Protein AF-A0A3M7L4G0-F1 (afdb_monomer_lite)

Foldseek 3Di:
DADAPVNPDDPVLVVLLQVLLPDDADDDAVVNLCVLLVDPDQVSLLVLLQCCLNRVLSLLSVLLVLLRPPPPCLNRFPLSVVLSVLSSVLSVVSVPQDRRDGSVSSVVSLVSLVVSLVSCPCNVVSSLVSLQVSLVVCVVPDDLVPCVSNLVSVLVNLLSVVVSNCSSQQSNQSVDDDDPCDRRQKRQFAQLQVLLVVLLVVLQVQCCVVPVGWAAADEADDRRHTHIDRSVLSSLLSNLLNLVQRVLQCVQCVPPPDGTDYWYWYWDDDPWKTKIKTKHFSQWDPPVCQVVLLDLSDFPDDEVVVVVVVVPPDDDDDPDDDPHSGYSSCSQNSSQSSQPSNPWGWDKDIDGGTIIMIMTIHGRGPDLVVLLVLLLDFPQLVCQQAVNHDVVVVVVLLLLVLLLLLLLLLLLLLLLLPDDPVCNVLSLVVNVLSLVVNVVSVVVCVVVVHDSLQDDHDPLSVVVSVVSVV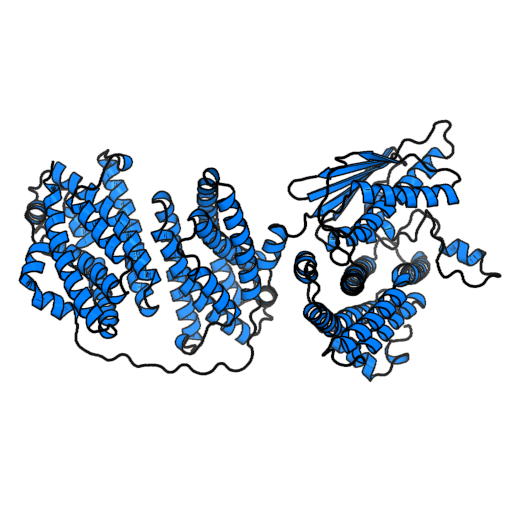PPPAPSLLSLLLNLLLLVSQLSSLQVSPPGDPPCNVVSCSSVDVVSVVSSVSSVVVSVVVVVPDDPVSVVSSSVSSSVSSVSSSSSSVDDDDDDDDTDDDDDDDDDDQLLVVLCVVPVVLLCLLQDDVLLQCLQVVNDDVLLVLQLLLLVLVLLSLLLSLLSLLSSQADPVCSSLSSVVSSVSVVVNVVSCVVCVVVVHDSVPDDHDPLSVVVSVLSVVCSPPHSLLSLLLNLLLLVSLLSNLLVRHHPDPDDDDRNVSSCPSPDPVSVVSSVSSSVSSRSSVSPDDPVSSVSSSVSSSVSSVSSSSSSVSSPVD

InterPro domains:
  IPR003594 Histidine kinase/HSP90-like ATPase domain [PF02518] (231-363)
  IPR003594 Histidine kinase/HSP90-like ATPase domain [SM00387] (229-366)
  IPR004305 Thiaminase-2/PQQC [PF03070] (367-559)
  IPR004305 Thiaminase-2/PQQC [PF03070] (584-784)
  IPR005467 Histidine kinase domain [PS50109] (231-366)
  IPR016084 Haem oxygenase-like, multi-helical [G3DSA:1.20.910.10] (376-560)
  IPR016084 Haem oxygenase-like, multi-helical [G3DSA:1.20.910.10] (576-785)
  IPR016084 Haem oxygenase-like, multi-helical [SSF48613] (376-559)
  IPR016084 Haem oxygenase-like, multi-helical [SSF48613] (594-783)
  IPR018955 Branched-chain alpha-ketoacid dehydrogenase kinase/Pyruvate dehydrogenase kinase, N-terminal [PF10436] (28-187)
  IPR036784 Alpha-ketoacid/pyruvate dehydrogenase kinase, N-terminal domain superfamily [G3DSA:1.20.140.20] (5-183)
  IPR036784 Alpha-ketoacid/pyruvate dehydrogenase kinase, N-terminal domain superfamily [SSF69012] (19-177)
  IPR036890 Histidine kinase/HSP90-like ATPase superfamily [G3DSA:3.30.565.10] (189-375)
  IPR036890 Histidine kinase/HSP90-like ATPase superfamily [SSF55874] (184-362)
  IPR039028 PDK/BCKDK protein kinase [PTHR11947] (10-373)

Organism: Auxenochl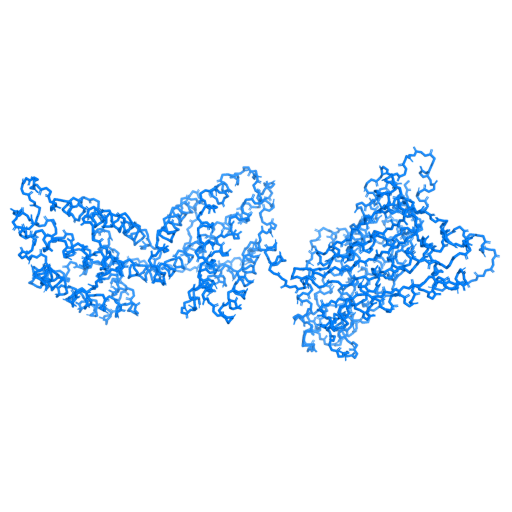orella protothecoides (NCBI:txid3075)

Secondary structure (DSSP, 8-state):
----HHHHS-HHHHHHHHHHHTSPPPP--HHHHHHHHTS--HHHHHHHHHHHHHHHHHHHHHHHHHHHT-TTTGGGSHHHHHHHHHHHHHHHHHHHSPPP-SHHHHHHHHHHHHHHHHHGGGHHHHHHHHHHHHHHHHTTTS-TT--HHHHHHHHHHHHHHHHHHHHHHHHHHTTSPPPTTEETTEEEEE-HHHHHHHHHHHHHHHHHHHHS----EEEES-TT--EEE-HHHHHHHHHHHHHHHHHHHHHHHTT-SSPPPPEEEEEEE-SSEEEEEEEE-S----TTTTTGGG-TT--SSPPHHHHHHHHTTS----SS----SS-SS-HHHHHHHHHHHTT-EEEEEEETTTEEEEEEEEEPTT-HHHHHHHHS--HHHHHHHTT---HHHHHHHHHHHHHHHHHHHHHHHHHHHHS-GGGHHHHHHHHHHHHHHHHHHHHHHHHTT--GGG----HHHHHHHHHHHHTTTS-HHHHHHHHHHHHHHHHHHHHHH-S--TTTHHHHHHHT-HHHHHHHHHHHHHHHHHHHH--HHHHHHHHHHHHHHHHHHHHHHT----S-PPPPPPPPPP----HHHHHHHHTHHHHHHHS--HHHHHHHHT---HHHHHHHHHHHHHHHHHHHHHHHHHHHHS-GGGHHHHHHHHHHHHHHHHHHHHHHHHTT--GGG----HHHHHHHHHHHHHTTS-HHHHHHHHHHHHHHHHHHHHHT--SS--TTTTHHHHHHHTSHHHHHHHHHHHHHHHHHHHT--HHHHHHHHHHHHHHHHHHHHHHHGGG--

pLDDT: mean 84.42, std 14.11, range [26.67, 98.38]

Structure (mmCIF, N/CA/C/O backbone):
data_AF-A0A3M7L4G0-F1
#
_entry.id   AF-A0A3M7L4G0-F1
#
loop_
_atom_site.group_PDB
_atom_site.id
_atom_site.type_symbol
_atom_site.label_atom_id
_atom_site.label_alt_id
_atom_site.label_comp_id
_atom_site.label_asym_id
_atom_site.label_entity_id
_atom_site.label_seq_id
_atom_site.pdbx_PDB_ins_code
_atom_site.Cartn_x
_atom_site.Cartn_y
_atom_site.Cartn_z
_atom_site.occupancy
_atom_site.B_iso_or_equiv
_atom_site.auth_seq_id
_atom_site.auth_comp_id
_atom_site.auth_asym_id
_atom_site.auth_atom_id
_atom_site.pdbx_PDB_model_num
ATOM 1 N N . THR A 1 1 ? 34.527 -22.080 -25.682 1.00 50.34 1 THR A N 1
ATOM 2 C CA . THR A 1 1 ? 34.612 -21.427 -24.358 1.00 50.34 1 THR A CA 1
ATOM 3 C C . THR A 1 1 ? 35.552 -20.244 -24.470 1.00 50.34 1 THR A C 1
ATOM 5 O O . THR A 1 1 ? 36.707 -20.450 -24.817 1.00 50.34 1 THR A O 1
ATOM 8 N N . GLY A 1 2 ? 35.038 -19.020 -24.319 1.00 61.44 2 GLY A N 1
ATOM 9 C CA . GLY A 1 2 ? 35.841 -17.788 -24.384 1.00 61.44 2 GLY A CA 1
ATOM 10 C C . GLY A 1 2 ? 36.622 -17.511 -23.093 1.00 61.44 2 GLY A C 1
ATOM 11 O O . GLY A 1 2 ? 36.489 -18.288 -22.143 1.00 61.44 2 GLY A O 1
ATOM 12 N N . PRO A 1 3 ? 37.427 -16.432 -23.057 1.00 77.81 3 PRO A N 1
ATOM 13 C CA . PRO A 1 3 ? 38.174 -16.030 -21.865 1.00 77.81 3 PRO A CA 1
ATOM 14 C C . PRO A 1 3 ? 37.217 -15.670 -20.722 1.00 77.81 3 PRO A C 1
ATOM 16 O O . PRO A 1 3 ? 36.326 -14.829 -20.885 1.00 77.81 3 PRO A O 1
ATOM 19 N N . ARG A 1 4 ? 37.403 -16.312 -19.567 1.00 84.12 4 ARG A N 1
ATOM 20 C CA . ARG A 1 4 ? 36.614 -16.073 -18.355 1.00 84.12 4 ARG A CA 1
ATOM 21 C C . ARG A 1 4 ? 37.104 -14.826 -17.632 1.00 84.12 4 ARG A C 1
ATOM 23 O O . ARG A 1 4 ? 38.245 -14.402 -17.794 1.00 84.12 4 ARG A O 1
ATOM 30 N N . LEU A 1 5 ? 36.258 -14.258 -16.780 1.00 85.88 5 LEU A N 1
ATOM 31 C CA . LEU A 1 5 ? 36.596 -13.093 -15.963 1.00 85.88 5 LEU A CA 1
ATOM 32 C C . LEU A 1 5 ? 37.872 -13.323 -15.129 1.00 85.88 5 LEU A C 1
ATOM 34 O O . LEU A 1 5 ? 38.722 -12.439 -15.046 1.00 85.88 5 LEU A O 1
ATOM 38 N N . ALA A 1 6 ? 38.044 -14.539 -14.596 1.00 83.81 6 ALA A N 1
ATOM 39 C CA . ALA A 1 6 ? 39.223 -14.960 -13.834 1.00 83.81 6 ALA A CA 1
ATOM 40 C C . ALA A 1 6 ? 40.531 -15.017 -14.648 1.00 83.81 6 ALA A C 1
ATOM 42 O O . ALA A 1 6 ? 41.604 -15.066 -14.052 1.00 83.81 6 ALA A O 1
ATOM 43 N N . ASP A 1 7 ? 40.456 -14.998 -15.983 1.00 84.31 7 ASP A N 1
ATOM 44 C CA . ASP A 1 7 ? 41.633 -15.004 -16.859 1.00 84.31 7 ASP A CA 1
ATOM 45 C C . ASP A 1 7 ? 42.185 -13.581 -17.094 1.00 84.31 7 ASP A C 1
ATOM 47 O O . ASP A 1 7 ? 43.330 -13.423 -17.514 1.00 84.31 7 ASP A O 1
ATOM 51 N N . HIS A 1 8 ? 41.381 -12.541 -16.831 1.00 83.38 8 HIS A N 1
ATOM 52 C CA . HIS A 1 8 ? 41.706 -11.133 -17.109 1.00 83.38 8 HIS A CA 1
ATOM 53 C C . HIS A 1 8 ? 41.802 -10.253 -15.856 1.00 83.38 8 HIS A C 1
ATOM 55 O O . HIS A 1 8 ? 42.458 -9.213 -15.895 1.00 83.38 8 HIS A O 1
ATOM 61 N N . TRP A 1 9 ? 41.166 -10.652 -14.752 1.00 89.88 9 TRP A N 1
ATOM 62 C CA . TRP A 1 9 ? 41.079 -9.851 -13.532 1.00 89.88 9 TRP A CA 1
ATOM 63 C C . TRP A 1 9 ? 41.629 -10.594 -12.317 1.00 89.88 9 TRP A C 1
ATOM 65 O O . TRP A 1 9 ? 41.548 -11.818 -12.221 1.00 89.88 9 TRP A O 1
ATOM 75 N N . GLU A 1 10 ? 42.179 -9.837 -11.364 1.00 91.12 10 GLU A N 1
ATOM 76 C CA . GLU A 1 10 ? 42.679 -10.388 -10.104 1.00 91.12 10 GLU A CA 1
ATOM 77 C C . GLU A 1 10 ? 41.578 -11.148 -9.358 1.00 91.12 10 GLU A C 1
ATOM 79 O O . GLU A 1 10 ? 40.443 -10.680 -9.247 1.00 91.12 10 GLU A O 1
ATOM 84 N N . LYS A 1 11 ? 41.936 -12.299 -8.777 1.00 90.00 11 LYS A N 1
ATOM 85 C CA . LYS A 1 11 ? 40.992 -13.170 -8.063 1.00 90.00 11 LYS A CA 1
ATOM 86 C C . LYS A 1 11 ? 40.193 -12.429 -6.982 1.00 90.00 11 LYS A C 1
ATOM 88 O O . LYS A 1 11 ? 39.003 -12.669 -6.841 1.00 90.00 11 LYS A O 1
ATOM 93 N N . SER A 1 12 ? 40.824 -11.500 -6.264 1.00 91.19 12 SER A N 1
ATOM 94 C CA . SER A 1 12 ? 40.173 -10.663 -5.246 1.00 91.19 12 SER A CA 1
ATOM 95 C C . SER A 1 12 ? 39.017 -9.830 -5.810 1.00 91.19 12 SER A C 1
ATOM 97 O O . SER A 1 12 ? 37.962 -9.753 -5.187 1.00 91.19 12 SER A O 1
ATOM 99 N N . VAL A 1 13 ? 39.193 -9.235 -6.994 1.00 92.69 13 VAL A N 1
ATOM 100 C CA . VAL A 1 13 ? 38.161 -8.440 -7.677 1.00 92.69 13 VAL A CA 1
ATOM 101 C C . VAL A 1 13 ? 37.034 -9.345 -8.160 1.00 92.69 13 VAL A C 1
ATOM 103 O O . VAL A 1 13 ? 35.866 -9.015 -7.984 1.00 92.69 13 VAL A O 1
ATOM 106 N N . VAL A 1 14 ? 37.377 -10.502 -8.729 1.00 92.88 14 VAL A N 1
ATOM 107 C CA . VAL A 1 14 ? 36.399 -11.491 -9.204 1.00 92.88 14 VAL A CA 1
ATOM 108 C C . VAL A 1 14 ? 35.523 -11.998 -8.055 1.00 92.88 14 VAL A C 1
ATOM 110 O O . VAL A 1 14 ? 34.297 -11.991 -8.171 1.00 92.88 14 VAL A O 1
ATOM 113 N N . ASP A 1 15 ? 36.133 -12.370 -6.929 1.00 92.38 15 ASP A N 1
ATOM 114 C CA . ASP A 1 15 ? 35.420 -12.841 -5.740 1.00 92.38 15 ASP A CA 1
ATOM 115 C C . ASP A 1 15 ? 34.523 -11.726 -5.140 1.00 92.38 15 ASP A C 1
ATOM 117 O O . ASP A 1 15 ? 33.385 -11.988 -4.736 1.00 92.38 15 ASP A O 1
ATOM 121 N N . ASP A 1 16 ? 34.974 -10.461 -5.130 1.00 94.62 16 ASP A N 1
ATOM 122 C CA . ASP A 1 16 ? 34.171 -9.313 -4.656 1.00 94.62 16 ASP A CA 1
ATOM 123 C C . ASP A 1 16 ? 32.987 -9.004 -5.589 1.00 94.62 16 ASP A C 1
ATOM 125 O O . ASP A 1 16 ? 31.884 -8.721 -5.120 1.00 94.62 16 ASP A O 1
ATOM 129 N N . VAL A 1 17 ? 33.168 -9.122 -6.909 1.00 95.38 17 VAL A N 1
ATOM 130 C CA . VAL A 1 17 ? 32.073 -8.983 -7.882 1.00 95.38 17 VAL A CA 1
ATOM 131 C C . VAL A 1 17 ? 31.005 -10.043 -7.630 1.00 95.38 17 VAL A C 1
ATOM 133 O O . VAL A 1 17 ? 29.843 -9.698 -7.430 1.00 95.38 17 VAL A O 1
ATOM 136 N N . PHE A 1 18 ? 31.363 -11.329 -7.596 1.00 93.62 18 PHE A N 1
ATOM 137 C CA . PHE A 1 18 ? 30.358 -12.383 -7.430 1.00 93.62 18 PHE A CA 1
ATOM 138 C C . PHE A 1 18 ? 29.696 -12.354 -6.050 1.00 93.62 18 PHE A C 1
ATOM 140 O O . PHE A 1 18 ? 28.486 -12.548 -5.958 1.00 93.62 18 PHE A O 1
ATOM 147 N N . SER A 1 19 ? 30.434 -12.031 -4.984 1.00 92.56 19 SER A N 1
ATOM 148 C CA . SER A 1 19 ? 29.833 -11.845 -3.656 1.00 92.56 19 SER A CA 1
ATOM 149 C C . SER A 1 19 ? 28.908 -10.623 -3.592 1.00 92.56 19 SER A C 1
ATOM 151 O O . SER A 1 19 ? 27.840 -10.688 -2.981 1.00 92.56 19 SER A O 1
ATOM 153 N N . SER A 1 20 ? 29.251 -9.527 -4.275 1.00 90.25 20 SER A N 1
ATOM 154 C CA . SER A 1 20 ? 28.392 -8.344 -4.385 1.00 90.25 20 SER A CA 1
ATOM 155 C C . SER A 1 20 ? 27.146 -8.599 -5.239 1.00 90.25 20 SER A C 1
ATOM 157 O O . SER A 1 20 ? 26.084 -8.069 -4.918 1.00 90.25 20 SER A O 1
ATOM 159 N N . ALA A 1 21 ? 27.236 -9.446 -6.268 1.00 90.31 21 ALA A N 1
ATOM 160 C CA . ALA A 1 21 ? 26.101 -9.852 -7.100 1.00 90.31 21 ALA A CA 1
ATOM 161 C C . ALA A 1 21 ? 25.070 -10.716 -6.344 1.00 90.31 21 ALA A C 1
ATOM 163 O O . ALA A 1 21 ? 23.915 -10.783 -6.747 1.00 90.31 21 ALA A O 1
ATOM 164 N N . LEU A 1 22 ? 25.438 -11.333 -5.215 1.00 86.44 22 LEU A N 1
ATOM 165 C CA . LEU A 1 22 ? 24.486 -12.045 -4.347 1.00 86.44 22 LEU A CA 1
ATOM 166 C C . LEU A 1 22 ? 23.644 -11.100 -3.474 1.00 86.44 22 LEU A C 1
ATOM 168 O O . LEU A 1 22 ? 22.675 -11.525 -2.845 1.00 86.44 22 LEU A O 1
ATOM 172 N N . ARG A 1 23 ? 24.000 -9.812 -3.402 1.00 80.31 23 ARG A N 1
ATOM 173 C CA . ARG A 1 23 ? 23.269 -8.824 -2.603 1.00 80.31 23 ARG A CA 1
ATOM 174 C C . ARG A 1 23 ? 22.036 -8.334 -3.363 1.00 80.31 23 ARG A C 1
ATOM 176 O O . ARG A 1 23 ? 22.069 -8.144 -4.579 1.00 80.31 23 ARG A O 1
ATOM 183 N N . LYS A 1 24 ? 20.943 -8.094 -2.635 1.00 77.38 24 LYS A N 1
ATOM 184 C CA . LYS A 1 24 ? 19.698 -7.556 -3.199 1.00 77.38 24 LYS A CA 1
ATOM 185 C C . LYS A 1 24 ? 19.865 -6.072 -3.555 1.00 77.38 24 LYS A C 1
ATOM 187 O O . LYS A 1 24 ? 20.448 -5.323 -2.776 1.00 77.38 24 LYS A O 1
ATOM 192 N N . GLN A 1 25 ? 19.340 -5.672 -4.713 1.00 75.75 25 GLN A N 1
ATOM 193 C CA . GLN A 1 25 ? 19.279 -4.273 -5.153 1.00 75.75 25 GLN A CA 1
ATOM 194 C C . GLN A 1 25 ? 18.136 -3.542 -4.433 1.00 75.75 25 GLN A C 1
ATOM 196 O O . GLN A 1 25 ? 17.068 -4.119 -4.212 1.00 75.75 25 GLN A O 1
ATOM 201 N N . THR A 1 26 ? 18.345 -2.275 -4.091 1.00 72.12 26 THR A N 1
ATOM 202 C CA . THR A 1 26 ? 17.336 -1.431 -3.438 1.00 72.12 26 THR A CA 1
ATOM 203 C C . THR A 1 26 ? 16.505 -0.712 -4.499 1.00 72.12 26 THR A C 1
ATOM 205 O O . THR A 1 26 ? 17.059 0.045 -5.293 1.00 72.12 26 THR A O 1
ATOM 208 N N . GLY A 1 27 ? 15.186 -0.924 -4.537 1.00 69.62 27 GLY A N 1
ATOM 209 C CA . GLY A 1 27 ? 14.285 -0.174 -5.422 1.00 69.62 27 GLY A CA 1
ATOM 210 C C . GLY A 1 27 ? 14.178 1.295 -5.001 1.00 69.62 27 GLY A C 1
ATOM 211 O O . GLY A 1 27 ? 14.128 1.585 -3.809 1.00 69.62 27 GLY A O 1
ATOM 212 N N . VAL A 1 28 ? 14.157 2.219 -5.966 1.00 64.81 28 VAL A N 1
ATOM 213 C CA . VAL A 1 28 ? 14.022 3.664 -5.713 1.00 64.81 28 VAL A CA 1
ATOM 214 C C . VAL A 1 28 ? 12.927 4.215 -6.620 1.00 64.81 28 VAL A C 1
ATOM 216 O O . VAL A 1 28 ? 13.080 4.165 -7.841 1.00 64.81 28 VAL A O 1
ATOM 219 N N . SER A 1 29 ? 11.840 4.722 -6.031 1.00 61.69 29 SER A N 1
ATOM 220 C CA . SER A 1 29 ? 10.717 5.305 -6.775 1.00 61.69 29 SER A CA 1
ATOM 221 C C . SER A 1 29 ? 11.030 6.726 -7.245 1.00 61.69 29 SER A C 1
ATOM 223 O O . SER A 1 29 ? 11.887 7.417 -6.685 1.00 61.69 29 SER A O 1
ATOM 225 N N . LEU A 1 30 ? 10.321 7.191 -8.276 1.00 63.53 30 LEU A N 1
ATOM 226 C CA . LEU A 1 30 ? 10.513 8.548 -8.788 1.00 63.53 30 LEU A CA 1
ATOM 227 C C . LEU A 1 30 ? 10.019 9.612 -7.793 1.00 63.53 30 LEU A C 1
ATOM 229 O O . LEU A 1 30 ? 10.644 10.662 -7.674 1.00 63.53 30 LEU A O 1
ATOM 233 N N . LYS A 1 31 ? 8.976 9.300 -7.007 1.00 57.88 31 LYS A N 1
ATOM 234 C CA . LYS A 1 31 ? 8.514 10.126 -5.879 1.00 57.88 31 LYS A CA 1
ATOM 235 C C . LYS A 1 31 ? 9.594 10.289 -4.812 1.00 57.88 31 LYS A C 1
ATOM 237 O O . LYS A 1 31 ? 9.880 11.410 -4.417 1.00 57.88 31 LYS A O 1
ATOM 242 N N . TYR A 1 32 ? 10.280 9.207 -4.434 1.00 64.00 32 TYR A N 1
ATOM 243 C CA . TYR A 1 32 ? 11.423 9.309 -3.524 1.00 64.00 32 TYR A CA 1
ATOM 244 C C . TYR A 1 32 ? 12.505 10.245 -4.083 1.00 64.00 32 TYR A C 1
ATOM 246 O O . TYR A 1 32 ? 13.044 11.061 -3.344 1.00 64.00 32 TYR A O 1
ATOM 254 N N . MET A 1 33 ? 12.804 10.179 -5.387 1.00 72.00 33 MET A N 1
ATOM 255 C CA . MET A 1 33 ? 13.771 11.091 -6.017 1.00 72.00 33 MET A CA 1
ATOM 256 C C . MET A 1 33 ? 13.297 12.556 -6.033 1.00 72.00 33 MET A C 1
ATOM 258 O O . MET A 1 33 ? 14.132 13.448 -5.877 1.00 72.00 33 MET A O 1
ATOM 262 N N . LEU A 1 34 ? 11.990 12.800 -6.194 1.00 66.81 34 LEU A N 1
ATOM 263 C CA . LEU A 1 34 ? 11.365 14.127 -6.112 1.00 66.81 34 LEU A CA 1
ATOM 264 C C . LEU A 1 34 ? 11.437 14.687 -4.689 1.00 66.81 34 LEU A C 1
ATOM 266 O O . LEU A 1 34 ? 12.020 15.750 -4.479 1.00 66.81 34 LEU A O 1
ATOM 270 N N . ASP A 1 35 ? 10.911 13.955 -3.708 1.00 62.66 35 ASP A N 1
ATOM 271 C CA . ASP A 1 35 ? 10.856 14.373 -2.303 1.00 62.66 35 ASP A CA 1
ATOM 272 C C . ASP A 1 35 ? 12.265 14.618 -1.753 1.00 62.66 35 ASP A C 1
ATOM 274 O O . ASP A 1 35 ? 12.534 15.622 -1.089 1.00 62.66 35 ASP A O 1
ATOM 278 N N . PHE A 1 36 ? 13.200 13.729 -2.100 1.00 68.69 36 PHE A N 1
ATOM 279 C CA . PHE A 1 36 ? 14.596 13.848 -1.710 1.00 68.69 36 PHE A CA 1
ATOM 280 C C . PHE A 1 36 ? 15.296 15.024 -2.400 1.00 68.69 36 PHE A C 1
ATOM 282 O O . PHE A 1 36 ? 16.083 15.715 -1.765 1.00 68.69 36 PHE A O 1
ATOM 289 N N . GLY A 1 37 ? 15.036 15.266 -3.688 1.00 65.81 37 GLY A N 1
ATOM 290 C CA . GLY A 1 37 ? 15.704 16.317 -4.461 1.00 65.81 37 GLY A CA 1
ATOM 291 C C . GLY A 1 37 ? 15.106 17.720 -4.299 1.00 65.81 37 GLY A C 1
ATOM 292 O O . GLY A 1 37 ? 15.737 18.690 -4.706 1.00 65.81 37 GLY A O 1
ATOM 293 N N . SER A 1 38 ? 13.921 17.853 -3.695 1.00 65.62 38 SER A N 1
ATOM 294 C CA . SER A 1 38 ? 13.168 19.116 -3.588 1.00 65.62 38 SER A CA 1
ATOM 295 C C . SER A 1 38 ? 13.881 20.226 -2.798 1.00 65.62 38 SER A C 1
ATOM 297 O O . SER A 1 38 ? 13.519 21.397 -2.911 1.00 65.62 38 SER A O 1
ATOM 299 N N . ARG A 1 39 ? 14.871 19.887 -1.958 1.00 64.44 39 ARG A N 1
ATOM 300 C CA . ARG A 1 39 ? 15.635 20.853 -1.148 1.00 64.44 39 ARG A CA 1
ATOM 301 C C . ARG A 1 39 ? 17.108 20.450 -1.048 1.00 64.44 39 ARG A C 1
ATOM 303 O O . ARG A 1 39 ? 17.507 20.059 0.045 1.00 64.44 39 ARG A O 1
ATOM 310 N N . PRO A 1 40 ? 17.922 20.578 -2.112 1.00 64.81 40 PRO A N 1
ATOM 311 C CA . PRO A 1 40 ? 19.284 20.046 -2.164 1.00 64.81 40 PRO A CA 1
ATOM 312 C C . PRO A 1 40 ? 20.228 20.805 -1.216 1.00 64.81 40 PRO A C 1
ATOM 314 O O . PRO A 1 40 ? 21.032 21.641 -1.615 1.00 64.81 40 PRO A O 1
ATOM 317 N N . ILE A 1 41 ? 20.104 20.536 0.080 1.00 77.38 41 ILE A N 1
ATOM 318 C CA . ILE A 1 41 ? 21.040 20.970 1.109 1.00 77.38 41 ILE A CA 1
ATOM 319 C C . ILE A 1 41 ? 22.239 20.026 1.086 1.00 77.38 41 ILE A C 1
ATOM 321 O O . ILE A 1 41 ? 22.093 18.836 0.813 1.00 77.38 41 ILE A O 1
ATOM 325 N N . GLU A 1 42 ? 23.414 20.532 1.451 1.00 81.00 42 GLU A N 1
ATOM 326 C CA . GLU A 1 42 ? 24.675 19.772 1.496 1.00 81.00 42 GLU A CA 1
ATOM 327 C C . GLU A 1 42 ? 24.518 18.392 2.167 1.00 81.00 42 GLU A C 1
ATOM 329 O O . GLU A 1 42 ? 24.975 17.369 1.661 1.00 81.00 42 GLU A O 1
ATOM 334 N N . ARG A 1 43 ? 23.755 18.332 3.267 1.00 80.25 43 ARG A N 1
ATOM 335 C CA . ARG A 1 43 ? 23.459 17.080 3.978 1.00 80.25 43 ARG A CA 1
ATOM 336 C C . ARG A 1 43 ? 22.732 16.041 3.114 1.00 80.25 43 ARG A C 1
ATOM 338 O O . ARG A 1 43 ? 22.995 14.852 3.267 1.00 80.25 43 ARG A O 1
ATOM 345 N N . GLN A 1 44 ? 21.805 16.454 2.254 1.00 80.56 44 GLN A N 1
ATOM 346 C CA . GLN A 1 44 ? 21.081 15.539 1.368 1.00 80.56 44 GLN A CA 1
ATOM 347 C C . GLN A 1 44 ? 21.979 15.023 0.243 1.00 80.56 44 GLN A C 1
ATOM 349 O O . GLN A 1 44 ? 21.938 13.833 -0.056 1.00 80.56 44 GLN A O 1
ATOM 354 N N . LEU A 1 45 ? 22.849 15.860 -0.324 1.00 87.50 45 LEU A N 1
ATOM 355 C CA . LEU A 1 45 ? 23.815 15.420 -1.337 1.00 87.50 45 LEU A CA 1
ATOM 356 C C . LEU A 1 45 ? 24.758 14.348 -0.767 1.00 87.50 45 LEU A C 1
ATOM 358 O O . LEU A 1 45 ? 24.882 13.270 -1.346 1.00 87.50 45 LEU A O 1
ATOM 362 N N . ILE A 1 46 ? 25.261 14.552 0.457 1.00 88.25 46 ILE A N 1
ATOM 363 C CA . ILE A 1 46 ? 26.075 13.554 1.173 1.00 88.25 46 ILE A CA 1
ATOM 364 C C . ILE A 1 46 ? 25.306 12.241 1.388 1.00 88.25 46 ILE A C 1
ATOM 366 O O . ILE A 1 46 ? 25.859 11.163 1.169 1.00 88.25 46 ILE A O 1
ATOM 370 N N . LEU A 1 47 ? 24.034 12.296 1.801 1.00 84.00 47 LEU A N 1
ATOM 371 C CA . LEU A 1 47 ? 23.211 11.092 1.989 1.00 84.00 47 LEU A CA 1
ATOM 372 C C . LEU A 1 47 ? 22.962 10.351 0.666 1.00 84.00 47 LEU A C 1
ATOM 374 O O . LEU A 1 47 ? 23.021 9.121 0.631 1.00 84.00 47 LEU A O 1
ATOM 378 N N . SER A 1 48 ? 22.732 11.089 -0.422 1.00 89.00 48 SER A N 1
ATOM 379 C CA . SER A 1 48 ? 22.588 10.531 -1.768 1.00 89.00 48 SER A CA 1
ATOM 380 C C . SER A 1 48 ? 23.870 9.832 -2.212 1.00 89.00 48 SER A C 1
ATOM 382 O O . SER A 1 48 ? 23.838 8.672 -2.621 1.00 89.00 48 SER A O 1
ATOM 384 N N . ALA A 1 49 ? 25.014 10.493 -2.044 1.00 93.12 49 ALA A N 1
ATOM 385 C CA . ALA A 1 49 ? 26.314 9.939 -2.382 1.00 93.12 49 ALA A CA 1
ATOM 386 C C . ALA A 1 49 ? 26.626 8.683 -1.554 1.00 93.12 49 ALA A C 1
ATOM 388 O O . ALA A 1 49 ? 27.064 7.674 -2.101 1.00 93.12 49 ALA A O 1
ATOM 389 N N . GLN A 1 50 ? 26.324 8.687 -0.249 1.00 91.56 50 GLN A N 1
ATOM 390 C CA . GLN A 1 50 ? 26.471 7.514 0.621 1.00 91.56 50 GLN A CA 1
ATOM 391 C C . GLN A 1 50 ? 25.579 6.345 0.192 1.00 91.56 50 GLN A C 1
ATOM 393 O O . GLN A 1 50 ? 26.011 5.191 0.242 1.00 91.56 50 GLN A O 1
ATOM 398 N N . PHE A 1 51 ? 24.344 6.616 -0.230 1.00 90.88 51 PHE A N 1
ATOM 399 C CA . PHE A 1 51 ? 23.473 5.591 -0.795 1.00 90.88 51 PHE A CA 1
ATOM 400 C C . PHE A 1 51 ? 24.087 5.001 -2.073 1.00 90.88 51 PHE A C 1
ATOM 402 O O . PHE A 1 51 ? 24.266 3.786 -2.164 1.00 90.88 51 PHE A O 1
ATOM 409 N N . LEU A 1 52 ? 24.491 5.848 -3.024 1.00 94.88 52 LEU A N 1
ATOM 410 C CA . LEU A 1 52 ? 25.070 5.421 -4.301 1.00 94.88 52 LEU A CA 1
ATOM 411 C C . LEU A 1 52 ? 26.401 4.679 -4.144 1.00 94.88 52 LEU A C 1
ATOM 413 O O . LEU A 1 52 ? 26.627 3.690 -4.840 1.00 94.88 52 LEU A O 1
ATOM 417 N N . HIS A 1 53 ? 27.247 5.096 -3.200 1.00 96.19 53 HIS A N 1
ATOM 418 C CA . HIS A 1 53 ? 28.502 4.422 -2.843 1.00 96.19 53 HIS A CA 1
ATOM 419 C C . HIS A 1 53 ? 28.276 2.966 -2.412 1.00 96.19 53 HIS A C 1
ATOM 421 O O . HIS A 1 53 ? 29.083 2.094 -2.725 1.00 96.19 53 HIS A O 1
ATOM 427 N N . ASN A 1 54 ? 27.140 2.678 -1.768 1.00 90.94 54 ASN A N 1
ATOM 428 C CA . ASN A 1 54 ? 26.776 1.327 -1.340 1.00 90.94 54 ASN A CA 1
ATOM 429 C C . ASN A 1 54 ? 25.974 0.540 -2.389 1.00 90.94 54 ASN A C 1
ATOM 431 O O . ASN A 1 54 ? 26.145 -0.676 -2.499 1.00 90.94 54 ASN A O 1
ATOM 435 N N . GLU A 1 55 ? 25.096 1.212 -3.134 1.00 92.75 55 GLU A N 1
ATOM 436 C CA . GLU A 1 55 ? 24.131 0.586 -4.044 1.00 92.75 55 GLU A CA 1
ATOM 437 C C . GLU A 1 55 ? 24.716 0.317 -5.441 1.00 92.75 55 GLU A C 1
ATOM 439 O O . GLU A 1 55 ? 24.498 -0.755 -6.012 1.00 92.75 55 GLU A O 1
ATOM 444 N N . LEU A 1 56 ? 25.489 1.251 -6.011 1.00 97.06 56 LEU A N 1
ATOM 445 C CA . LEU A 1 56 ? 26.018 1.110 -7.373 1.00 97.06 56 LEU A CA 1
ATOM 446 C C . LEU A 1 56 ? 26.948 -0.101 -7.543 1.00 97.06 56 LEU A C 1
ATOM 448 O O . LEU A 1 56 ? 26.777 -0.803 -8.541 1.00 97.06 56 LEU A O 1
ATOM 452 N N . PRO A 1 57 ? 27.867 -0.432 -6.608 1.00 97.62 57 PRO A N 1
ATOM 453 C CA . PRO A 1 57 ? 28.680 -1.639 -6.738 1.00 97.62 57 PRO A CA 1
ATOM 454 C C . PRO A 1 57 ? 27.842 -2.915 -6.840 1.00 97.62 57 PRO A C 1
ATOM 456 O O . PRO A 1 57 ? 28.147 -3.778 -7.657 1.00 97.62 57 PRO A O 1
ATOM 459 N N . VAL A 1 58 ? 26.747 -3.015 -6.077 1.00 94.88 58 VAL A N 1
ATOM 460 C CA . VAL A 1 58 ? 25.825 -4.159 -6.156 1.00 94.88 58 VAL A CA 1
ATOM 461 C C . VAL A 1 58 ? 25.221 -4.234 -7.557 1.00 94.88 58 VAL A C 1
ATOM 463 O O . VAL A 1 58 ? 25.332 -5.259 -8.227 1.00 94.88 58 VAL A O 1
ATOM 466 N N . ARG A 1 59 ? 24.649 -3.132 -8.055 1.00 95.94 59 ARG A N 1
ATOM 467 C CA . ARG A 1 59 ? 24.020 -3.104 -9.385 1.00 95.94 59 ARG A CA 1
ATOM 468 C C . ARG A 1 59 ? 25.008 -3.407 -10.513 1.00 95.94 59 ARG A C 1
ATOM 470 O O . ARG A 1 59 ? 24.663 -4.154 -11.424 1.00 95.94 59 ARG A O 1
ATOM 477 N N . LEU A 1 60 ? 26.231 -2.875 -10.456 1.00 97.56 60 LEU A N 1
ATOM 478 C CA . LEU A 1 60 ? 27.268 -3.170 -11.449 1.00 97.56 60 LEU A CA 1
ATOM 479 C C . LEU A 1 60 ? 27.715 -4.635 -11.388 1.00 97.56 60 LEU A C 1
ATOM 481 O O . LEU A 1 60 ? 27.857 -5.257 -12.437 1.00 97.56 60 LEU A O 1
ATOM 485 N N . ALA A 1 61 ? 27.871 -5.205 -10.192 1.00 96.88 61 ALA A N 1
ATOM 486 C CA . ALA A 1 61 ? 28.237 -6.607 -10.018 1.00 96.88 61 ALA A CA 1
ATOM 487 C C . ALA A 1 61 ? 27.209 -7.564 -10.640 1.00 96.88 61 ALA A C 1
ATOM 489 O O . ALA A 1 61 ? 27.586 -8.493 -11.354 1.00 96.88 61 ALA A O 1
ATOM 490 N N . HIS A 1 62 ? 25.912 -7.286 -10.460 1.00 93.44 62 HIS A N 1
ATOM 491 C CA . HIS A 1 62 ? 24.832 -8.008 -11.146 1.00 93.44 62 HIS A CA 1
ATOM 492 C C . HIS A 1 62 ? 24.996 -7.980 -12.673 1.00 93.44 62 HIS A C 1
ATOM 494 O O . HIS A 1 62 ? 24.800 -8.998 -13.330 1.00 93.44 62 HIS A O 1
ATOM 500 N N . ARG A 1 63 ? 25.382 -6.836 -13.260 1.00 95.56 63 ARG A N 1
ATOM 501 C CA . ARG A 1 63 ? 25.622 -6.717 -14.713 1.00 95.56 63 ARG A CA 1
ATOM 502 C C . ARG A 1 63 ? 26.843 -7.502 -15.174 1.00 95.56 63 ARG A C 1
ATOM 504 O O . ARG A 1 63 ? 26.784 -8.128 -16.226 1.00 95.56 63 ARG A O 1
ATOM 511 N N . VAL A 1 64 ? 27.927 -7.499 -14.398 1.00 96.25 64 VAL A N 1
ATOM 512 C CA . VAL A 1 64 ? 29.108 -8.317 -14.713 1.00 96.25 64 VAL A CA 1
ATOM 513 C C . VAL A 1 64 ? 28.742 -9.800 -14.703 1.00 96.25 64 VAL A C 1
ATOM 515 O O . VAL A 1 64 ? 29.055 -10.503 -15.661 1.00 96.25 64 VAL A O 1
ATOM 518 N N . ALA A 1 65 ? 28.036 -10.263 -13.668 1.00 93.50 65 ALA A N 1
ATOM 519 C CA . ALA A 1 65 ? 27.612 -11.656 -13.553 1.00 93.50 65 ALA A CA 1
ATOM 520 C C . ALA A 1 65 ? 26.668 -12.078 -14.694 1.00 93.50 65 ALA A C 1
ATOM 522 O O . ALA A 1 65 ? 26.803 -13.175 -15.231 1.00 93.50 65 ALA A O 1
ATOM 523 N N . GLU A 1 66 ? 25.742 -11.210 -15.102 1.00 92.38 66 GLU A N 1
ATOM 524 C CA . GLU A 1 66 ? 24.812 -11.468 -16.209 1.00 92.38 66 GLU A CA 1
ATOM 525 C C . GLU A 1 66 ? 25.531 -11.544 -17.571 1.00 92.38 66 GLU A C 1
ATOM 527 O O . GLU A 1 66 ? 25.264 -12.442 -18.373 1.00 92.38 66 GLU A O 1
ATOM 532 N N . LEU A 1 67 ? 26.502 -10.656 -17.823 1.00 94.19 67 LEU A N 1
ATOM 533 C CA . LEU A 1 67 ? 27.315 -10.675 -19.047 1.00 94.19 67 LEU A CA 1
ATOM 534 C C . LEU A 1 67 ? 28.248 -11.896 -19.110 1.00 94.19 67 LEU A C 1
ATOM 536 O O . LEU A 1 67 ? 28.413 -12.494 -20.172 1.00 94.19 67 LEU A O 1
ATOM 540 N N . GLU A 1 68 ? 28.829 -12.297 -17.978 1.00 91.62 68 GLU A N 1
ATOM 541 C CA . GLU A 1 68 ? 29.703 -13.475 -17.892 1.00 91.62 68 GLU A CA 1
ATOM 542 C C . GLU A 1 68 ? 28.933 -14.779 -18.159 1.00 91.62 68 GLU A C 1
ATOM 544 O O . GLU A 1 68 ? 29.433 -15.680 -18.834 1.00 91.62 68 GLU A O 1
ATOM 549 N N . ASN A 1 69 ? 27.687 -14.856 -17.684 1.00 89.56 69 ASN A N 1
ATOM 550 C CA . ASN A 1 69 ? 26.824 -16.031 -17.825 1.00 89.56 69 ASN A CA 1
ATOM 551 C C . ASN A 1 69 ? 25.868 -15.949 -19.030 1.00 89.56 69 ASN A C 1
ATOM 553 O O . ASN A 1 69 ? 24.912 -16.719 -19.112 1.00 89.56 69 ASN A O 1
ATOM 557 N N . SER A 1 70 ? 26.105 -15.029 -19.974 1.00 89.31 70 SER A N 1
ATOM 558 C CA . SER A 1 70 ? 25.232 -14.857 -21.141 1.00 89.31 70 SER A CA 1
ATOM 559 C C . SER A 1 70 ? 25.200 -16.112 -22.038 1.00 89.31 70 SER A C 1
ATOM 561 O O . SER A 1 70 ? 26.254 -16.694 -22.321 1.00 89.31 70 SER A O 1
ATOM 563 N N . PRO A 1 71 ? 24.014 -16.526 -22.527 1.00 88.44 71 PRO A N 1
ATOM 564 C CA . PRO A 1 71 ? 23.806 -17.835 -23.147 1.00 88.44 71 PRO A CA 1
ATOM 565 C C . PRO A 1 71 ? 24.358 -17.929 -24.581 1.00 88.44 71 PRO A C 1
ATOM 567 O O . PRO A 1 71 ? 24.792 -16.939 -25.170 1.00 88.44 71 PRO A O 1
ATOM 570 N N . TYR A 1 72 ? 24.350 -19.140 -25.152 1.00 86.56 72 TYR A N 1
ATOM 571 C CA . TYR A 1 72 ? 24.715 -19.431 -26.555 1.00 86.56 72 TYR A CA 1
ATOM 572 C C . TYR A 1 72 ? 26.122 -18.962 -26.976 1.00 86.56 72 TYR A C 1
ATOM 574 O O . TYR A 1 72 ? 26.402 -18.749 -28.152 1.00 86.56 72 TYR A O 1
ATOM 582 N N . GLY A 1 73 ? 27.030 -18.785 -26.013 1.00 86.81 73 GLY A N 1
ATOM 583 C CA . GLY A 1 73 ? 28.371 -18.261 -26.272 1.00 86.81 73 GLY A CA 1
ATOM 584 C C . GLY A 1 73 ? 28.419 -16.748 -26.502 1.00 86.81 73 GLY A C 1
ATOM 585 O O . GLY A 1 73 ? 29.461 -16.243 -26.923 1.00 86.81 73 GLY A O 1
ATOM 586 N N . LEU A 1 74 ? 27.339 -16.013 -26.200 1.00 90.06 74 LEU A N 1
ATOM 587 C CA . LEU A 1 74 ? 27.317 -14.548 -26.229 1.00 90.06 74 LEU A CA 1
ATOM 588 C C . LEU A 1 74 ? 28.381 -13.956 -25.294 1.00 90.06 74 LEU A C 1
ATOM 590 O O . LEU A 1 74 ? 29.070 -13.013 -25.674 1.00 90.06 74 LEU A O 1
ATOM 594 N N . SER A 1 75 ? 28.581 -14.555 -24.115 1.00 92.19 75 SER A N 1
ATOM 595 C CA . SER A 1 75 ? 29.588 -14.118 -23.136 1.00 92.19 75 SER A CA 1
ATOM 596 C C . SER A 1 75 ? 31.022 -14.131 -23.675 1.00 92.19 75 SER A C 1
ATOM 598 O O . SER A 1 75 ? 31.872 -13.387 -23.199 1.00 92.19 75 SER A O 1
ATOM 600 N N . ALA A 1 76 ? 31.299 -14.931 -24.710 1.00 90.75 76 ALA A N 1
ATOM 601 C CA . ALA A 1 76 ? 32.614 -15.029 -25.335 1.00 90.75 76 ALA A CA 1
ATOM 602 C C . ALA A 1 76 ? 32.848 -14.002 -26.459 1.00 90.75 76 ALA A C 1
ATOM 604 O O . ALA A 1 76 ? 33.946 -13.966 -27.020 1.00 90.75 76 ALA A O 1
ATOM 605 N N . LYS A 1 77 ? 31.844 -13.198 -26.840 1.00 92.19 77 LYS A N 1
ATOM 606 C CA . LYS A 1 77 ? 31.979 -12.250 -27.957 1.00 92.19 77 LYS A CA 1
ATOM 607 C C . LYS A 1 77 ? 32.871 -11.067 -27.566 1.00 92.19 77 LYS A C 1
ATOM 609 O O . LYS A 1 77 ? 32.649 -10.489 -26.502 1.00 92.19 77 LYS A O 1
ATOM 614 N N . PRO A 1 78 ? 33.822 -10.633 -28.420 1.00 91.31 78 PRO A N 1
ATOM 615 C CA . PRO A 1 78 ? 34.752 -9.544 -28.096 1.00 91.31 78 PRO A CA 1
ATOM 616 C C . PRO A 1 78 ? 34.061 -8.264 -27.612 1.00 91.31 78 PRO A C 1
ATOM 618 O O . PRO A 1 78 ? 34.507 -7.622 -26.663 1.00 91.31 78 PRO A O 1
ATOM 621 N N . HIS A 1 79 ? 32.931 -7.915 -28.228 1.00 92.50 79 HIS A N 1
ATOM 622 C CA . HIS A 1 79 ? 32.148 -6.740 -27.860 1.00 92.50 79 HIS A CA 1
ATOM 623 C C . HIS A 1 79 ? 31.439 -6.884 -26.503 1.00 92.50 79 HIS A C 1
ATOM 625 O O . HIS A 1 79 ? 31.355 -5.913 -25.753 1.00 92.50 79 HIS A O 1
ATOM 631 N N . VAL A 1 80 ? 30.976 -8.090 -26.159 1.00 93.62 80 VAL A N 1
ATOM 632 C CA . VAL A 1 80 ? 30.346 -8.393 -24.861 1.00 93.62 80 VAL A CA 1
ATOM 633 C C . VAL A 1 80 ? 31.395 -8.363 -23.751 1.00 93.62 80 VAL A C 1
ATOM 635 O O . VAL A 1 80 ? 31.181 -7.714 -22.730 1.00 93.62 80 VAL A O 1
ATOM 638 N N . LEU A 1 81 ? 32.567 -8.959 -23.993 1.00 93.69 81 LEU A N 1
ATOM 639 C CA . LEU A 1 81 ? 33.721 -8.904 -23.090 1.00 93.69 81 LEU A CA 1
ATOM 640 C C . LEU A 1 81 ? 34.160 -7.457 -22.825 1.00 93.69 81 LEU A C 1
ATOM 642 O O . LEU A 1 81 ? 34.368 -7.077 -21.678 1.00 93.69 81 LEU A O 1
ATOM 646 N N . LYS A 1 82 ? 34.208 -6.615 -23.865 1.00 94.38 82 LYS A N 1
ATOM 647 C CA . LYS A 1 82 ? 34.528 -5.187 -23.726 1.00 94.38 82 LYS A CA 1
ATOM 648 C C . LYS A 1 82 ? 33.537 -4.450 -22.822 1.00 94.38 82 LYS A C 1
ATOM 650 O O . LYS A 1 82 ? 33.953 -3.649 -21.989 1.00 94.38 82 LYS A O 1
ATOM 655 N N . VAL A 1 83 ? 32.235 -4.711 -22.975 1.00 96.19 83 VAL A N 1
ATOM 656 C CA . VAL A 1 83 ? 31.210 -4.129 -22.095 1.00 96.19 83 VAL A CA 1
ATOM 657 C C . VAL A 1 83 ? 31.381 -4.649 -20.670 1.00 96.19 83 VAL A C 1
ATOM 659 O O . VAL A 1 83 ? 31.399 -3.843 -19.747 1.00 96.19 83 VAL A O 1
ATOM 662 N N . ARG A 1 84 ? 31.562 -5.961 -20.482 1.00 96.38 84 ARG A N 1
ATOM 663 C CA . ARG A 1 84 ? 31.813 -6.569 -19.166 1.00 96.38 84 ARG A CA 1
ATOM 664 C C . ARG A 1 84 ? 32.987 -5.889 -18.462 1.00 96.38 84 ARG A C 1
ATOM 666 O O . ARG A 1 84 ? 32.849 -5.483 -17.313 1.00 96.38 84 ARG A O 1
ATOM 673 N N . ASP A 1 85 ? 34.097 -5.695 -19.165 1.00 95.44 85 ASP A N 1
ATOM 674 C CA . ASP A 1 85 ? 35.308 -5.095 -18.605 1.00 95.44 85 ASP A CA 1
ATOM 675 C C . ASP A 1 85 ? 35.096 -3.616 -18.208 1.00 95.44 85 ASP A C 1
ATOM 677 O O . ASP A 1 85 ? 35.614 -3.182 -17.181 1.00 95.44 85 ASP A O 1
ATOM 681 N N . TRP A 1 86 ? 34.254 -2.850 -18.919 1.00 97.50 86 TRP A N 1
ATOM 682 C CA . TRP A 1 86 ? 33.851 -1.501 -18.476 1.00 97.50 86 TRP A CA 1
ATOM 683 C C . TRP A 1 86 ? 33.079 -1.499 -17.151 1.00 97.50 86 TRP A C 1
ATOM 685 O O . TRP A 1 86 ? 33.283 -0.608 -16.318 1.00 97.50 86 TRP A O 1
ATOM 695 N N . TYR A 1 87 ? 32.200 -2.485 -16.946 1.00 97.94 87 TYR A N 1
ATOM 696 C CA . TYR A 1 87 ? 31.462 -2.638 -15.692 1.00 97.94 87 TYR A CA 1
ATOM 697 C C . TYR A 1 87 ? 32.384 -3.064 -14.544 1.00 97.94 87 TYR A C 1
ATOM 699 O O . TYR A 1 87 ? 32.225 -2.553 -13.436 1.00 97.94 87 TYR A O 1
ATOM 707 N N . VAL A 1 88 ? 33.364 -3.935 -14.807 1.00 97.44 88 VAL A N 1
ATOM 708 C CA . VAL A 1 88 ? 34.366 -4.354 -13.813 1.00 97.44 88 VAL A CA 1
ATOM 709 C C . VAL A 1 88 ? 35.259 -3.185 -13.400 1.00 97.44 88 VAL A C 1
ATOM 711 O O . VAL A 1 88 ? 35.463 -2.979 -12.206 1.00 97.44 88 VAL A O 1
ATOM 714 N N . GLU A 1 89 ? 35.724 -2.372 -14.353 1.00 97.25 89 GLU A N 1
ATOM 715 C CA . GLU A 1 89 ? 36.526 -1.178 -14.052 1.00 97.25 89 GLU A CA 1
ATOM 716 C C . GLU A 1 89 ? 35.738 -0.196 -13.174 1.00 97.25 89 GLU A C 1
ATOM 718 O O . GLU A 1 89 ? 36.202 0.214 -12.113 1.00 97.25 89 GLU A O 1
ATOM 723 N N . SER A 1 90 ? 34.491 0.103 -13.554 1.00 98.19 90 SER A N 1
ATOM 724 C CA . SER A 1 90 ? 33.617 0.990 -12.774 1.00 98.19 90 SER A CA 1
ATOM 725 C C . SER A 1 90 ? 33.313 0.430 -11.378 1.00 98.19 90 SER A C 1
ATOM 727 O O . SER A 1 90 ? 33.257 1.180 -10.406 1.00 98.19 90 SER A O 1
ATOM 729 N N . PHE A 1 91 ? 33.129 -0.889 -11.256 1.00 97.94 91 PHE A N 1
ATOM 730 C CA . PHE A 1 91 ? 32.950 -1.560 -9.969 1.00 97.94 91 PHE A CA 1
ATOM 731 C C . PHE A 1 91 ? 34.189 -1.392 -9.086 1.00 97.94 91 PHE A C 1
ATOM 733 O O . PHE A 1 91 ? 34.072 -0.976 -7.934 1.00 97.94 91 PHE A O 1
ATOM 740 N N . LYS A 1 92 ? 35.378 -1.657 -9.634 1.00 97.25 92 LYS A N 1
ATOM 741 C CA . LYS A 1 92 ? 36.653 -1.536 -8.923 1.00 97.25 92 LYS A CA 1
ATOM 742 C C . LYS A 1 92 ? 36.892 -0.110 -8.426 1.00 97.25 92 LYS A C 1
ATOM 744 O O . LYS A 1 92 ? 37.256 0.065 -7.266 1.00 97.25 92 LYS A O 1
ATOM 749 N N . GLU A 1 93 ? 36.649 0.897 -9.264 1.00 97.62 93 GLU A N 1
ATOM 750 C CA . GLU A 1 93 ? 36.788 2.308 -8.881 1.00 97.62 93 GLU A CA 1
ATOM 751 C C . GLU A 1 93 ? 35.849 2.684 -7.725 1.00 97.62 93 GLU A C 1
ATOM 753 O O . GLU A 1 93 ? 36.292 3.284 -6.746 1.00 97.62 93 GLU A O 1
ATOM 758 N N . LEU A 1 94 ? 34.575 2.273 -7.779 1.00 97.44 94 LEU A N 1
ATOM 759 C CA . LEU A 1 94 ? 33.616 2.540 -6.699 1.00 97.44 94 LEU A CA 1
ATOM 760 C C . LEU A 1 94 ? 34.002 1.846 -5.387 1.00 97.44 94 LEU A C 1
ATOM 762 O O . LEU A 1 94 ? 33.842 2.425 -4.315 1.00 97.44 94 LEU A O 1
ATOM 766 N N . ARG A 1 95 ? 34.516 0.612 -5.457 1.00 95.69 95 ARG A N 1
ATOM 767 C CA . ARG A 1 95 ? 34.958 -0.153 -4.279 1.00 95.69 95 ARG A CA 1
ATOM 768 C C . ARG A 1 95 ? 36.238 0.402 -3.661 1.00 95.69 95 ARG A C 1
ATOM 770 O O . ARG A 1 95 ? 36.403 0.315 -2.447 1.00 95.69 95 ARG A O 1
ATOM 777 N N . ALA A 1 96 ? 37.120 0.975 -4.478 1.00 96.00 96 ALA A N 1
ATOM 778 C CA . ALA A 1 96 ? 38.337 1.639 -4.024 1.00 96.00 96 ALA A CA 1
ATOM 779 C C . ALA A 1 96 ? 38.069 3.027 -3.415 1.00 96.00 96 ALA A C 1
ATOM 781 O O . ALA A 1 96 ? 38.896 3.528 -2.651 1.00 96.00 96 ALA A O 1
ATOM 782 N N . PHE A 1 97 ? 36.927 3.647 -3.729 1.00 97.50 97 PHE A N 1
ATOM 783 C CA . PHE A 1 97 ? 36.570 4.959 -3.203 1.00 97.50 97 PHE A CA 1
ATOM 784 C C . PHE A 1 97 ? 36.305 4.901 -1.690 1.00 97.50 97 PHE A C 1
ATOM 786 O O . PHE A 1 97 ? 35.549 4.058 -1.196 1.00 97.50 97 PHE A O 1
ATOM 793 N N . SER A 1 98 ? 36.925 5.814 -0.940 1.00 95.06 98 SER A N 1
ATOM 794 C CA . SER A 1 98 ? 36.809 5.862 0.521 1.00 95.06 98 SER A CA 1
ATOM 795 C C . SER A 1 98 ? 35.404 6.259 0.981 1.00 95.06 98 SER A C 1
ATOM 797 O O . SER A 1 98 ? 34.652 6.913 0.271 1.00 95.06 98 SER A O 1
ATOM 799 N N . ARG A 1 99 ? 35.028 5.876 2.206 1.00 92.62 99 ARG A N 1
ATOM 800 C CA . ARG A 1 99 ? 33.712 6.223 2.765 1.00 92.62 99 ARG A CA 1
ATOM 801 C C . ARG A 1 99 ? 33.509 7.744 2.799 1.00 92.62 99 ARG A C 1
ATOM 803 O O . ARG A 1 99 ? 34.304 8.428 3.434 1.00 92.62 99 ARG A O 1
ATOM 810 N N . ILE A 1 100 ? 32.387 8.199 2.245 1.00 95.31 100 ILE A N 1
ATOM 811 C CA . ILE A 1 100 ? 31.973 9.607 2.140 1.00 95.31 100 ILE A CA 1
ATOM 812 C C . ILE A 1 100 ? 31.504 10.137 3.500 1.00 95.31 100 ILE A C 1
ATOM 814 O O . ILE A 1 100 ? 30.569 9.584 4.094 1.00 95.31 100 ILE A O 1
ATOM 818 N N . ARG A 1 101 ? 32.147 11.189 4.018 1.00 90.88 101 ARG A N 1
ATOM 819 C CA . ARG A 1 101 ? 31.873 11.761 5.354 1.00 90.88 101 ARG A CA 1
ATOM 820 C C . ARG A 1 101 ? 31.496 13.236 5.326 1.00 90.88 101 ARG A C 1
ATOM 822 O O . ARG A 1 101 ? 30.847 13.694 6.261 1.00 90.88 101 ARG A O 1
ATOM 829 N N . ASN A 1 102 ? 31.944 13.969 4.318 1.00 92.19 102 ASN A N 1
ATOM 830 C CA . ASN A 1 102 ? 31.813 15.419 4.225 1.00 92.19 102 ASN A CA 1
ATOM 831 C C . ASN A 1 102 ? 31.599 15.847 2.761 1.00 92.19 102 ASN A C 1
ATOM 833 O O . ASN A 1 102 ? 31.648 15.007 1.865 1.00 92.19 102 ASN A O 1
ATOM 837 N N . ALA A 1 103 ? 31.374 17.143 2.534 1.00 91.38 103 ALA A N 1
ATOM 838 C CA . ALA A 1 103 ? 31.116 17.700 1.207 1.00 91.38 103 ALA A CA 1
ATOM 839 C C . ALA A 1 103 ? 32.289 17.555 0.218 1.00 91.38 103 ALA A C 1
ATOM 841 O O . ALA A 1 103 ? 32.057 17.380 -0.968 1.00 91.38 103 ALA A O 1
ATOM 842 N N . SER A 1 104 ? 33.541 17.572 0.687 1.00 95.44 104 SER A N 1
ATOM 843 C CA . SER A 1 104 ? 34.707 17.364 -0.185 1.00 95.44 104 SER A CA 1
ATOM 844 C C . SER A 1 104 ? 34.748 15.931 -0.720 1.00 95.44 104 SER A C 1
ATOM 846 O O . SER A 1 104 ? 34.958 15.727 -1.912 1.00 95.44 104 SER A O 1
ATOM 848 N N . ASP A 1 105 ? 34.507 14.937 0.146 1.00 95.88 105 ASP A N 1
ATOM 849 C CA . ASP A 1 105 ? 34.439 13.528 -0.271 1.00 95.88 105 ASP A CA 1
ATOM 850 C C . ASP A 1 105 ? 33.279 13.301 -1.259 1.00 95.88 105 ASP A C 1
ATOM 852 O O . ASP A 1 105 ? 33.362 12.479 -2.169 1.00 95.88 105 ASP A O 1
ATOM 856 N N . GLU A 1 106 ? 32.171 14.007 -1.034 1.00 95.81 106 GLU A N 1
ATOM 857 C CA . GLU A 1 106 ? 30.958 13.965 -1.846 1.00 95.81 106 GLU A CA 1
ATOM 858 C C . GLU A 1 106 ? 31.214 14.533 -3.252 1.00 95.81 106 GLU A C 1
ATOM 860 O O . GLU A 1 106 ? 30.908 13.866 -4.239 1.00 95.81 106 GLU A O 1
ATOM 865 N N . GLU A 1 107 ? 31.892 15.678 -3.361 1.00 95.56 107 GLU A N 1
ATOM 866 C CA . GLU A 1 107 ? 32.244 16.295 -4.643 1.00 95.56 107 GLU A CA 1
ATOM 867 C C . GLU A 1 107 ? 33.209 15.417 -5.463 1.00 95.56 107 GLU A C 1
ATOM 869 O O . GLU A 1 107 ? 33.025 15.215 -6.671 1.00 95.56 107 GLU A O 1
ATOM 874 N N . GLU A 1 108 ? 34.225 14.840 -4.811 1.00 97.31 108 GLU A N 1
ATOM 875 C CA . GLU A 1 108 ? 35.140 13.878 -5.435 1.00 97.31 108 GLU A CA 1
ATOM 876 C C . GLU A 1 108 ? 34.397 12.633 -5.939 1.00 97.31 108 GLU A C 1
ATOM 878 O O . GLU A 1 108 ? 34.641 12.163 -7.058 1.00 97.31 108 GLU A O 1
ATOM 883 N N . PHE A 1 109 ? 33.446 12.125 -5.152 1.00 98.00 109 PHE A N 1
ATOM 884 C CA . PHE A 1 109 ? 32.618 10.993 -5.550 1.00 98.00 109 PHE A CA 1
ATOM 885 C C . PHE A 1 109 ? 31.720 11.339 -6.743 1.00 98.00 109 PHE A C 1
ATOM 887 O O . PHE A 1 109 ? 31.633 10.564 -7.698 1.00 98.00 109 PHE A O 1
ATOM 894 N N . THR A 1 110 ? 31.119 12.528 -6.757 1.00 96.94 110 THR A N 1
ATOM 895 C CA . THR A 1 110 ? 30.320 13.028 -7.883 1.00 96.94 110 THR A CA 1
ATOM 896 C C . THR A 1 110 ? 31.139 13.086 -9.175 1.00 96.94 110 THR A C 1
ATOM 898 O O . THR A 1 110 ? 30.649 12.703 -10.243 1.00 96.94 110 THR A O 1
ATOM 901 N N . ASN A 1 111 ? 32.414 13.480 -9.107 1.00 97.38 111 ASN A N 1
ATOM 902 C CA . ASN A 1 111 ? 33.317 13.446 -10.262 1.00 97.38 111 ASN A CA 1
ATOM 903 C C . ASN A 1 111 ? 33.580 12.017 -10.763 1.00 97.38 111 ASN A C 1
ATOM 905 O O . ASN A 1 111 ? 33.503 11.770 -11.971 1.00 97.38 111 ASN A O 1
ATOM 909 N N . LEU A 1 112 ? 33.797 11.055 -9.860 1.00 98.00 112 LEU A N 1
ATOM 910 C CA . LEU A 1 112 ? 33.889 9.639 -10.229 1.00 98.00 112 LEU A CA 1
ATOM 911 C C . LEU A 1 112 ? 32.606 9.158 -10.932 1.00 98.00 112 LEU A C 1
ATOM 913 O O . LEU A 1 112 ? 32.671 8.506 -11.978 1.00 98.00 112 LEU A O 1
ATOM 917 N N . LEU A 1 113 ? 31.432 9.526 -10.415 1.00 97.69 113 LEU A N 1
ATOM 918 C CA . LEU A 1 113 ? 30.151 9.173 -11.024 1.00 97.69 113 LEU A CA 1
ATOM 919 C C . LEU A 1 113 ? 29.983 9.753 -12.437 1.00 97.69 113 LEU A C 1
ATOM 921 O O . LEU A 1 113 ? 29.499 9.045 -13.325 1.00 97.69 113 LEU A O 1
ATOM 925 N N . ARG A 1 114 ? 30.439 10.990 -12.690 1.00 96.81 114 ARG A N 1
ATOM 926 C CA . ARG A 1 114 ? 30.468 11.583 -14.044 1.00 96.81 114 ARG A CA 1
ATOM 927 C C . ARG A 1 114 ? 31.327 10.755 -15.002 1.00 96.81 114 ARG A C 1
ATOM 929 O O . ARG A 1 114 ? 30.900 10.476 -16.126 1.00 96.81 114 ARG A O 1
ATOM 936 N N . HIS A 1 115 ? 32.504 10.312 -14.560 1.00 97.06 115 HIS A N 1
ATOM 937 C CA . HIS A 1 115 ? 33.380 9.458 -15.366 1.00 97.06 115 HIS A CA 1
ATOM 938 C C . HIS A 1 115 ? 32.732 8.105 -15.693 1.00 97.06 115 HIS A C 1
ATOM 940 O O . HIS A 1 115 ? 32.736 7.690 -16.856 1.00 97.06 115 HIS A O 1
ATOM 946 N N . ILE A 1 116 ? 32.097 7.455 -14.712 1.00 97.25 116 ILE A N 1
ATOM 947 C CA . ILE A 1 116 ? 31.370 6.190 -14.912 1.00 97.25 116 ILE A CA 1
ATOM 948 C C . ILE A 1 116 ? 30.194 6.380 -15.883 1.00 97.25 116 ILE A C 1
ATOM 950 O O . ILE A 1 116 ? 30.009 5.581 -16.809 1.00 97.25 116 ILE A O 1
ATOM 954 N N . TYR A 1 117 ? 29.418 7.458 -15.726 1.00 94.12 117 TYR A N 1
ATOM 955 C CA . TYR A 1 117 ? 28.298 7.780 -16.615 1.00 94.12 117 TYR A CA 1
ATOM 956 C C . TYR A 1 117 ? 28.748 7.902 -18.077 1.00 94.12 117 TYR A C 1
ATOM 958 O O . TYR A 1 117 ? 28.092 7.364 -18.979 1.00 94.12 117 TYR A O 1
ATOM 966 N N . PHE A 1 118 ? 29.886 8.567 -18.309 1.00 93.88 118 PHE A N 1
ATOM 967 C CA . PHE A 1 118 ? 30.464 8.749 -19.637 1.00 93.88 118 PHE A CA 1
ATOM 968 C C . PHE A 1 118 ? 31.041 7.450 -20.212 1.00 93.88 118 PHE A C 1
ATOM 970 O O . PHE A 1 118 ? 30.767 7.128 -21.370 1.00 93.88 118 PHE A O 1
ATOM 977 N N . ARG A 1 119 ? 31.770 6.657 -19.411 1.00 95.38 119 ARG A N 1
ATOM 978 C CA . ARG A 1 119 ? 32.308 5.345 -19.822 1.00 95.38 119 ARG A CA 1
ATOM 979 C C . ARG A 1 119 ? 31.209 4.444 -20.384 1.00 95.38 119 ARG A C 1
ATOM 981 O O . ARG A 1 119 ? 31.390 3.792 -21.409 1.00 95.38 119 ARG A O 1
ATOM 988 N N . HIS A 1 120 ? 30.036 4.453 -19.753 1.00 94.81 120 HIS A N 1
ATOM 989 C CA . HIS A 1 120 ? 28.916 3.590 -20.128 1.00 94.81 120 HIS A CA 1
ATOM 990 C C . HIS A 1 120 ? 28.005 4.156 -21.233 1.00 94.81 120 HIS A C 1
ATOM 992 O O . HIS A 1 120 ? 26.991 3.527 -21.572 1.00 94.81 120 HIS A O 1
ATOM 998 N N . ARG A 1 121 ? 28.340 5.308 -21.838 1.00 88.69 121 ARG A N 1
ATOM 999 C CA . ARG A 1 121 ? 27.523 5.947 -22.890 1.00 88.69 121 ARG A CA 1
ATOM 1000 C C . ARG A 1 121 ? 27.289 5.026 -24.095 1.00 88.69 121 ARG A C 1
ATOM 1002 O O . ARG A 1 121 ? 26.165 4.906 -24.569 1.00 88.69 121 ARG A O 1
ATOM 1009 N N . ASN A 1 122 ? 28.325 4.287 -24.498 1.00 87.62 122 ASN A N 1
ATOM 1010 C CA . ASN A 1 122 ? 28.349 3.470 -25.716 1.00 87.62 122 ASN A CA 1
ATOM 1011 C C . ASN A 1 122 ? 28.027 1.984 -25.478 1.00 87.62 122 ASN A C 1
ATOM 1013 O O . ASN A 1 122 ? 28.245 1.158 -26.358 1.00 87.62 122 ASN A O 1
ATOM 1017 N N . VAL A 1 123 ? 27.489 1.618 -24.310 1.00 91.56 123 VAL A N 1
ATOM 1018 C CA . VAL A 1 123 ? 27.167 0.214 -23.990 1.00 91.56 123 VAL A CA 1
ATOM 1019 C C . VAL A 1 123 ? 26.147 -0.387 -24.962 1.00 91.56 123 VAL A C 1
ATOM 1021 O O . VAL A 1 123 ? 26.356 -1.499 -25.429 1.00 91.56 123 VAL A O 1
ATOM 1024 N N . VAL A 1 124 ? 25.071 0.334 -25.300 1.00 90.06 124 VAL A N 1
ATOM 1025 C CA . VAL A 1 124 ? 24.015 -0.170 -26.203 1.00 90.06 124 VAL A CA 1
ATOM 1026 C C . VAL A 1 124 ? 24.565 -0.537 -27.590 1.00 90.06 124 VAL A C 1
ATOM 1028 O O . VAL A 1 124 ? 24.424 -1.700 -27.966 1.00 90.06 124 VAL A O 1
ATOM 1031 N N . PRO A 1 125 ? 25.224 0.374 -28.341 1.00 85.19 125 PRO A N 1
ATOM 1032 C CA . PRO A 1 125 ? 25.739 0.036 -29.667 1.00 85.19 125 PRO A CA 1
ATOM 1033 C C . PRO A 1 125 ? 26.835 -1.036 -29.621 1.00 85.19 125 PRO A C 1
ATOM 1035 O O . PRO A 1 125 ? 26.880 -1.890 -30.500 1.00 85.19 125 PRO A O 1
ATOM 1038 N N . VAL A 1 126 ? 27.690 -1.049 -28.589 1.00 87.38 126 VAL A N 1
ATOM 1039 C CA . VAL A 1 126 ? 28.724 -2.088 -28.462 1.00 87.38 126 VAL A CA 1
ATOM 1040 C C . VAL A 1 126 ? 28.112 -3.455 -28.181 1.00 87.38 126 VAL A C 1
ATOM 1042 O O . VAL A 1 126 ? 28.482 -4.426 -28.834 1.00 87.38 126 VAL A O 1
ATOM 1045 N N . LEU A 1 127 ? 27.135 -3.550 -27.281 1.00 90.19 127 LEU A N 1
ATOM 1046 C CA . LEU A 1 127 ? 26.483 -4.826 -26.997 1.00 90.19 127 LEU A CA 1
ATOM 1047 C C . LEU A 1 127 ? 25.687 -5.339 -28.208 1.00 90.19 127 LEU A C 1
ATOM 1049 O O . LEU A 1 127 ? 25.741 -6.530 -28.512 1.00 90.19 127 LEU A O 1
ATOM 1053 N N . ALA A 1 128 ? 25.039 -4.440 -28.958 1.00 87.12 128 ALA A N 1
ATOM 1054 C CA . ALA A 1 128 ? 24.356 -4.780 -30.205 1.00 87.12 128 ALA A CA 1
ATOM 1055 C C . ALA A 1 128 ? 25.309 -5.380 -31.258 1.00 87.12 128 ALA A C 1
ATOM 1057 O O . ALA A 1 128 ? 24.922 -6.312 -31.962 1.00 87.12 128 ALA A O 1
ATOM 1058 N N . MET A 1 129 ? 26.569 -4.925 -31.333 1.00 84.44 129 MET A N 1
ATOM 1059 C CA . MET A 1 129 ? 27.587 -5.551 -32.194 1.00 84.44 129 MET A CA 1
ATOM 1060 C C . MET A 1 129 ? 27.876 -7.004 -31.794 1.00 84.44 129 MET A C 1
ATOM 1062 O O . MET A 1 129 ? 27.953 -7.871 -32.662 1.00 84.44 129 MET A O 1
ATOM 1066 N N . GLY A 1 130 ? 27.972 -7.293 -30.492 1.00 88.12 130 GLY A N 1
ATOM 1067 C CA . GLY A 1 130 ? 28.180 -8.658 -29.994 1.00 88.12 130 GLY A CA 1
ATOM 1068 C C . GLY A 1 130 ? 26.996 -9.588 -30.275 1.00 88.12 130 GLY A C 1
ATOM 1069 O O . GLY A 1 130 ? 27.178 -10.738 -30.673 1.00 88.12 130 GLY A O 1
ATOM 1070 N N . VAL A 1 131 ? 25.772 -9.075 -30.146 1.00 87.88 131 VAL A N 1
ATOM 1071 C CA . VAL A 1 131 ? 24.553 -9.825 -30.487 1.00 87.88 131 VAL A CA 1
ATOM 1072 C C . VAL A 1 131 ? 24.439 -10.044 -32.001 1.00 87.88 131 VAL A C 1
ATOM 1074 O O . VAL A 1 131 ? 24.073 -11.134 -32.437 1.00 87.88 131 VAL A O 1
ATOM 1077 N N . ALA A 1 132 ? 24.825 -9.065 -32.824 1.00 83.56 132 ALA A N 1
ATOM 1078 C CA . ALA A 1 132 ? 24.875 -9.210 -34.280 1.00 83.56 132 ALA A CA 1
ATOM 1079 C C . ALA A 1 132 ? 25.940 -10.224 -34.746 1.00 83.56 132 ALA A C 1
ATOM 1081 O O . ALA A 1 132 ? 25.742 -10.931 -35.736 1.00 83.56 132 ALA A O 1
ATOM 1082 N N . GLU A 1 133 ? 27.071 -10.323 -34.044 1.00 84.62 133 GLU A N 1
ATOM 1083 C CA . GLU A 1 133 ? 28.064 -11.386 -34.245 1.00 84.62 133 GLU A CA 1
ATOM 1084 C C . GLU A 1 133 ? 27.478 -12.764 -33.963 1.00 84.62 133 GLU A C 1
ATOM 1086 O O . GLU A 1 133 ? 27.532 -13.630 -34.833 1.00 84.62 133 GLU A O 1
ATOM 1091 N N . LEU A 1 134 ? 26.850 -12.937 -32.798 1.00 85.75 134 LEU A N 1
ATOM 1092 C CA . LEU A 1 134 ? 26.191 -14.189 -32.441 1.00 85.75 134 LEU A CA 1
ATOM 1093 C C . LEU A 1 134 ? 25.115 -14.576 -33.463 1.00 85.75 134 LEU A C 1
ATOM 1095 O O . LEU A 1 134 ? 25.071 -15.715 -33.917 1.00 85.75 134 LEU A O 1
ATOM 1099 N N . LYS A 1 135 ? 24.285 -13.615 -33.881 1.00 81.12 135 LYS A N 1
ATOM 1100 C CA . LYS A 1 135 ? 23.244 -13.824 -34.891 1.00 81.12 135 LYS A CA 1
ATOM 1101 C C . LYS A 1 135 ? 23.804 -14.423 -36.183 1.00 81.12 135 LYS A C 1
ATOM 1103 O O . LYS A 1 135 ? 23.194 -15.335 -36.726 1.00 81.12 135 LYS A O 1
ATOM 1108 N N . ARG A 1 136 ? 24.940 -13.926 -36.681 1.00 80.00 136 ARG A N 1
ATOM 1109 C CA . ARG A 1 136 ? 25.558 -14.427 -37.924 1.00 80.00 136 ARG A CA 1
ATOM 1110 C C . ARG A 1 136 ? 26.075 -15.853 -37.798 1.00 80.00 136 ARG A C 1
ATOM 1112 O O . ARG A 1 136 ? 26.015 -16.603 -38.762 1.00 80.00 136 ARG A O 1
ATOM 1119 N N . GLU A 1 137 ? 26.568 -16.226 -36.625 1.00 81.62 137 GLU A N 1
ATOM 1120 C CA . GLU A 1 137 ? 27.010 -17.598 -36.373 1.00 81.62 137 GLU A CA 1
ATOM 1121 C C . GLU A 1 137 ? 25.818 -18.557 -36.275 1.00 81.62 137 GLU A C 1
ATOM 1123 O O . GLU A 1 137 ? 25.839 -19.630 -36.868 1.00 81.62 137 GLU A O 1
ATOM 1128 N N . LEU A 1 138 ? 24.739 -18.132 -35.611 1.00 76.44 138 LEU A N 1
ATOM 1129 C CA . LEU A 1 138 ? 23.530 -18.941 -35.426 1.00 76.44 138 LEU A CA 1
ATOM 1130 C C . LEU A 1 138 ? 22.629 -19.012 -36.671 1.00 76.44 138 LEU A C 1
ATOM 1132 O O . LEU A 1 138 ? 21.800 -19.917 -36.769 1.00 76.44 138 LEU A O 1
ATOM 1136 N N . GLN A 1 139 ? 22.796 -18.100 -37.639 1.00 66.69 139 GLN A N 1
ATOM 1137 C CA . GLN A 1 139 ? 22.033 -18.048 -38.899 1.00 66.69 139 GLN A CA 1
ATOM 1138 C C . GLN A 1 139 ? 22.094 -19.343 -39.724 1.00 66.69 139 GLN A C 1
ATOM 1140 O O . GLN A 1 139 ? 21.223 -19.558 -40.566 1.00 66.69 139 GLN A O 1
ATOM 1145 N N . HIS A 1 140 ? 23.094 -20.197 -39.491 1.00 57.03 140 HIS A N 1
ATOM 1146 C CA . HIS A 1 140 ? 23.258 -21.474 -40.183 1.00 57.03 140 HIS A CA 1
ATOM 1147 C C . HIS A 1 140 ? 22.709 -22.689 -39.410 1.00 57.03 140 HIS A C 1
ATOM 1149 O O . HIS A 1 140 ? 22.634 -23.767 -39.997 1.00 57.03 140 HIS A O 1
ATOM 1155 N N . GLU A 1 141 ? 22.293 -22.539 -38.144 1.00 54.88 141 GLU A N 1
ATOM 1156 C CA . GLU A 1 141 ? 21.987 -23.674 -37.253 1.00 54.88 141 GLU A CA 1
ATOM 1157 C C . GLU A 1 141 ? 20.569 -23.659 -36.639 1.00 54.88 141 GLU A C 1
ATOM 1159 O O . GLU A 1 141 ? 20.020 -24.735 -36.404 1.00 54.88 141 GLU A O 1
ATOM 1164 N N . VAL A 1 142 ? 19.940 -22.495 -36.392 1.00 54.78 142 VAL A N 1
ATOM 1165 C CA . VAL A 1 142 ? 18.648 -22.403 -35.663 1.00 54.78 142 VAL A CA 1
ATOM 1166 C C . VAL A 1 142 ? 17.753 -21.268 -36.196 1.00 54.78 142 VAL A C 1
ATOM 1168 O O . VAL A 1 142 ? 18.235 -20.238 -36.671 1.00 54.78 142 VAL A O 1
ATOM 1171 N N . GLY A 1 143 ? 16.427 -21.423 -36.093 1.00 57.94 143 GLY A N 1
ATOM 1172 C CA . GLY A 1 143 ? 15.461 -20.344 -36.322 1.00 57.94 143 GLY A CA 1
ATOM 1173 C C . GLY A 1 143 ? 15.662 -19.180 -35.340 1.00 57.94 143 GLY A C 1
ATOM 1174 O O . GLY A 1 143 ? 15.420 -19.304 -34.148 1.00 57.94 143 GLY A O 1
ATOM 1175 N N . LEU A 1 144 ? 16.082 -18.015 -35.842 1.00 54.78 144 LEU A N 1
ATOM 1176 C CA . LEU A 1 144 ? 16.472 -16.835 -35.043 1.00 54.78 144 LEU A CA 1
ATOM 1177 C C . LEU A 1 144 ? 15.393 -16.246 -34.107 1.00 54.78 144 LEU A C 1
ATOM 1179 O O . LEU A 1 144 ? 15.724 -15.383 -33.298 1.00 54.78 144 LEU A O 1
ATOM 1183 N N . ASN A 1 145 ? 14.125 -16.654 -34.231 1.00 54.66 145 ASN A N 1
ATOM 1184 C CA . ASN A 1 145 ? 13.029 -16.162 -33.383 1.00 54.66 145 ASN A CA 1
ATOM 1185 C C . ASN A 1 145 ? 12.796 -17.035 -32.133 1.00 54.66 145 ASN A C 1
ATOM 1187 O O . ASN A 1 145 ? 11.945 -16.688 -31.321 1.00 54.66 145 ASN A O 1
ATOM 1191 N N . ASP A 1 146 ? 13.553 -18.125 -31.965 1.00 60.69 146 ASP A N 1
ATOM 1192 C CA . ASP A 1 146 ? 13.316 -19.154 -30.943 1.00 60.69 146 ASP A CA 1
ATOM 1193 C C . ASP A 1 146 ? 14.338 -19.104 -29.785 1.00 60.69 146 ASP A C 1
ATOM 1195 O O . ASP A 1 146 ? 14.605 -20.118 -29.145 1.00 60.69 146 ASP A O 1
ATOM 1199 N N . LEU A 1 147 ? 14.931 -17.931 -29.504 1.00 76.12 147 LEU A N 1
ATOM 1200 C CA . LEU A 1 147 ? 15.929 -17.737 -28.433 1.00 76.12 147 LEU A CA 1
ATOM 1201 C C . LEU A 1 147 ? 15.411 -16.802 -27.317 1.00 76.12 147 LEU A C 1
ATOM 1203 O O . LEU A 1 147 ? 15.956 -15.707 -27.129 1.00 76.12 147 LEU A O 1
ATOM 1207 N N . PRO A 1 148 ? 14.363 -17.201 -26.566 1.00 78.81 148 PRO A N 1
ATOM 1208 C CA . PRO A 1 148 ? 13.739 -16.358 -25.543 1.00 78.81 148 PRO A CA 1
ATOM 1209 C C . PRO A 1 148 ? 14.721 -15.935 -24.443 1.00 78.81 148 PRO A C 1
ATOM 1211 O O . PRO A 1 148 ? 14.647 -14.802 -23.970 1.00 78.81 148 PRO A O 1
ATOM 1214 N N . ASP A 1 149 ? 15.696 -16.785 -24.106 1.00 83.38 149 ASP A N 1
ATOM 1215 C CA . ASP A 1 149 ? 16.664 -16.510 -23.036 1.00 83.38 149 ASP A CA 1
ATOM 1216 C C . ASP A 1 149 ? 17.537 -15.282 -23.333 1.00 83.38 149 ASP A C 1
ATOM 1218 O O . ASP A 1 149 ? 17.875 -14.524 -22.426 1.00 83.38 149 ASP A O 1
ATOM 1222 N N . ILE A 1 150 ? 17.888 -15.048 -24.608 1.00 86.06 150 ILE A N 1
ATOM 1223 C CA . ILE A 1 150 ? 18.662 -13.861 -25.006 1.00 86.06 150 ILE A CA 1
ATOM 1224 C C . ILE A 1 150 ? 17.819 -12.603 -24.803 1.00 86.06 150 ILE A C 1
ATOM 1226 O O . ILE A 1 150 ? 18.326 -11.592 -24.323 1.00 86.06 150 ILE A O 1
ATOM 1230 N N . HIS A 1 151 ? 16.536 -12.646 -25.166 1.00 85.44 151 HIS A N 1
ATOM 1231 C CA . HIS A 1 151 ? 15.647 -11.495 -25.030 1.00 85.44 151 HIS A CA 1
ATOM 1232 C C . HIS A 1 151 ? 15.372 -11.167 -23.568 1.00 85.44 151 HIS A C 1
ATOM 1234 O O . HIS A 1 151 ? 15.538 -10.017 -23.177 1.00 85.44 151 HIS A O 1
ATOM 1240 N N . GLN A 1 152 ? 15.067 -12.175 -22.751 1.00 85.94 152 GLN A N 1
ATOM 1241 C CA . GLN A 1 152 ? 14.861 -12.000 -21.315 1.00 85.94 152 GLN A CA 1
ATOM 1242 C C . GLN A 1 152 ? 16.111 -11.438 -20.622 1.00 85.94 152 GLN A C 1
ATOM 1244 O O . GLN A 1 152 ? 16.007 -10.528 -19.796 1.00 85.94 152 GLN A O 1
ATOM 1249 N N . MET A 1 153 ? 17.297 -11.941 -20.980 1.00 91.25 153 MET A N 1
ATOM 1250 C CA . MET A 1 153 ? 18.565 -11.439 -20.449 1.00 91.25 153 MET A CA 1
ATOM 1251 C C . MET A 1 153 ? 18.833 -9.992 -20.876 1.00 91.25 153 MET A C 1
ATOM 1253 O O . MET A 1 153 ? 19.192 -9.170 -20.038 1.00 91.25 153 MET A O 1
ATOM 1257 N N . LEU A 1 154 ? 18.632 -9.645 -22.151 1.00 91.50 154 LEU A N 1
ATOM 1258 C CA . LEU A 1 154 ? 18.848 -8.278 -22.633 1.00 91.50 154 LEU A CA 1
ATOM 1259 C C . LEU A 1 154 ? 17.833 -7.290 -22.043 1.00 91.50 154 LEU A C 1
ATOM 1261 O O . LEU A 1 154 ? 18.230 -6.185 -21.671 1.00 91.50 154 LEU A O 1
ATOM 1265 N N . ASP A 1 155 ? 16.568 -7.689 -21.888 1.00 89.25 155 ASP A N 1
ATOM 1266 C CA . ASP A 1 155 ? 15.544 -6.887 -21.213 1.00 89.25 155 ASP A CA 1
ATOM 1267 C C . ASP A 1 155 ? 15.960 -6.582 -19.770 1.00 89.25 155 ASP A C 1
ATOM 1269 O O . ASP A 1 155 ? 16.019 -5.417 -19.366 1.00 89.25 155 ASP A O 1
ATOM 1273 N N . SER A 1 156 ? 16.329 -7.622 -19.010 1.00 87.38 156 SER A N 1
ATOM 1274 C CA . SER A 1 156 ? 16.862 -7.483 -17.650 1.00 87.38 156 SER A CA 1
ATOM 1275 C C . SER A 1 156 ? 18.084 -6.563 -17.628 1.00 87.38 156 SER A C 1
ATOM 1277 O O . SER A 1 156 ? 18.133 -5.618 -16.828 1.00 87.38 156 SER A O 1
ATOM 1279 N N . PHE A 1 157 ? 19.050 -6.792 -18.526 1.00 93.94 157 PHE A N 1
ATOM 1280 C CA . PHE A 1 157 ? 20.290 -6.030 -18.635 1.00 93.94 157 PHE A CA 1
ATOM 1281 C C . PHE A 1 157 ? 20.017 -4.535 -18.835 1.00 93.94 157 PHE A C 1
ATOM 1283 O O . PHE A 1 157 ? 20.499 -3.696 -18.057 1.00 93.94 157 PHE A O 1
ATOM 1290 N N . TYR A 1 158 ? 19.224 -4.196 -19.855 1.00 94.12 158 TYR A N 1
ATOM 1291 C CA . TYR A 1 158 ? 18.923 -2.816 -20.217 1.00 94.12 158 TYR A CA 1
ATOM 1292 C C . TYR A 1 158 ? 18.034 -2.123 -19.192 1.00 94.12 158 TYR A C 1
ATOM 1294 O O . TYR A 1 158 ? 18.292 -0.954 -18.901 1.00 94.12 158 TYR A O 1
ATOM 1302 N N . LEU A 1 159 ? 17.071 -2.820 -18.583 1.00 88.62 159 LEU A N 1
ATOM 1303 C CA . LEU A 1 159 ? 16.217 -2.235 -17.552 1.00 88.62 159 LEU A CA 1
ATOM 1304 C C . LEU A 1 159 ? 17.031 -1.793 -16.326 1.00 88.62 159 LEU A C 1
ATOM 1306 O O . LEU A 1 159 ? 16.908 -0.646 -15.893 1.00 88.62 159 LEU A O 1
ATOM 1310 N N . SER A 1 160 ? 17.944 -2.627 -15.805 1.00 90.44 160 SER A N 1
ATOM 1311 C CA . SER A 1 160 ? 18.793 -2.158 -14.693 1.00 90.44 160 SER A CA 1
ATOM 1312 C C . SER A 1 160 ? 19.869 -1.163 -15.137 1.00 90.44 160 SER A C 1
ATOM 1314 O O . SER A 1 160 ? 20.212 -0.268 -14.364 1.00 90.44 160 SER A O 1
ATOM 1316 N N . ARG A 1 161 ? 20.324 -1.186 -16.401 1.00 94.12 161 ARG A N 1
ATOM 1317 C CA . ARG A 1 161 ? 21.157 -0.096 -16.944 1.00 94.12 161 ARG A CA 1
ATOM 1318 C C . ARG A 1 161 ? 20.416 1.244 -16.935 1.00 94.12 161 ARG A C 1
ATOM 1320 O O . ARG A 1 161 ? 21.035 2.249 -16.581 1.00 94.12 161 ARG A O 1
ATOM 1327 N N . ILE A 1 162 ? 19.137 1.277 -17.318 1.00 92.19 162 ILE A N 1
ATOM 1328 C CA . ILE A 1 162 ? 18.292 2.478 -17.219 1.00 92.19 162 ILE A CA 1
ATOM 1329 C C . ILE A 1 162 ? 18.267 2.949 -15.763 1.00 92.19 162 ILE A C 1
ATOM 1331 O O . ILE A 1 162 ? 18.576 4.110 -15.502 1.00 92.19 162 ILE A O 1
ATOM 1335 N N . GLY A 1 163 ? 18.050 2.038 -14.809 1.00 91.38 163 GLY A N 1
ATOM 1336 C CA . GLY A 1 163 ? 18.061 2.374 -13.385 1.00 91.38 163 GLY A CA 1
ATOM 1337 C C . GLY A 1 163 ? 19.401 2.896 -12.854 1.00 91.38 163 GLY A C 1
ATOM 1338 O O . GLY A 1 163 ? 19.425 3.862 -12.095 1.00 91.38 163 GLY A O 1
ATOM 1339 N N . ILE A 1 164 ? 20.533 2.318 -13.270 1.00 94.56 164 ILE A N 1
ATOM 1340 C CA . ILE A 1 164 ? 21.877 2.814 -12.918 1.00 94.56 164 ILE A CA 1
ATOM 1341 C C . ILE A 1 164 ? 22.088 4.229 -13.474 1.00 94.56 164 ILE A C 1
ATOM 1343 O O . ILE A 1 164 ? 22.570 5.109 -12.761 1.00 94.56 164 ILE A O 1
ATOM 1347 N N . ARG A 1 165 ? 21.714 4.467 -14.739 1.00 94.94 165 ARG A N 1
ATOM 1348 C CA . ARG A 1 165 ? 21.833 5.789 -15.373 1.00 94.94 165 ARG A CA 1
ATOM 1349 C C . ARG A 1 165 ? 20.922 6.821 -14.724 1.00 94.94 165 ARG A C 1
ATOM 1351 O O . ARG A 1 165 ? 21.355 7.959 -14.591 1.00 94.94 165 ARG A O 1
ATOM 1358 N N . MET A 1 166 ? 19.720 6.423 -14.315 1.00 93.06 166 MET A N 1
ATOM 1359 C CA . MET A 1 166 ? 18.786 7.291 -13.602 1.00 93.06 166 MET A CA 1
ATOM 1360 C C . MET A 1 166 ? 19.375 7.732 -12.262 1.00 93.06 166 MET A C 1
ATOM 1362 O O . MET A 1 166 ? 19.427 8.922 -11.985 1.00 93.06 166 MET A O 1
ATOM 1366 N N . LEU A 1 167 ? 19.892 6.793 -11.464 1.00 93.75 167 LEU A N 1
ATOM 1367 C CA . LEU A 1 167 ? 20.497 7.098 -10.166 1.00 93.75 167 LEU A CA 1
ATOM 1368 C C . LEU A 1 167 ? 21.714 8.022 -10.273 1.00 93.75 167 LEU A C 1
ATOM 1370 O O . LEU A 1 167 ? 21.781 9.039 -9.585 1.00 93.75 167 LEU A O 1
ATOM 1374 N N . ILE A 1 168 ? 22.663 7.676 -11.148 1.00 95.69 168 ILE A N 1
ATOM 1375 C CA . ILE A 1 168 ? 23.863 8.493 -11.355 1.00 95.69 168 ILE A CA 1
ATOM 1376 C C . ILE A 1 168 ? 23.475 9.863 -11.909 1.00 95.69 168 ILE A C 1
ATOM 1378 O O . ILE A 1 168 ? 23.937 10.886 -11.414 1.00 95.69 168 ILE A O 1
ATOM 1382 N N . GLY A 1 169 ? 22.618 9.884 -12.929 1.00 93.88 169 GLY A N 1
ATOM 1383 C CA . GLY A 1 169 ? 22.210 11.113 -13.589 1.00 93.88 169 GLY A CA 1
ATOM 1384 C C . GLY A 1 169 ? 21.436 12.047 -12.661 1.00 93.88 169 GLY A C 1
ATOM 1385 O O . GLY A 1 169 ? 21.703 13.241 -12.682 1.00 93.88 169 GLY A O 1
ATOM 1386 N N . GLN A 1 170 ? 20.559 11.520 -11.800 1.00 91.44 170 GLN A N 1
ATOM 1387 C CA . GLN A 1 170 ? 19.836 12.321 -10.810 1.00 91.44 170 GLN A CA 1
ATOM 1388 C C . GLN A 1 170 ? 20.803 13.010 -9.849 1.00 91.44 170 GLN A C 1
ATOM 1390 O O . GLN A 1 170 ? 20.720 14.217 -9.650 1.00 91.44 170 GLN A O 1
ATOM 1395 N N . HIS A 1 171 ? 21.750 12.259 -9.290 1.00 92.50 171 HIS A N 1
ATOM 1396 C CA . HIS A 1 171 ? 22.727 12.801 -8.352 1.00 92.50 171 HIS A CA 1
ATOM 1397 C C . HIS A 1 171 ? 23.656 13.836 -9.002 1.00 92.50 171 HIS A C 1
ATOM 1399 O O . HIS A 1 171 ? 23.888 14.904 -8.441 1.00 92.50 171 HIS A O 1
ATOM 1405 N N . VAL A 1 172 ? 24.135 13.566 -10.219 1.00 93.81 172 VAL A N 1
ATOM 1406 C CA . VAL A 1 172 ? 24.964 14.518 -10.971 1.00 93.81 172 VAL A CA 1
ATOM 1407 C C . VAL A 1 172 ? 24.179 15.787 -11.321 1.00 93.81 172 VAL A C 1
ATOM 1409 O O . VAL A 1 172 ? 24.709 16.880 -11.147 1.00 93.81 172 VAL A O 1
ATOM 1412 N N . ALA A 1 173 ? 22.920 15.667 -11.752 1.00 91.62 173 ALA A N 1
ATOM 1413 C CA . ALA A 1 173 ? 22.084 16.810 -12.123 1.00 91.62 173 ALA A CA 1
ATOM 1414 C C . ALA A 1 173 ? 21.731 17.712 -10.927 1.00 91.62 173 ALA A C 1
ATOM 1416 O O . ALA A 1 173 ? 21.547 18.914 -11.098 1.00 91.62 173 ALA A O 1
ATOM 1417 N N . LEU A 1 174 ? 21.687 17.174 -9.703 1.00 90.00 174 LEU A N 1
ATOM 1418 C CA . LEU A 1 174 ? 21.520 17.988 -8.490 1.00 90.00 174 LEU A CA 1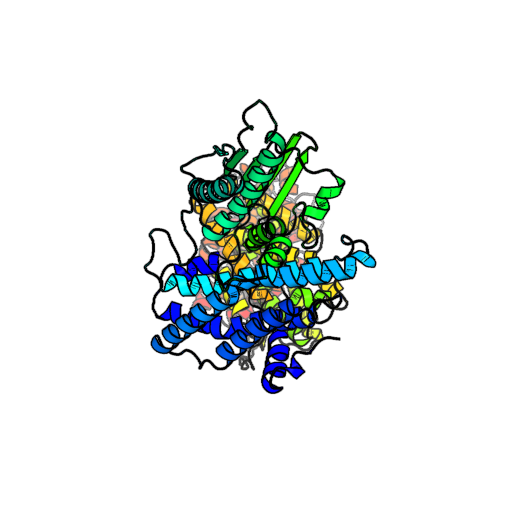
ATOM 1419 C C . LEU A 1 174 ? 22.718 18.922 -8.221 1.00 90.00 174 LEU A C 1
ATOM 1421 O O . LEU A 1 174 ? 22.559 19.914 -7.514 1.00 90.00 174 LEU A O 1
ATOM 1425 N N . HIS A 1 175 ? 23.882 18.647 -8.818 1.00 88.56 175 HIS A N 1
ATOM 1426 C CA . HIS A 1 175 ? 25.084 19.488 -8.740 1.00 88.56 175 HIS A CA 1
ATOM 1427 C C . HIS A 1 175 ? 25.219 20.483 -9.897 1.00 88.56 175 HIS A C 1
ATOM 1429 O O . HIS A 1 175 ? 26.149 21.290 -9.917 1.00 88.56 175 HIS A O 1
ATOM 1435 N N . GLU A 1 176 ? 24.338 20.408 -10.891 1.00 86.75 176 GLU A N 1
ATOM 1436 C CA . GLU A 1 176 ? 24.292 21.374 -11.982 1.00 86.75 176 GLU A CA 1
ATOM 1437 C C . GLU A 1 176 ? 23.451 22.596 -11.573 1.00 86.75 176 GLU A C 1
ATOM 1439 O O . GLU A 1 176 ? 22.630 22.507 -10.651 1.00 86.75 176 GLU A O 1
ATOM 1444 N N . PRO A 1 177 ? 23.635 23.757 -12.231 1.00 83.25 177 PRO A N 1
ATOM 1445 C CA . PRO A 1 177 ? 22.775 24.912 -12.008 1.00 83.25 177 PRO A CA 1
ATOM 1446 C C . PRO A 1 177 ? 21.303 24.520 -12.171 1.00 83.25 177 PRO A C 1
ATOM 1448 O O . PRO A 1 177 ? 20.891 24.077 -13.245 1.00 83.25 177 PRO A O 1
ATOM 1451 N N . GLN A 1 178 ? 20.523 24.667 -11.096 1.00 73.69 178 GLN A N 1
ATOM 1452 C CA . GLN A 1 178 ? 19.125 24.246 -11.083 1.00 73.69 178 GLN A CA 1
ATOM 1453 C C . GLN A 1 178 ? 18.334 25.036 -12.127 1.00 73.69 178 GLN A C 1
ATOM 1455 O O . GLN A 1 178 ? 18.298 26.269 -12.103 1.00 73.69 178 GLN A O 1
ATOM 1460 N N . LYS A 1 179 ? 17.714 24.308 -13.057 1.00 84.06 179 LYS A N 1
ATOM 1461 C CA . LYS A 1 179 ? 16.773 24.873 -14.024 1.00 84.06 179 LYS A CA 1
ATOM 1462 C C . LYS A 1 179 ? 15.425 25.075 -13.345 1.00 84.06 179 LYS A C 1
ATOM 1464 O O . LYS A 1 179 ? 15.065 24.352 -12.418 1.00 84.06 179 LYS A O 1
ATOM 1469 N N . GLU A 1 180 ? 14.666 26.050 -13.825 1.00 81.19 180 GLU A N 1
ATOM 1470 C CA . GLU A 1 180 ? 13.305 26.270 -13.345 1.00 81.19 180 GLU A CA 1
ATOM 1471 C C . GLU A 1 180 ? 12.458 25.000 -13.542 1.00 81.19 180 GLU A C 1
ATOM 1473 O O . GLU A 1 180 ? 12.579 24.312 -14.558 1.00 81.19 180 GLU A O 1
ATOM 1478 N N . ASN A 1 181 ? 11.638 24.666 -12.541 1.00 83.19 181 ASN A N 1
ATOM 1479 C CA . ASN A 1 181 ? 10.805 23.456 -12.491 1.00 83.19 181 ASN A CA 1
ATOM 1480 C C . ASN A 1 181 ? 11.564 22.116 -12.566 1.00 83.19 181 ASN A C 1
ATOM 1482 O O . ASN A 1 181 ? 10.935 21.080 -12.736 1.00 83.19 181 ASN A O 1
ATOM 1486 N N . HIS A 1 182 ? 12.890 22.093 -12.405 1.00 87.19 182 HIS A N 1
ATOM 1487 C CA . HIS A 1 182 ? 13.656 20.847 -12.417 1.00 87.19 182 HIS A CA 1
ATOM 1488 C C . HIS A 1 182 ? 14.122 20.442 -11.018 1.00 87.19 182 HIS A C 1
ATOM 1490 O O . HIS A 1 182 ? 14.609 21.261 -10.243 1.00 87.19 182 HIS A O 1
ATOM 1496 N N . ILE A 1 183 ? 14.013 19.146 -10.727 1.00 86.44 183 ILE A N 1
ATOM 1497 C CA . ILE A 1 183 ? 14.621 18.474 -9.580 1.00 86.44 183 ILE A CA 1
ATOM 1498 C C . ILE A 1 183 ? 15.542 17.385 -10.132 1.00 86.44 183 ILE A C 1
ATOM 1500 O O . ILE A 1 183 ? 15.119 16.265 -10.442 1.00 86.44 183 ILE A O 1
ATOM 1504 N N . GLY A 1 184 ? 16.822 17.726 -10.292 1.00 89.56 184 GLY A N 1
ATOM 1505 C CA . GLY A 1 184 ? 17.780 16.870 -10.990 1.00 89.56 184 GLY A CA 1
ATOM 1506 C C . GLY A 1 184 ? 17.357 16.641 -12.447 1.00 89.56 184 GLY A C 1
ATOM 1507 O O . GLY A 1 184 ? 17.282 17.585 -13.229 1.00 89.56 184 GLY A O 1
ATOM 1508 N N . LEU A 1 185 ? 17.080 15.389 -12.819 1.00 90.62 185 LEU A N 1
ATOM 1509 C CA . LEU A 1 185 ? 16.620 15.008 -14.162 1.00 90.62 185 LEU A CA 1
ATOM 1510 C C . LEU A 1 185 ? 15.103 15.135 -14.367 1.00 90.62 185 LEU A C 1
ATOM 1512 O O . LEU A 1 185 ? 14.627 14.919 -15.484 1.00 90.62 185 LEU A O 1
ATOM 1516 N N . ILE A 1 186 ? 14.346 15.403 -13.304 1.00 90.31 186 ILE A N 1
ATOM 1517 C CA . ILE A 1 186 ? 12.883 15.375 -13.315 1.00 90.31 186 ILE A CA 1
ATOM 1518 C C . ILE A 1 186 ? 12.372 16.796 -13.509 1.00 90.31 186 ILE A C 1
ATOM 1520 O O . ILE A 1 186 ? 12.693 17.671 -12.711 1.00 90.31 186 ILE A O 1
ATOM 1524 N N . ASP A 1 187 ? 11.566 17.015 -14.541 1.00 90.19 187 ASP A N 1
ATOM 1525 C CA . ASP A 1 187 ? 10.834 18.263 -14.737 1.00 90.19 187 ASP A CA 1
ATOM 1526 C C . ASP A 1 187 ? 9.453 18.109 -14.094 1.00 90.19 187 ASP A C 1
ATOM 1528 O O . ASP A 1 187 ? 8.678 17.229 -14.476 1.00 90.19 187 ASP A O 1
ATOM 1532 N N . THR A 1 188 ? 9.155 18.933 -13.091 1.00 86.94 188 THR A N 1
ATOM 1533 C CA . THR A 1 188 ? 7.888 18.911 -12.348 1.00 86.94 188 THR A CA 1
ATOM 1534 C C . THR A 1 188 ? 6.719 19.436 -13.177 1.00 86.94 188 THR A C 1
ATOM 1536 O O . THR A 1 188 ? 5.564 19.195 -12.827 1.00 86.94 188 THR A O 1
ATOM 1539 N N . ARG A 1 189 ? 6.999 20.119 -14.291 1.00 86.00 189 ARG A N 1
ATOM 1540 C CA . ARG A 1 189 ? 6.016 20.615 -15.257 1.00 86.00 189 ARG A CA 1
ATOM 1541 C C . ARG A 1 189 ? 6.422 20.239 -16.684 1.00 86.00 189 ARG A C 1
ATOM 1543 O O . ARG A 1 189 ? 6.339 21.068 -17.590 1.00 86.00 189 ARG A O 1
ATOM 1550 N N . CYS A 1 190 ? 6.809 18.979 -16.891 1.00 91.31 190 CYS A N 1
ATOM 1551 C CA . CYS A 1 190 ? 7.184 18.471 -18.207 1.00 91.31 190 CYS A CA 1
ATOM 1552 C C . CYS A 1 190 ? 6.006 18.596 -19.180 1.00 91.31 190 CYS A C 1
ATOM 1554 O O . CYS A 1 190 ? 4.959 17.987 -18.962 1.00 91.31 190 CYS A O 1
ATOM 1556 N N . SER A 1 191 ? 6.176 19.367 -20.259 1.00 93.62 191 SER A N 1
ATOM 1557 C CA . SER A 1 191 ? 5.195 19.447 -21.346 1.00 93.62 191 SER A CA 1
ATOM 1558 C C . SER A 1 191 ? 5.479 18.357 -22.387 1.00 93.62 191 SER A C 1
ATOM 1560 O O . SER A 1 191 ? 6.464 18.468 -23.128 1.00 93.62 191 SER A O 1
ATOM 1562 N N . PRO A 1 192 ? 4.627 17.320 -22.511 1.00 94.06 192 PRO A N 1
ATOM 1563 C CA . PRO A 1 192 ? 4.825 16.299 -23.530 1.00 94.06 192 PRO A CA 1
ATOM 1564 C C . PRO A 1 192 ? 4.738 16.874 -24.947 1.00 94.06 192 PRO A C 1
ATOM 1566 O O . PRO A 1 192 ? 5.438 16.384 -25.826 1.00 94.06 192 PRO A O 1
ATOM 1569 N N . GLY A 1 193 ? 3.957 17.938 -25.172 1.00 93.88 193 GLY A N 1
ATOM 1570 C CA . GLY A 1 193 ? 3.889 18.621 -26.467 1.00 93.88 193 GLY A CA 1
ATOM 1571 C C . GLY A 1 193 ? 5.239 19.196 -26.910 1.00 93.88 193 GLY A C 1
ATOM 1572 O O . GLY A 1 193 ? 5.664 18.953 -28.040 1.00 93.88 193 GLY A O 1
ATOM 1573 N N . VAL A 1 194 ? 5.946 19.888 -26.007 1.00 95.31 194 VAL A N 1
ATOM 1574 C CA . VAL A 1 194 ? 7.289 20.441 -26.277 1.00 95.31 194 VAL A CA 1
ATOM 1575 C C . VAL A 1 194 ? 8.303 19.321 -26.503 1.00 95.31 194 VAL A C 1
ATOM 1577 O O . VAL A 1 194 ? 9.007 19.323 -27.508 1.00 95.31 194 VAL A O 1
ATOM 1580 N N . VAL A 1 195 ? 8.324 18.314 -25.624 1.00 96.81 195 VAL A N 1
ATOM 1581 C CA . VAL A 1 195 ? 9.270 17.192 -25.743 1.00 96.81 195 VAL A CA 1
ATOM 1582 C C . VAL A 1 195 ? 9.046 16.396 -27.036 1.00 96.81 195 VAL A C 1
ATOM 1584 O O . VAL A 1 195 ? 10.009 15.974 -27.678 1.00 96.81 195 VAL A O 1
ATOM 1587 N N . CYS A 1 196 ? 7.788 16.212 -27.452 1.00 97.25 196 CYS A N 1
ATOM 1588 C CA . CYS A 1 196 ? 7.467 15.594 -28.737 1.00 97.25 196 CYS A CA 1
ATOM 1589 C C . CYS A 1 196 ? 7.969 16.441 -29.908 1.00 97.25 196 CYS A C 1
ATOM 1591 O O . CYS A 1 196 ? 8.531 15.881 -30.846 1.00 97.25 196 CYS A O 1
ATOM 1593 N N . ALA A 1 197 ? 7.795 17.764 -29.865 1.00 96.88 197 ALA A N 1
ATOM 1594 C CA . ALA A 1 197 ? 8.261 18.660 -30.922 1.00 96.88 197 ALA A CA 1
ATOM 1595 C C . ALA A 1 197 ? 9.784 18.588 -31.111 1.00 96.88 197 ALA A C 1
ATOM 1597 O O . ALA A 1 197 ? 10.246 18.462 -32.247 1.00 96.88 197 ALA A O 1
ATOM 1598 N N . ASP A 1 198 ? 10.543 18.573 -30.014 1.00 96.56 198 ASP A N 1
ATOM 1599 C CA . ASP A 1 198 ? 12.002 18.427 -30.047 1.00 96.56 198 ASP A CA 1
ATOM 1600 C C . ASP A 1 198 ? 12.414 17.072 -30.647 1.00 96.56 198 ASP A C 1
ATOM 1602 O O . ASP A 1 198 ? 13.216 17.007 -31.581 1.00 96.56 198 ASP A O 1
ATOM 1606 N N . ALA A 1 199 ? 11.797 15.979 -30.186 1.00 96.94 199 ALA A N 1
ATOM 1607 C CA . ALA A 1 199 ? 12.055 14.636 -30.707 1.00 96.94 199 ALA A CA 1
ATOM 1608 C C . ALA A 1 199 ? 11.720 14.503 -32.206 1.00 96.94 199 ALA A C 1
ATOM 1610 O O . ALA A 1 199 ? 12.439 13.838 -32.958 1.00 96.94 199 ALA A O 1
ATOM 1611 N N . ILE A 1 200 ? 10.643 15.153 -32.655 1.00 97.12 200 ILE A N 1
ATOM 1612 C CA . ILE A 1 200 ? 10.240 15.212 -34.063 1.00 97.12 200 ILE A CA 1
ATOM 1613 C C . ILE A 1 200 ? 11.273 15.978 -34.887 1.00 97.12 200 ILE A C 1
ATOM 1615 O O . ILE A 1 200 ? 11.654 15.506 -35.960 1.00 97.12 200 ILE A O 1
ATOM 1619 N N . ALA A 1 201 ? 11.731 17.139 -34.415 1.00 96.50 201 ALA A N 1
ATOM 1620 C CA . ALA A 1 201 ? 12.723 17.947 -35.117 1.00 96.50 201 ALA A CA 1
ATOM 1621 C C . ALA A 1 201 ? 14.032 17.168 -35.321 1.00 96.50 201 ALA A C 1
ATOM 1623 O O . ALA A 1 201 ? 14.539 17.102 -36.446 1.00 96.50 201 ALA A O 1
ATOM 1624 N N . ASP A 1 202 ? 14.514 16.497 -34.273 1.00 94.69 202 ASP A N 1
ATOM 1625 C CA . ASP A 1 202 ? 15.718 15.664 -34.323 1.00 94.69 202 ASP A CA 1
ATOM 1626 C C . ASP A 1 202 ? 15.563 14.488 -35.301 1.00 94.69 202 ASP A C 1
ATOM 1628 O O . ASP A 1 202 ? 16.427 14.247 -36.151 1.00 94.69 202 ASP A O 1
ATOM 1632 N N . ALA A 1 203 ? 14.440 13.764 -35.233 1.00 94.50 203 ALA A N 1
ATOM 1633 C CA . ALA A 1 203 ? 14.179 12.626 -36.113 1.00 94.50 203 ALA A CA 1
ATOM 1634 C C . ALA A 1 203 ? 14.040 13.053 -37.586 1.00 94.50 203 ALA A C 1
ATOM 1636 O O . ALA A 1 203 ? 14.589 12.402 -38.483 1.00 94.50 203 ALA A O 1
ATOM 1637 N N . ARG A 1 204 ? 13.363 14.179 -37.853 1.00 94.69 204 ARG A N 1
ATOM 1638 C CA . ARG A 1 204 ? 13.242 14.749 -39.204 1.00 94.69 204 ARG A CA 1
ATOM 1639 C C . ARG A 1 204 ? 14.591 15.206 -39.744 1.00 94.69 204 ARG A C 1
ATOM 1641 O O . ARG A 1 204 ? 14.861 14.961 -40.916 1.00 94.69 204 ARG A O 1
ATOM 1648 N N . MET A 1 205 ? 15.451 15.803 -38.917 1.00 93.19 205 MET A N 1
ATOM 1649 C CA . MET A 1 205 ? 16.796 16.215 -39.331 1.00 93.19 205 MET A CA 1
ATOM 1650 C C . MET A 1 205 ? 17.631 15.019 -39.812 1.00 93.19 205 MET A C 1
ATOM 1652 O O . MET A 1 205 ? 18.299 15.105 -40.844 1.00 93.19 205 MET A O 1
ATOM 1656 N N . ILE A 1 206 ? 17.556 13.883 -39.110 1.00 89.06 206 ILE A N 1
ATOM 1657 C CA . ILE A 1 206 ? 18.234 12.642 -39.519 1.00 89.06 206 ILE A CA 1
ATOM 1658 C C . ILE A 1 206 ? 17.658 12.119 -40.839 1.00 89.06 206 ILE A C 1
ATOM 1660 O O . ILE A 1 206 ? 18.423 11.795 -41.748 1.00 89.06 206 ILE A O 1
ATOM 1664 N N . CYS A 1 207 ? 16.328 12.099 -40.979 1.00 88.88 207 CYS A N 1
ATOM 1665 C CA . CYS A 1 207 ? 15.662 11.688 -42.218 1.00 88.88 207 CYS A CA 1
ATOM 1666 C C . CYS A 1 207 ? 16.079 12.565 -43.403 1.00 88.88 207 CYS A C 1
ATOM 1668 O O . CYS A 1 207 ? 16.519 12.038 -44.419 1.00 88.88 207 CYS A O 1
ATOM 1670 N N . MET A 1 208 ? 16.051 13.892 -43.256 1.00 90.44 208 MET A N 1
ATOM 1671 C CA . MET A 1 208 ? 16.481 14.827 -44.303 1.00 90.44 208 MET A CA 1
ATOM 1672 C C . MET A 1 208 ? 17.941 14.610 -44.703 1.00 90.44 208 MET A C 1
ATOM 1674 O O . MET A 1 208 ? 18.263 14.640 -45.889 1.00 90.44 208 MET A O 1
ATOM 1678 N N . ARG A 1 209 ? 18.828 14.366 -43.732 1.00 88.38 209 ARG A N 1
ATOM 1679 C CA . ARG A 1 209 ? 20.249 14.122 -44.003 1.00 88.38 209 ARG A CA 1
ATOM 1680 C C . ARG A 1 209 ? 20.480 12.853 -44.826 1.00 88.38 209 ARG A C 1
ATOM 1682 O O . ARG A 1 209 ? 21.382 12.840 -45.657 1.00 88.38 209 ARG A O 1
ATOM 1689 N N . GLU A 1 210 ? 19.713 11.794 -44.585 1.00 83.94 210 GLU A N 1
ATOM 1690 C CA . GLU A 1 210 ? 19.900 10.500 -45.258 1.00 83.94 210 GLU A CA 1
ATOM 1691 C C . GLU A 1 210 ? 19.120 10.354 -46.556 1.00 83.94 210 GLU A C 1
ATOM 1693 O O . GLU A 1 210 ? 19.596 9.722 -47.495 1.00 83.94 210 GLU A O 1
ATOM 1698 N N . LYS A 1 211 ? 17.919 10.921 -46.595 1.00 82.56 211 LYS A N 1
ATOM 1699 C CA . LYS A 1 211 ? 16.923 10.684 -47.637 1.00 82.56 211 LYS A CA 1
ATOM 1700 C C . LYS A 1 211 ? 16.617 11.937 -48.471 1.00 82.56 211 LYS A C 1
ATOM 1702 O O . LYS A 1 211 ? 15.808 11.893 -49.391 1.00 82.56 211 LYS A O 1
ATOM 1707 N N . GLY A 1 212 ? 17.237 13.076 -48.154 1.00 85.81 212 GLY A N 1
ATOM 1708 C CA . GLY A 1 212 ? 17.074 14.354 -48.862 1.00 85.81 212 GLY A CA 1
ATOM 1709 C C . GLY A 1 212 ? 15.777 15.109 -48.544 1.00 85.81 212 GLY A C 1
ATOM 1710 O O . GLY A 1 212 ? 15.727 16.327 -48.701 1.00 85.81 212 GLY A O 1
ATOM 1711 N N . SER A 1 213 ? 14.747 14.423 -48.050 1.00 88.94 213 SER A N 1
ATOM 1712 C CA . SER A 1 213 ? 13.493 15.003 -47.566 1.00 88.94 213 SER A CA 1
ATOM 1713 C C . SER A 1 213 ? 12.976 14.233 -46.343 1.00 88.94 213 SER A C 1
ATOM 1715 O O . SER A 1 213 ? 13.509 13.183 -45.974 1.00 88.94 213 SER A O 1
ATOM 1717 N N . ALA A 1 214 ? 11.965 14.778 -45.667 1.00 91.25 214 ALA A N 1
ATOM 1718 C CA . ALA A 1 214 ? 11.303 14.113 -44.549 1.00 91.25 214 ALA A CA 1
ATOM 1719 C C . ALA A 1 214 ? 9.798 14.412 -44.568 1.00 91.25 214 ALA A C 1
ATOM 1721 O O . ALA A 1 214 ? 9.444 15.592 -44.697 1.00 91.25 214 ALA A O 1
ATOM 1722 N N . PRO A 1 215 ? 8.933 13.394 -44.383 1.00 93.38 215 PRO A N 1
ATOM 1723 C CA . PRO A 1 215 ? 7.494 13.592 -44.230 1.00 93.38 215 PRO A CA 1
ATOM 1724 C C . PRO A 1 215 ? 7.147 14.651 -43.173 1.00 93.38 215 PRO A C 1
ATOM 1726 O O . PRO A 1 215 ? 7.912 14.895 -42.228 1.00 93.38 215 PRO A O 1
ATOM 1729 N N . GLU A 1 216 ? 5.990 15.293 -43.335 1.00 94.94 216 GLU A N 1
ATOM 1730 C CA . GLU A 1 216 ? 5.427 16.145 -42.288 1.00 94.94 216 GLU A CA 1
ATOM 1731 C C . GLU A 1 216 ? 5.044 15.320 -41.057 1.00 94.94 216 GLU A C 1
ATOM 1733 O O . GLU A 1 216 ? 4.649 14.157 -41.155 1.00 94.94 216 GLU A O 1
ATOM 1738 N N . VAL A 1 217 ? 5.156 15.946 -39.885 1.00 97.31 217 VAL A N 1
ATOM 1739 C CA . VAL A 1 217 ? 4.720 15.364 -38.618 1.00 97.31 217 VAL A CA 1
ATOM 1740 C C . VAL A 1 217 ? 3.914 16.416 -37.868 1.00 97.31 217 VAL A C 1
ATOM 1742 O O . VAL A 1 217 ? 4.426 17.502 -37.593 1.00 97.31 217 VAL A O 1
ATOM 1745 N N . SER A 1 218 ? 2.663 16.102 -37.547 1.00 94.81 218 SER A N 1
ATOM 1746 C CA . SER A 1 218 ? 1.733 17.008 -36.868 1.00 94.81 218 SER A CA 1
ATOM 1747 C C . SER A 1 218 ? 1.448 16.522 -35.449 1.00 94.81 218 SER A C 1
ATOM 1749 O O . SER A 1 218 ? 1.201 15.333 -35.240 1.00 94.81 218 SER A O 1
ATOM 1751 N N . ILE A 1 219 ? 1.456 17.443 -34.481 1.00 95.44 219 ILE A N 1
ATOM 1752 C CA . ILE A 1 219 ? 1.146 17.166 -33.071 1.00 95.44 219 ILE A CA 1
ATOM 1753 C C . ILE A 1 219 ? -0.280 17.634 -32.764 1.00 95.44 219 ILE A C 1
ATOM 1755 O O . ILE A 1 219 ? -0.661 18.744 -33.131 1.00 95.44 219 ILE A O 1
ATOM 1759 N N . TYR A 1 220 ? -1.049 16.801 -32.067 1.00 94.38 220 TYR A N 1
ATOM 1760 C CA . TYR A 1 220 ? -2.410 17.073 -31.606 1.00 94.38 220 TYR A CA 1
ATOM 1761 C C . TYR A 1 220 ? -2.497 16.840 -30.096 1.00 94.38 220 TYR A C 1
ATOM 1763 O O . TYR A 1 220 ? -1.901 15.892 -29.591 1.00 94.38 220 TYR A O 1
ATOM 1771 N N . GLY A 1 221 ? -3.255 17.669 -29.384 1.00 90.06 221 GLY A N 1
ATOM 1772 C CA . GLY A 1 221 ? -3.416 17.598 -27.928 1.00 90.06 221 GLY A CA 1
ATOM 1773 C C . GLY A 1 221 ? -3.513 18.992 -27.313 1.00 90.06 221 GLY A C 1
ATOM 1774 O O . GLY A 1 221 ? -3.471 19.989 -28.038 1.00 90.06 221 GLY A O 1
ATOM 1775 N N . ASP A 1 222 ? -3.642 19.063 -25.990 1.00 82.12 222 ASP A N 1
ATOM 1776 C CA . ASP A 1 222 ? -3.592 20.334 -25.265 1.00 82.12 222 ASP A CA 1
ATOM 1777 C C . ASP A 1 222 ? -2.132 20.829 -25.146 1.00 82.12 222 ASP A C 1
ATOM 1779 O O . ASP A 1 222 ? -1.313 20.160 -24.510 1.00 82.12 222 ASP A O 1
ATOM 1783 N N . PRO A 1 223 ? -1.768 21.989 -25.731 1.00 81.62 223 PRO A N 1
ATOM 1784 C CA . PRO A 1 223 ? -0.424 22.550 -25.597 1.00 81.62 223 PRO A CA 1
ATOM 1785 C C . PRO A 1 223 ? -0.099 23.026 -24.170 1.00 81.62 223 PRO A C 1
ATOM 1787 O O . PRO A 1 223 ? 1.075 23.205 -23.851 1.00 81.62 223 PRO A O 1
ATOM 1790 N N . GLY A 1 224 ? -1.112 23.256 -23.327 1.00 80.19 224 GLY A N 1
ATOM 1791 C CA . GLY A 1 224 ? -0.953 23.664 -21.930 1.00 80.19 224 GLY A CA 1
ATOM 1792 C C . GLY A 1 224 ? -0.725 22.506 -20.958 1.00 80.19 224 GLY A C 1
ATOM 1793 O O . GLY A 1 224 ? -0.319 22.749 -19.819 1.00 80.19 224 GLY A O 1
ATOM 1794 N N . PHE A 1 225 ? -0.949 21.264 -21.397 1.00 85.69 225 PHE A N 1
ATOM 1795 C CA . PHE A 1 225 ? -0.813 20.085 -20.553 1.00 85.69 225 PHE A CA 1
ATOM 1796 C C . PHE A 1 225 ? 0.643 19.870 -20.118 1.00 85.69 225 PHE A C 1
ATOM 1798 O O . PHE A 1 225 ? 1.580 19.909 -20.925 1.00 85.69 225 PHE A O 1
ATOM 1805 N N . ALA A 1 226 ? 0.827 19.632 -18.819 1.00 86.50 226 ALA A N 1
ATOM 1806 C CA . ALA A 1 226 ? 2.115 19.352 -18.209 1.00 86.50 226 ALA A CA 1
ATOM 1807 C C . ALA A 1 226 ? 1.955 18.406 -17.016 1.00 86.50 226 ALA A C 1
ATOM 1809 O O . ALA A 1 226 ? 0.981 18.496 -16.270 1.00 86.50 226 ALA A O 1
ATOM 1810 N N . PHE A 1 227 ? 2.939 17.537 -16.805 1.00 85.75 227 PHE A N 1
ATOM 1811 C CA . PHE A 1 227 ? 2.966 16.604 -15.680 1.00 85.75 227 PHE A CA 1
ATOM 1812 C C . PHE A 1 227 ? 4.412 16.328 -15.239 1.00 85.75 227 PHE A C 1
ATOM 1814 O O . PHE A 1 227 ? 5.333 16.512 -16.035 1.00 85.75 227 PHE A O 1
ATOM 1821 N N . PRO A 1 228 ? 4.659 15.894 -13.992 1.00 86.25 228 PRO A N 1
ATOM 1822 C CA . PRO A 1 228 ? 6.002 15.522 -13.565 1.00 86.25 228 PRO A CA 1
ATOM 1823 C C . PRO A 1 228 ? 6.528 14.315 -14.359 1.00 86.25 228 PRO A C 1
ATOM 1825 O O . PRO A 1 228 ? 5.895 13.259 -14.359 1.00 86.25 228 PRO A O 1
ATOM 1828 N N . TYR A 1 229 ? 7.682 14.440 -15.022 1.00 90.50 229 TYR A N 1
ATOM 1829 C CA . TYR A 1 229 ? 8.327 13.322 -15.731 1.00 90.50 229 TYR A CA 1
ATOM 1830 C C . TYR A 1 229 ? 9.818 13.575 -15.998 1.00 90.50 229 TYR A C 1
ATOM 1832 O O . TYR A 1 229 ? 10.339 14.647 -15.707 1.00 90.50 229 TYR A O 1
ATOM 1840 N N . VAL A 1 230 ? 10.526 12.586 -16.559 1.00 93.06 230 VAL A N 1
ATOM 1841 C CA . VAL A 1 230 ? 11.925 12.727 -17.008 1.00 93.06 230 VAL A CA 1
ATOM 1842 C C . VAL A 1 230 ? 11.941 13.073 -18.508 1.00 93.06 230 VAL A C 1
ATOM 1844 O O . VAL A 1 230 ? 11.742 12.168 -19.329 1.00 93.06 230 VAL A O 1
ATOM 1847 N N . PRO A 1 231 ? 12.208 14.336 -18.913 1.00 94.62 231 PRO A N 1
ATOM 1848 C CA . PRO A 1 231 ? 12.056 14.766 -20.308 1.00 94.62 231 PRO A CA 1
ATOM 1849 C C . PRO A 1 231 ? 12.942 13.984 -21.279 1.00 94.62 231 PRO A C 1
ATOM 1851 O O . PRO A 1 231 ? 12.507 13.618 -22.365 1.00 94.62 231 PRO A O 1
ATOM 1854 N N . SER A 1 232 ? 14.170 13.654 -20.870 1.00 94.25 232 SER A N 1
ATOM 1855 C CA . SER A 1 232 ? 15.112 12.898 -21.707 1.00 94.25 232 SER A CA 1
ATOM 1856 C C . SER A 1 232 ? 14.656 11.462 -21.995 1.00 94.25 232 SER A C 1
ATOM 1858 O O . SER A 1 232 ? 14.942 10.931 -23.067 1.00 94.25 232 SER A O 1
ATOM 1860 N N . HIS A 1 233 ? 13.924 10.828 -21.071 1.00 94.94 233 HIS A N 1
ATOM 1861 C CA . HIS A 1 233 ? 13.352 9.497 -21.294 1.00 94.94 233 HIS A CA 1
ATOM 1862 C C . HIS A 1 233 ? 12.185 9.573 -22.277 1.00 94.94 233 HIS A C 1
ATOM 1864 O O . HIS A 1 233 ? 12.099 8.757 -23.194 1.00 94.94 233 HIS A O 1
ATOM 1870 N N . LEU A 1 234 ? 11.311 10.568 -22.102 1.00 96.50 234 LEU A N 1
ATOM 1871 C CA . LEU A 1 234 ? 10.193 10.801 -23.007 1.00 96.50 234 LEU A CA 1
ATOM 1872 C C . LEU A 1 234 ? 10.675 11.126 -24.426 1.00 96.50 234 LEU A C 1
ATOM 1874 O O . LEU A 1 234 ? 10.225 10.488 -25.377 1.00 96.50 234 LEU A O 1
ATOM 1878 N N . HIS A 1 235 ? 11.640 12.043 -24.554 1.00 97.44 235 HIS A N 1
ATOM 1879 C CA . HIS A 1 235 ? 12.279 12.387 -25.827 1.00 97.44 235 HIS A CA 1
ATOM 1880 C C . HIS A 1 235 ? 12.803 11.136 -26.525 1.00 97.44 235 HIS A C 1
ATOM 1882 O O . HIS A 1 235 ? 12.435 10.892 -27.666 1.00 97.44 235 HIS A O 1
ATOM 1888 N N . HIS A 1 236 ? 13.564 10.289 -25.823 1.00 94.69 236 HIS A N 1
ATOM 1889 C CA . HIS A 1 236 ? 14.114 9.064 -26.403 1.00 94.69 236 HIS A CA 1
ATOM 1890 C C . HIS A 1 236 ? 13.033 8.127 -26.965 1.00 94.69 236 HIS A C 1
ATOM 1892 O O . HIS A 1 236 ? 13.185 7.603 -28.068 1.00 94.69 236 HIS A O 1
ATOM 1898 N N . MET A 1 237 ? 11.938 7.914 -26.225 1.00 97.31 237 MET A N 1
ATOM 1899 C CA . MET A 1 237 ? 10.840 7.052 -26.674 1.00 97.31 237 MET A CA 1
ATOM 1900 C C . MET A 1 237 ? 10.145 7.625 -27.911 1.00 97.31 237 MET A C 1
ATOM 1902 O O . MET A 1 237 ? 9.987 6.918 -28.904 1.00 97.31 237 MET A O 1
ATOM 1906 N N . VAL A 1 238 ? 9.776 8.908 -27.882 1.00 97.81 238 VAL A N 1
ATOM 1907 C CA . VAL A 1 238 ? 9.090 9.562 -29.007 1.00 97.81 238 VAL A CA 1
ATOM 1908 C C . VAL A 1 238 ? 10.005 9.655 -30.228 1.00 97.81 238 VAL A C 1
ATOM 1910 O O . VAL A 1 238 ? 9.570 9.360 -31.338 1.00 97.81 238 VAL A O 1
ATOM 1913 N N . PHE A 1 239 ? 11.282 9.983 -30.032 1.00 96.38 239 PHE A N 1
ATOM 1914 C CA . PHE A 1 239 ? 12.292 10.049 -31.086 1.00 96.38 239 PHE A CA 1
ATOM 1915 C C . PHE A 1 239 ? 12.403 8.720 -31.839 1.00 96.38 239 PHE A C 1
ATOM 1917 O O . PHE A 1 239 ? 12.344 8.704 -33.067 1.00 96.38 239 PHE A O 1
ATOM 1924 N N . GLU A 1 240 ? 12.508 7.591 -31.130 1.00 95.06 240 GLU A N 1
ATOM 1925 C CA . GLU A 1 240 ? 12.598 6.274 -31.770 1.00 95.06 240 GLU A CA 1
ATOM 1926 C C . GLU A 1 240 ? 11.308 5.905 -32.523 1.00 95.06 240 GLU A C 1
ATOM 1928 O O . GLU A 1 240 ? 11.383 5.385 -33.640 1.00 95.06 240 GLU A O 1
ATOM 1933 N N . LEU A 1 241 ? 10.130 6.207 -31.963 1.00 96.56 241 LEU A N 1
ATOM 1934 C CA . LEU A 1 241 ? 8.838 5.958 -32.618 1.00 96.56 241 LEU A CA 1
ATOM 1935 C C . LEU A 1 241 ? 8.663 6.791 -33.894 1.00 96.56 241 LEU A C 1
ATOM 1937 O O . LEU A 1 241 ? 8.310 6.254 -34.948 1.00 96.56 241 LEU A O 1
ATOM 1941 N N . VAL A 1 242 ? 8.958 8.090 -33.823 1.00 96.88 242 VAL A N 1
ATOM 1942 C CA . VAL A 1 242 ? 8.856 9.009 -34.963 1.00 96.88 242 VAL A CA 1
ATOM 1943 C C . VAL A 1 242 ? 9.892 8.663 -36.026 1.00 96.88 242 VAL A C 1
ATOM 1945 O O . VAL A 1 242 ? 9.555 8.630 -37.205 1.00 96.88 242 VAL A O 1
ATOM 1948 N N . LYS A 1 243 ? 11.128 8.323 -35.646 1.00 93.75 243 LYS A N 1
ATOM 1949 C CA . LYS A 1 243 ? 12.165 7.879 -36.589 1.00 93.75 243 LYS A CA 1
ATOM 1950 C C . LYS A 1 243 ? 11.731 6.635 -37.374 1.00 93.75 243 LYS A C 1
ATOM 1952 O O . LYS A 1 243 ? 11.901 6.595 -38.592 1.00 93.75 243 LYS A O 1
ATOM 1957 N N . ASN A 1 244 ? 11.136 5.645 -36.702 1.00 93.19 244 ASN A N 1
ATOM 1958 C CA . ASN A 1 244 ? 10.606 4.447 -37.364 1.00 93.19 244 ASN A CA 1
ATOM 1959 C C . ASN A 1 244 ? 9.446 4.784 -38.314 1.00 93.19 244 ASN A C 1
ATOM 1961 O O . ASN A 1 244 ? 9.416 4.281 -39.437 1.00 93.19 244 ASN A O 1
ATOM 1965 N N . SER A 1 245 ? 8.547 5.674 -37.889 1.00 95.69 245 SER A N 1
ATOM 1966 C CA . SER A 1 245 ? 7.413 6.150 -38.692 1.00 95.69 245 SER A CA 1
ATOM 1967 C C . SER A 1 245 ? 7.881 6.901 -39.945 1.00 95.69 245 SER A C 1
ATOM 1969 O O . SER A 1 245 ? 7.439 6.605 -41.053 1.00 95.69 245 SER A O 1
ATOM 1971 N N . LEU A 1 246 ? 8.839 7.826 -39.794 1.00 95.00 246 LEU A N 1
ATOM 1972 C CA . LEU A 1 246 ? 9.446 8.591 -40.890 1.00 95.00 246 LEU A CA 1
ATOM 1973 C C . LEU A 1 246 ? 10.069 7.669 -41.929 1.00 95.00 246 LEU A C 1
ATOM 1975 O O . LEU A 1 246 ? 9.840 7.849 -43.121 1.00 95.00 246 LEU A O 1
ATOM 1979 N N . ARG A 1 247 ? 10.820 6.659 -41.477 1.00 90.81 247 ARG A N 1
ATOM 1980 C CA . ARG A 1 247 ? 11.410 5.667 -42.370 1.00 90.81 247 ARG A CA 1
ATOM 1981 C C . ARG A 1 247 ? 10.342 4.887 -43.136 1.00 90.81 247 ARG A C 1
ATOM 1983 O O . ARG A 1 247 ? 10.457 4.769 -44.348 1.00 90.81 247 ARG A O 1
ATOM 1990 N N . ALA A 1 248 ? 9.329 4.361 -42.448 1.00 92.38 248 ALA A N 1
ATOM 1991 C CA . ALA A 1 248 ? 8.286 3.552 -43.077 1.00 92.38 248 ALA A CA 1
ATOM 1992 C C . ALA A 1 248 ? 7.487 4.353 -44.119 1.00 92.38 248 ALA A C 1
ATOM 1994 O O . ALA A 1 248 ? 7.241 3.872 -45.223 1.00 92.38 248 ALA A O 1
ATOM 1995 N N . VAL A 1 249 ? 7.127 5.599 -43.795 1.00 94.31 249 VAL A N 1
ATOM 1996 C CA . VAL A 1 249 ? 6.440 6.498 -44.732 1.00 94.31 249 VAL A CA 1
ATOM 1997 C C . VAL A 1 249 ? 7.347 6.855 -45.904 1.00 94.31 249 VAL A C 1
ATOM 1999 O O . VAL A 1 249 ? 6.911 6.765 -47.046 1.00 94.31 249 VAL A O 1
ATOM 2002 N N . TYR A 1 250 ? 8.610 7.204 -45.659 1.00 90.62 250 TYR A N 1
ATOM 2003 C CA . TYR A 1 250 ? 9.529 7.515 -46.749 1.00 90.62 250 TYR A CA 1
ATOM 2004 C C . TYR A 1 250 ? 9.705 6.321 -47.695 1.00 90.62 250 TYR A C 1
ATOM 2006 O O . TYR A 1 250 ? 9.449 6.454 -48.885 1.00 90.62 250 TYR A O 1
ATOM 2014 N N . ASP A 1 251 ? 10.066 5.145 -47.170 1.00 88.62 251 ASP A N 1
ATOM 2015 C CA . ASP A 1 251 ? 10.352 3.951 -47.978 1.00 88.62 251 ASP A CA 1
ATOM 2016 C C . ASP A 1 251 ? 9.122 3.504 -48.806 1.00 88.62 251 ASP A C 1
ATOM 2018 O O . ASP A 1 251 ? 9.274 2.915 -49.873 1.00 88.62 251 ASP A O 1
ATOM 2022 N N . ARG A 1 252 ? 7.892 3.794 -48.351 1.00 89.50 252 ARG A N 1
ATOM 2023 C CA . ARG A 1 252 ? 6.659 3.502 -49.103 1.00 89.50 252 ARG A CA 1
ATOM 2024 C C . ARG A 1 252 ? 6.361 4.517 -50.209 1.00 89.50 252 ARG A C 1
ATOM 2026 O O . ARG A 1 252 ? 5.806 4.139 -51.240 1.00 89.50 252 ARG A O 1
ATOM 2033 N N . TRP A 1 253 ? 6.633 5.794 -49.958 1.00 88.81 253 TRP A N 1
ATOM 2034 C CA . TRP A 1 253 ? 6.195 6.904 -50.809 1.00 88.81 253 TRP A CA 1
ATOM 2035 C C . TRP A 1 253 ? 7.329 7.513 -51.649 1.00 88.81 253 TRP A C 1
ATOM 2037 O O . TRP A 1 253 ? 7.064 8.429 -52.418 1.00 88.81 253 TRP A O 1
ATOM 2047 N N . GLU A 1 254 ? 8.560 6.998 -51.555 1.00 83.62 254 GLU A N 1
ATOM 2048 C CA . GLU A 1 254 ? 9.739 7.481 -52.298 1.00 83.62 254 GLU A CA 1
ATOM 2049 C C . GLU A 1 254 ? 9.498 7.559 -53.818 1.00 83.62 254 GLU A C 1
ATOM 2051 O O . GLU A 1 254 ? 9.836 8.563 -54.443 1.00 83.62 254 GLU A O 1
ATOM 2056 N N . ASP A 1 255 ? 8.836 6.550 -54.393 1.00 82.44 255 ASP A N 1
ATOM 2057 C CA . ASP A 1 255 ? 8.523 6.474 -55.830 1.00 82.44 255 ASP A CA 1
ATOM 2058 C C . ASP A 1 255 ? 7.115 7.002 -56.187 1.00 82.44 255 ASP A C 1
ATOM 2060 O O . ASP A 1 255 ? 6.665 6.898 -57.335 1.00 82.44 255 ASP A O 1
ATOM 2064 N N . ALA A 1 256 ? 6.367 7.534 -55.215 1.00 81.62 256 ALA A N 1
ATOM 2065 C CA . ALA A 1 256 ? 4.995 7.979 -55.431 1.00 81.62 256 ALA A CA 1
ATOM 2066 C C . ALA A 1 256 ? 4.943 9.376 -56.073 1.00 81.62 256 ALA A C 1
ATOM 2068 O O . ALA A 1 256 ? 5.690 10.284 -55.728 1.00 81.62 256 ALA A O 1
ATOM 2069 N N . ALA A 1 257 ? 3.985 9.588 -56.982 1.00 77.62 257 ALA A N 1
ATOM 2070 C CA . ALA A 1 257 ? 3.743 10.903 -57.590 1.00 77.62 257 ALA A CA 1
ATOM 2071 C C . ALA A 1 257 ? 3.050 11.906 -56.641 1.00 77.62 257 ALA A C 1
ATOM 2073 O O . ALA A 1 257 ? 2.871 13.069 -56.998 1.00 77.62 257 ALA A O 1
ATOM 2074 N N . GLN A 1 258 ? 2.597 11.442 -55.476 1.00 81.62 258 GLN A N 1
ATOM 2075 C CA . GLN A 1 258 ? 1.867 12.212 -54.470 1.00 81.62 258 GLN A CA 1
ATOM 2076 C C . GLN A 1 258 ? 2.775 12.471 -53.268 1.00 81.62 258 GLN A C 1
ATOM 2078 O O . GLN A 1 258 ? 3.618 11.636 -52.945 1.00 81.62 258 GLN A O 1
ATOM 2083 N N . GLU A 1 259 ? 2.581 13.605 -52.592 1.00 84.38 259 GLU A N 1
ATOM 2084 C CA . GLU A 1 259 ? 3.286 13.878 -51.339 1.00 84.38 259 GLU A CA 1
ATOM 2085 C C . GLU A 1 259 ? 2.913 12.845 -50.262 1.00 84.38 259 GLU A C 1
ATOM 2087 O O . GLU A 1 259 ? 1.752 12.424 -50.190 1.00 84.38 259 GLU A O 1
ATOM 2092 N N . PRO A 1 260 ? 3.879 12.428 -49.422 1.00 89.88 260 PRO A N 1
ATOM 2093 C CA . PRO A 1 260 ? 3.623 11.453 -48.376 1.00 89.88 260 PRO A CA 1
ATOM 2094 C C . PRO A 1 260 ? 2.627 12.000 -47.339 1.00 89.88 260 PRO A C 1
ATOM 2096 O O . PRO A 1 260 ? 2.706 13.177 -46.974 1.00 89.88 260 PRO A O 1
ATOM 2099 N N . PRO A 1 261 ? 1.726 11.156 -46.806 1.00 91.38 261 PRO A N 1
ATOM 2100 C CA . PRO A 1 261 ? 0.799 11.555 -45.755 1.00 91.38 261 PRO A CA 1
ATOM 2101 C C . PRO A 1 261 ? 1.549 11.951 -44.470 1.00 91.38 261 PRO A C 1
ATOM 2103 O O . PRO A 1 261 ? 2.594 11.364 -44.159 1.00 91.38 261 PRO A O 1
ATOM 2106 N N . PRO A 1 262 ? 1.029 12.924 -43.697 1.00 94.75 262 PRO A N 1
ATOM 2107 C CA . PRO A 1 262 ? 1.671 13.364 -42.469 1.00 94.75 262 PRO A CA 1
ATOM 2108 C C . PRO A 1 262 ? 1.572 12.293 -41.378 1.00 94.75 262 PRO A C 1
ATOM 2110 O O . PRO A 1 262 ? 0.532 11.658 -41.187 1.00 94.75 262 PRO A O 1
ATOM 2113 N N . ILE A 1 263 ? 2.644 12.145 -40.605 1.00 97.94 263 ILE A N 1
ATOM 2114 C CA . ILE A 1 263 ? 2.647 11.331 -39.387 1.00 97.94 263 ILE A CA 1
ATOM 2115 C C . ILE A 1 263 ? 1.941 12.126 -38.291 1.00 97.94 263 ILE A C 1
ATOM 2117 O O . ILE A 1 263 ? 2.207 13.313 -38.097 1.00 97.94 263 ILE A O 1
ATOM 2121 N N . ARG A 1 264 ? 1.040 11.484 -37.550 1.00 98.06 264 ARG A N 1
ATOM 2122 C CA . ARG A 1 264 ? 0.252 12.148 -36.503 1.00 98.06 264 ARG A CA 1
ATOM 2123 C C . ARG A 1 264 ? 0.729 11.707 -35.130 1.00 98.06 264 ARG A C 1
ATOM 2125 O O . ARG A 1 264 ? 0.719 10.514 -34.839 1.00 98.06 264 ARG A O 1
ATOM 2132 N N . VAL A 1 265 ? 1.093 12.663 -34.283 1.00 98.06 265 VAL A N 1
ATOM 2133 C CA . VAL A 1 265 ? 1.407 12.445 -32.867 1.00 98.06 265 VAL A CA 1
ATOM 2134 C C . VAL A 1 265 ? 0.276 13.038 -32.036 1.00 98.06 265 VAL A C 1
ATOM 2136 O O . VAL A 1 265 ? 0.044 14.239 -32.088 1.00 98.06 265 VAL A O 1
ATOM 2139 N N . VAL A 1 266 ? -0.459 12.213 -31.299 1.00 97.44 266 VAL A N 1
ATOM 2140 C CA . VAL A 1 266 ? -1.584 12.641 -30.456 1.00 97.44 266 VAL A CA 1
ATOM 2141 C C . VAL A 1 266 ? -1.199 12.466 -28.996 1.00 97.44 266 VAL A C 1
ATOM 2143 O O . VAL A 1 266 ? -0.875 11.356 -28.589 1.00 97.44 266 VAL A O 1
ATOM 2146 N N . VAL A 1 267 ? -1.248 13.540 -28.218 1.00 95.38 267 VAL A N 1
ATOM 2147 C CA . VAL A 1 267 ? -1.045 13.540 -26.768 1.00 95.38 267 VAL A CA 1
ATOM 2148 C C . VAL A 1 267 ? -2.412 13.647 -26.101 1.00 95.38 267 VAL A C 1
ATOM 2150 O O . VAL A 1 267 ? -3.134 14.620 -26.324 1.00 95.38 267 VAL A O 1
ATOM 2153 N N . ALA A 1 268 ? -2.767 12.644 -25.305 1.00 91.19 268 ALA A N 1
ATOM 2154 C CA . ALA A 1 268 ? -4.018 12.585 -24.565 1.00 91.19 268 ALA A CA 1
ATOM 2155 C C . ALA A 1 268 ? -3.744 12.495 -23.061 1.00 91.19 268 ALA A C 1
ATOM 2157 O O . ALA A 1 268 ? -2.964 11.656 -22.603 1.00 91.19 268 ALA A O 1
ATOM 2158 N N . GLU A 1 269 ? -4.405 13.368 -22.308 1.00 85.00 269 GLU A N 1
ATOM 2159 C CA . GLU A 1 269 ? -4.433 13.343 -20.851 1.00 85.00 269 GLU A CA 1
ATOM 2160 C C . GLU A 1 269 ? -5.613 12.477 -20.385 1.00 85.00 269 GLU A C 1
ATOM 2162 O O . GLU A 1 269 ? -6.762 12.780 -20.704 1.00 85.00 269 GLU A O 1
ATOM 2167 N N . GLY A 1 270 ? -5.331 11.399 -19.649 1.00 72.75 270 GLY A N 1
ATOM 2168 C CA . GLY A 1 270 ? -6.321 10.592 -18.935 1.00 72.75 270 GLY A CA 1
ATOM 2169 C C . GLY A 1 270 ? -6.240 10.807 -17.421 1.00 72.75 270 GLY A C 1
ATOM 2170 O O . GLY A 1 270 ? -5.277 11.390 -16.914 1.00 72.75 270 GLY A O 1
ATOM 2171 N N . GLU A 1 271 ? -7.249 10.348 -16.678 1.00 64.81 271 GLU A N 1
ATOM 2172 C CA . GLU A 1 271 ? -7.261 10.428 -15.206 1.00 64.81 271 GLU A CA 1
ATOM 2173 C C . GLU A 1 271 ? -6.185 9.528 -14.576 1.00 64.81 271 GLU A C 1
ATOM 2175 O O . GLU A 1 271 ? -5.497 9.945 -13.645 1.00 64.81 271 GLU A O 1
ATOM 2180 N N . GLU A 1 272 ? -5.979 8.331 -15.133 1.00 62.22 272 GLU A N 1
ATOM 2181 C CA . GLU A 1 272 ? -5.032 7.331 -14.621 1.00 62.22 272 GLU A CA 1
ATOM 2182 C C . GLU A 1 272 ? -3.657 7.401 -15.306 1.00 62.22 272 GLU A C 1
ATOM 2184 O O . GLU A 1 272 ? -2.616 7.300 -14.644 1.00 62.22 272 GLU A O 1
ATOM 2189 N N . ASP A 1 273 ? -3.639 7.611 -16.624 1.00 78.75 273 ASP A N 1
ATOM 2190 C CA . ASP A 1 273 ? -2.439 7.578 -17.456 1.00 78.75 273 ASP A CA 1
ATOM 2191 C C . ASP A 1 273 ? -2.377 8.720 -18.489 1.00 78.75 273 ASP A C 1
ATOM 2193 O O . ASP A 1 273 ? -3.347 9.418 -18.787 1.00 78.75 273 ASP A O 1
ATOM 2197 N N . ILE A 1 274 ? -1.174 8.945 -19.016 1.00 89.75 274 ILE A N 1
ATOM 2198 C CA . ILE A 1 274 ? -0.906 9.811 -20.163 1.00 89.75 274 ILE A CA 1
ATOM 2199 C C . ILE A 1 274 ? -0.656 8.900 -21.360 1.00 89.75 274 ILE A C 1
ATOM 2201 O O . ILE A 1 274 ? 0.226 8.038 -21.307 1.00 89.75 274 ILE A O 1
ATOM 2205 N N . CYS A 1 275 ? -1.372 9.124 -22.461 1.00 95.12 275 CYS A N 1
ATOM 2206 C CA . CYS A 1 275 ? -1.195 8.356 -23.688 1.00 95.12 275 CYS A CA 1
ATOM 2207 C C . CYS A 1 275 ? -0.631 9.234 -24.811 1.00 95.12 275 CYS A C 1
ATOM 2209 O O . CYS A 1 275 ? -1.164 10.302 -25.116 1.00 95.12 275 CYS A O 1
ATOM 2211 N N . ILE A 1 276 ? 0.435 8.766 -25.462 1.00 97.88 276 ILE A N 1
ATOM 2212 C CA . ILE A 1 276 ? 0.986 9.375 -26.675 1.00 97.88 276 ILE A CA 1
ATOM 2213 C C . ILE A 1 276 ? 0.854 8.376 -27.819 1.00 97.88 276 ILE A C 1
ATOM 2215 O O . ILE A 1 276 ? 1.481 7.315 -27.811 1.00 97.88 276 ILE A O 1
ATOM 2219 N N . LYS A 1 277 ? 0.049 8.726 -28.823 1.00 98.31 277 LYS A N 1
ATOM 2220 C CA . LYS A 1 277 ? -0.187 7.911 -30.014 1.00 98.31 277 LYS A CA 1
ATOM 2221 C C . LYS A 1 277 ? 0.609 8.441 -31.200 1.00 98.31 277 LYS A C 1
ATOM 2223 O O . LYS A 1 277 ? 0.368 9.566 -31.624 1.00 98.31 277 LYS A O 1
ATOM 2228 N N . VAL A 1 278 ? 1.491 7.633 -31.785 1.00 98.38 278 VAL A N 1
ATOM 2229 C CA . VAL A 1 278 ? 2.184 7.945 -33.050 1.00 98.38 278 VAL A CA 1
ATOM 2230 C C . VAL A 1 278 ? 1.564 7.105 -34.163 1.00 98.38 278 VAL A C 1
ATOM 2232 O O . VAL A 1 278 ? 1.519 5.888 -34.045 1.00 98.38 278 VAL A O 1
ATOM 2235 N N . SER A 1 279 ? 1.049 7.747 -35.210 1.00 98.25 279 SER A N 1
ATOM 2236 C CA . SER A 1 279 ? 0.279 7.121 -36.291 1.00 98.25 279 SER A CA 1
ATOM 2237 C C . SER A 1 279 ? 0.898 7.438 -37.644 1.00 98.25 279 SER A C 1
ATOM 2239 O O . SER A 1 279 ? 1.048 8.614 -37.990 1.00 98.25 279 SER A O 1
ATOM 2241 N N . ASP A 1 280 ? 1.224 6.401 -38.408 1.00 97.62 280 ASP A N 1
ATOM 2242 C CA . ASP A 1 280 ? 1.794 6.496 -39.750 1.00 97.62 280 ASP A CA 1
ATOM 2243 C C . ASP A 1 280 ? 0.958 5.751 -40.800 1.00 97.62 280 ASP A C 1
ATOM 2245 O O . ASP A 1 280 ? 0.172 4.862 -40.476 1.00 97.62 280 ASP A O 1
ATOM 2249 N N . GLU A 1 281 ? 1.166 6.090 -42.076 1.00 95.88 281 GLU A N 1
ATOM 2250 C CA . GLU A 1 281 ? 0.641 5.340 -43.229 1.00 95.88 281 GLU A CA 1
ATOM 2251 C C . GLU A 1 281 ? 1.778 4.693 -44.044 1.00 95.88 281 GLU A C 1
ATOM 2253 O O . GLU A 1 281 ? 1.774 4.642 -45.280 1.00 95.88 281 GLU A O 1
ATOM 2258 N N . GLY A 1 282 ? 2.792 4.185 -43.339 1.00 93.56 282 GLY A N 1
ATOM 2259 C CA . GLY A 1 282 ? 4.030 3.635 -43.893 1.00 93.56 282 GLY A CA 1
ATOM 2260 C C . GLY A 1 282 ? 3.935 2.199 -44.416 1.00 93.56 282 GLY A C 1
ATOM 2261 O O . GLY A 1 282 ? 4.957 1.565 -44.645 1.00 93.56 282 GLY A O 1
ATOM 2262 N N . GLY A 1 283 ? 2.727 1.654 -44.602 1.00 91.44 283 GLY A N 1
ATOM 2263 C CA . GLY A 1 283 ? 2.525 0.310 -45.172 1.00 91.44 283 GLY A CA 1
ATOM 2264 C C . GLY A 1 283 ? 2.298 -0.791 -44.144 1.00 91.44 283 GLY A C 1
ATOM 2265 O O . GLY A 1 283 ? 1.901 -1.892 -44.517 1.00 91.44 283 GLY A O 1
ATOM 2266 N N . GLY A 1 284 ? 2.455 -0.488 -42.857 1.00 92.56 284 GLY A N 1
ATOM 2267 C CA . GLY A 1 284 ? 2.160 -1.415 -41.772 1.00 92.56 284 GLY A CA 1
ATOM 2268 C C . GLY A 1 284 ? 3.119 -2.607 -41.666 1.00 92.56 284 GLY A C 1
ATOM 2269 O O . GLY A 1 284 ? 4.070 -2.770 -42.427 1.00 92.56 284 GLY A O 1
ATOM 2270 N N . ILE A 1 285 ? 2.861 -3.455 -40.676 1.00 92.69 285 ILE A N 1
ATOM 2271 C CA . ILE A 1 285 ? 3.660 -4.614 -40.287 1.00 92.69 285 ILE A CA 1
ATOM 2272 C C . ILE A 1 285 ? 2.771 -5.848 -40.427 1.00 92.69 285 ILE A C 1
ATOM 2274 O O . ILE A 1 285 ? 1.721 -5.947 -39.787 1.00 92.69 285 ILE A O 1
ATOM 2278 N N . ALA A 1 286 ? 3.209 -6.814 -41.236 1.00 90.00 286 ALA A N 1
ATOM 2279 C CA . ALA A 1 286 ? 2.524 -8.094 -41.389 1.00 90.00 286 ALA A CA 1
ATOM 2280 C C . ALA A 1 286 ? 2.325 -8.791 -40.032 1.00 90.00 286 ALA A C 1
ATOM 2282 O O . ALA A 1 286 ? 3.197 -8.734 -39.157 1.00 90.00 286 ALA A O 1
ATOM 2283 N N . ARG A 1 287 ? 1.222 -9.535 -39.859 1.00 86.88 287 ARG A N 1
ATOM 2284 C CA . ARG A 1 287 ? 0.915 -10.222 -38.583 1.00 86.88 287 ARG A CA 1
ATOM 2285 C C . ARG A 1 287 ? 2.044 -11.142 -38.101 1.00 86.88 287 ARG A C 1
ATOM 2287 O O . ARG A 1 287 ? 2.297 -11.224 -36.906 1.00 86.88 287 ARG A O 1
ATOM 2294 N N . SER A 1 288 ? 2.768 -11.784 -39.017 1.00 85.88 288 SER A N 1
ATOM 2295 C CA . SER A 1 288 ? 3.930 -12.628 -38.698 1.00 85.88 288 SER A CA 1
ATOM 2296 C C . SER A 1 288 ? 5.166 -11.854 -38.216 1.00 85.88 288 SER A C 1
ATOM 2298 O O . SER A 1 288 ? 6.096 -12.458 -37.683 1.00 85.88 288 SER A O 1
ATOM 2300 N N . GLY A 1 289 ? 5.223 -10.541 -38.456 1.00 83.50 289 GLY A N 1
ATOM 2301 C CA . GLY A 1 289 ? 6.294 -9.644 -38.016 1.00 83.50 289 GLY A CA 1
ATOM 2302 C C . GLY A 1 289 ? 6.051 -9.030 -36.637 1.00 83.50 289 GLY A C 1
ATOM 2303 O O . GLY A 1 289 ? 7.016 -8.719 -35.948 1.00 83.50 289 GLY A O 1
ATOM 2304 N N . GLN A 1 290 ? 4.792 -8.928 -36.199 1.00 85.00 290 GLN A N 1
ATOM 2305 C CA . GLN A 1 290 ? 4.398 -8.303 -34.929 1.00 85.00 290 GLN A CA 1
ATOM 2306 C C . GLN A 1 290 ? 5.141 -8.818 -33.682 1.00 85.00 290 GLN A C 1
ATOM 2308 O O . GLN A 1 290 ? 5.653 -7.995 -32.931 1.00 85.00 290 GLN A O 1
ATOM 2313 N N . PRO A 1 291 ? 5.291 -10.134 -33.432 1.00 85.06 291 PRO A N 1
ATOM 2314 C CA . PRO A 1 291 ? 6.062 -10.586 -32.270 1.00 85.06 291 PRO A CA 1
ATOM 2315 C C . PRO A 1 291 ? 7.565 -10.296 -32.413 1.00 85.06 291 PRO A C 1
ATOM 2317 O O . PRO A 1 291 ? 8.267 -10.164 -31.415 1.00 85.06 291 PRO A O 1
ATOM 2320 N N . LYS A 1 292 ? 8.067 -10.159 -33.646 1.00 84.06 292 LYS A N 1
ATOM 2321 C CA . LYS A 1 292 ? 9.500 -10.028 -33.938 1.00 84.06 292 LYS A CA 1
ATOM 2322 C C . LYS A 1 292 ? 10.030 -8.621 -33.682 1.00 84.06 292 LYS A C 1
ATOM 2324 O O . LYS A 1 292 ? 11.200 -8.488 -33.347 1.00 84.06 292 LYS A O 1
ATOM 2329 N N . ILE A 1 293 ? 9.201 -7.580 -33.785 1.00 87.62 293 ILE A N 1
ATOM 2330 C CA . ILE A 1 293 ? 9.637 -6.182 -33.577 1.00 87.62 293 ILE A CA 1
ATOM 2331 C C . ILE A 1 293 ? 10.145 -5.909 -32.154 1.00 87.62 293 ILE A C 1
ATOM 2333 O O . ILE A 1 293 ? 10.883 -4.953 -31.934 1.00 87.62 293 ILE A O 1
ATOM 2337 N N . TRP A 1 294 ? 9.762 -6.764 -31.203 1.00 89.31 294 TRP A N 1
ATOM 2338 C CA . TRP A 1 294 ? 10.197 -6.710 -29.808 1.00 89.31 294 TRP A CA 1
ATOM 2339 C C . TRP A 1 294 ? 11.491 -7.486 -29.548 1.00 89.31 294 TRP A C 1
ATOM 2341 O O . TRP A 1 294 ? 12.017 -7.450 -28.442 1.00 89.31 294 TRP A O 1
ATOM 2351 N N . THR A 1 295 ? 12.016 -8.192 -30.551 1.00 85.88 295 THR A N 1
ATOM 2352 C CA . THR A 1 295 ? 13.200 -9.039 -30.405 1.00 85.88 295 THR A CA 1
ATOM 2353 C C . THR A 1 295 ? 14.465 -8.295 -30.826 1.00 85.88 295 THR A C 1
ATOM 2355 O O . THR A 1 295 ? 14.534 -7.694 -31.894 1.00 85.88 295 THR A O 1
ATOM 2358 N N . TYR A 1 296 ? 15.524 -8.413 -30.026 1.00 85.62 296 TYR A N 1
ATOM 2359 C CA . TYR A 1 296 ? 16.838 -7.814 -30.308 1.00 85.62 296 TYR A CA 1
ATOM 2360 C C . TYR A 1 296 ? 17.586 -8.438 -31.500 1.00 85.62 296 TYR A C 1
ATOM 2362 O O . TYR A 1 296 ? 18.591 -7.904 -31.964 1.00 85.62 296 TYR A O 1
ATOM 2370 N N . LEU A 1 297 ? 17.118 -9.590 -31.989 1.00 78.50 297 LEU A N 1
ATOM 2371 C CA . LEU A 1 297 ? 17.713 -10.317 -33.112 1.00 78.50 297 LEU A CA 1
ATOM 2372 C C . LEU A 1 297 ? 17.033 -9.984 -34.447 1.00 78.50 297 LEU A C 1
ATOM 2374 O O . LEU A 1 297 ? 17.538 -10.374 -35.504 1.00 78.50 297 LEU A O 1
ATOM 2378 N N . TYR A 1 298 ? 15.921 -9.247 -34.437 1.00 74.62 298 TYR A N 1
ATOM 2379 C CA . TYR A 1 298 ? 15.162 -8.894 -35.630 1.00 74.62 298 TYR A CA 1
ATOM 2380 C C . TYR A 1 298 ? 15.360 -7.424 -36.012 1.00 74.62 298 TYR A C 1
ATOM 2382 O O . TYR A 1 298 ? 15.300 -6.520 -35.189 1.00 74.62 298 TYR A O 1
ATOM 2390 N N . THR A 1 299 ? 15.591 -7.178 -37.300 1.00 69.00 299 THR A N 1
ATOM 2391 C CA . THR A 1 299 ? 15.579 -5.835 -37.888 1.00 69.00 299 THR A CA 1
ATOM 2392 C C . THR A 1 299 ? 15.183 -5.950 -39.354 1.00 69.00 299 THR A C 1
ATOM 2394 O O . THR A 1 299 ? 15.581 -6.896 -40.036 1.00 69.00 299 THR A O 1
ATOM 2397 N N . THR A 1 300 ? 14.382 -5.001 -39.832 1.00 56.47 300 THR A N 1
ATOM 2398 C CA . THR A 1 300 ? 13.976 -4.867 -41.241 1.00 56.47 300 THR A CA 1
ATOM 2399 C C . THR A 1 300 ? 14.959 -4.015 -42.048 1.00 56.47 300 THR A C 1
ATOM 2401 O O . THR A 1 300 ? 14.752 -3.776 -43.233 1.00 56.47 300 THR A O 1
ATOM 2404 N N . ALA A 1 301 ? 16.021 -3.507 -41.419 1.00 59.22 301 ALA A N 1
ATOM 2405 C CA . ALA A 1 301 ? 17.064 -2.718 -42.064 1.00 59.22 301 ALA A CA 1
ATOM 2406 C C . ALA A 1 301 ? 18.346 -3.518 -42.286 1.00 59.22 301 ALA A C 1
ATOM 2408 O O . ALA A 1 301 ? 18.688 -4.380 -41.473 1.00 59.22 301 ALA A O 1
ATOM 2409 N N . ARG A 1 302 ? 19.109 -3.154 -43.326 1.00 52.84 302 ARG A N 1
ATOM 2410 C CA . ARG A 1 302 ? 20.538 -3.489 -43.375 1.00 52.84 302 ARG A CA 1
ATOM 2411 C C . ARG A 1 302 ? 21.221 -2.842 -42.175 1.00 52.84 302 ARG A C 1
ATOM 2413 O O . ARG A 1 302 ? 20.944 -1.689 -41.851 1.00 52.84 302 ARG A O 1
ATOM 2420 N N . SER A 1 303 ? 22.048 -3.606 -41.469 1.00 52.94 303 SER A N 1
ATOM 2421 C CA . SER A 1 303 ? 22.718 -3.089 -40.280 1.00 52.94 303 SER A CA 1
ATOM 2422 C C . SER A 1 303 ? 23.733 -2.022 -40.702 1.00 52.94 303 SER A C 1
ATOM 2424 O O . SER A 1 303 ? 24.552 -2.318 -41.571 1.00 52.94 303 SER A O 1
ATOM 2426 N N . PRO A 1 304 ? 23.790 -0.844 -40.049 1.00 51.47 304 PRO A N 1
ATOM 2427 C CA . PRO A 1 304 ? 24.868 0.133 -40.260 1.00 51.47 304 PRO A CA 1
ATOM 2428 C C . PRO A 1 304 ? 26.283 -0.450 -40.090 1.00 51.47 304 PRO A C 1
ATOM 2430 O O . PRO A 1 304 ? 27.271 0.135 -40.526 1.00 51.47 304 PRO A O 1
ATOM 2433 N N . LEU A 1 305 ? 26.392 -1.616 -39.444 1.00 49.88 305 LEU A N 1
ATOM 2434 C CA . LEU A 1 305 ? 27.629 -2.373 -39.253 1.00 49.88 305 LEU A CA 1
ATOM 2435 C C . LEU A 1 305 ? 28.175 -2.995 -40.546 1.00 49.88 305 LEU A C 1
ATOM 2437 O O . LEU A 1 305 ? 29.375 -3.262 -40.617 1.00 49.88 305 LEU A O 1
ATOM 2441 N N . GLU A 1 306 ? 27.330 -3.229 -41.553 1.00 48.94 306 GLU A N 1
ATOM 2442 C CA . GLU A 1 306 ? 27.769 -3.693 -42.875 1.00 48.94 306 GLU A CA 1
ATOM 2443 C C . GLU A 1 306 ? 28.517 -2.566 -43.613 1.00 48.94 306 GLU A C 1
ATOM 2445 O O . GLU A 1 306 ? 29.606 -2.800 -44.134 1.00 48.94 306 GLU A O 1
ATOM 2450 N N . ASP A 1 307 ? 28.042 -1.320 -43.506 1.00 45.38 307 ASP A N 1
ATOM 2451 C CA . ASP A 1 307 ? 28.679 -0.145 -44.123 1.00 45.38 307 ASP A CA 1
ATOM 2452 C C . ASP A 1 307 ? 29.997 0.271 -43.439 1.00 45.38 307 ASP A C 1
ATOM 2454 O O . ASP A 1 307 ? 30.922 0.755 -44.095 1.00 45.38 307 ASP A O 1
ATOM 2458 N N . ILE A 1 308 ? 30.129 0.072 -42.120 1.00 48.94 308 ILE A N 1
ATOM 2459 C CA . ILE A 1 308 ? 31.387 0.337 -41.391 1.00 48.94 308 ILE A CA 1
ATOM 2460 C C . ILE A 1 308 ? 32.489 -0.648 -41.824 1.00 48.94 308 ILE A C 1
ATOM 2462 O O . ILE A 1 308 ? 33.668 -0.284 -41.861 1.00 48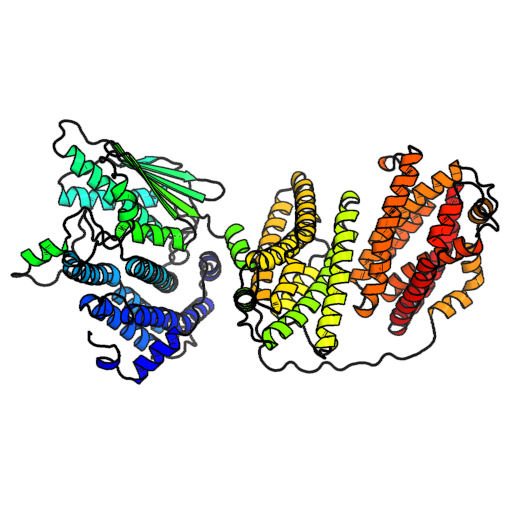.94 308 ILE A O 1
ATOM 2466 N N . ARG A 1 309 ? 32.127 -1.880 -42.206 1.00 45.16 309 ARG A N 1
ATOM 2467 C CA . ARG A 1 309 ? 33.068 -2.869 -42.756 1.00 45.16 309 ARG A CA 1
ATOM 2468 C C . ARG A 1 309 ? 33.553 -2.509 -44.160 1.00 45.16 309 ARG A C 1
ATOM 2470 O O . ARG A 1 309 ? 34.745 -2.641 -44.412 1.00 45.16 309 ARG A O 1
ATOM 2477 N N . ASP A 1 310 ? 32.689 -1.982 -45.024 1.00 42.53 310 ASP A N 1
ATOM 2478 C CA . ASP A 1 310 ? 33.099 -1.551 -46.371 1.00 42.53 310 ASP A CA 1
ATOM 2479 C C . ASP A 1 310 ? 33.927 -0.251 -46.363 1.00 42.53 310 ASP A C 1
ATOM 2481 O O . ASP A 1 310 ? 34.738 -0.019 -47.259 1.00 42.53 310 ASP A O 1
ATOM 2485 N N . ARG A 1 311 ? 33.791 0.588 -45.325 1.00 45.59 311 ARG A N 1
ATOM 2486 C CA . ARG A 1 311 ? 34.563 1.840 -45.177 1.00 45.59 311 ARG A CA 1
ATOM 2487 C C . ARG A 1 311 ? 35.868 1.701 -44.387 1.00 45.59 311 ARG A C 1
ATOM 2489 O O . ARG A 1 311 ? 36.702 2.605 -44.427 1.00 45.59 311 ARG A O 1
ATOM 2496 N N . SER A 1 312 ? 36.105 0.580 -43.707 1.00 41.50 312 SER A N 1
ATOM 2497 C CA . SER A 1 312 ? 37.305 0.356 -42.881 1.00 41.50 312 SER A CA 1
ATOM 2498 C C . SER A 1 312 ? 38.518 -0.156 -43.675 1.00 41.50 312 SER A C 1
ATOM 2500 O O . SER A 1 312 ? 39.262 -1.020 -43.220 1.00 41.50 312 SER A O 1
ATOM 2502 N N . ALA A 1 313 ? 38.769 0.449 -44.842 1.00 37.81 313 ALA A N 1
ATOM 2503 C CA . ALA A 1 313 ? 40.072 0.414 -45.513 1.00 37.81 313 ALA A CA 1
ATOM 2504 C C . ALA A 1 313 ? 40.899 1.703 -45.301 1.00 37.81 313 ALA A C 1
ATOM 2506 O O . ALA A 1 313 ? 42.048 1.762 -45.732 1.00 37.81 313 ALA A O 1
ATOM 2507 N N . GLY A 1 314 ? 40.378 2.721 -44.600 1.00 33.97 314 GLY A N 1
ATOM 2508 C CA . GLY A 1 314 ? 41.208 3.854 -44.184 1.00 33.97 314 GLY A CA 1
ATOM 2509 C C . GLY A 1 314 ? 40.455 5.097 -43.723 1.00 33.97 314 GLY A C 1
ATOM 2510 O O . GLY A 1 314 ? 40.271 6.015 -44.511 1.00 33.97 314 GLY A O 1
ATOM 2511 N N . SER A 1 315 ? 40.103 5.172 -42.440 1.00 31.58 315 SER A N 1
ATOM 2512 C CA . SER A 1 315 ? 40.118 6.425 -41.667 1.00 31.58 315 SER A CA 1
ATOM 2513 C C . SER A 1 315 ? 39.818 6.164 -40.188 1.00 31.58 315 SER A C 1
ATOM 2515 O O . SER A 1 315 ? 39.000 5.324 -39.819 1.00 31.58 315 SER A O 1
ATOM 2517 N N . THR A 1 316 ? 40.558 6.868 -39.340 1.00 34.12 316 THR A N 1
ATOM 2518 C CA . THR A 1 316 ? 40.507 6.859 -37.877 1.00 34.12 316 THR A CA 1
ATOM 2519 C C . THR A 1 316 ? 39.338 7.676 -37.324 1.00 34.12 316 THR A C 1
ATOM 2521 O O . THR A 1 316 ? 39.088 8.786 -37.782 1.00 34.12 316 THR A O 1
ATOM 2524 N N . GLU A 1 317 ? 38.704 7.117 -36.290 1.00 37.19 317 GLU A N 1
ATOM 2525 C CA . GLU A 1 317 ? 38.047 7.774 -35.147 1.00 37.19 317 GLU A CA 1
ATOM 2526 C C . GLU A 1 317 ? 37.144 8.997 -35.408 1.00 37.19 317 GLU A C 1
ATOM 2528 O O . GLU A 1 317 ? 37.548 10.147 -35.254 1.00 37.19 317 GLU A O 1
ATOM 2533 N N . SER A 1 318 ? 35.847 8.741 -35.605 1.00 31.33 318 SER A N 1
ATOM 2534 C CA . SER A 1 318 ? 34.790 9.608 -35.068 1.00 31.33 318 SER A CA 1
ATOM 2535 C C . SER A 1 318 ? 34.128 8.900 -33.880 1.00 31.33 318 SER A C 1
ATOM 2537 O O . SER A 1 318 ? 33.586 7.805 -34.017 1.00 31.33 318 SER A O 1
ATOM 2539 N N . ALA A 1 319 ? 34.201 9.504 -32.689 1.00 35.81 319 ALA A N 1
ATOM 2540 C CA . ALA A 1 319 ? 33.759 8.927 -31.409 1.00 35.81 319 ALA A CA 1
ATOM 2541 C C . ALA A 1 319 ? 32.224 8.864 -31.215 1.00 35.81 319 ALA A C 1
ATOM 2543 O O . ALA A 1 319 ? 31.748 8.444 -30.151 1.00 35.81 319 ALA A O 1
ATOM 2544 N N . GLU A 1 320 ? 31.464 9.256 -32.233 1.00 39.12 320 GLU A N 1
ATOM 2545 C CA . GLU A 1 320 ? 30.025 9.057 -32.369 1.00 39.12 320 GLU A CA 1
ATOM 2546 C C . GLU A 1 320 ? 29.816 8.042 -33.494 1.00 39.12 320 GLU A C 1
ATOM 2548 O O . GLU A 1 320 ? 30.217 8.272 -34.636 1.00 39.12 320 GLU A O 1
ATOM 2553 N N . GLY A 1 321 ? 29.241 6.880 -33.169 1.00 40.97 321 GLY A N 1
ATOM 2554 C CA . GLY A 1 321 ? 28.785 5.958 -34.209 1.00 40.97 321 GLY A CA 1
ATOM 2555 C C . GLY A 1 321 ? 27.763 6.667 -35.107 1.00 40.97 321 GLY A C 1
ATOM 2556 O O . GLY A 1 321 ? 27.063 7.559 -34.622 1.00 40.97 321 GLY A O 1
ATOM 2557 N N . PRO A 1 322 ? 27.659 6.314 -36.398 1.00 42.78 322 PRO A N 1
ATOM 2558 C CA . PRO A 1 322 ? 26.760 7.011 -37.305 1.00 42.78 322 PRO A CA 1
ATOM 2559 C C . PRO A 1 322 ? 25.320 6.902 -36.782 1.00 42.78 322 PRO A C 1
ATOM 2561 O O . PRO A 1 322 ? 24.811 5.806 -36.548 1.00 42.78 322 PRO A O 1
ATOM 2564 N N . SER A 1 323 ? 24.681 8.049 -36.542 1.00 48.44 323 SER A N 1
ATOM 2565 C CA . SER A 1 323 ? 23.249 8.124 -36.248 1.00 48.44 323 SER A CA 1
ATOM 2566 C C . SER A 1 323 ? 22.511 7.857 -37.557 1.00 48.44 323 SER A C 1
ATOM 2568 O O . SER A 1 323 ? 22.388 8.765 -38.373 1.00 48.44 323 SER A O 1
ATOM 2570 N N . VAL A 1 324 ? 22.147 6.595 -37.799 1.00 54.22 324 VAL A N 1
ATOM 2571 C CA . VAL A 1 324 ? 21.470 6.167 -39.032 1.00 54.22 324 VAL A CA 1
ATOM 2572 C C . VAL A 1 324 ? 19.958 6.053 -38.789 1.00 54.22 324 VAL A C 1
ATOM 2574 O O . VAL A 1 324 ? 19.551 5.572 -37.726 1.00 54.22 324 VAL A O 1
ATOM 2577 N N . LEU A 1 325 ? 19.116 6.447 -39.751 1.00 50.38 325 LEU A N 1
ATOM 2578 C CA . LEU A 1 325 ? 17.646 6.341 -39.690 1.00 50.38 325 LEU A CA 1
ATOM 2579 C C . LEU A 1 325 ? 17.207 4.890 -39.415 1.00 50.38 325 LEU A C 1
ATOM 2581 O O . LEU A 1 325 ? 16.271 4.625 -38.660 1.00 50.38 325 LEU A O 1
ATOM 2585 N N . ALA A 1 326 ? 17.956 3.939 -39.971 1.00 56.88 326 ALA A N 1
ATOM 2586 C CA . ALA A 1 326 ? 17.905 2.516 -39.675 1.00 56.88 326 ALA A CA 1
ATOM 2587 C C . ALA A 1 326 ? 18.922 2.132 -38.580 1.00 56.88 326 ALA A C 1
ATOM 2589 O O . ALA A 1 326 ? 20.100 1.919 -38.853 1.00 56.88 326 ALA A O 1
ATOM 2590 N N . GLY A 1 327 ? 18.472 2.027 -37.326 1.00 61.28 327 GLY A N 1
ATOM 2591 C CA . GLY A 1 327 ? 19.321 1.616 -36.199 1.00 61.28 327 GLY A CA 1
ATOM 2592 C C . GLY A 1 327 ? 19.604 0.105 -36.125 1.00 61.28 327 GLY A C 1
ATOM 2593 O O . GLY A 1 327 ? 19.277 -0.676 -37.015 1.00 61.28 327 GLY A O 1
ATOM 2594 N N . TYR A 1 328 ? 20.156 -0.341 -34.994 1.00 66.12 328 TYR A N 1
ATOM 2595 C CA . TYR A 1 328 ? 20.542 -1.741 -34.744 1.00 66.12 328 TYR A CA 1
ATOM 2596 C C . TYR A 1 328 ? 19.371 -2.720 -34.504 1.00 66.12 328 TYR A C 1
ATOM 2598 O O . TYR A 1 328 ? 19.617 -3.879 -34.191 1.00 66.12 328 TYR A O 1
ATOM 2606 N N . GLY A 1 329 ? 18.110 -2.279 -34.605 1.00 75.88 329 GLY A N 1
ATOM 2607 C CA . GLY A 1 329 ? 16.928 -3.069 -34.208 1.00 75.88 329 GLY A CA 1
ATOM 2608 C C . GLY A 1 329 ? 16.596 -3.011 -32.709 1.00 75.88 329 GLY A C 1
ATOM 2609 O O . GLY A 1 329 ? 15.766 -3.766 -32.228 1.00 75.88 329 GLY A O 1
ATOM 2610 N N . TYR A 1 330 ? 17.239 -2.110 -31.961 1.00 86.50 330 TYR A N 1
ATOM 2611 C CA . TYR A 1 330 ? 17.103 -2.006 -30.499 1.00 86.50 330 TYR A CA 1
ATOM 2612 C C . TYR A 1 330 ? 16.146 -0.895 -30.048 1.00 86.50 330 TYR A C 1
ATOM 2614 O O . TYR A 1 330 ? 15.807 -0.846 -28.870 1.00 86.50 330 TYR A O 1
ATOM 2622 N N . GLY A 1 331 ? 15.709 -0.023 -30.964 1.00 87.00 331 GLY A N 1
ATOM 2623 C CA . GLY A 1 331 ? 14.875 1.143 -30.653 1.00 87.00 331 GLY A CA 1
ATOM 2624 C C . GLY A 1 331 ? 13.580 0.765 -29.940 1.00 87.00 331 GLY A C 1
ATOM 2625 O O . GLY A 1 331 ? 13.405 1.107 -28.779 1.00 87.00 331 GLY A O 1
ATOM 2626 N N . LEU A 1 332 ? 12.715 -0.021 -30.594 1.00 91.88 332 LEU A N 1
ATOM 2627 C CA . LEU A 1 332 ? 11.405 -0.393 -30.038 1.00 91.88 332 LEU A CA 1
ATOM 2628 C C . LEU A 1 332 ? 11.490 -1.170 -28.710 1.00 91.88 332 LEU A C 1
ATOM 2630 O O . LEU A 1 332 ? 10.807 -0.764 -27.765 1.00 91.88 332 LEU A O 1
ATOM 2634 N N . PRO A 1 333 ? 12.322 -2.228 -28.569 1.00 92.06 333 PRO A N 1
ATOM 2635 C CA . PRO A 1 333 ? 12.451 -2.925 -27.290 1.00 92.06 333 PRO A CA 1
ATOM 2636 C C . PRO A 1 333 ? 12.936 -2.001 -26.165 1.00 92.06 333 PRO A C 1
ATOM 2638 O O . PRO A 1 333 ? 12.367 -2.003 -25.078 1.00 92.06 333 PRO A O 1
ATOM 2641 N N . ILE A 1 334 ? 13.940 -1.152 -26.422 1.00 93.00 334 ILE A N 1
ATOM 2642 C CA . ILE A 1 334 ? 14.468 -0.231 -25.405 1.00 93.00 334 ILE A CA 1
ATOM 2643 C C . ILE A 1 334 ? 13.443 0.848 -25.043 1.00 93.00 334 ILE A C 1
ATOM 2645 O O . ILE A 1 334 ? 13.259 1.115 -23.856 1.00 93.00 334 ILE A O 1
ATOM 2649 N N . SER A 1 335 ? 12.740 1.440 -26.014 1.00 95.38 335 SER A N 1
ATOM 2650 C CA . SER A 1 335 ? 11.674 2.413 -25.738 1.00 95.38 335 SER A CA 1
ATOM 2651 C C . SER A 1 335 ? 10.581 1.811 -24.852 1.00 95.38 335 SER A C 1
ATOM 2653 O O . SER A 1 335 ? 10.123 2.463 -23.916 1.00 95.38 335 SER A O 1
ATOM 2655 N N . ARG A 1 336 ? 10.223 0.538 -25.065 1.00 95.12 336 ARG A N 1
ATOM 2656 C CA . ARG A 1 336 ? 9.279 -0.175 -24.195 1.00 95.12 336 ARG A CA 1
ATOM 2657 C C . ARG A 1 336 ? 9.808 -0.355 -22.772 1.00 95.12 336 ARG A C 1
ATOM 2659 O O . ARG A 1 336 ? 9.049 -0.190 -21.821 1.00 95.12 336 ARG A O 1
ATOM 2666 N N . LEU A 1 337 ? 11.097 -0.658 -22.603 1.00 93.69 337 LEU A N 1
ATOM 2667 C CA . LEU A 1 337 ? 11.715 -0.737 -21.273 1.00 93.69 337 LEU A CA 1
ATOM 2668 C C . LEU A 1 337 ? 11.729 0.619 -20.561 1.00 93.69 337 LEU A C 1
ATOM 2670 O O . LEU A 1 337 ? 11.480 0.662 -19.360 1.00 93.69 337 LEU A O 1
ATOM 2674 N N . TYR A 1 338 ? 11.970 1.721 -21.280 1.00 93.69 338 TYR A N 1
ATOM 2675 C CA . TYR A 1 338 ? 11.864 3.070 -20.714 1.00 93.69 338 TYR A CA 1
ATOM 2676 C C . TYR A 1 338 ? 10.448 3.380 -20.215 1.00 93.69 338 TYR A C 1
ATOM 2678 O O . TYR A 1 338 ? 10.315 3.924 -19.121 1.00 93.69 338 TYR A O 1
ATOM 2686 N N . ALA A 1 339 ? 9.408 2.994 -20.962 1.00 92.50 339 ALA A N 1
ATOM 2687 C CA . ALA A 1 339 ? 8.017 3.158 -20.534 1.00 92.50 339 ALA A CA 1
ATOM 2688 C C . ALA A 1 339 ? 7.716 2.328 -19.273 1.00 92.50 339 ALA A C 1
ATOM 2690 O O . ALA A 1 339 ? 7.213 2.842 -18.273 1.00 92.50 339 ALA A O 1
ATOM 2691 N N . ARG A 1 340 ? 8.112 1.049 -19.284 1.00 89.19 340 ARG A N 1
ATOM 2692 C CA . ARG A 1 340 ? 7.898 0.110 -18.171 1.00 89.19 340 ARG A CA 1
ATOM 2693 C C . ARG A 1 340 ? 8.676 0.455 -16.910 1.00 89.19 340 ARG A C 1
ATOM 2695 O O . ARG A 1 340 ? 8.238 0.093 -15.822 1.00 89.19 340 ARG A O 1
ATOM 2702 N N . TYR A 1 341 ? 9.806 1.151 -17.034 1.00 86.06 341 TYR A N 1
ATOM 2703 C CA . TYR A 1 341 ? 10.636 1.523 -15.888 1.00 86.06 341 TYR A CA 1
ATOM 2704 C C . TYR A 1 341 ? 9.866 2.358 -14.849 1.00 86.06 341 TYR A C 1
ATOM 2706 O O . TYR A 1 341 ? 10.093 2.183 -13.656 1.00 86.06 341 TYR A O 1
ATOM 2714 N N . PHE A 1 342 ? 8.913 3.191 -15.286 1.00 80.50 342 PHE A N 1
ATOM 2715 C CA . PHE A 1 342 ? 7.992 3.929 -14.407 1.00 80.50 342 PHE A CA 1
ATOM 2716 C C . PHE A 1 342 ? 6.542 3.421 -14.495 1.00 80.50 342 PHE A C 1
ATOM 2718 O O . PHE A 1 342 ? 5.589 4.165 -14.283 1.00 80.50 342 PHE A O 1
ATOM 2725 N N . GLY A 1 343 ? 6.370 2.132 -14.798 1.00 77.56 343 GLY A N 1
ATOM 2726 C CA . GLY A 1 343 ? 5.082 1.441 -14.723 1.00 77.56 343 GLY A CA 1
ATOM 2727 C C . GLY A 1 343 ? 4.129 1.644 -15.904 1.00 77.56 343 GLY A C 1
ATOM 2728 O O . GLY A 1 343 ? 3.003 1.164 -15.817 1.00 77.56 343 GLY A O 1
ATOM 2729 N N . GLY A 1 344 ? 4.561 2.310 -16.979 1.00 88.38 344 GLY A N 1
ATOM 2730 C CA . GLY A 1 344 ? 3.822 2.402 -18.242 1.00 88.38 344 GLY A CA 1
ATOM 2731 C C . GLY A 1 344 ? 4.030 1.189 -19.164 1.00 88.38 344 GLY A C 1
ATOM 2732 O O . GLY A 1 344 ? 4.591 0.167 -18.761 1.00 88.38 344 GLY A O 1
ATOM 2733 N N . ASP A 1 345 ? 3.630 1.299 -20.434 1.00 93.31 345 ASP A N 1
ATOM 2734 C CA . ASP A 1 345 ? 3.949 0.313 -21.484 1.00 93.31 345 ASP A CA 1
ATOM 2735 C C . ASP A 1 345 ? 3.947 0.957 -22.882 1.00 93.31 345 ASP A C 1
ATOM 2737 O O . ASP A 1 345 ? 3.461 2.068 -23.083 1.00 93.31 345 ASP A O 1
ATOM 2741 N N . LEU A 1 346 ? 4.491 0.239 -23.865 1.00 96.25 346 LEU A N 1
ATOM 2742 C CA . LEU A 1 346 ? 4.425 0.600 -25.279 1.00 96.25 346 LEU A CA 1
ATOM 2743 C C . LEU A 1 346 ? 3.744 -0.526 -26.063 1.00 96.25 346 LEU A C 1
ATOM 2745 O O . LEU A 1 346 ? 4.213 -1.668 -26.055 1.00 96.25 346 LEU A O 1
ATOM 2749 N N . GLN A 1 347 ? 2.663 -0.191 -26.764 1.00 94.62 347 GLN A N 1
ATOM 2750 C CA . GLN A 1 347 ? 1.893 -1.110 -27.600 1.00 94.62 347 GLN A CA 1
ATOM 2751 C C . GLN A 1 347 ? 1.950 -0.697 -29.072 1.00 94.62 347 GLN A C 1
ATOM 2753 O O . GLN A 1 347 ? 2.076 0.479 -29.399 1.00 94.62 347 GLN A O 1
ATOM 2758 N N . MET A 1 348 ? 1.852 -1.680 -29.967 1.00 93.81 348 MET A N 1
ATOM 2759 C CA . MET A 1 348 ? 1.899 -1.478 -31.415 1.00 93.81 348 MET A CA 1
ATOM 2760 C C . MET A 1 348 ? 0.704 -2.170 -32.063 1.00 93.81 348 MET A C 1
ATOM 2762 O O . MET A 1 348 ? 0.523 -3.378 -31.910 1.00 93.81 348 MET A O 1
ATOM 2766 N N . ILE A 1 349 ? -0.086 -1.415 -32.820 1.00 94.75 349 ILE A N 1
ATOM 2767 C CA . ILE A 1 349 ? -1.217 -1.909 -33.603 1.00 94.75 349 ILE A CA 1
ATOM 2768 C C . ILE A 1 349 ? -0.939 -1.554 -35.056 1.00 94.75 349 ILE A C 1
ATOM 2770 O O . ILE A 1 349 ? -0.772 -0.392 -35.398 1.00 94.75 349 ILE A O 1
ATOM 2774 N N . SER A 1 350 ? -0.859 -2.555 -35.928 1.00 94.25 350 SER A N 1
ATOM 2775 C CA . SER A 1 350 ? -0.506 -2.328 -37.329 1.00 94.25 350 SER A CA 1
ATOM 2776 C C . SER A 1 350 ? -1.484 -3.001 -38.275 1.00 94.25 350 SER A C 1
ATOM 2778 O O . SER A 1 350 ? -1.951 -4.114 -38.018 1.00 94.25 350 SER A O 1
ATOM 2780 N N . MET A 1 351 ? -1.767 -2.315 -39.378 1.00 94.56 351 MET A N 1
ATOM 2781 C CA . MET A 1 351 ? -2.604 -2.781 -40.472 1.00 94.56 351 MET A CA 1
ATOM 2782 C C . MET A 1 351 ? -1.735 -2.895 -41.721 1.00 94.56 351 MET A C 1
ATOM 2784 O O . MET A 1 351 ? -1.349 -1.891 -42.321 1.00 94.56 351 MET A O 1
ATOM 2788 N N . GLU A 1 352 ? -1.410 -4.132 -42.095 1.00 92.94 352 GLU A N 1
ATOM 2789 C CA . GLU A 1 352 ? -0.603 -4.435 -43.278 1.00 92.94 352 GLU A CA 1
ATOM 2790 C C . GLU A 1 352 ? -1.210 -3.803 -44.541 1.00 92.94 352 GLU A C 1
ATOM 2792 O O . GLU A 1 352 ? -2.418 -3.869 -44.770 1.00 92.94 352 GLU A O 1
ATOM 2797 N N . ASN A 1 353 ? -0.354 -3.189 -45.356 1.00 90.69 353 ASN A N 1
ATOM 2798 C CA . ASN A 1 353 ? -0.662 -2.351 -46.520 1.00 90.69 353 ASN A CA 1
ATOM 2799 C C . ASN A 1 353 ? -1.325 -0.996 -46.220 1.00 90.69 353 ASN A C 1
ATOM 2801 O O . ASN A 1 353 ? -1.626 -0.251 -47.156 1.00 90.69 353 ASN A O 1
ATOM 2805 N N . TYR A 1 354 ? -1.509 -0.627 -44.952 1.00 93.44 354 TYR A N 1
ATOM 2806 C CA . TYR A 1 354 ? -2.032 0.683 -44.567 1.00 93.44 354 TYR A CA 1
ATOM 2807 C C . TYR A 1 354 ? -1.038 1.470 -43.712 1.00 93.44 354 TYR A C 1
ATOM 2809 O O . TYR A 1 354 ? -0.479 2.446 -44.199 1.00 93.44 354 TYR A O 1
ATOM 2817 N N . GLY A 1 355 ? -0.758 1.050 -42.482 1.00 95.50 355 GLY A N 1
ATOM 2818 C CA . GLY A 1 355 ? -0.038 1.898 -41.534 1.00 95.50 355 GLY A CA 1
ATOM 2819 C C . GLY A 1 355 ? 0.066 1.299 -40.141 1.00 95.50 355 GLY A C 1
ATOM 2820 O O . GLY A 1 355 ? -0.417 0.188 -39.897 1.00 95.50 355 GLY A O 1
ATOM 2821 N N . THR A 1 356 ? 0.704 2.032 -39.234 1.00 97.19 356 THR A N 1
ATOM 2822 C CA . THR A 1 356 ? 0.948 1.588 -37.859 1.00 97.19 356 THR A CA 1
ATOM 2823 C C . THR A 1 356 ? 0.620 2.676 -36.848 1.00 97.19 356 THR A C 1
ATOM 2825 O O . THR A 1 356 ? 0.973 3.835 -37.033 1.00 97.19 356 THR A O 1
ATOM 2828 N N . ASP A 1 357 ? -0.011 2.263 -35.751 1.00 97.81 357 ASP A N 1
ATOM 2829 C CA . ASP A 1 357 ? -0.250 3.068 -34.564 1.00 97.81 357 ASP A CA 1
ATOM 2830 C C . ASP A 1 357 ? 0.583 2.515 -33.394 1.00 97.81 357 ASP A C 1
ATOM 2832 O O . ASP A 1 357 ? 0.461 1.348 -33.011 1.00 97.81 357 ASP A O 1
ATOM 2836 N N . ALA A 1 358 ? 1.425 3.366 -32.815 1.00 98.00 358 ALA A N 1
ATOM 2837 C CA . ALA A 1 358 ? 2.154 3.116 -31.578 1.00 98.00 358 ALA A CA 1
ATOM 2838 C C . ALA A 1 358 ? 1.470 3.852 -30.422 1.00 98.00 358 ALA A C 1
ATOM 2840 O O . ALA A 1 358 ? 1.277 5.062 -30.513 1.00 98.00 358 ALA A O 1
ATOM 2841 N N . TYR A 1 359 ? 1.145 3.146 -29.341 1.00 97.69 359 TYR A N 1
ATOM 2842 C CA . TYR A 1 359 ? 0.523 3.696 -28.136 1.00 97.69 359 TYR A CA 1
ATOM 2843 C C . TYR A 1 359 ? 1.509 3.627 -26.975 1.00 97.69 359 TYR A C 1
ATOM 2845 O O . TYR A 1 359 ? 1.820 2.544 -26.473 1.00 97.69 359 TYR A O 1
ATOM 2853 N N . LEU A 1 360 ? 2.025 4.784 -26.571 1.00 97.56 360 LEU A N 1
ATOM 2854 C CA . LEU A 1 360 ? 2.902 4.938 -25.419 1.00 97.56 360 LEU A CA 1
ATOM 2855 C C . LEU A 1 360 ? 2.071 5.368 -24.208 1.00 97.56 360 LEU A C 1
ATOM 2857 O O . LEU A 1 360 ? 1.581 6.494 -24.178 1.00 97.56 360 LEU A O 1
ATOM 2861 N N . HIS A 1 361 ? 1.944 4.485 -23.222 1.00 94.38 361 HIS A N 1
ATOM 2862 C CA . HIS A 1 361 ? 1.260 4.744 -21.957 1.00 94.38 361 HIS A CA 1
ATOM 2863 C C . HIS A 1 361 ? 2.280 5.083 -20.875 1.00 94.38 361 HIS A C 1
ATOM 2865 O O . HIS A 1 361 ? 3.245 4.339 -20.678 1.00 94.38 361 HIS A O 1
ATOM 2871 N N . LEU A 1 362 ? 2.064 6.190 -20.170 1.00 90.44 362 LEU A N 1
ATOM 2872 C CA . LEU A 1 362 ? 2.902 6.669 -19.074 1.00 90.44 362 LEU A CA 1
ATOM 2873 C C . LEU A 1 362 ? 2.029 6.872 -17.838 1.00 90.44 362 LEU A C 1
ATOM 2875 O O . LEU A 1 362 ? 0.977 7.498 -17.925 1.00 90.44 362 LEU A O 1
ATOM 2879 N N . ASN A 1 363 ? 2.475 6.400 -16.677 1.00 80.19 363 ASN A N 1
ATOM 2880 C CA . ASN A 1 363 ? 1.738 6.638 -15.438 1.00 80.19 363 ASN A CA 1
ATOM 2881 C C . ASN A 1 363 ? 1.908 8.078 -14.953 1.00 80.19 363 ASN A C 1
ATOM 2883 O O . ASN A 1 363 ? 2.997 8.657 -15.042 1.00 80.19 363 ASN A O 1
ATOM 2887 N N . ARG A 1 364 ? 0.851 8.614 -14.336 1.00 69.38 364 ARG A N 1
ATOM 2888 C CA . ARG A 1 364 ? 0.970 9.781 -13.458 1.00 69.38 364 ARG A CA 1
ATOM 2889 C C . ARG A 1 364 ? 1.807 9.387 -12.238 1.00 69.38 364 ARG A C 1
ATOM 2891 O O . ARG A 1 364 ? 1.503 8.415 -11.550 1.00 69.38 364 ARG A O 1
ATOM 2898 N N . LEU A 1 365 ? 2.895 10.108 -11.990 1.00 61.97 365 LEU A N 1
ATOM 2899 C CA . LEU A 1 365 ? 3.838 9.765 -10.924 1.00 61.97 365 LEU A CA 1
ATOM 2900 C C . LEU A 1 365 ? 3.206 9.906 -9.530 1.00 61.97 365 LEU A C 1
ATOM 2902 O O . LEU A 1 365 ? 2.591 10.928 -9.241 1.00 61.97 365 LEU A O 1
ATOM 2906 N N . GLY A 1 366 ? 3.431 8.918 -8.651 1.00 51.75 366 GLY A N 1
ATOM 2907 C CA . GLY A 1 366 ? 3.045 8.980 -7.235 1.00 51.75 366 GLY A CA 1
ATOM 2908 C C . GLY A 1 366 ? 1.579 8.656 -6.923 1.00 51.75 366 GLY A C 1
ATOM 2909 O O . GLY A 1 366 ? 1.075 9.152 -5.917 1.00 51.75 366 GLY A O 1
ATOM 2910 N N . ASN A 1 367 ? 0.901 7.859 -7.754 1.00 49.91 367 ASN A N 1
ATOM 2911 C CA . ASN A 1 367 ? -0.510 7.514 -7.562 1.00 49.91 367 ASN A CA 1
ATOM 2912 C C . ASN A 1 367 ? -0.740 6.316 -6.611 1.00 49.91 367 ASN A C 1
ATOM 2914 O O . ASN A 1 367 ? 0.169 5.549 -6.280 1.00 49.91 367 ASN A O 1
ATOM 2918 N N . HIS A 1 368 ? -1.998 6.159 -6.192 1.00 49.22 368 HIS A N 1
ATOM 2919 C CA . HIS A 1 368 ? -2.478 5.111 -5.285 1.00 49.22 368 HIS A CA 1
ATOM 2920 C C . HIS A 1 368 ? -2.109 3.687 -5.735 1.00 49.22 368 HIS A C 1
ATOM 2922 O O . HIS A 1 368 ? -1.853 2.832 -4.894 1.00 49.22 368 HIS A O 1
ATOM 2928 N N . ALA A 1 369 ? -2.018 3.430 -7.044 1.00 47.88 369 ALA A N 1
ATOM 2929 C CA . ALA A 1 369 ? -1.755 2.097 -7.586 1.00 47.88 369 ALA A CA 1
ATOM 2930 C C . ALA A 1 369 ? -0.307 1.616 -7.365 1.00 47.88 369 ALA A C 1
ATOM 2932 O O . ALA A 1 369 ? -0.081 0.424 -7.146 1.00 47.88 369 ALA A O 1
ATOM 2933 N N . GLU A 1 370 ? 0.683 2.518 -7.408 1.00 54.31 370 GLU A N 1
ATOM 2934 C CA . GLU A 1 370 ? 2.072 2.177 -7.064 1.00 54.31 370 GLU A CA 1
ATOM 2935 C C . GLU A 1 370 ? 2.205 1.918 -5.558 1.00 54.31 370 GLU A C 1
ATOM 2937 O O . GLU A 1 370 ? 2.773 0.900 -5.162 1.00 54.31 370 GLU A O 1
ATOM 2942 N N . ALA A 1 371 ? 1.618 2.791 -4.730 1.00 57.28 371 ALA A N 1
ATOM 2943 C CA . ALA A 1 371 ? 1.620 2.642 -3.275 1.00 57.28 371 ALA A CA 1
ATOM 2944 C C . ALA A 1 371 ? 0.947 1.333 -2.829 1.00 57.28 371 ALA A C 1
ATOM 2946 O O . ALA A 1 371 ? 1.505 0.612 -2.005 1.00 57.28 371 ALA A O 1
ATOM 2947 N N . TRP A 1 372 ? -0.193 0.992 -3.435 1.00 68.69 372 TRP A N 1
ATOM 2948 C CA . TRP A 1 372 ? -0.924 -0.244 -3.158 1.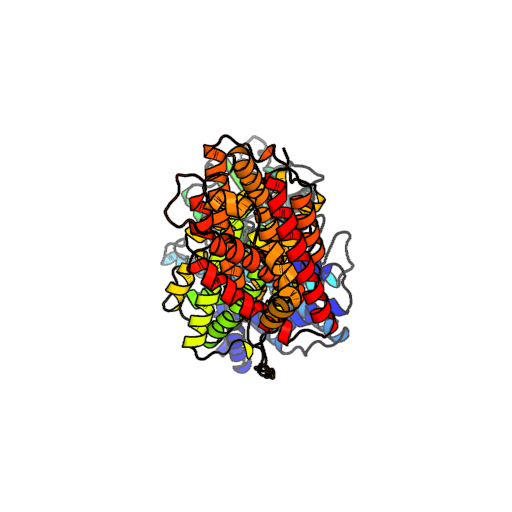00 68.69 372 TRP A CA 1
ATOM 2949 C C . TRP A 1 372 ? -0.139 -1.497 -3.549 1.00 68.69 372 TRP A C 1
ATOM 2951 O O . TRP A 1 372 ? -0.063 -2.466 -2.801 1.00 68.69 372 TRP A O 1
ATOM 2961 N N . ARG A 1 373 ? 0.502 -1.501 -4.725 1.00 64.94 373 ARG A N 1
ATOM 2962 C CA . ARG A 1 373 ? 1.307 -2.655 -5.158 1.00 64.94 373 ARG A CA 1
ATOM 2963 C C . ARG A 1 373 ? 2.445 -2.951 -4.182 1.00 64.94 373 ARG A C 1
ATOM 2965 O O . ARG A 1 373 ? 2.774 -4.118 -3.971 1.00 64.94 373 ARG A O 1
ATOM 2972 N N . ASP A 1 374 ? 3.056 -1.899 -3.654 1.00 63.44 374 ASP A N 1
ATOM 2973 C CA . ASP A 1 374 ? 4.178 -1.979 -2.728 1.00 63.44 374 ASP A CA 1
ATOM 2974 C C . ASP A 1 374 ? 3.757 -2.356 -1.298 1.00 63.44 374 ASP A C 1
ATOM 2976 O O . ASP A 1 374 ? 4.583 -2.917 -0.577 1.00 63.44 374 ASP A O 1
ATOM 2980 N N . SER A 1 375 ? 2.516 -2.068 -0.884 1.00 72.31 375 SER A N 1
ATOM 2981 C CA . SER A 1 375 ? 2.003 -2.431 0.444 1.00 72.31 375 SER A CA 1
ATOM 2982 C C . SER A 1 375 ? 1.663 -3.917 0.554 1.00 72.31 375 SER A C 1
ATOM 2984 O O . SER A 1 375 ? 1.963 -4.527 1.574 1.00 72.31 375 SER A O 1
ATOM 2986 N N . VAL A 1 376 ? 1.125 -4.522 -0.513 1.00 76.25 376 VAL A N 1
ATOM 2987 C CA . VAL A 1 376 ? 0.631 -5.917 -0.497 1.00 76.25 376 VAL A CA 1
ATOM 2988 C C . VAL A 1 376 ? 1.655 -6.972 -0.943 1.00 76.25 376 VAL A C 1
ATOM 2990 O O . VAL A 1 376 ? 1.345 -8.158 -1.073 1.00 76.25 376 VAL A O 1
ATOM 2993 N N . ARG A 1 377 ? 2.892 -6.561 -1.255 1.00 73.12 377 ARG A N 1
ATOM 2994 C CA . ARG A 1 377 ? 3.960 -7.459 -1.728 1.00 73.12 377 ARG A CA 1
ATOM 2995 C C . ARG A 1 377 ? 5.214 -7.303 -0.892 1.00 73.12 377 ARG A C 1
ATOM 2997 O O . ARG A 1 377 ? 5.902 -6.286 -0.964 1.00 73.12 377 ARG A O 1
ATOM 3004 N N . ALA A 1 378 ? 5.584 -8.368 -0.187 1.00 74.75 378 ALA A N 1
ATOM 3005 C CA . ALA A 1 378 ? 6.759 -8.361 0.665 1.00 74.75 378 ALA A CA 1
ATOM 3006 C C . ALA A 1 378 ? 7.608 -9.631 0.530 1.00 74.75 378 ALA A C 1
ATOM 3008 O O . ALA A 1 378 ? 7.067 -10.735 0.492 1.00 74.75 378 ALA A O 1
ATOM 3009 N N . PRO A 1 379 ? 8.950 -9.514 0.602 1.00 75.94 379 PRO A N 1
ATOM 3010 C CA . PRO A 1 379 ? 9.838 -10.674 0.578 1.00 75.94 379 PRO A CA 1
ATOM 3011 C C . PRO A 1 379 ? 9.603 -11.666 1.718 1.00 75.94 379 PRO A C 1
ATOM 3013 O O . PRO A 1 379 ? 10.078 -12.790 1.637 1.00 75.94 379 PRO A O 1
ATOM 3016 N N . PHE A 1 380 ? 8.997 -11.241 2.831 1.00 83.75 380 PHE A N 1
ATOM 3017 C CA . PHE A 1 380 ? 8.586 -12.149 3.904 1.00 83.75 380 PHE A CA 1
ATOM 3018 C C . PHE A 1 380 ? 7.513 -13.127 3.407 1.00 83.75 380 PHE A C 1
ATOM 3020 O O . PHE A 1 380 ? 7.704 -14.331 3.530 1.00 83.75 380 PHE A O 1
ATOM 3027 N N . LEU A 1 381 ? 6.471 -12.614 2.748 1.00 83.31 381 LEU A N 1
ATOM 3028 C CA . LEU A 1 381 ? 5.373 -13.407 2.194 1.00 83.31 381 LEU A CA 1
ATOM 3029 C C . LEU A 1 381 ? 5.849 -14.343 1.076 1.00 83.31 381 LEU A C 1
ATOM 3031 O O . LEU A 1 381 ? 5.441 -15.501 1.046 1.00 83.31 381 LEU A O 1
ATOM 3035 N N . ASP A 1 382 ? 6.775 -13.885 0.224 1.00 81.25 382 ASP A N 1
ATOM 3036 C CA . ASP A 1 382 ? 7.413 -14.739 -0.790 1.00 81.25 382 ASP A CA 1
ATOM 3037 C C . ASP A 1 382 ? 8.125 -15.945 -0.142 1.00 81.25 382 ASP A C 1
ATOM 3039 O O . ASP A 1 382 ? 7.993 -17.070 -0.618 1.00 81.25 382 ASP A O 1
ATOM 3043 N N . ARG A 1 383 ? 8.835 -15.717 0.979 1.00 84.75 383 ARG A N 1
ATOM 3044 C CA . ARG A 1 383 ? 9.529 -16.775 1.736 1.00 84.75 383 ARG A CA 1
ATOM 3045 C C . ARG A 1 383 ? 8.575 -17.703 2.491 1.00 84.75 383 ARG A C 1
ATOM 3047 O O . ARG A 1 383 ? 8.894 -18.865 2.715 1.00 84.75 383 ARG A O 1
ATOM 3054 N N . CYS A 1 384 ? 7.424 -17.203 2.933 1.00 84.25 384 CYS A N 1
ATOM 3055 C CA . CYS A 1 384 ? 6.374 -18.055 3.493 1.00 84.25 384 CYS A CA 1
ATOM 3056 C C . CYS A 1 384 ? 5.771 -18.949 2.406 1.00 84.25 384 CYS A C 1
ATOM 3058 O O . CYS A 1 384 ? 5.536 -20.132 2.637 1.00 84.25 384 CYS A O 1
ATOM 3060 N N . LYS A 1 385 ? 5.570 -18.398 1.203 1.00 83.88 385 LYS A N 1
ATOM 3061 C CA . LYS A 1 385 ? 4.988 -19.109 0.066 1.00 83.88 385 LYS A CA 1
ATOM 3062 C C . LYS A 1 385 ? 5.830 -20.293 -0.396 1.00 83.88 385 LYS A C 1
ATOM 3064 O O . LYS A 1 385 ? 5.259 -21.345 -0.662 1.00 83.88 385 LYS A O 1
ATOM 3069 N N . ASP A 1 386 ? 7.148 -20.128 -0.485 1.00 85.94 386 ASP A N 1
ATOM 3070 C CA . ASP A 1 386 ? 8.084 -21.174 -0.924 1.00 85.94 386 ASP A CA 1
ATOM 3071 C C . ASP A 1 386 ? 8.710 -21.987 0.227 1.00 85.94 386 ASP A C 1
ATOM 3073 O O . ASP A 1 386 ? 9.652 -22.747 0.001 1.00 85.94 386 ASP A O 1
ATOM 3077 N N . GLY A 1 387 ? 8.232 -21.790 1.463 1.00 83.62 387 GLY A N 1
ATOM 3078 C CA . GLY A 1 387 ? 8.713 -22.500 2.650 1.00 83.62 387 GLY A CA 1
ATOM 3079 C C . GLY A 1 387 ? 10.126 -22.114 3.113 1.00 83.62 387 GLY A C 1
ATOM 3080 O O . GLY A 1 387 ? 10.644 -22.723 4.050 1.00 83.62 387 GLY A O 1
ATOM 3081 N N . SER A 1 388 ? 10.772 -21.112 2.503 1.00 86.44 388 SER A N 1
ATOM 3082 C CA . SER A 1 388 ? 12.155 -20.714 2.810 1.00 86.44 388 SER A CA 1
ATOM 3083 C C . SER A 1 388 ? 12.307 -19.739 3.986 1.00 86.44 388 SER A C 1
ATOM 3085 O O . SER A 1 388 ? 13.427 -19.318 4.301 1.00 86.44 388 SER A O 1
ATOM 3087 N N . VAL A 1 389 ? 11.211 -19.334 4.634 1.00 85.31 389 VAL A N 1
ATOM 3088 C CA . VAL A 1 389 ? 11.250 -18.395 5.765 1.00 85.31 389 VAL A CA 1
ATOM 3089 C C . VAL A 1 389 ? 11.980 -18.997 6.973 1.00 85.31 389 VAL A C 1
ATOM 3091 O O . VAL A 1 389 ? 11.780 -20.152 7.341 1.00 85.31 389 VAL A O 1
ATOM 3094 N N . ASP A 1 390 ? 12.842 -18.202 7.619 1.00 85.06 390 ASP A N 1
ATOM 3095 C CA . ASP A 1 390 ? 13.481 -18.613 8.872 1.00 85.06 390 ASP A CA 1
ATOM 3096 C C . ASP A 1 390 ? 12.398 -18.729 9.964 1.00 85.06 390 ASP A C 1
ATOM 3098 O O . ASP A 1 390 ? 11.643 -17.772 10.166 1.00 85.06 390 ASP A O 1
ATOM 3102 N N . PRO A 1 391 ? 12.312 -19.845 10.710 1.00 84.12 391 PRO A N 1
ATOM 3103 C CA . PRO A 1 391 ? 11.347 -19.990 11.799 1.00 84.12 391 PRO A CA 1
ATOM 3104 C C . PRO A 1 391 ? 11.369 -18.839 12.816 1.00 84.12 391 PRO A C 1
ATOM 3106 O O . PRO A 1 391 ? 10.327 -18.491 13.365 1.00 84.12 391 PRO A O 1
ATOM 3109 N N . ARG A 1 392 ? 12.530 -18.208 13.047 1.00 83.62 392 ARG A N 1
ATOM 3110 C CA . ARG A 1 392 ? 12.665 -17.042 13.937 1.00 83.62 392 ARG A CA 1
ATOM 3111 C C . ARG A 1 392 ? 12.096 -15.764 13.335 1.00 83.62 392 ARG A C 1
ATOM 3113 O O . ARG A 1 392 ? 11.588 -14.927 14.079 1.00 83.62 392 ARG A O 1
ATOM 3120 N N . ASP A 1 393 ? 12.190 -15.597 12.017 1.00 84.50 393 ASP A N 1
ATOM 3121 C CA . ASP A 1 393 ? 11.544 -14.481 11.317 1.00 84.50 393 ASP A CA 1
ATOM 3122 C C . ASP A 1 393 ? 10.020 -14.628 11.424 1.00 84.50 393 ASP A C 1
ATOM 3124 O O . ASP A 1 393 ? 9.330 -13.649 11.696 1.00 84.50 393 ASP A O 1
ATOM 3128 N N . PHE A 1 394 ? 9.503 -15.852 11.275 1.00 87.94 394 PHE A N 1
ATOM 3129 C CA . PHE A 1 394 ? 8.073 -16.131 11.421 1.00 87.94 394 PHE A CA 1
ATOM 3130 C C . PHE A 1 394 ? 7.580 -15.941 12.862 1.00 87.94 394 PHE A C 1
ATOM 3132 O O . PHE A 1 394 ? 6.545 -15.321 13.073 1.00 87.94 394 PHE A O 1
ATOM 3139 N N . GLU A 1 395 ? 8.330 -16.407 13.865 1.00 88.25 395 GLU A N 1
ATOM 3140 C CA . GLU A 1 395 ? 8.022 -16.142 15.279 1.00 88.25 395 GLU A CA 1
ATOM 3141 C C . GLU A 1 395 ? 8.061 -14.641 15.596 1.00 88.25 395 GLU A C 1
ATOM 3143 O O . GLU A 1 395 ? 7.202 -14.135 16.315 1.00 88.25 395 GLU A O 1
ATOM 3148 N N . THR A 1 396 ? 9.015 -13.906 15.012 1.00 88.50 396 THR A N 1
ATOM 3149 C CA . THR A 1 396 ? 9.059 -12.443 15.130 1.00 88.50 396 THR A CA 1
ATOM 3150 C C . THR A 1 396 ? 7.795 -11.826 14.547 1.00 88.50 396 THR A C 1
ATOM 3152 O O . THR A 1 396 ? 7.176 -11.017 15.228 1.00 88.50 396 THR A O 1
ATOM 3155 N N . TRP A 1 397 ? 7.387 -12.221 13.337 1.00 90.56 397 TRP A N 1
ATOM 3156 C CA . TRP A 1 397 ? 6.128 -11.763 12.749 1.00 90.56 397 TRP A CA 1
ATOM 3157 C C . TRP A 1 397 ? 4.943 -12.073 13.670 1.00 90.56 397 TRP A C 1
ATOM 3159 O O . TRP A 1 397 ? 4.237 -11.143 14.025 1.00 90.56 397 TRP A O 1
ATOM 3169 N N . LEU A 1 398 ? 4.807 -13.306 14.170 1.00 90.62 398 LEU A N 1
ATOM 3170 C CA . LEU A 1 398 ? 3.711 -13.717 15.060 1.00 90.62 398 LEU A CA 1
ATOM 3171 C C . LEU A 1 398 ? 3.586 -12.807 16.300 1.00 90.62 398 LEU A C 1
ATOM 3173 O O . LEU A 1 398 ? 2.490 -12.415 16.685 1.00 90.62 398 LEU A O 1
ATOM 3177 N N . ILE A 1 399 ? 4.717 -12.434 16.908 1.00 91.12 399 ILE A N 1
ATOM 3178 C CA . ILE A 1 399 ? 4.761 -11.525 18.065 1.00 91.12 399 ILE A CA 1
ATOM 3179 C C . ILE A 1 399 ? 4.368 -10.094 17.671 1.00 91.12 399 ILE A C 1
ATOM 3181 O O . ILE A 1 399 ? 3.643 -9.423 18.404 1.00 91.12 399 ILE A O 1
ATOM 3185 N N . GLN A 1 400 ? 4.888 -9.593 16.549 1.00 93.12 400 GLN A N 1
ATOM 3186 C CA . GLN A 1 400 ? 4.615 -8.225 16.098 1.00 93.12 400 GLN A CA 1
ATOM 3187 C C . GLN A 1 400 ? 3.179 -8.053 15.610 1.00 93.12 400 GLN A C 1
ATOM 3189 O O . GLN A 1 400 ? 2.571 -7.018 15.870 1.00 93.12 400 GLN A O 1
ATOM 3194 N N . ASP A 1 401 ? 2.633 -9.074 14.964 1.00 92.81 401 ASP A N 1
ATOM 3195 C CA . ASP A 1 401 ? 1.262 -9.095 14.476 1.00 92.81 401 ASP A CA 1
ATOM 3196 C C . ASP A 1 401 ? 0.266 -9.203 15.625 1.00 92.81 401 ASP A C 1
ATOM 3198 O O . ASP A 1 401 ? -0.721 -8.484 15.636 1.00 92.81 401 ASP A O 1
ATOM 3202 N N . PHE A 1 402 ? 0.591 -9.948 16.686 1.00 94.12 402 PHE A N 1
ATOM 3203 C CA . PHE A 1 402 ? -0.183 -9.893 17.925 1.00 94.12 402 PHE A CA 1
ATOM 3204 C C . PHE A 1 402 ? -0.221 -8.479 18.535 1.00 94.12 402 PHE A C 1
ATOM 3206 O O . PHE A 1 402 ? -1.283 -8.005 18.942 1.00 94.12 402 PHE A O 1
ATOM 3213 N N . PHE A 1 403 ? 0.921 -7.775 18.598 1.00 93.88 403 PHE A N 1
ATOM 3214 C CA . PHE A 1 403 ? 0.933 -6.384 19.073 1.00 93.88 403 PHE A CA 1
ATOM 3215 C C . PHE A 1 403 ? 0.090 -5.474 18.180 1.00 93.88 403 PHE A C 1
ATOM 3217 O O . PHE A 1 403 ? -0.621 -4.618 18.703 1.00 93.88 403 PHE A O 1
ATOM 3224 N N . PHE A 1 404 ? 0.161 -5.659 16.863 1.00 94.81 404 PHE A N 1
ATOM 3225 C CA . PHE A 1 404 ? -0.634 -4.896 15.913 1.00 94.81 404 PHE A CA 1
ATOM 3226 C C . PHE A 1 404 ? -2.132 -5.194 16.054 1.00 94.81 404 PHE A C 1
ATOM 3228 O O . PHE A 1 404 ? -2.892 -4.263 16.293 1.00 94.81 404 PHE A O 1
ATOM 3235 N N . ALA A 1 405 ? -2.551 -6.462 16.015 1.00 94.38 405 ALA A N 1
ATOM 3236 C CA . ALA A 1 405 ? -3.941 -6.900 16.161 1.00 94.38 405 ALA A CA 1
ATOM 3237 C C . ALA A 1 405 ? -4.571 -6.389 17.464 1.00 94.38 405 ALA A C 1
ATOM 3239 O O . ALA A 1 405 ? -5.710 -5.918 17.480 1.00 94.38 405 ALA A O 1
ATOM 3240 N N . ARG A 1 406 ? -3.801 -6.376 18.560 1.00 93.81 406 ARG A N 1
ATOM 3241 C CA . ARG A 1 406 ? -4.245 -5.808 19.838 1.00 93.81 406 ARG A CA 1
ATOM 3242 C C . ARG A 1 406 ? -4.592 -4.323 19.726 1.00 93.81 406 ARG A C 1
ATOM 3244 O O . ARG A 1 406 ? -5.595 -3.879 20.276 1.00 93.81 406 ARG A O 1
ATOM 3251 N N . GLU A 1 407 ? -3.762 -3.531 19.059 1.00 94.62 407 GLU A N 1
ATOM 3252 C CA . GLU A 1 407 ? -4.018 -2.094 18.903 1.00 94.62 407 GLU A CA 1
ATOM 3253 C C . GLU A 1 407 ? -5.042 -1.823 17.790 1.00 94.62 407 GLU A C 1
ATOM 3255 O O . GLU A 1 407 ? -5.866 -0.921 17.927 1.00 94.62 407 GLU A O 1
ATOM 3260 N N . CYS A 1 408 ? -5.088 -2.662 16.753 1.00 95.31 408 CYS A N 1
ATOM 3261 C CA . CYS A 1 408 ? -6.141 -2.657 15.740 1.00 95.31 408 CYS A CA 1
ATOM 3262 C C . CYS A 1 408 ? -7.517 -2.892 16.380 1.00 95.31 408 CYS A C 1
ATOM 3264 O O . CYS A 1 408 ? -8.460 -2.173 16.076 1.00 95.31 408 CYS A O 1
ATOM 3266 N N . THR A 1 409 ? -7.620 -3.779 17.377 1.00 95.75 409 THR A N 1
ATOM 3267 C CA . THR A 1 409 ? -8.859 -3.992 18.152 1.00 95.75 409 THR A CA 1
ATOM 3268 C C . THR A 1 409 ? -9.356 -2.693 18.793 1.00 95.75 409 THR A C 1
ATOM 3270 O O . THR A 1 409 ? -10.544 -2.373 18.732 1.00 95.75 409 THR A O 1
ATOM 3273 N N . ARG A 1 410 ? -8.451 -1.883 19.363 1.00 95.75 410 ARG A N 1
ATOM 3274 C CA . ARG A 1 410 ? -8.813 -0.554 19.888 1.00 95.75 410 ARG A CA 1
ATOM 3275 C C . ARG A 1 410 ? -9.261 0.384 18.780 1.00 95.75 410 ARG A C 1
ATOM 3277 O O . ARG A 1 410 ? -10.176 1.172 18.991 1.00 95.75 410 ARG A O 1
ATOM 3284 N N . PHE A 1 411 ? -8.610 0.320 17.624 1.00 96.69 411 PHE A N 1
ATOM 3285 C CA . PHE A 1 411 ? -8.948 1.156 16.483 1.00 96.69 411 PHE A CA 1
ATOM 3286 C C . PHE A 1 411 ? -10.316 0.794 15.883 1.00 96.69 411 PHE A C 1
ATOM 3288 O O . PHE A 1 411 ? -11.094 1.689 15.554 1.00 96.69 411 PHE A O 1
ATOM 3295 N N . ILE A 1 412 ? -10.677 -0.490 15.822 1.00 95.88 412 ILE A N 1
ATOM 3296 C CA . ILE A 1 412 ? -12.027 -0.934 15.446 1.00 95.88 412 ILE A CA 1
ATOM 3297 C C . ILE A 1 412 ? -13.041 -0.469 16.500 1.00 95.88 412 ILE A C 1
ATOM 3299 O O . ILE A 1 412 ? -14.071 0.098 16.143 1.00 95.88 412 ILE A O 1
ATOM 3303 N N . ALA A 1 413 ? -12.736 -0.597 17.796 1.00 95.38 413 ALA A N 1
ATOM 3304 C CA . ALA A 1 413 ? -13.610 -0.094 18.859 1.00 95.38 413 ALA A CA 1
ATOM 3305 C C . ALA A 1 413 ? -13.808 1.437 18.777 1.00 95.38 413 ALA A C 1
ATOM 3307 O O . ALA A 1 413 ? -14.916 1.941 18.948 1.00 95.38 413 ALA A O 1
ATOM 3308 N N . LEU A 1 414 ? -12.766 2.192 18.422 1.00 95.25 414 LEU A N 1
ATOM 3309 C CA . LEU A 1 414 ? -12.876 3.623 18.126 1.00 95.25 414 LEU A CA 1
ATOM 3310 C C . LEU A 1 414 ? -13.772 3.892 16.901 1.00 95.25 414 LEU A C 1
ATOM 3312 O O . LEU A 1 414 ? -14.525 4.868 16.885 1.00 95.25 414 LEU A O 1
ATOM 3316 N N . ASN A 1 415 ? -13.731 3.024 15.886 1.00 95.75 415 ASN A N 1
ATOM 3317 C CA . ASN A 1 415 ? -14.663 3.079 14.762 1.00 95.75 415 ASN A CA 1
ATOM 3318 C C . ASN A 1 415 ? -16.105 2.833 15.195 1.00 95.75 415 ASN A C 1
ATOM 3320 O O . ASN A 1 415 ? -16.956 3.626 14.804 1.00 95.75 415 ASN A O 1
ATOM 3324 N N . VAL A 1 416 ? -16.378 1.844 16.051 1.00 94.12 416 VAL A N 1
ATOM 3325 C CA . VAL A 1 416 ? -17.719 1.614 16.623 1.00 94.12 416 VAL A CA 1
ATOM 3326 C C . VAL A 1 416 ? -18.204 2.847 17.388 1.00 94.12 416 VAL A C 1
ATOM 3328 O O . VAL A 1 416 ? -19.309 3.331 17.147 1.00 94.12 416 VAL A O 1
ATOM 3331 N N . ALA A 1 417 ? -17.357 3.414 18.252 1.00 93.06 417 ALA A N 1
ATOM 3332 C CA . ALA A 1 417 ? -17.705 4.580 19.061 1.00 93.06 417 ALA A CA 1
ATOM 3333 C C . ALA A 1 417 ? -18.156 5.783 18.213 1.00 93.06 417 ALA A C 1
ATOM 3335 O O . ALA A 1 417 ? -19.121 6.458 18.573 1.00 93.06 417 ALA A O 1
ATOM 3336 N N . ASN A 1 418 ? -17.513 6.004 17.061 1.00 92.69 418 ASN A N 1
ATOM 3337 C CA . ASN A 1 418 ? -17.771 7.145 16.176 1.00 92.69 418 ASN A CA 1
ATOM 3338 C C . ASN A 1 418 ? -18.736 6.834 15.012 1.00 92.69 418 ASN A C 1
ATOM 3340 O O . ASN A 1 418 ? -19.080 7.734 14.247 1.00 92.69 418 ASN A O 1
ATOM 3344 N N . ALA A 1 419 ? -19.177 5.581 14.853 1.00 91.62 419 ALA A N 1
ATOM 3345 C CA . ALA A 1 419 ? -19.929 5.141 13.679 1.00 91.62 419 ALA A CA 1
ATOM 3346 C C . ALA A 1 419 ? -21.386 5.616 13.653 1.00 91.62 419 ALA A C 1
ATOM 3348 O O . ALA A 1 419 ? -22.058 5.583 14.680 1.00 91.62 419 ALA A O 1
ATOM 3349 N N . PRO A 1 420 ? -21.966 5.929 12.485 1.00 86.56 420 PRO A N 1
ATOM 3350 C CA . PRO A 1 420 ? -23.416 5.915 12.325 1.00 86.56 420 PRO A CA 1
ATOM 3351 C C . PRO A 1 420 ? -23.982 4.522 12.641 1.00 86.56 420 PRO A C 1
ATOM 3353 O O . PRO A 1 420 ? -23.361 3.511 12.318 1.00 86.56 420 PRO A O 1
ATOM 3356 N N . PHE A 1 421 ? -25.192 4.447 13.204 1.00 78.88 421 PHE A N 1
ATOM 3357 C CA . PHE A 1 421 ? -25.795 3.174 13.638 1.00 78.88 421 PHE A CA 1
ATOM 3358 C C . PHE A 1 421 ? -25.882 2.110 12.536 1.00 78.88 421 PHE A C 1
ATOM 3360 O O . PHE A 1 421 ? -25.728 0.925 12.803 1.00 78.88 421 PHE A O 1
ATOM 3367 N N . LYS A 1 422 ? -26.064 2.523 11.277 1.00 81.81 422 LYS A N 1
ATOM 3368 C CA . LYS A 1 422 ? -26.128 1.607 10.125 1.00 81.81 422 LYS A CA 1
ATOM 3369 C C . LYS A 1 422 ? -24.836 0.806 9.904 1.00 81.81 422 LYS A C 1
ATOM 3371 O O . LYS A 1 422 ? -24.888 -0.227 9.247 1.00 81.81 422 LYS A O 1
ATOM 3376 N N . LEU A 1 423 ? -23.703 1.269 10.438 1.00 88.44 423 LEU A N 1
ATOM 3377 C CA . LEU A 1 423 ? -22.399 0.610 10.315 1.00 88.44 423 LEU A CA 1
ATOM 3378 C C . LEU A 1 423 ? -22.093 -0.330 11.494 1.00 88.44 423 LEU A C 1
ATOM 3380 O O . LEU A 1 423 ? -21.118 -1.075 11.424 1.00 88.44 423 LEU A O 1
ATOM 3384 N N . PHE A 1 424 ? -22.901 -0.317 12.563 1.00 86.94 424 PHE A N 1
ATOM 3385 C CA . PHE A 1 424 ? -22.640 -1.111 13.770 1.00 86.94 424 PHE A CA 1
ATOM 3386 C C . PHE A 1 424 ? -22.486 -2.608 13.484 1.00 86.94 424 PHE A C 1
ATOM 3388 O O . PHE A 1 424 ? -21.461 -3.142 13.895 1.00 86.94 424 PHE A O 1
ATOM 3395 N N . PRO A 1 425 ? -23.395 -3.278 12.743 1.00 87.00 425 PRO A N 1
ATOM 3396 C CA . PRO A 1 425 ? -23.267 -4.718 12.503 1.00 87.00 425 PRO A CA 1
ATOM 3397 C C . PRO A 1 425 ? -21.943 -5.086 11.821 1.00 87.00 425 PRO A C 1
ATOM 3399 O O . PRO A 1 425 ? -21.251 -6.012 12.227 1.00 87.00 425 PRO A O 1
ATOM 3402 N N . THR A 1 426 ? -21.520 -4.298 10.825 1.00 91.50 426 THR A N 1
ATOM 3403 C CA . THR A 1 426 ? -20.242 -4.527 10.135 1.00 91.50 426 THR A CA 1
ATOM 3404 C C . THR A 1 426 ? -19.057 -4.400 11.095 1.00 91.50 426 THR A C 1
ATOM 3406 O O . THR A 1 426 ? -18.180 -5.256 11.096 1.00 91.50 426 THR A O 1
ATOM 3409 N N . LEU A 1 427 ? -19.029 -3.363 11.935 1.00 93.19 427 LEU A N 1
ATOM 3410 C CA . LEU A 1 427 ? -17.903 -3.103 12.838 1.00 93.19 427 LEU A CA 1
ATOM 3411 C C . LEU A 1 427 ? -17.869 -4.047 14.054 1.00 93.19 427 LEU A C 1
ATOM 3413 O O . LEU A 1 427 ? -16.784 -4.432 14.486 1.00 93.19 427 LEU A O 1
ATOM 3417 N N . LEU A 1 428 ? -19.029 -4.447 14.587 1.00 90.00 428 LEU A N 1
ATOM 3418 C CA . LEU A 1 428 ? -19.132 -5.451 15.654 1.00 90.00 428 LEU A CA 1
ATOM 3419 C C . LEU A 1 428 ? -18.722 -6.843 15.150 1.00 90.00 428 LEU A C 1
ATOM 3421 O O . LEU A 1 428 ? -17.984 -7.549 15.840 1.00 90.00 428 LEU A O 1
ATOM 3425 N N . GLY A 1 429 ? -19.068 -7.187 13.904 1.00 88.81 429 GLY A N 1
ATOM 3426 C CA . GLY A 1 429 ? -18.530 -8.368 13.227 1.00 88.81 429 GLY A CA 1
ATOM 3427 C C . GLY A 1 429 ? -16.999 -8.342 13.123 1.00 88.81 429 GLY A C 1
ATOM 3428 O O . GLY A 1 429 ? -16.345 -9.349 13.396 1.00 88.81 429 GLY A O 1
ATOM 3429 N N . GLY A 1 430 ? -16.411 -7.177 12.825 1.00 91.44 430 GLY A N 1
ATOM 3430 C CA . GLY A 1 430 ? -14.956 -6.972 12.850 1.00 91.44 430 GLY A CA 1
ATOM 3431 C C . GLY A 1 430 ? -14.334 -7.191 14.237 1.00 91.44 430 GLY A C 1
ATOM 3432 O O . GLY A 1 430 ? -13.327 -7.888 14.355 1.00 91.44 430 GLY A O 1
ATOM 3433 N N . LEU A 1 431 ? -14.959 -6.670 15.304 1.00 92.19 431 LEU A N 1
ATOM 3434 C CA . LEU A 1 431 ? -14.521 -6.918 16.688 1.00 92.19 431 LEU A CA 1
ATOM 3435 C C . LEU A 1 431 ? -14.605 -8.398 17.081 1.00 92.19 431 LEU A C 1
ATOM 3437 O O . LEU A 1 431 ? -13.735 -8.891 17.797 1.00 92.19 431 LEU A O 1
ATOM 3441 N N . THR A 1 432 ? -15.622 -9.109 16.598 1.00 89.81 432 THR A N 1
ATOM 3442 C CA . THR A 1 432 ? -15.762 -10.554 16.819 1.00 89.81 432 THR A CA 1
ATOM 3443 C C . THR A 1 432 ? -14.627 -11.320 16.142 1.00 89.81 432 THR A C 1
ATOM 3445 O O . THR A 1 432 ? -13.956 -12.135 16.775 1.00 89.81 432 THR A O 1
ATOM 3448 N N . ALA A 1 433 ? -14.355 -11.013 14.871 1.00 90.00 433 ALA A N 1
ATOM 3449 C CA . ALA A 1 433 ? -13.306 -11.675 14.104 1.00 90.00 433 ALA A CA 1
ATOM 3450 C C . ALA A 1 433 ? -11.906 -11.451 14.702 1.00 90.00 433 ALA A C 1
ATOM 3452 O O . ALA A 1 433 ? -11.108 -12.391 14.765 1.00 90.00 433 ALA A O 1
ATOM 3453 N N . ILE A 1 434 ? -11.616 -10.230 15.170 1.00 90.88 434 ILE A N 1
ATOM 3454 C CA . ILE A 1 434 ? -10.309 -9.912 15.751 1.00 90.88 434 ILE A CA 1
ATOM 3455 C C . ILE A 1 434 ? -10.135 -10.475 17.173 1.00 90.88 434 ILE A C 1
ATOM 3457 O O . ILE A 1 434 ? -9.013 -10.811 17.553 1.00 90.88 434 ILE A O 1
ATOM 3461 N N . ASP A 1 435 ? -11.210 -10.657 17.956 1.00 90.38 435 ASP A N 1
ATOM 3462 C CA . ASP A 1 435 ? -11.130 -11.382 19.238 1.00 90.38 435 ASP A CA 1
ATOM 3463 C C . ASP A 1 435 ? -10.746 -12.851 19.008 1.00 90.38 435 ASP A C 1
ATOM 3465 O O . ASP A 1 435 ? -9.798 -13.360 19.615 1.00 90.38 435 ASP A O 1
ATOM 3469 N N . ASP A 1 436 ? -11.404 -13.511 18.050 1.00 90.38 436 ASP A N 1
ATOM 3470 C CA . ASP A 1 436 ? -11.073 -14.879 17.638 1.00 90.38 436 ASP A CA 1
ATOM 3471 C C . ASP A 1 436 ? -9.625 -14.995 17.130 1.00 90.38 436 ASP A C 1
ATOM 3473 O O . ASP A 1 436 ? -8.968 -16.033 17.287 1.00 90.38 436 ASP A O 1
ATOM 3477 N N . GLU A 1 437 ? -9.121 -13.952 16.468 1.00 91.19 437 GLU A N 1
ATOM 3478 C CA . GLU A 1 437 ? -7.740 -13.852 15.998 1.00 91.19 437 GLU A CA 1
ATOM 3479 C C . GLU A 1 437 ? -6.740 -13.700 17.152 1.00 91.19 437 GLU A C 1
ATOM 3481 O O . GLU A 1 437 ? -5.752 -14.437 17.198 1.00 91.19 437 GLU A O 1
ATOM 3486 N N . LEU A 1 438 ? -7.005 -12.820 18.121 1.00 91.62 438 LEU A N 1
ATOM 3487 C CA . LEU A 1 438 ? -6.162 -12.638 19.306 1.00 91.62 438 LEU A CA 1
ATOM 3488 C C . LEU A 1 438 ? -6.055 -13.921 20.137 1.00 91.62 438 LEU A C 1
ATOM 3490 O O . LEU A 1 438 ? -4.950 -14.314 20.528 1.00 91.62 438 LEU A O 1
ATOM 3494 N N . GLN A 1 439 ? -7.175 -14.618 20.349 1.00 90.62 439 GLN A N 1
ATOM 3495 C CA . GLN A 1 439 ? -7.189 -15.917 21.029 1.00 90.62 439 GLN A CA 1
ATOM 3496 C C . GLN A 1 439 ? -6.357 -16.961 20.268 1.00 90.62 439 GLN A C 1
ATOM 3498 O O . GLN A 1 439 ? -5.616 -17.749 20.867 1.00 90.62 439 GLN A O 1
ATOM 3503 N N . TRP A 1 440 ? -6.433 -16.954 18.935 1.00 91.62 440 TRP A N 1
ATOM 3504 C CA . TRP A 1 440 ? -5.637 -17.845 18.098 1.00 91.62 440 TRP A CA 1
ATOM 3505 C C . TRP A 1 440 ? -4.134 -17.531 18.178 1.00 91.62 440 TRP A C 1
ATOM 3507 O O . TRP A 1 440 ? -3.339 -18.459 18.362 1.00 91.62 440 TRP A O 1
ATOM 3517 N N . PHE A 1 441 ? -3.735 -16.254 18.118 1.00 91.75 441 PHE A N 1
ATOM 3518 C CA . PHE A 1 441 ? -2.335 -15.849 18.288 1.00 91.75 441 PHE A CA 1
ATOM 3519 C C . PHE A 1 441 ? -1.798 -16.311 19.636 1.00 91.75 441 PHE A C 1
ATOM 3521 O O . PHE A 1 441 ? -0.707 -16.880 19.706 1.00 91.75 441 PHE A O 1
ATOM 3528 N N . GLN A 1 442 ? -2.578 -16.114 20.699 1.00 89.25 442 GLN A N 1
ATOM 3529 C CA . GLN A 1 442 ? -2.210 -16.541 22.039 1.00 89.25 442 GLN A CA 1
ATOM 3530 C C . GLN A 1 442 ? -1.976 -18.058 22.097 1.00 89.25 442 GLN A C 1
ATOM 3532 O O . GLN A 1 442 ? -0.922 -18.495 22.558 1.00 89.25 442 GLN A O 1
ATOM 3537 N N . GLY A 1 443 ? -2.873 -18.862 21.518 1.00 91.19 443 GLY A N 1
ATOM 3538 C CA . GLY A 1 443 ? -2.684 -20.311 21.417 1.00 91.19 443 GLY A CA 1
ATOM 3539 C C . GLY A 1 443 ? -1.443 -20.723 20.607 1.00 91.19 443 GLY A C 1
ATOM 3540 O O . GLY A 1 443 ? -0.769 -21.698 20.949 1.00 91.19 443 GLY A O 1
ATOM 3541 N N . GLU A 1 444 ? -1.094 -19.995 19.543 1.00 90.25 444 GLU A N 1
ATOM 3542 C CA . GLU A 1 444 ? 0.115 -20.263 18.750 1.00 90.25 444 GLU A CA 1
ATOM 3543 C C . GLU A 1 444 ? 1.417 -19.870 19.458 1.00 90.25 444 GLU A C 1
ATOM 3545 O O . GLU A 1 444 ? 2.424 -20.581 19.319 1.00 90.25 444 GLU A O 1
ATOM 3550 N N . LEU A 1 445 ? 1.400 -18.775 20.219 1.00 90.31 445 LEU A N 1
ATOM 3551 C CA . LEU A 1 445 ? 2.514 -18.314 21.048 1.00 90.31 445 LEU A CA 1
ATOM 3552 C C . LEU A 1 445 ? 2.748 -19.269 22.229 1.00 90.31 445 LEU A C 1
ATOM 3554 O O . LEU A 1 445 ? 3.890 -19.664 22.483 1.00 90.31 445 LEU A O 1
ATOM 3558 N N . GLU A 1 446 ? 1.680 -19.743 22.877 1.00 90.00 446 GLU A N 1
ATOM 3559 C CA . GLU A 1 446 ? 1.739 -20.734 23.960 1.00 90.00 446 GLU A CA 1
ATOM 3560 C C . GLU A 1 446 ? 2.356 -22.059 23.493 1.00 90.00 446 GLU A C 1
ATOM 3562 O O . GLU A 1 446 ? 3.272 -22.578 24.135 1.00 90.00 446 GLU A O 1
ATOM 3567 N N . LYS A 1 447 ? 1.952 -22.573 22.320 1.00 90.12 447 LYS A N 1
ATOM 3568 C CA . LYS A 1 447 ? 2.559 -23.775 21.706 1.00 90.12 447 LYS A CA 1
ATOM 3569 C C . LYS A 1 447 ? 4.071 -23.637 21.488 1.00 90.12 447 LYS A C 1
ATOM 3571 O O . LYS A 1 447 ? 4.779 -24.644 21.449 1.00 90.12 447 LYS A O 1
ATOM 3576 N N . ARG A 1 448 ? 4.565 -22.405 21.335 1.00 88.56 448 ARG A N 1
ATOM 3577 C CA . ARG A 1 448 ? 5.982 -22.073 21.112 1.00 88.56 448 ARG A CA 1
ATOM 3578 C C . ARG A 1 448 ? 6.717 -21.673 22.391 1.00 88.56 448 ARG A C 1
ATOM 3580 O O . ARG A 1 448 ? 7.922 -21.450 22.339 1.00 88.56 448 ARG A O 1
ATOM 3587 N N . ASN A 1 449 ? 6.039 -21.666 23.542 1.00 88.81 449 ASN A N 1
ATOM 3588 C CA . ASN A 1 449 ? 6.555 -21.167 24.821 1.00 88.81 449 ASN A CA 1
ATOM 3589 C C . ASN A 1 449 ? 7.030 -19.702 24.748 1.00 88.81 449 ASN A C 1
ATOM 3591 O O . ASN A 1 449 ? 8.017 -19.336 25.391 1.00 88.81 449 ASN A O 1
ATOM 3595 N N . VAL A 1 450 ? 6.346 -18.873 23.956 1.00 85.56 450 VAL A N 1
ATOM 3596 C CA . VAL A 1 450 ? 6.609 -17.433 23.864 1.00 85.56 450 VAL A CA 1
ATOM 3597 C C . VAL A 1 450 ? 5.702 -16.697 24.847 1.00 85.56 450 VAL A C 1
ATOM 3599 O O . VAL A 1 450 ? 4.483 -16.816 24.779 1.00 85.56 450 VAL A O 1
ATOM 3602 N N . ILE A 1 451 ? 6.302 -15.916 25.747 1.00 84.44 451 ILE A N 1
ATOM 3603 C CA . ILE A 1 451 ? 5.585 -15.033 26.676 1.00 84.44 451 ILE A CA 1
ATOM 3604 C C . ILE A 1 451 ? 5.609 -13.633 26.074 1.00 84.44 451 ILE A C 1
ATOM 3606 O O . ILE A 1 451 ? 6.629 -12.947 26.143 1.00 84.44 451 ILE A O 1
ATOM 3610 N N . VAL A 1 452 ? 4.512 -13.219 25.445 1.00 81.44 452 VAL A N 1
ATOM 3611 C CA . VAL A 1 452 ? 4.469 -11.994 24.632 1.00 81.44 452 VAL A CA 1
ATOM 3612 C C . VAL A 1 452 ? 4.776 -10.726 25.434 1.00 81.44 452 VAL A C 1
ATOM 3614 O O . VAL A 1 452 ? 5.387 -9.797 24.910 1.00 81.44 452 VAL A O 1
ATOM 3617 N N . GLU A 1 453 ? 4.461 -10.713 26.730 1.00 79.50 453 GLU A N 1
ATOM 3618 C CA . GLU A 1 453 ? 4.760 -9.619 27.658 1.00 79.50 453 GLU A CA 1
ATOM 3619 C C . GLU A 1 453 ? 6.265 -9.404 27.888 1.00 79.50 453 GLU A C 1
ATOM 3621 O O . GLU A 1 453 ? 6.668 -8.339 28.357 1.00 79.50 453 GLU A O 1
ATOM 3626 N N . GLU A 1 454 ? 7.119 -10.383 27.561 1.00 81.50 454 GLU A N 1
ATOM 3627 C CA . GLU A 1 454 ? 8.579 -10.220 27.605 1.00 81.50 454 GLU A CA 1
ATOM 3628 C C . GLU A 1 454 ? 9.144 -9.519 26.352 1.00 81.50 454 GLU A C 1
ATOM 3630 O O . GLU A 1 454 ? 10.333 -9.181 26.314 1.00 81.50 454 GLU A O 1
ATOM 3635 N N . HIS A 1 455 ? 8.311 -9.276 25.335 1.00 85.12 455 HIS A N 1
ATOM 3636 C CA . HIS A 1 455 ? 8.690 -8.652 24.070 1.00 85.12 455 HIS A CA 1
ATOM 3637 C C . HIS A 1 455 ? 8.194 -7.204 23.970 1.00 85.12 455 HIS A C 1
ATOM 3639 O O . HIS A 1 455 ? 7.309 -6.763 24.695 1.00 85.12 455 HIS A O 1
ATOM 3645 N N . ASN A 1 456 ? 8.778 -6.451 23.035 1.00 85.19 456 ASN A N 1
ATOM 3646 C CA . ASN A 1 456 ? 8.333 -5.103 22.688 1.00 85.19 456 ASN A CA 1
ATOM 3647 C C . ASN A 1 456 ? 8.029 -5.022 21.185 1.00 85.19 456 ASN A C 1
ATOM 3649 O O . ASN A 1 456 ? 8.672 -5.740 20.403 1.00 85.19 456 ASN A O 1
ATOM 3653 N N . PRO A 1 457 ? 7.125 -4.118 20.768 1.00 87.88 457 PRO A N 1
ATOM 3654 C CA . PRO A 1 457 ? 6.968 -3.773 19.366 1.00 87.88 457 PRO A CA 1
ATOM 3655 C C . PRO A 1 457 ? 8.299 -3.291 18.768 1.00 87.88 457 PRO A C 1
ATOM 3657 O O . PRO A 1 457 ? 9.003 -2.455 19.343 1.00 87.88 457 PRO A O 1
ATOM 3660 N N . LEU A 1 458 ? 8.663 -3.825 17.606 1.00 86.75 458 LEU A N 1
ATOM 3661 C CA . LEU A 1 458 ? 9.755 -3.329 16.778 1.00 86.75 458 LEU A CA 1
ATOM 3662 C C . LEU A 1 458 ? 9.420 -1.913 16.291 1.00 86.75 458 LEU A C 1
ATOM 3664 O O . LEU A 1 458 ? 8.244 -1.584 16.181 1.00 86.75 458 LEU A O 1
ATOM 3668 N N . PRO A 1 459 ? 10.417 -1.079 15.932 1.00 86.62 459 PRO A N 1
ATOM 3669 C CA . PRO A 1 459 ? 10.170 0.309 15.538 1.00 86.62 459 PRO A CA 1
ATOM 3670 C C . PRO A 1 459 ? 9.111 0.489 14.443 1.00 86.62 459 PRO A C 1
ATOM 3672 O O . PRO A 1 459 ? 8.331 1.427 14.519 1.00 86.62 459 PRO A O 1
ATOM 3675 N N . THR A 1 460 ? 9.054 -0.419 13.464 1.00 84.81 460 THR A N 1
ATOM 3676 C CA . THR A 1 460 ? 8.056 -0.390 12.382 1.00 84.81 460 THR A CA 1
ATOM 3677 C C . THR A 1 460 ? 6.644 -0.680 12.897 1.00 84.81 460 THR A C 1
ATOM 3679 O O . THR A 1 460 ? 5.727 0.086 12.627 1.00 84.81 460 THR A O 1
ATOM 3682 N N . CYS A 1 461 ? 6.475 -1.728 13.711 1.00 89.88 461 CYS A N 1
ATOM 3683 C CA . CYS A 1 461 ? 5.204 -2.044 14.372 1.00 89.88 461 CYS A CA 1
ATOM 3684 C C . CYS A 1 461 ? 4.780 -0.925 15.340 1.00 89.88 461 CYS A C 1
ATOM 3686 O O . CYS A 1 461 ? 3.640 -0.477 15.307 1.00 89.88 461 CYS A O 1
ATOM 3688 N N . ALA A 1 462 ? 5.712 -0.400 16.142 1.00 90.56 462 ALA A N 1
ATOM 3689 C CA . ALA A 1 462 ? 5.464 0.701 17.068 1.00 90.56 462 ALA A CA 1
ATOM 3690 C C . ALA A 1 462 ? 4.991 1.973 16.349 1.00 90.56 462 ALA A C 1
ATOM 3692 O O . ALA A 1 462 ? 4.060 2.622 16.814 1.00 90.56 462 ALA A O 1
ATOM 3693 N N . GLN A 1 463 ? 5.606 2.314 15.213 1.00 90.56 463 GLN A N 1
ATOM 3694 C CA . GLN A 1 463 ? 5.207 3.459 14.394 1.00 90.56 463 GLN A CA 1
ATOM 3695 C C . GLN A 1 463 ? 3.801 3.276 13.813 1.00 90.56 463 GLN A C 1
ATOM 3697 O O . GLN A 1 463 ? 3.024 4.229 13.789 1.00 90.56 463 GLN A O 1
ATOM 3702 N N . TYR A 1 464 ? 3.462 2.060 13.383 1.00 94.69 464 TYR A N 1
ATOM 3703 C CA . TYR A 1 464 ? 2.130 1.754 12.870 1.00 94.69 464 TYR A CA 1
ATOM 3704 C C . TYR A 1 464 ? 1.070 1.870 13.978 1.00 94.69 464 TYR A C 1
ATOM 3706 O O . TYR A 1 464 ? 0.081 2.584 13.829 1.00 94.69 464 TYR A O 1
ATOM 3714 N N . ILE A 1 465 ? 1.337 1.277 15.142 1.00 93.44 465 ILE A N 1
ATOM 3715 C CA . ILE A 1 465 ? 0.506 1.413 16.345 1.00 93.44 465 ILE A CA 1
ATOM 3716 C C . ILE A 1 465 ? 0.332 2.889 16.735 1.00 93.44 465 ILE A C 1
ATOM 3718 O O . ILE A 1 465 ? -0.772 3.334 17.043 1.00 93.44 465 ILE A O 1
ATOM 3722 N N . GLU A 1 466 ? 1.411 3.674 16.716 1.00 93.75 466 GLU A N 1
ATOM 3723 C CA . GLU A 1 466 ? 1.364 5.101 17.035 1.00 93.75 466 GLU A CA 1
ATOM 3724 C C . GLU A 1 466 ? 0.486 5.880 16.044 1.00 93.75 466 GLU A C 1
ATOM 3726 O O . GLU A 1 466 ? -0.227 6.795 16.455 1.00 93.75 466 GLU A O 1
ATOM 3731 N N . TYR A 1 467 ? 0.500 5.511 14.761 1.00 94.94 467 TYR A N 1
ATOM 3732 C CA . TYR A 1 467 ? -0.367 6.108 13.747 1.00 94.94 467 TYR A CA 1
ATOM 3733 C C . TYR A 1 467 ? -1.853 5.816 14.011 1.00 94.94 467 TYR A C 1
ATOM 3735 O O . TYR A 1 467 ? -2.662 6.748 14.016 1.00 94.94 467 TYR A O 1
ATOM 3743 N N . LEU A 1 468 ? -2.208 4.564 14.328 1.00 93.62 468 LEU A N 1
ATOM 3744 C CA . LEU A 1 468 ? -3.581 4.203 14.708 1.00 93.62 468 LEU A CA 1
ATOM 3745 C C . LEU A 1 468 ? -4.030 4.966 15.964 1.00 93.62 468 LEU A C 1
ATOM 3747 O O . LEU A 1 468 ? -5.101 5.568 15.982 1.00 93.62 468 LEU A O 1
ATOM 3751 N N . ASN A 1 469 ? -3.170 5.042 16.983 1.00 88.88 469 ASN A N 1
ATOM 3752 C CA . ASN A 1 469 ? -3.469 5.744 18.234 1.00 88.88 469 ASN A CA 1
ATOM 3753 C C . ASN A 1 469 ? -3.629 7.264 18.062 1.00 88.88 469 ASN A C 1
ATOM 3755 O O . ASN A 1 469 ? -4.381 7.890 18.805 1.00 88.88 469 ASN A O 1
ATOM 3759 N N . LYS A 1 470 ? -2.945 7.875 17.087 1.00 89.00 470 LYS A N 1
ATOM 3760 C CA . LYS A 1 470 ? -3.094 9.306 16.759 1.00 89.00 470 LYS A CA 1
ATOM 3761 C C . LYS A 1 470 ? -4.316 9.615 15.901 1.00 89.00 470 LYS A C 1
ATOM 3763 O O . LYS A 1 470 ? -4.636 10.787 15.722 1.00 89.00 470 LYS A O 1
ATOM 3768 N N . SER A 1 471 ? -4.999 8.595 15.393 1.00 86.50 471 SER A N 1
ATOM 3769 C CA . SER A 1 471 ? -6.157 8.746 14.509 1.00 86.50 471 SER A CA 1
ATOM 3770 C C . SER A 1 471 ? -7.466 9.016 15.269 1.00 86.50 471 SER A C 1
ATOM 3772 O O . SER A 1 471 ? -8.551 8.885 14.716 1.00 86.50 471 SER A O 1
ATOM 3774 N N . THR A 1 472 ? -7.389 9.426 16.538 1.00 82.56 472 THR A N 1
ATOM 3775 C CA . THR A 1 472 ? -8.531 9.899 17.331 1.00 82.56 472 THR A CA 1
ATOM 3776 C C . THR A 1 472 ? -8.905 11.336 16.967 1.00 82.56 472 THR A C 1
ATOM 3778 O O . THR A 1 472 ? -8.037 12.208 16.929 1.00 82.56 472 THR A O 1
ATOM 3781 N N . GLY A 1 473 ? -10.197 11.612 16.775 1.00 84.94 473 GLY A N 1
ATOM 3782 C CA . GLY A 1 473 ? -10.703 12.974 16.545 1.00 84.94 473 GLY A CA 1
ATOM 3783 C C . GLY A 1 473 ? -10.504 13.510 15.122 1.00 84.94 473 GLY A C 1
ATOM 3784 O O . GLY A 1 473 ? -10.704 14.700 14.884 1.00 84.94 473 GLY A O 1
ATOM 3785 N N . ILE A 1 474 ? -10.117 12.650 14.177 1.00 92.56 474 ILE A N 1
ATOM 3786 C CA . ILE A 1 474 ? -10.112 12.959 12.739 1.00 92.56 474 ILE A CA 1
ATOM 3787 C C . ILE A 1 474 ? -11.526 12.791 12.148 1.00 92.56 474 ILE A C 1
ATOM 3789 O O . ILE A 1 474 ? -12.371 12.147 12.776 1.00 92.56 474 ILE A O 1
ATOM 3793 N N . PRO A 1 475 ? -11.818 13.335 10.949 1.00 94.69 475 PRO A N 1
ATOM 3794 C CA . PRO A 1 475 ? -13.107 13.112 10.297 1.00 94.69 475 PRO A CA 1
ATOM 3795 C C . PRO A 1 475 ? -13.405 11.617 10.137 1.00 94.69 475 PRO A C 1
ATOM 3797 O O . PRO A 1 475 ? -12.534 10.848 9.727 1.00 94.69 475 PRO A O 1
ATOM 3800 N N . TYR A 1 476 ? -14.641 11.207 10.430 1.00 94.50 476 TYR A N 1
ATOM 3801 C CA . TYR A 1 476 ? -15.006 9.789 10.486 1.00 94.50 476 TYR A CA 1
ATOM 3802 C C . TYR A 1 476 ? -14.751 9.048 9.164 1.00 94.50 476 TYR A C 1
ATOM 3804 O O . TYR A 1 476 ? -14.229 7.938 9.178 1.00 94.50 476 TYR A O 1
ATOM 3812 N N . ALA A 1 477 ? -15.009 9.684 8.016 1.00 92.94 477 ALA A N 1
ATOM 3813 C CA . ALA A 1 477 ? -14.710 9.103 6.707 1.00 92.94 477 ALA A CA 1
ATOM 3814 C C . ALA A 1 477 ? -13.208 8.789 6.519 1.00 92.94 477 ALA A C 1
ATOM 3816 O O . ALA A 1 477 ? -12.855 7.769 5.930 1.00 92.94 477 ALA A O 1
ATOM 3817 N N . VAL A 1 478 ? -12.308 9.614 7.074 1.00 94.44 478 VAL A N 1
ATOM 3818 C CA . VAL A 1 478 ? -10.854 9.358 7.068 1.00 94.44 478 VAL A CA 1
ATOM 3819 C C . VAL A 1 478 ? -10.514 8.201 8.007 1.00 94.44 478 VAL A C 1
ATOM 3821 O O . VAL A 1 478 ? -9.739 7.323 7.642 1.00 94.44 478 VAL A O 1
ATOM 3824 N N . GLN A 1 479 ? -11.130 8.157 9.190 1.00 95.81 479 GLN A N 1
ATOM 3825 C CA . GLN A 1 479 ? -10.948 7.068 10.155 1.00 95.81 479 GLN A CA 1
ATOM 3826 C C . GLN A 1 479 ? -11.373 5.708 9.577 1.00 95.81 479 GLN A C 1
ATOM 3828 O O . GLN A 1 479 ? -10.625 4.735 9.680 1.00 95.81 479 GLN A O 1
ATOM 3833 N N . LEU A 1 480 ? -12.531 5.658 8.910 1.00 95.50 480 LEU A N 1
ATOM 3834 C CA . LEU A 1 480 ? -13.020 4.459 8.233 1.00 95.50 480 LEU A CA 1
ATOM 3835 C C . LEU A 1 480 ? -12.145 4.094 7.026 1.00 95.50 480 LEU A C 1
ATOM 3837 O O . LEU A 1 480 ? -11.915 2.913 6.787 1.00 95.50 480 LEU A O 1
ATOM 3841 N N . THR A 1 481 ? -11.596 5.089 6.313 1.00 95.56 481 THR A N 1
ATOM 3842 C CA . THR A 1 481 ? -10.602 4.849 5.251 1.00 95.56 481 THR A CA 1
ATOM 3843 C C . THR A 1 481 ? -9.388 4.115 5.810 1.00 95.56 481 THR A C 1
ATOM 3845 O O . THR A 1 481 ? -8.984 3.111 5.239 1.00 95.56 481 THR A O 1
ATOM 3848 N N . ILE A 1 482 ? -8.827 4.561 6.940 1.00 96.94 482 ILE A N 1
ATOM 3849 C CA . ILE A 1 482 ? -7.680 3.887 7.569 1.00 96.94 482 ILE A CA 1
ATOM 3850 C C . ILE A 1 482 ? -8.024 2.426 7.869 1.00 96.94 482 ILE A C 1
ATOM 3852 O O . ILE A 1 482 ? -7.260 1.548 7.480 1.00 96.94 482 ILE A O 1
ATOM 3856 N N . LEU A 1 483 ? -9.179 2.163 8.494 1.00 96.75 483 LEU A N 1
ATOM 3857 C CA . LEU A 1 483 ? -9.605 0.797 8.818 1.00 96.75 483 LEU A CA 1
ATOM 3858 C C . LEU A 1 483 ? -9.733 -0.062 7.554 1.00 96.75 483 LEU A C 1
ATOM 3860 O O . LEU A 1 483 ? -9.150 -1.137 7.482 1.00 96.75 483 LEU A O 1
ATOM 3864 N N . TRP A 1 484 ? -10.435 0.431 6.533 1.00 96.31 484 TRP A N 1
ATOM 3865 C CA . TRP A 1 484 ? -10.612 -0.295 5.275 1.00 96.31 484 TRP A CA 1
ATOM 3866 C C . TRP A 1 484 ? -9.275 -0.618 4.593 1.00 96.31 484 TRP A C 1
ATOM 3868 O O . TRP A 1 484 ? -9.078 -1.747 4.149 1.00 96.31 484 TRP A O 1
ATOM 3878 N N . VAL A 1 485 ? -8.338 0.337 4.532 1.00 92.00 485 VAL A N 1
ATOM 3879 C CA . VAL A 1 485 ? -7.029 0.122 3.890 1.00 92.00 485 VAL A CA 1
ATOM 3880 C C . VAL A 1 485 ? -6.189 -0.889 4.670 1.00 92.00 485 VAL A C 1
ATOM 3882 O O . VAL A 1 485 ? -5.578 -1.743 4.033 1.00 92.00 485 VAL A O 1
ATOM 3885 N N . VAL A 1 486 ? -6.181 -0.822 6.009 1.00 94.69 486 VAL A N 1
ATOM 3886 C CA . VAL A 1 486 ? -5.496 -1.794 6.885 1.00 94.69 486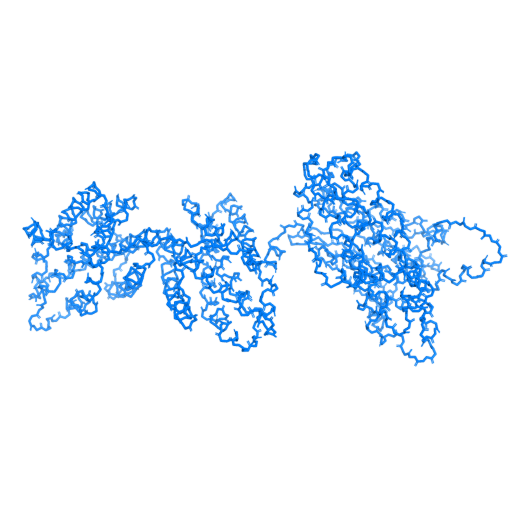 VAL A CA 1
ATOM 3887 C C . VAL A 1 486 ? -6.001 -3.211 6.588 1.00 94.69 486 VAL A C 1
ATOM 3889 O O . VAL A 1 486 ? -5.226 -4.085 6.205 1.00 94.69 486 VAL A O 1
ATOM 3892 N N . GLU A 1 487 ? -7.317 -3.416 6.677 1.00 93.88 487 GLU A N 1
ATOM 3893 C CA . GLU A 1 487 ? -7.954 -4.730 6.512 1.00 93.88 487 GLU A CA 1
ATOM 3894 C C . GLU A 1 487 ? -7.755 -5.279 5.092 1.00 93.88 487 GLU A C 1
ATOM 3896 O O . GLU A 1 487 ? -7.352 -6.429 4.891 1.00 93.88 487 GLU A O 1
ATOM 3901 N N . LYS A 1 488 ? -7.966 -4.431 4.076 1.00 89.38 488 LYS A N 1
ATOM 3902 C CA . LYS A 1 488 ? -7.825 -4.808 2.665 1.00 89.38 488 LYS A CA 1
ATOM 3903 C C . LYS A 1 488 ? -6.379 -5.135 2.304 1.00 89.38 488 LYS A C 1
ATOM 3905 O O . LYS A 1 488 ? -6.142 -6.117 1.602 1.00 89.38 488 LYS A O 1
ATOM 3910 N N . ALA A 1 489 ? -5.410 -4.343 2.769 1.00 86.81 489 ALA A N 1
ATOM 3911 C CA . ALA A 1 489 ? -4.001 -4.579 2.467 1.00 86.81 489 ALA A CA 1
ATOM 3912 C C . ALA A 1 489 ? -3.519 -5.887 3.101 1.00 86.81 489 ALA A C 1
ATOM 3914 O O . ALA A 1 489 ? -2.791 -6.652 2.461 1.00 86.81 489 ALA A O 1
ATOM 3915 N N . TYR A 1 490 ? -3.969 -6.173 4.322 1.00 90.31 490 TYR A N 1
ATOM 3916 C CA . TYR A 1 490 ? -3.642 -7.400 5.029 1.00 90.31 490 TYR A CA 1
ATOM 3917 C C . TYR A 1 490 ? -4.243 -8.638 4.337 1.00 90.31 490 TYR A C 1
ATOM 3919 O O . TYR A 1 490 ? -3.516 -9.587 4.025 1.00 90.31 490 TYR A O 1
ATOM 3927 N N . HIS A 1 491 ? -5.531 -8.602 3.977 1.00 89.31 491 HIS A N 1
ATOM 3928 C CA . HIS A 1 491 ? -6.178 -9.662 3.192 1.00 89.31 491 HIS A CA 1
ATOM 3929 C C . HIS A 1 491 ? -5.488 -9.903 1.840 1.00 89.31 491 HIS A C 1
ATOM 3931 O O . HIS A 1 491 ? -5.139 -11.038 1.499 1.00 89.31 491 HIS A O 1
ATOM 3937 N N . ASP A 1 492 ? -5.258 -8.843 1.059 1.00 83.19 492 ASP A N 1
ATOM 3938 C CA . ASP A 1 492 ? -4.676 -8.958 -0.281 1.00 83.19 492 ASP A CA 1
ATOM 3939 C C . ASP A 1 492 ? -3.241 -9.497 -0.226 1.00 83.19 492 ASP A C 1
ATOM 3941 O O . ASP A 1 492 ? -2.851 -10.304 -1.078 1.00 83.19 492 ASP A O 1
ATOM 3945 N N . SER A 1 493 ? -2.481 -9.130 0.810 1.00 84.44 493 SER A N 1
ATOM 3946 C CA . SER A 1 493 ? -1.146 -9.670 1.083 1.00 84.44 493 SER A CA 1
ATOM 3947 C C . SER A 1 493 ? -1.166 -11.194 1.221 1.00 84.44 493 SER A C 1
ATOM 3949 O O . SER A 1 493 ? -0.389 -11.890 0.559 1.00 84.44 493 SER A O 1
ATOM 3951 N N . TRP A 1 494 ? -2.079 -11.749 2.020 1.00 85.62 494 TRP A N 1
ATOM 3952 C CA . TRP A 1 494 ? -2.202 -13.200 2.192 1.00 85.62 494 TRP A CA 1
ATOM 3953 C C . TRP A 1 494 ? -2.797 -13.895 0.961 1.00 85.62 494 TRP A C 1
ATOM 3955 O O . TRP A 1 494 ? -2.317 -14.961 0.550 1.00 85.62 494 TRP A O 1
ATOM 3965 N N . ARG A 1 495 ? -3.796 -13.285 0.313 1.00 82.94 495 ARG A N 1
ATOM 3966 C CA . ARG A 1 495 ? -4.489 -13.862 -0.848 1.00 82.94 495 ARG A CA 1
ATOM 3967 C C . ARG A 1 495 ? -3.599 -13.954 -2.083 1.00 82.94 495 ARG A C 1
ATOM 3969 O O . ARG A 1 495 ? -3.578 -14.997 -2.735 1.00 82.94 495 ARG A O 1
ATOM 3976 N N . LEU A 1 496 ? -2.808 -12.921 -2.383 1.00 76.62 496 LEU A N 1
ATOM 3977 C CA . LEU A 1 496 ? -1.868 -12.924 -3.517 1.00 76.62 496 LEU A CA 1
ATOM 3978 C C . LEU A 1 496 ? -0.759 -13.977 -3.373 1.00 76.62 496 LEU A C 1
ATOM 3980 O O . LEU A 1 496 ? -0.213 -14.463 -4.371 1.00 76.62 496 LEU A O 1
ATOM 3984 N N . ASN A 1 497 ? -0.418 -14.329 -2.134 1.00 74.38 497 ASN A N 1
ATOM 3985 C CA . ASN A 1 497 ? 0.647 -15.277 -1.833 1.00 74.38 497 ASN A CA 1
ATOM 3986 C C . ASN A 1 497 ? 0.142 -16.704 -1.568 1.00 74.38 497 ASN A C 1
ATOM 3988 O O . ASN A 1 497 ? 0.956 -17.611 -1.421 1.00 74.38 497 ASN A O 1
ATOM 3992 N N . SER A 1 498 ? -1.172 -16.927 -1.612 1.00 75.25 498 SER A N 1
ATOM 3993 C CA . SER A 1 498 ? -1.787 -18.252 -1.501 1.00 75.25 498 SER A CA 1
ATOM 3994 C C . SER A 1 498 ? -1.813 -19.014 -2.845 1.00 75.25 498 SER A C 1
ATOM 3996 O O . SER A 1 498 ? -1.894 -18.386 -3.905 1.00 75.25 498 SER A O 1
ATOM 3998 N N . PRO A 1 499 ? -1.778 -20.366 -2.844 1.00 77.81 499 PRO A N 1
ATOM 3999 C CA . PRO A 1 499 ? -1.500 -21.235 -1.696 1.00 77.81 499 PRO A CA 1
ATOM 4000 C C . PRO A 1 499 ? -0.012 -21.190 -1.298 1.00 77.81 499 PRO A C 1
ATOM 4002 O O . PRO A 1 499 ? 0.853 -21.010 -2.157 1.00 77.81 499 PRO A O 1
ATOM 4005 N N . MET A 1 500 ? 0.271 -21.368 -0.005 1.00 82.12 500 MET A N 1
ATOM 4006 C CA . MET A 1 500 ? 1.629 -21.422 0.560 1.00 82.12 500 MET A CA 1
ATOM 4007 C C . MET A 1 500 ? 2.024 -22.857 0.931 1.00 82.12 500 MET A C 1
ATOM 4009 O O . MET A 1 500 ? 1.149 -23.692 1.171 1.00 82.12 500 MET A O 1
ATOM 4013 N N . GLU A 1 501 ? 3.328 -23.139 1.009 1.00 82.12 501 GLU A N 1
ATOM 4014 C CA . GLU A 1 501 ? 3.826 -24.404 1.561 1.00 82.12 501 GLU A CA 1
ATOM 4015 C C . GLU A 1 501 ? 3.520 -24.551 3.066 1.00 82.12 501 GLU A C 1
ATOM 4017 O O . GLU A 1 501 ? 3.432 -23.578 3.818 1.00 82.12 501 GLU A O 1
ATOM 4022 N N . GLU A 1 502 ? 3.350 -25.794 3.520 1.00 80.50 502 GLU A N 1
ATOM 4023 C CA . GLU A 1 502 ? 3.161 -26.114 4.939 1.00 80.50 502 GLU A CA 1
ATOM 4024 C C . GLU A 1 502 ? 4.440 -25.818 5.751 1.00 80.50 502 GLU A C 1
ATOM 4026 O O . GLU A 1 502 ? 5.542 -26.106 5.279 1.00 80.50 502 GLU A O 1
ATOM 4031 N N . PRO A 1 503 ? 4.333 -25.289 6.988 1.00 75.44 503 PRO A N 1
ATOM 4032 C CA . PRO A 1 503 ? 3.111 -25.141 7.780 1.00 75.44 503 PRO A CA 1
ATOM 4033 C C . PRO A 1 503 ? 2.312 -23.857 7.499 1.00 75.44 503 PRO A C 1
ATOM 4035 O O . PRO A 1 503 ? 1.282 -23.661 8.124 1.00 75.44 503 PRO A O 1
ATOM 4038 N N . TYR A 1 504 ? 2.765 -22.964 6.610 1.00 82.25 504 TYR A N 1
ATOM 4039 C CA . TYR A 1 504 ? 2.219 -21.605 6.431 1.00 82.25 504 TYR A CA 1
ATOM 4040 C C . TYR A 1 504 ? 0.897 -21.558 5.649 1.00 82.25 504 TYR A C 1
ATOM 4042 O O . TYR A 1 504 ? 0.155 -20.580 5.738 1.00 82.25 504 TYR A O 1
ATOM 4050 N N . GLY A 1 505 ? 0.564 -22.626 4.921 1.00 75.62 505 GLY A N 1
ATOM 4051 C CA . GLY A 1 505 ? -0.690 -22.758 4.176 1.00 75.62 505 GLY A CA 1
ATOM 4052 C C . GLY A 1 505 ? -1.941 -22.576 5.040 1.00 75.62 505 GLY A C 1
ATOM 4053 O O . GLY A 1 505 ? -2.838 -21.820 4.664 1.00 75.62 505 GLY A O 1
ATOM 4054 N N . THR A 1 506 ? -1.989 -23.196 6.224 1.00 76.38 506 THR A N 1
ATOM 4055 C CA . THR A 1 506 ? -3.131 -23.064 7.150 1.00 76.38 506 THR A CA 1
ATOM 4056 C C . THR A 1 506 ? -3.270 -21.659 7.732 1.00 76.38 506 THR A C 1
ATOM 4058 O O . THR A 1 506 ? -4.374 -21.238 8.062 1.00 76.38 506 THR A O 1
ATOM 4061 N N . TYR A 1 507 ? -2.156 -20.933 7.844 1.00 78.12 507 TYR A N 1
ATOM 4062 C CA . TYR A 1 507 ? -2.122 -19.544 8.296 1.00 78.12 507 TYR A CA 1
ATOM 4063 C C . TYR A 1 507 ? -2.750 -18.652 7.219 1.00 78.12 507 TYR A C 1
ATOM 4065 O O . TYR A 1 507 ? -3.761 -18.005 7.466 1.00 78.12 507 TYR A O 1
ATOM 4073 N N . ALA A 1 508 ? -2.249 -18.728 5.983 1.00 79.25 508 ALA A N 1
ATOM 4074 C CA . ALA A 1 508 ? -2.745 -17.922 4.869 1.00 79.25 508 ALA A CA 1
ATOM 4075 C C . ALA A 1 508 ? -4.251 -18.097 4.596 1.00 79.25 508 ALA A C 1
ATOM 4077 O O . ALA A 1 508 ? -4.924 -17.133 4.248 1.00 79.25 508 ALA A O 1
ATOM 4078 N N . GLN A 1 509 ? -4.804 -19.300 4.798 1.00 80.88 509 GLN A N 1
ATOM 4079 C CA . GLN A 1 509 ? -6.238 -19.562 4.613 1.00 80.88 509 GLN A CA 1
ATOM 4080 C C . GLN A 1 509 ? -7.142 -18.734 5.533 1.00 80.88 509 GLN A C 1
ATOM 4082 O O . GLN A 1 509 ? -8.251 -18.393 5.124 1.00 80.88 509 GLN A O 1
ATOM 4087 N N . ARG A 1 510 ? -6.691 -18.397 6.748 1.00 83.25 510 ARG A N 1
ATOM 4088 C CA . ARG A 1 510 ? -7.492 -17.619 7.703 1.00 83.25 510 ARG A CA 1
ATOM 4089 C C . ARG A 1 510 ? -7.724 -16.196 7.189 1.00 83.25 510 ARG A C 1
ATOM 4091 O O . ARG A 1 510 ? -8.864 -15.738 7.134 1.00 83.25 510 ARG A O 1
ATOM 4098 N N . TRP A 1 511 ? -6.655 -15.556 6.725 1.00 84.94 511 TRP A N 1
ATOM 4099 C CA . TRP A 1 511 ? -6.657 -14.154 6.295 1.00 84.94 511 TRP A CA 1
ATOM 4100 C C . TRP A 1 511 ? -6.838 -13.950 4.785 1.00 84.94 511 TRP A C 1
ATOM 4102 O O . TRP A 1 511 ? -6.934 -12.820 4.325 1.00 84.94 511 TRP A O 1
ATOM 4112 N N . ALA A 1 512 ? -6.938 -15.027 4.004 1.00 84.31 512 ALA A N 1
ATOM 4113 C CA . ALA A 1 512 ? -7.348 -14.998 2.595 1.00 84.31 512 ALA A CA 1
ATOM 4114 C C . ALA A 1 512 ? -8.772 -15.553 2.376 1.00 84.31 512 ALA A C 1
ATOM 4116 O O . ALA A 1 512 ? -9.121 -15.928 1.254 1.00 84.31 512 ALA A O 1
ATOM 4117 N N . SER A 1 513 ? -9.566 -15.675 3.446 1.00 87.00 513 SER A N 1
ATOM 4118 C CA . SER A 1 513 ? -10.901 -16.274 3.405 1.00 87.00 513 SER A CA 1
ATOM 4119 C C . SER A 1 513 ? -11.929 -15.378 2.704 1.00 87.00 513 SER A C 1
ATOM 4121 O O . SER A 1 513 ? -11.848 -14.151 2.747 1.00 87.00 513 SER A O 1
ATOM 4123 N N . ASP A 1 514 ? -12.939 -15.992 2.080 1.00 85.25 514 ASP A N 1
ATOM 4124 C CA . ASP A 1 514 ? -14.007 -15.237 1.413 1.00 85.25 514 ASP A CA 1
ATOM 4125 C C . ASP A 1 514 ? -14.879 -14.456 2.414 1.00 85.25 514 ASP A C 1
ATOM 4127 O O . ASP A 1 514 ? -15.314 -13.356 2.096 1.00 85.25 514 ASP A O 1
ATOM 4131 N N . ALA A 1 515 ? -15.048 -14.952 3.646 1.00 86.44 515 ALA A N 1
ATOM 4132 C CA . ALA A 1 515 ? -15.743 -14.219 4.709 1.00 86.44 515 ALA A CA 1
ATOM 4133 C C . ALA A 1 515 ? -15.033 -12.898 5.059 1.00 86.44 515 ALA A C 1
ATOM 4135 O O . ALA A 1 515 ? -15.681 -11.869 5.244 1.00 86.44 515 ALA A O 1
ATOM 4136 N N . PHE A 1 516 ? -13.694 -12.898 5.091 1.00 86.94 516 PHE A N 1
ATOM 4137 C CA . PHE A 1 516 ? -12.934 -11.670 5.318 1.00 86.94 516 PHE A CA 1
ATOM 4138 C C . PHE A 1 516 ? -13.040 -10.710 4.121 1.00 86.94 516 PHE A C 1
ATOM 4140 O O . PHE A 1 516 ? -13.204 -9.504 4.301 1.00 86.94 516 PHE A O 1
ATOM 4147 N N . ALA A 1 517 ? -13.048 -11.241 2.894 1.00 83.50 517 ALA A N 1
ATOM 4148 C CA . ALA A 1 517 ? -13.290 -10.442 1.694 1.00 83.50 517 ALA A CA 1
ATOM 4149 C C . ALA A 1 517 ? -14.684 -9.782 1.693 1.00 83.50 517 ALA A C 1
ATOM 4151 O O . ALA A 1 517 ? -14.807 -8.620 1.307 1.00 83.50 517 ALA A O 1
ATOM 4152 N N . GLU A 1 518 ? -15.725 -10.488 2.146 1.00 88.00 518 GLU A N 1
ATOM 4153 C CA . GLU A 1 518 ? -17.083 -9.941 2.291 1.00 88.00 518 GLU A CA 1
ATOM 4154 C C . GLU A 1 518 ? -17.138 -8.798 3.313 1.00 88.00 518 GLU A C 1
ATOM 4156 O O . GLU A 1 518 ? -17.749 -7.763 3.040 1.00 88.00 518 GLU A O 1
ATOM 4161 N N . TYR A 1 519 ? -16.447 -8.934 4.449 1.00 90.81 519 TYR A N 1
ATOM 4162 C CA . TYR A 1 519 ? -16.311 -7.857 5.435 1.00 90.81 519 TYR A CA 1
ATOM 4163 C C . TYR A 1 519 ? -15.628 -6.612 4.845 1.00 90.81 519 TYR A C 1
ATOM 4165 O O . TYR A 1 519 ? -16.131 -5.497 4.998 1.00 90.81 519 TYR A O 1
ATOM 4173 N N . ILE A 1 520 ? -14.534 -6.789 4.099 1.00 90.31 520 ILE A N 1
ATOM 4174 C CA . ILE A 1 520 ? -13.827 -5.681 3.437 1.00 90.31 520 ILE A CA 1
ATOM 4175 C C . ILE A 1 520 ? -14.726 -4.978 2.413 1.00 90.31 520 ILE A C 1
ATOM 4177 O O . ILE A 1 520 ? -14.738 -3.749 2.351 1.00 90.31 520 ILE A O 1
ATOM 4181 N N . LEU A 1 521 ? -15.500 -5.736 1.630 1.00 83.06 521 LEU A N 1
ATOM 4182 C CA . LEU A 1 521 ? -16.462 -5.175 0.676 1.00 83.06 521 LEU A CA 1
ATOM 4183 C C . LEU A 1 521 ? -17.584 -4.399 1.376 1.00 83.06 521 LEU A C 1
ATOM 4185 O O . LEU A 1 521 ? -18.027 -3.372 0.863 1.00 83.06 521 LEU A O 1
ATOM 4189 N N . ALA A 1 522 ? -18.029 -4.852 2.551 1.00 89.38 522 ALA A N 1
ATOM 4190 C CA . ALA A 1 522 ? -19.001 -4.117 3.352 1.00 89.38 522 ALA A CA 1
ATOM 4191 C C . ALA A 1 522 ? -18.428 -2.777 3.844 1.00 89.38 522 ALA A C 1
ATOM 4193 O O . ALA A 1 522 ? -19.089 -1.748 3.701 1.00 89.38 522 ALA A O 1
ATOM 4194 N N . LEU A 1 523 ? -17.190 -2.761 4.358 1.00 90.38 523 LEU A N 1
ATOM 4195 C CA . LEU A 1 523 ? -16.497 -1.519 4.730 1.00 90.38 523 LEU A CA 1
ATOM 4196 C C . LEU A 1 523 ? -16.357 -0.559 3.539 1.00 90.38 523 LEU A C 1
ATOM 4198 O O . LEU A 1 523 ? -16.602 0.636 3.691 1.00 90.38 523 LEU A O 1
ATOM 4202 N N . GLU A 1 524 ? -16.005 -1.082 2.361 1.00 86.62 524 GLU A N 1
ATOM 4203 C CA . GLU A 1 524 ? -15.867 -0.311 1.118 1.00 86.62 524 GLU A CA 1
ATOM 4204 C C . GLU A 1 524 ? -17.188 0.364 0.725 1.00 86.62 524 GLU A C 1
ATOM 4206 O O . GLU A 1 524 ? -17.226 1.576 0.537 1.00 86.62 524 GLU A O 1
ATOM 4211 N N . GLY A 1 525 ? -18.299 -0.382 0.711 1.00 83.00 525 GLY A N 1
ATOM 4212 C CA . GLY A 1 525 ? -19.613 0.177 0.374 1.00 83.00 525 GLY A CA 1
ATOM 4213 C C . GLY A 1 525 ? -20.098 1.252 1.357 1.00 83.00 525 GLY A C 1
ATOM 4214 O O . GLY A 1 525 ? -20.713 2.247 0.954 1.00 83.00 525 GLY A O 1
ATOM 4215 N N . HIS A 1 526 ? -19.794 1.096 2.650 1.00 88.69 526 HIS A N 1
ATOM 4216 C CA . HIS A 1 526 ? -20.073 2.131 3.653 1.00 88.69 526 HIS A CA 1
ATOM 4217 C C . HIS A 1 526 ? -19.219 3.380 3.432 1.00 88.69 526 HIS A C 1
ATOM 4219 O O . HIS A 1 526 ? -19.724 4.500 3.541 1.00 88.69 526 HIS A O 1
ATOM 4225 N N . LEU A 1 527 ? -17.939 3.197 3.104 1.00 88.50 527 LEU A N 1
ATOM 4226 C CA . LEU A 1 527 ? -17.016 4.289 2.826 1.00 88.50 527 LEU A CA 1
ATOM 4227 C C . LEU A 1 527 ? -17.429 5.076 1.578 1.00 88.50 527 LEU A C 1
ATOM 4229 O O . LEU A 1 527 ? -17.457 6.305 1.633 1.00 88.50 527 LEU A O 1
ATOM 4233 N N . ASP A 1 528 ? -17.814 4.391 0.501 1.00 81.56 528 ASP A N 1
ATOM 4234 C CA . ASP A 1 528 ? -18.319 5.013 -0.727 1.00 81.56 528 ASP A CA 1
ATOM 4235 C C . ASP A 1 528 ? -19.523 5.912 -0.428 1.00 81.56 528 ASP A C 1
ATOM 4237 O O . ASP A 1 528 ? -19.538 7.089 -0.795 1.00 81.56 528 ASP A O 1
ATOM 4241 N N . THR A 1 529 ? -20.486 5.388 0.339 1.00 87.06 529 THR A N 1
ATOM 4242 C CA . THR A 1 529 ? -21.691 6.127 0.746 1.00 87.06 529 THR A CA 1
ATOM 4243 C C . THR A 1 529 ? -21.347 7.378 1.561 1.00 87.06 529 THR A C 1
ATOM 4245 O O . THR A 1 529 ? -21.929 8.441 1.349 1.00 87.06 529 THR A O 1
ATOM 4248 N N . LEU A 1 530 ? -20.394 7.285 2.495 1.00 86.94 530 LEU A N 1
ATOM 4249 C CA . LEU A 1 530 ? -19.944 8.444 3.271 1.00 86.94 530 LEU A CA 1
ATOM 4250 C C . LEU A 1 530 ? -19.282 9.486 2.361 1.00 86.94 530 LEU A C 1
ATOM 4252 O O . LEU A 1 530 ? -19.640 10.667 2.406 1.00 86.94 530 LEU A O 1
ATOM 4256 N N . MET A 1 531 ? -18.370 9.044 1.490 1.00 83.00 531 MET A N 1
ATOM 4257 C CA . MET A 1 531 ? -17.583 9.912 0.615 1.00 83.00 531 MET A CA 1
ATOM 4258 C C . MET A 1 531 ? -18.437 10.728 -0.358 1.00 83.00 531 MET A C 1
ATOM 4260 O O . MET A 1 531 ? -18.045 11.848 -0.692 1.00 83.00 531 MET A O 1
ATOM 4264 N N . GLU A 1 532 ? -19.613 10.242 -0.771 1.00 82.06 532 GLU A N 1
ATOM 4265 C CA . GLU A 1 532 ? -20.561 10.997 -1.608 1.00 82.06 532 GLU A CA 1
ATOM 4266 C C . GLU A 1 532 ? -20.922 12.365 -1.015 1.00 82.06 532 GLU A C 1
ATOM 4268 O O . GLU A 1 532 ? -21.064 13.342 -1.755 1.00 82.06 532 GLU A O 1
ATOM 4273 N N . THR A 1 533 ? -21.015 12.451 0.313 1.00 85.12 533 THR A N 1
ATOM 4274 C CA . THR A 1 533 ? -21.438 13.663 1.032 1.00 85.12 533 THR A CA 1
ATOM 4275 C C . THR A 1 533 ? -20.280 14.531 1.531 1.00 85.12 533 THR A C 1
ATOM 4277 O O . THR A 1 533 ? -20.486 15.696 1.876 1.00 85.12 533 THR A O 1
ATOM 4280 N N . GLU A 1 534 ? -19.058 13.996 1.530 1.00 86.44 534 GLU A N 1
ATOM 4281 C CA . GLU A 1 534 ? -17.882 14.644 2.107 1.00 86.44 534 GLU A CA 1
ATOM 4282 C C . GLU A 1 534 ? -17.229 15.675 1.174 1.00 86.44 534 GLU A C 1
ATOM 4284 O O . GLU A 1 534 ? -17.119 15.494 -0.045 1.00 86.44 534 GLU A O 1
ATOM 4289 N N . GLY A 1 535 ? -16.738 16.765 1.774 1.00 74.12 535 GLY A N 1
ATOM 4290 C CA . GLY A 1 535 ? -16.058 17.854 1.070 1.00 74.12 535 GLY A CA 1
ATOM 4291 C C . GLY A 1 535 ? -14.651 17.490 0.577 1.00 74.12 535 GLY A C 1
ATOM 4292 O O . GLY A 1 535 ? -14.031 16.528 1.029 1.00 74.12 535 GLY A O 1
ATOM 4293 N N . SER A 1 536 ? -14.095 18.310 -0.322 1.00 66.56 536 SER A N 1
ATOM 4294 C CA . SER A 1 536 ? -12.791 18.047 -0.957 1.00 66.56 536 SER A CA 1
ATOM 4295 C C . SER A 1 536 ? -11.637 17.871 0.038 1.00 66.56 536 SER A C 1
ATOM 4297 O O . SER A 1 536 ? -10.782 17.024 -0.185 1.00 66.56 536 SER A O 1
ATOM 4299 N N . ALA A 1 537 ? -11.634 18.616 1.148 1.00 76.06 537 ALA A N 1
ATOM 4300 C CA . ALA A 1 537 ? -10.594 18.519 2.175 1.00 76.06 537 ALA A CA 1
ATOM 4301 C C . ALA A 1 537 ? -10.594 17.162 2.904 1.00 76.06 537 ALA A C 1
ATOM 4303 O O . ALA A 1 537 ? -9.536 16.630 3.221 1.00 76.06 537 ALA A O 1
ATOM 4304 N N . VAL A 1 538 ? -11.774 16.581 3.149 1.00 79.56 538 VAL A N 1
ATOM 4305 C CA . VAL A 1 538 ? -11.900 15.259 3.787 1.00 79.56 538 VAL A CA 1
ATOM 4306 C C . VAL A 1 538 ? -11.465 14.163 2.817 1.00 79.56 538 VAL A C 1
ATOM 4308 O O . VAL A 1 538 ? -10.754 13.245 3.215 1.00 79.56 538 VAL A O 1
ATOM 4311 N N . ARG A 1 539 ? -11.811 14.294 1.530 1.00 72.50 539 ARG A N 1
ATOM 4312 C CA . ARG A 1 539 ? -11.358 13.372 0.476 1.00 72.50 539 ARG A CA 1
ATOM 4313 C C . ARG A 1 539 ? -9.838 13.410 0.283 1.00 72.50 539 ARG A C 1
ATOM 4315 O O . ARG A 1 539 ? -9.222 12.365 0.099 1.00 72.50 539 ARG A O 1
ATOM 4322 N N . GLU A 1 540 ? -9.230 14.593 0.361 1.00 68.50 540 GLU A N 1
ATOM 4323 C CA . GLU A 1 540 ? -7.771 14.754 0.324 1.00 68.50 540 GLU A CA 1
ATOM 4324 C C . GLU A 1 540 ? -7.112 14.112 1.553 1.00 68.50 540 GLU A C 1
ATOM 4326 O O . GLU A 1 540 ? -6.206 13.298 1.400 1.00 68.50 540 GLU A O 1
ATOM 4331 N N . ALA A 1 541 ? -7.632 14.359 2.759 1.00 74.06 541 ALA A N 1
ATOM 4332 C CA . ALA A 1 541 ? -7.134 13.721 3.980 1.00 74.06 541 ALA A CA 1
ATOM 4333 C C . ALA A 1 541 ? -7.284 12.186 3.959 1.00 74.06 541 ALA A C 1
ATOM 4335 O O . ALA A 1 541 ? -6.399 11.469 4.422 1.00 74.06 541 ALA A O 1
ATOM 4336 N N . ALA A 1 542 ? -8.375 11.662 3.394 1.00 74.50 542 ALA A N 1
ATOM 4337 C CA . ALA A 1 542 ? -8.569 10.226 3.195 1.00 74.50 542 ALA A CA 1
ATOM 4338 C C . ALA A 1 542 ? -7.562 9.645 2.190 1.00 74.50 542 ALA A C 1
ATOM 4340 O O . ALA A 1 542 ? -7.012 8.567 2.412 1.00 74.50 542 ALA A O 1
ATOM 4341 N N . SER A 1 543 ? -7.266 10.384 1.118 1.00 69.25 543 SER A N 1
ATOM 4342 C CA . SER A 1 543 ? -6.226 10.029 0.149 1.00 69.25 543 SER A CA 1
ATOM 4343 C C . SER A 1 543 ? -4.833 9.994 0.796 1.00 69.25 543 SER A C 1
ATOM 4345 O O . SER A 1 543 ? -4.084 9.035 0.598 1.00 69.25 543 SER A O 1
ATOM 4347 N N . GLU A 1 544 ? -4.497 10.977 1.635 1.00 74.12 544 GLU A N 1
ATOM 4348 C CA . GLU A 1 544 ? -3.247 10.986 2.405 1.00 74.12 544 GLU A CA 1
ATOM 4349 C C . GLU A 1 544 ? -3.169 9.812 3.388 1.00 74.12 544 GLU A C 1
ATOM 4351 O O . GLU A 1 544 ? -2.140 9.136 3.461 1.00 74.12 544 GLU A O 1
ATOM 4356 N N . ALA A 1 545 ? -4.265 9.528 4.096 1.00 79.75 545 ALA A N 1
ATOM 4357 C CA . ALA A 1 545 ? -4.352 8.408 5.025 1.00 79.75 545 ALA A CA 1
ATOM 4358 C C . ALA A 1 545 ? -4.155 7.058 4.319 1.00 79.75 545 ALA A C 1
ATOM 4360 O O . ALA A 1 545 ? -3.378 6.230 4.788 1.00 79.75 545 ALA A O 1
ATOM 4361 N N . PHE A 1 546 ? -4.768 6.866 3.145 1.00 83.88 546 PHE A N 1
ATOM 4362 C CA . PHE A 1 546 ? -4.552 5.685 2.307 1.00 83.88 546 PHE A CA 1
ATOM 4363 C C . PHE A 1 546 ? -3.066 5.472 1.996 1.00 83.88 546 PHE A C 1
ATOM 4365 O O . PHE A 1 546 ? -2.539 4.364 2.126 1.00 83.88 546 PHE A O 1
ATOM 4372 N N . LEU A 1 547 ? -2.378 6.537 1.578 1.00 67.75 547 LEU A N 1
ATOM 4373 C CA . LEU A 1 547 ? -0.969 6.463 1.201 1.00 67.75 547 LEU A CA 1
ATOM 4374 C C . LEU A 1 547 ? -0.067 6.190 2.410 1.00 67.75 547 LEU A C 1
ATOM 4376 O O . LEU A 1 547 ? 0.900 5.435 2.281 1.00 67.75 547 LEU A O 1
ATOM 4380 N N . GLU A 1 548 ? -0.376 6.769 3.571 1.00 83.88 548 GLU A N 1
ATOM 4381 C CA . GLU A 1 548 ? 0.392 6.527 4.794 1.00 83.88 548 GLU A CA 1
ATOM 4382 C C . GLU A 1 548 ? 0.204 5.091 5.297 1.00 83.88 548 GLU A C 1
ATOM 4384 O O . GLU A 1 548 ? 1.197 4.436 5.609 1.00 83.88 548 GLU A O 1
ATOM 4389 N N . VAL A 1 549 ? -1.019 4.548 5.274 1.00 87.44 549 VAL A N 1
ATOM 4390 C CA . VAL A 1 549 ? -1.264 3.132 5.603 1.00 87.44 549 VAL A CA 1
ATOM 4391 C C . VAL A 1 549 ? -0.504 2.210 4.645 1.00 87.44 549 VAL A C 1
ATOM 4393 O O . VAL A 1 549 ? 0.205 1.318 5.101 1.00 87.44 549 VAL A O 1
ATOM 4396 N N . CYS A 1 550 ? -0.531 2.464 3.329 1.00 77.38 550 CYS A N 1
ATOM 4397 C CA . CYS A 1 550 ? 0.238 1.666 2.362 1.00 77.38 550 CYS A CA 1
ATOM 4398 C C . CYS A 1 550 ? 1.747 1.646 2.673 1.00 77.38 550 CYS A C 1
ATOM 4400 O O . CYS A 1 550 ? 2.422 0.624 2.519 1.00 77.38 550 CYS A O 1
ATOM 4402 N N . LYS A 1 551 ? 2.294 2.783 3.112 1.00 80.38 551 LYS A N 1
ATOM 4403 C CA . LYS A 1 551 ? 3.694 2.885 3.532 1.00 80.38 551 LYS A CA 1
ATOM 4404 C C . LYS A 1 551 ? 3.956 2.091 4.815 1.00 80.38 551 LYS A C 1
ATOM 4406 O O . LYS A 1 551 ? 4.958 1.378 4.870 1.00 80.38 551 LYS A O 1
ATOM 4411 N N . LEU A 1 552 ? 3.085 2.205 5.815 1.00 85.19 552 LEU A N 1
ATOM 4412 C CA . LEU A 1 552 ? 3.219 1.504 7.094 1.00 85.19 552 LEU A CA 1
ATOM 4413 C C . LEU A 1 552 ? 3.116 -0.017 6.920 1.00 85.19 552 LEU A C 1
ATOM 4415 O O . LEU A 1 552 ? 3.957 -0.732 7.456 1.00 85.19 552 LEU A O 1
ATOM 4419 N N . GLU A 1 553 ? 2.193 -0.499 6.085 1.00 87.56 553 GLU A N 1
ATOM 4420 C CA . GLU A 1 553 ? 2.082 -1.909 5.681 1.00 87.56 553 GLU A CA 1
ATOM 4421 C C . GLU A 1 553 ? 3.391 -2.429 5.079 1.00 87.56 553 GLU A C 1
ATOM 4423 O O . GLU A 1 553 ? 3.982 -3.404 5.551 1.00 87.56 553 GLU A O 1
ATOM 4428 N N . LYS A 1 554 ? 3.927 -1.719 4.080 1.00 78.62 554 LYS A N 1
ATOM 4429 C CA . LYS A 1 554 ? 5.203 -2.074 3.444 1.00 78.62 554 LYS A CA 1
ATOM 4430 C C . LYS A 1 554 ? 6.346 -2.185 4.461 1.00 78.62 554 LYS A C 1
ATOM 4432 O O . LYS A 1 554 ? 7.193 -3.078 4.361 1.00 78.62 554 LYS A O 1
ATOM 4437 N N . GLU A 1 555 ? 6.412 -1.255 5.411 1.00 80.56 555 GLU A N 1
ATOM 4438 C CA . GLU A 1 555 ? 7.429 -1.240 6.467 1.00 80.56 555 GLU A CA 1
ATOM 4439 C C . GLU A 1 555 ? 7.216 -2.362 7.493 1.00 80.56 555 GLU A C 1
ATOM 4441 O O . GLU A 1 555 ? 8.194 -2.981 7.928 1.00 80.56 555 GLU A O 1
ATOM 4446 N N . PHE A 1 556 ? 5.962 -2.664 7.835 1.00 85.94 556 PHE A N 1
ATOM 4447 C CA . PHE A 1 556 ? 5.573 -3.738 8.742 1.00 85.94 556 PHE A CA 1
ATOM 4448 C C . PHE A 1 556 ? 6.035 -5.099 8.213 1.00 85.94 556 PHE A C 1
ATOM 4450 O O . PHE A 1 556 ? 6.810 -5.785 8.883 1.00 85.94 556 PHE A O 1
ATOM 4457 N N . TRP A 1 557 ? 5.717 -5.435 6.958 1.00 82.25 557 TRP A N 1
ATOM 4458 C CA . TRP A 1 557 ? 6.178 -6.677 6.324 1.00 82.25 557 TRP A CA 1
ATOM 4459 C C . TRP A 1 557 ? 7.703 -6.751 6.122 1.00 82.25 557 TRP A C 1
ATOM 4461 O O . TRP A 1 557 ? 8.279 -7.829 5.934 1.00 82.25 557 TRP A O 1
ATOM 4471 N N . GLY A 1 558 ? 8.382 -5.601 6.133 1.00 68.88 558 GLY A N 1
ATOM 4472 C CA . GLY A 1 558 ? 9.832 -5.474 5.996 1.00 68.88 558 GLY A CA 1
ATOM 4473 C C . GLY A 1 558 ? 10.624 -5.671 7.293 1.00 68.88 558 GLY A C 1
ATOM 4474 O O . GLY A 1 558 ? 11.857 -5.557 7.264 1.00 68.88 558 GLY A O 1
ATOM 4475 N N . MET A 1 559 ? 9.958 -5.945 8.419 1.00 75.19 559 MET A N 1
ATOM 4476 C CA . MET A 1 559 ? 10.596 -6.025 9.731 1.00 75.19 559 MET A CA 1
ATOM 4477 C C . MET A 1 559 ? 11.718 -7.074 9.787 1.00 75.19 559 MET A C 1
ATOM 4479 O O . MET A 1 559 ? 11.580 -8.213 9.344 1.00 75.19 559 MET A O 1
ATOM 4483 N N . ARG A 1 560 ? 12.873 -6.678 10.340 1.00 61.66 560 ARG A N 1
ATOM 4484 C CA . ARG A 1 560 ? 13.995 -7.580 10.639 1.00 61.66 560 ARG A CA 1
ATOM 4485 C C . ARG A 1 560 ? 14.510 -7.331 12.053 1.00 61.66 560 ARG A C 1
ATOM 4487 O O . ARG A 1 560 ? 14.722 -6.166 12.407 1.00 61.66 560 ARG A O 1
ATOM 4494 N N . PRO A 1 561 ? 14.812 -8.379 12.835 1.00 50.94 561 PRO A N 1
ATOM 4495 C CA . PRO A 1 561 ? 15.386 -8.196 14.158 1.00 50.94 561 PRO A CA 1
ATOM 4496 C C . PRO A 1 561 ? 16.766 -7.526 14.058 1.00 50.94 561 PRO A C 1
ATOM 4498 O O . PRO A 1 561 ? 17.692 -8.059 13.443 1.00 50.94 561 PRO A O 1
ATOM 4501 N N . ARG A 1 562 ? 16.949 -6.367 14.699 1.00 40.78 562 ARG A N 1
ATOM 4502 C CA . ARG A 1 562 ? 18.280 -5.831 15.023 1.00 40.78 562 ARG A CA 1
ATOM 4503 C C . ARG A 1 562 ? 18.562 -6.133 16.493 1.00 40.78 562 ARG A C 1
ATOM 4505 O O . ARG A 1 562 ? 17.954 -5.512 17.346 1.00 40.78 562 ARG A O 1
ATOM 4512 N N . THR A 1 563 ? 19.468 -7.084 16.750 1.00 36.31 563 THR A N 1
ATOM 4513 C CA . THR A 1 563 ? 20.195 -7.351 18.020 1.00 36.31 563 THR A CA 1
ATOM 4514 C C . THR A 1 563 ? 19.445 -7.175 19.354 1.00 36.31 563 THR A C 1
ATOM 4516 O O . THR A 1 563 ? 19.154 -6.059 19.753 1.00 36.31 563 THR A O 1
ATOM 4519 N N . ARG A 1 564 ? 19.296 -8.296 20.091 1.00 36.06 564 ARG A N 1
ATOM 4520 C CA . ARG A 1 564 ? 18.972 -8.449 21.535 1.00 36.06 564 ARG A CA 1
ATOM 4521 C C . ARG A 1 564 ? 18.221 -7.278 22.192 1.00 36.06 564 ARG A C 1
ATOM 4523 O O . ARG A 1 564 ? 18.827 -6.317 22.656 1.00 36.06 564 ARG A O 1
ATOM 4530 N N . VAL A 1 565 ? 16.910 -7.458 22.336 1.00 35.06 565 VAL A N 1
ATOM 4531 C CA . VAL A 1 565 ? 16.024 -6.586 23.116 1.00 35.06 565 VAL A CA 1
ATOM 4532 C C . VAL A 1 565 ? 16.185 -6.884 24.614 1.00 35.06 565 VAL A C 1
ATOM 4534 O O . VAL A 1 565 ? 16.339 -8.037 25.021 1.00 35.06 565 VAL A O 1
ATOM 4537 N N . HIS A 1 566 ? 16.211 -5.830 25.429 1.00 31.23 566 HIS A N 1
ATOM 4538 C CA . HIS A 1 566 ? 16.299 -5.902 26.886 1.00 31.23 566 HIS A CA 1
ATOM 4539 C C . HIS A 1 566 ? 14.956 -6.307 27.513 1.00 31.23 566 HIS A C 1
ATOM 4541 O O . HIS A 1 566 ? 13.909 -5.805 27.113 1.00 31.23 566 HIS A O 1
ATOM 4547 N N . ARG A 1 567 ? 15.025 -7.184 28.525 1.00 30.94 567 ARG A N 1
ATOM 4548 C CA . ARG A 1 567 ? 13.906 -7.627 29.373 1.00 30.94 567 ARG A CA 1
ATOM 4549 C C . ARG A 1 567 ? 13.202 -6.444 30.042 1.00 30.94 567 ARG A C 1
ATOM 4551 O O . ARG A 1 567 ? 13.858 -5.673 30.744 1.00 30.94 567 ARG A O 1
ATOM 4558 N N . ALA A 1 568 ? 11.883 -6.371 29.896 1.00 32.72 568 ALA A N 1
ATOM 4559 C CA . ALA A 1 568 ? 11.029 -5.590 30.783 1.00 32.72 568 ALA A CA 1
ATOM 4560 C C . ALA A 1 568 ? 10.810 -6.348 32.107 1.00 32.72 568 ALA A C 1
ATOM 4562 O O . ALA A 1 568 ? 10.788 -7.578 32.146 1.00 32.72 568 ALA A O 1
ATOM 4563 N N . VAL A 1 569 ? 10.710 -5.599 33.204 1.00 26.67 569 VAL A N 1
ATOM 4564 C CA . VAL A 1 569 ? 10.524 -6.108 34.570 1.00 26.67 569 VAL A CA 1
ATOM 4565 C C . VAL A 1 569 ? 9.028 -6.188 34.866 1.00 26.67 569 VAL A C 1
ATOM 4567 O O . VAL A 1 569 ? 8.327 -5.189 34.734 1.00 26.67 569 VAL A O 1
ATOM 4570 N N . GLN A 1 570 ? 8.552 -7.361 35.291 1.00 29.50 570 GLN A N 1
ATOM 4571 C CA . GLN A 1 570 ? 7.189 -7.548 35.791 1.00 29.50 570 GLN A CA 1
ATOM 4572 C C . GLN A 1 570 ? 7.008 -6.922 37.181 1.00 29.50 570 GLN A C 1
ATOM 4574 O O . GLN A 1 570 ? 7.860 -7.065 38.061 1.00 29.50 570 GLN A O 1
ATOM 4579 N N . ILE A 1 571 ? 5.847 -6.298 37.380 1.00 28.80 571 ILE A N 1
ATOM 4580 C CA . ILE A 1 571 ? 5.266 -5.992 38.690 1.00 28.80 571 ILE A CA 1
ATOM 4581 C C . ILE A 1 571 ? 4.206 -7.078 38.946 1.00 28.80 571 ILE A C 1
ATOM 4583 O O . ILE A 1 571 ? 3.335 -7.258 38.093 1.00 28.80 571 ILE A O 1
ATOM 4587 N N . PRO A 1 572 ? 4.281 -7.840 40.049 1.00 28.22 572 PRO A N 1
ATOM 4588 C CA . PRO A 1 572 ? 3.312 -8.894 40.340 1.00 28.22 572 PRO A CA 1
ATOM 4589 C C . PRO A 1 572 ? 1.955 -8.303 40.770 1.00 28.22 572 PRO A C 1
ATOM 4591 O O . PRO A 1 572 ? 1.938 -7.249 41.408 1.00 28.22 572 PRO A O 1
ATOM 4594 N N . PRO A 1 573 ? 0.824 -8.967 40.458 1.00 31.06 573 PRO A N 1
ATOM 4595 C CA . PRO A 1 573 ? -0.488 -8.539 40.925 1.00 31.06 573 PRO A CA 1
ATOM 4596 C C . PRO A 1 573 ? -0.624 -8.802 42.429 1.00 31.06 573 PRO A C 1
ATOM 4598 O O . PRO A 1 573 ? -0.392 -9.914 42.909 1.00 31.06 573 PRO A O 1
ATOM 4601 N N . ASP A 1 574 ? -0.986 -7.755 43.164 1.00 32.62 574 ASP A N 1
ATOM 4602 C CA . ASP A 1 574 ? -1.285 -7.816 44.590 1.00 32.62 574 ASP A CA 1
ATOM 4603 C C . ASP A 1 574 ? -2.686 -8.424 44.766 1.00 32.62 574 ASP A C 1
ATOM 4605 O O . ASP A 1 574 ? -3.682 -7.884 44.283 1.00 32.62 574 ASP A O 1
ATOM 4609 N N . GLN A 1 575 ? -2.769 -9.588 45.409 1.00 39.38 575 GLN A N 1
ATOM 4610 C CA . GLN A 1 575 ? -4.045 -10.201 45.774 1.00 39.38 575 GLN A CA 1
ATOM 4611 C C . GLN A 1 575 ? -4.605 -9.472 47.001 1.00 39.38 575 GLN A C 1
ATOM 4613 O O . GLN A 1 575 ? -4.198 -9.749 48.129 1.00 39.38 575 GLN A O 1
ATOM 4618 N N . GLY A 1 576 ? -5.561 -8.564 46.796 1.00 40.66 576 GLY A N 1
ATOM 4619 C CA . GLY A 1 576 ? -6.224 -7.850 47.888 1.00 40.66 576 GLY A CA 1
ATOM 4620 C C . GLY A 1 576 ? -7.672 -7.468 47.576 1.00 40.66 576 GLY A C 1
ATOM 4621 O O . GLY A 1 576 ? -7.912 -6.815 46.574 1.00 40.66 576 GLY A O 1
ATOM 4622 N N . MET A 1 577 ? -8.588 -7.898 48.462 1.00 52.00 577 MET A N 1
ATOM 4623 C CA . MET A 1 577 ? -9.977 -7.452 48.738 1.00 52.00 577 MET A CA 1
ATOM 4624 C C . MET A 1 577 ? -10.817 -6.813 47.600 1.00 52.00 577 MET A C 1
ATOM 4626 O O . MET A 1 577 ? -10.453 -5.789 47.036 1.00 52.00 577 MET A O 1
ATOM 4630 N N . SER A 1 578 ? -12.017 -7.365 47.351 1.00 64.69 578 SER A N 1
ATOM 4631 C CA . SER A 1 578 ? -12.978 -6.875 46.339 1.00 64.69 578 SER A CA 1
ATOM 4632 C C . SER A 1 578 ? -13.575 -5.510 46.711 1.00 64.69 578 SER A C 1
ATOM 4634 O O . SER A 1 578 ? -14.474 -5.415 47.547 1.00 64.69 578 SER A O 1
ATOM 4636 N N . VAL A 1 579 ? -13.091 -4.464 46.040 1.00 74.81 579 VAL A N 1
ATOM 4637 C CA . VAL A 1 579 ? -13.525 -3.067 46.201 1.00 74.81 579 VAL A CA 1
ATOM 4638 C C . VAL A 1 579 ? -14.969 -2.888 45.722 1.00 74.81 579 VAL A C 1
ATOM 4640 O O . VAL A 1 579 ? -15.732 -2.129 46.314 1.00 74.81 579 VAL A O 1
ATOM 4643 N N . CYS A 1 580 ? -15.376 -3.612 44.680 1.00 77.31 580 CYS A N 1
ATOM 4644 C CA . CYS A 1 580 ? -16.739 -3.603 44.154 1.00 77.31 580 CYS A CA 1
ATOM 4645 C C . CYS A 1 580 ? -17.761 -4.133 45.172 1.00 77.31 580 CYS A C 1
ATOM 4647 O O . CYS A 1 580 ? -18.862 -3.587 45.293 1.00 77.31 580 CYS A O 1
ATOM 4649 N N . ASN A 1 581 ? -17.403 -5.166 45.943 1.00 79.50 581 ASN A N 1
ATOM 4650 C CA . ASN A 1 581 ? -18.262 -5.668 47.018 1.00 79.50 581 ASN A CA 1
ATOM 4651 C C . ASN A 1 581 ? -18.386 -4.661 48.170 1.00 79.50 581 ASN A C 1
ATOM 4653 O O . ASN A 1 581 ? -19.478 -4.513 48.718 1.00 79.50 581 ASN A O 1
ATOM 4657 N N . ASP A 1 582 ? -17.314 -3.933 48.493 1.00 77.81 582 ASP A N 1
ATOM 4658 C CA . ASP A 1 582 ? -17.360 -2.862 49.493 1.00 77.81 582 ASP A CA 1
ATOM 4659 C C . ASP A 1 582 ? -18.280 -1.718 49.033 1.00 77.81 582 ASP A C 1
ATOM 4661 O O . ASP A 1 582 ? -19.156 -1.298 49.787 1.00 77.81 582 ASP A O 1
ATOM 4665 N N . LEU A 1 583 ? -18.179 -1.286 47.768 1.00 75.81 583 LEU A N 1
ATOM 4666 C CA . LEU A 1 583 ? -19.066 -0.266 47.187 1.00 75.81 583 LEU A CA 1
ATOM 4667 C C . LEU A 1 583 ? -20.548 -0.660 47.269 1.00 75.81 583 LEU A C 1
ATOM 4669 O O . LEU A 1 583 ? -21.389 0.162 47.641 1.00 75.81 583 LEU A O 1
ATOM 4673 N N . HIS A 1 584 ? -20.866 -1.919 46.958 1.00 72.19 584 HIS A N 1
ATOM 4674 C CA . HIS A 1 584 ? -22.228 -2.454 47.046 1.00 72.19 584 HIS A CA 1
ATOM 4675 C C . HIS A 1 584 ? -22.734 -2.509 48.494 1.00 72.19 584 HIS A C 1
ATOM 4677 O O . HIS A 1 584 ? -23.838 -2.043 48.784 1.00 72.19 584 HIS A O 1
ATOM 4683 N N . ALA A 1 585 ? -21.912 -3.006 49.424 1.00 71.88 585 ALA A N 1
ATOM 4684 C CA . ALA A 1 585 ? -22.274 -3.115 50.835 1.00 71.88 585 ALA A CA 1
ATOM 4685 C C . ALA A 1 585 ? -22.488 -1.738 51.492 1.00 71.88 585 ALA A C 1
ATOM 4687 O O . ALA A 1 585 ? -23.459 -1.535 52.229 1.00 71.88 585 ALA A O 1
ATOM 4688 N N . GLU A 1 586 ? -21.607 -0.777 51.207 1.00 75.69 586 GLU A N 1
ATOM 4689 C CA . GLU A 1 586 ? -21.614 0.565 51.799 1.00 75.69 586 GLU A CA 1
ATOM 4690 C C . GLU A 1 586 ? -22.780 1.441 51.314 1.00 75.69 586 GLU A C 1
ATOM 4692 O O . GLU A 1 586 ? -23.200 2.345 52.039 1.00 75.69 586 GLU A O 1
ATOM 4697 N N . HIS A 1 587 ? -23.336 1.156 50.130 1.00 79.19 587 HIS A N 1
ATOM 4698 C CA . HIS A 1 587 ? -24.439 1.915 49.518 1.00 79.19 587 HIS A CA 1
ATOM 4699 C C . HIS A 1 587 ? -25.697 1.072 49.265 1.00 79.19 587 HIS A C 1
ATOM 4701 O O . HIS A 1 587 ? -26.521 1.413 48.415 1.00 79.19 587 HIS A O 1
ATOM 4707 N N . SER A 1 588 ? -25.885 0.002 50.040 1.00 76.31 588 SER A N 1
ATOM 4708 C CA . SER A 1 588 ? -26.991 -0.962 49.900 1.00 76.31 588 SER A CA 1
ATOM 4709 C C . SER A 1 588 ? -28.394 -0.338 49.812 1.00 76.31 588 SER A C 1
ATOM 4711 O O . SER A 1 588 ? -29.233 -0.828 49.059 1.00 76.31 588 SER A O 1
ATOM 4713 N N . THR A 1 589 ? -28.661 0.773 50.511 1.00 71.94 589 THR A N 1
ATOM 4714 C CA . THR A 1 589 ? -29.949 1.489 50.413 1.00 71.94 589 THR A CA 1
ATOM 4715 C C . THR A 1 589 ? -30.173 2.116 49.035 1.00 71.94 589 THR A C 1
ATOM 4717 O O . THR A 1 589 ? -31.273 2.017 48.498 1.00 71.94 589 THR A O 1
ATOM 4720 N N . ALA A 1 590 ? -29.154 2.768 48.464 1.00 75.94 590 ALA A N 1
ATOM 4721 C CA . ALA A 1 590 ? -29.249 3.359 47.128 1.00 75.94 590 ALA A CA 1
ATOM 4722 C C . ALA A 1 590 ? -29.350 2.259 46.062 1.00 75.94 590 ALA A C 1
ATOM 4724 O O . ALA A 1 590 ? -30.173 2.356 45.158 1.00 75.94 590 ALA A O 1
ATOM 4725 N N . TRP A 1 591 ? -28.587 1.176 46.234 1.00 83.06 591 TRP A N 1
ATOM 4726 C CA . TRP A 1 591 ? -28.638 0.009 45.359 1.00 83.06 591 TRP A CA 1
ATOM 4727 C C . TRP A 1 591 ? -30.019 -0.662 45.350 1.00 83.06 591 TRP A C 1
ATOM 4729 O O . TRP A 1 591 ? -30.574 -0.927 44.290 1.00 83.06 591 TRP A O 1
ATOM 4739 N N . SER A 1 592 ? -30.636 -0.858 46.521 1.00 77.00 592 SER A N 1
ATOM 4740 C CA . SER A 1 592 ? -31.982 -1.442 46.622 1.00 77.00 592 SER A CA 1
ATOM 4741 C C . SER A 1 592 ? -33.051 -0.628 45.886 1.00 77.00 592 SER A C 1
ATOM 4743 O O . SER A 1 592 ? -34.044 -1.209 45.460 1.00 77.00 592 SER A O 1
ATOM 4745 N N . GLN A 1 593 ? -32.879 0.691 45.758 1.00 78.44 593 GLN A N 1
ATOM 4746 C CA . GLN A 1 593 ? -33.794 1.551 44.999 1.00 78.44 593 GLN A CA 1
ATOM 4747 C C . GLN A 1 593 ? -33.551 1.486 43.487 1.00 78.44 593 GLN A C 1
ATOM 4749 O O . GLN A 1 593 ? -34.473 1.755 42.727 1.00 78.44 593 GLN A O 1
ATOM 4754 N N . ALA A 1 594 ? -32.334 1.143 43.059 1.00 76.38 594 ALA A N 1
ATOM 4755 C CA . ALA A 1 594 ? -31.975 0.993 41.651 1.00 76.38 594 ALA A CA 1
ATOM 4756 C C . ALA A 1 594 ? -32.534 -0.306 41.044 1.00 76.38 594 ALA A C 1
ATOM 4758 O O . ALA A 1 594 ? -32.961 -0.314 39.896 1.00 76.38 594 ALA A O 1
ATOM 4759 N N . VAL A 1 595 ? -32.563 -1.393 41.827 1.00 85.56 595 VAL A N 1
ATOM 4760 C CA . VAL A 1 595 ? -32.923 -2.744 41.345 1.00 85.56 595 VAL A CA 1
ATOM 4761 C C . VAL A 1 595 ? -34.360 -3.174 41.669 1.00 85.56 595 VAL A C 1
ATOM 4763 O O . VAL A 1 595 ? -34.762 -4.285 41.336 1.00 85.56 595 VAL A O 1
ATOM 4766 N N . SER A 1 596 ? -35.146 -2.328 42.344 1.00 81.19 596 SER A N 1
ATOM 4767 C CA . SER A 1 596 ? -36.530 -2.621 42.743 1.00 81.19 596 SER A CA 1
ATOM 4768 C C . SER A 1 596 ? -37.438 -1.453 42.374 1.00 81.19 596 SER A C 1
ATOM 4770 O O . SER A 1 596 ? -37.335 -0.373 42.955 1.00 81.19 596 SER A O 1
ATOM 4772 N N . HIS A 1 597 ? -38.353 -1.673 41.427 1.00 86.44 597 HIS A N 1
ATOM 4773 C CA . HIS A 1 597 ? -39.251 -0.635 40.919 1.00 86.44 597 HIS A CA 1
ATOM 4774 C C . HIS A 1 597 ? -40.644 -1.206 40.585 1.00 86.44 597 HIS A C 1
ATOM 4776 O O . HIS A 1 597 ? -40.719 -2.333 40.089 1.00 86.44 597 HIS A O 1
ATOM 4782 N N . PRO A 1 598 ? -41.747 -0.441 40.753 1.00 85.38 598 PRO A N 1
ATOM 4783 C CA . PRO A 1 598 ? -43.099 -0.894 40.404 1.00 85.38 598 PRO A CA 1
ATOM 4784 C C . PRO A 1 598 ? -43.264 -1.392 38.962 1.00 85.38 598 PRO A C 1
ATOM 4786 O O . PRO A 1 598 ? -44.123 -2.221 38.694 1.00 85.38 598 PRO A O 1
ATOM 4789 N N . PHE A 1 599 ? -42.448 -0.901 38.022 1.00 87.81 599 PHE A N 1
ATOM 4790 C CA . PHE A 1 599 ? -42.369 -1.436 36.654 1.00 87.81 599 PHE A CA 1
ATOM 4791 C C . PHE A 1 599 ? -41.971 -2.919 36.631 1.00 87.81 599 PHE A C 1
ATOM 4793 O O . PHE A 1 599 ? -42.679 -3.731 36.045 1.00 87.81 599 PHE A O 1
ATOM 4800 N N . LEU A 1 600 ? -40.884 -3.278 37.317 1.00 85.88 600 LEU A N 1
ATOM 4801 C CA . LEU A 1 600 ? -40.360 -4.645 37.368 1.00 85.88 600 LEU A CA 1
ATOM 4802 C C . LEU A 1 600 ? -41.326 -5.587 38.103 1.00 85.88 600 LEU A C 1
ATOM 4804 O O . LEU A 1 600 ? -41.548 -6.716 37.672 1.00 85.88 600 LEU A O 1
ATOM 4808 N N . GLU A 1 601 ? -41.958 -5.107 39.178 1.00 86.50 601 GLU A N 1
ATOM 4809 C CA . GLU A 1 601 ? -43.019 -5.840 39.882 1.00 86.50 601 GLU A CA 1
ATOM 4810 C C . GLU A 1 601 ? -44.237 -6.084 38.977 1.00 86.50 601 GLU A C 1
ATOM 4812 O O . GLU A 1 601 ? -44.749 -7.202 38.920 1.00 86.50 601 GLU A O 1
ATOM 4817 N N . ALA A 1 602 ? -44.666 -5.070 38.217 1.00 84.75 602 ALA A N 1
ATOM 4818 C CA . ALA A 1 602 ? -45.778 -5.192 37.281 1.00 84.75 602 ALA A CA 1
ATOM 4819 C C . ALA A 1 602 ? -45.465 -6.144 36.112 1.00 84.75 602 ALA A C 1
ATOM 4821 O O . ALA A 1 602 ? -46.357 -6.887 35.697 1.00 84.75 602 ALA A O 1
ATOM 4822 N N . CYS A 1 603 ? -44.217 -6.170 35.621 1.00 84.56 603 CYS A N 1
ATOM 4823 C CA . CYS A 1 603 ? -43.730 -7.162 34.655 1.00 84.56 603 CYS A CA 1
ATOM 4824 C C . CYS A 1 603 ? -43.817 -8.583 35.224 1.00 84.56 603 CYS A C 1
ATOM 4826 O O . CYS A 1 603 ? -44.436 -9.449 34.608 1.00 84.56 603 CYS A O 1
ATOM 4828 N N . ARG A 1 604 ? -43.261 -8.812 36.425 1.00 83.50 604 ARG A N 1
ATOM 4829 C CA . ARG A 1 604 ? -43.301 -10.111 37.123 1.00 83.50 604 ARG A CA 1
ATOM 4830 C C . ARG A 1 604 ? -44.732 -10.621 37.292 1.00 83.50 604 ARG A C 1
ATOM 4832 O O . ARG A 1 604 ? -45.026 -11.793 37.054 1.00 83.50 604 ARG A O 1
ATOM 4839 N N . ASP A 1 605 ? -45.625 -9.732 37.713 1.00 83.69 605 ASP A N 1
ATOM 4840 C CA . ASP A 1 605 ? -47.007 -10.077 38.035 1.00 83.69 605 ASP A CA 1
ATOM 4841 C C . ASP A 1 605 ? -47.909 -10.126 36.783 1.00 83.69 605 ASP A C 1
ATOM 4843 O O . ASP A 1 605 ? -49.073 -10.513 36.886 1.00 83.69 605 ASP A O 1
ATOM 4847 N N . GLY A 1 606 ? -47.390 -9.764 35.600 1.00 81.88 606 GLY A N 1
ATOM 4848 C CA . GLY A 1 606 ? -48.134 -9.741 34.335 1.00 81.88 606 GLY A CA 1
ATOM 4849 C C . GLY A 1 606 ? -49.226 -8.666 34.279 1.00 81.88 606 GLY A C 1
ATOM 4850 O O . GLY A 1 606 ? -50.236 -8.841 33.600 1.00 81.88 606 GLY A O 1
ATOM 4851 N N . THR A 1 607 ? -49.063 -7.575 35.032 1.00 86.00 607 THR A N 1
ATOM 4852 C CA . THR A 1 607 ? -50.075 -6.512 35.206 1.00 86.00 607 THR A CA 1
ATOM 4853 C C . THR A 1 607 ? -49.719 -5.196 34.514 1.00 86.00 607 THR A C 1
ATOM 4855 O O . THR A 1 607 ? -50.511 -4.254 34.555 1.00 86.00 607 THR A O 1
ATOM 4858 N N . LEU A 1 608 ? -48.540 -5.118 33.890 1.00 85.88 608 LEU A N 1
ATOM 4859 C CA . LEU A 1 608 ? -48.052 -3.914 33.226 1.00 85.88 608 LEU A CA 1
ATOM 4860 C C . LEU A 1 608 ? -48.909 -3.558 31.999 1.00 85.88 608 LEU A C 1
ATOM 4862 O O . LEU A 1 608 ? -49.332 -4.428 31.245 1.00 85.88 608 LEU A O 1
ATOM 4866 N N . ASP A 1 609 ? -49.139 -2.266 31.762 1.00 86.12 609 ASP A N 1
ATOM 4867 C CA . ASP A 1 609 ? -49.766 -1.807 30.520 1.00 86.12 609 ASP A CA 1
ATOM 4868 C C . ASP A 1 609 ? -48.822 -2.009 29.322 1.00 86.12 609 ASP A C 1
ATOM 4870 O O . ASP A 1 609 ? -47.633 -1.694 29.390 1.00 86.12 609 ASP A O 1
ATOM 4874 N N . LEU A 1 610 ? -49.348 -2.495 28.194 1.00 84.88 610 LEU A N 1
ATOM 4875 C CA . LEU A 1 610 ? -48.542 -2.756 26.994 1.00 84.88 610 LEU A CA 1
ATOM 4876 C C . LEU A 1 610 ? -47.865 -1.486 26.469 1.00 84.88 610 LEU A C 1
ATOM 4878 O O . LEU A 1 610 ? -46.716 -1.547 26.050 1.00 84.88 610 LEU A O 1
ATOM 4882 N N . LYS A 1 611 ? -48.524 -0.324 26.567 1.00 87.19 611 LYS A N 1
ATOM 4883 C CA . LYS A 1 611 ? -47.929 0.947 26.136 1.00 87.19 611 LYS A CA 1
ATOM 4884 C C . LYS A 1 611 ? -46.731 1.346 27.002 1.00 87.19 611 LYS A C 1
ATOM 4886 O O . LYS A 1 611 ? -45.762 1.896 26.480 1.00 87.19 611 LYS A O 1
ATOM 4891 N N . ALA A 1 612 ? -46.781 1.068 28.305 1.00 87.81 612 ALA A N 1
ATOM 4892 C CA . ALA A 1 612 ? -45.656 1.307 29.208 1.00 87.81 612 ALA A CA 1
ATOM 4893 C C . ALA A 1 612 ? -44.471 0.386 28.876 1.00 87.81 612 ALA A C 1
ATOM 4895 O O . ALA A 1 612 ? -43.322 0.823 28.883 1.00 87.81 612 ALA A O 1
ATOM 4896 N N . PHE A 1 613 ? -44.752 -0.868 28.512 1.00 88.00 613 PHE A N 1
ATOM 4897 C CA . PHE A 1 613 ? -43.727 -1.803 28.050 1.00 88.00 613 PHE A CA 1
ATOM 4898 C C . PHE A 1 613 ? -43.104 -1.380 26.719 1.00 88.00 613 PHE A C 1
ATOM 4900 O O . PHE A 1 613 ? -41.884 -1.354 26.612 1.00 88.00 613 PHE A O 1
ATOM 4907 N N . ASP A 1 614 ? -43.914 -0.996 25.732 1.00 89.00 614 ASP A N 1
ATOM 4908 C CA . ASP A 1 614 ? -43.414 -0.512 24.440 1.00 89.00 614 ASP A CA 1
ATOM 4909 C C . ASP A 1 614 ? -42.592 0.777 24.611 1.00 89.00 614 ASP A C 1
ATOM 4911 O O . ASP A 1 614 ? -41.567 0.953 23.958 1.00 89.00 614 ASP A O 1
ATOM 4915 N N . THR A 1 615 ? -42.992 1.642 25.552 1.00 90.00 615 THR A N 1
ATOM 4916 C CA . THR A 1 615 ? -42.223 2.836 25.928 1.00 90.00 615 THR A CA 1
ATOM 4917 C C . THR A 1 615 ? -40.851 2.452 26.472 1.00 90.00 615 THR A C 1
ATOM 4919 O O . THR A 1 615 ? -39.848 2.953 25.975 1.00 90.00 615 THR A O 1
ATOM 4922 N N . TRP A 1 616 ? -40.785 1.551 27.456 1.00 91.12 616 TRP A N 1
ATOM 4923 C CA . TRP A 1 616 ? -39.505 1.060 27.968 1.00 91.12 616 TRP A CA 1
ATOM 4924 C C . TRP A 1 616 ? -38.670 0.411 26.856 1.00 91.12 616 TRP A C 1
ATOM 4926 O O . TRP A 1 616 ? -37.508 0.762 26.720 1.00 91.12 616 TRP A O 1
ATOM 4936 N N . LEU A 1 617 ? -39.263 -0.427 26.001 1.00 89.62 617 LEU A N 1
ATOM 4937 C CA . LEU A 1 617 ? -38.562 -1.138 24.926 1.00 89.62 617 LEU A CA 1
ATOM 4938 C C . LEU A 1 617 ? -37.870 -0.179 23.938 1.00 89.62 617 LEU A C 1
ATOM 4940 O O . LEU A 1 617 ? -36.748 -0.434 23.510 1.00 89.62 617 LEU A O 1
ATOM 4944 N N . VAL A 1 618 ? -38.524 0.936 23.589 1.00 91.50 618 VAL A N 1
ATOM 4945 C CA . VAL A 1 618 ? -37.934 1.991 22.746 1.00 91.50 618 VAL A CA 1
ATOM 4946 C C . VAL A 1 618 ? -36.792 2.706 23.467 1.00 91.50 618 VAL A C 1
ATOM 4948 O O . VAL A 1 618 ? -35.734 2.923 22.881 1.00 91.50 618 VAL A O 1
ATOM 4951 N N . GLN A 1 619 ? -36.992 3.090 24.729 1.00 93.44 619 GLN A N 1
ATOM 4952 C CA . GLN A 1 619 ? -35.981 3.830 25.488 1.00 93.44 619 GLN A CA 1
ATOM 4953 C C . GLN A 1 619 ? -34.752 2.971 25.802 1.00 93.44 619 GLN A C 1
ATOM 4955 O O . GLN A 1 619 ? -33.630 3.458 25.717 1.00 93.44 619 GLN A O 1
ATOM 4960 N N . ASP A 1 620 ? -34.955 1.689 26.090 1.00 91.56 620 ASP A N 1
ATOM 4961 C CA . ASP A 1 620 ? -33.889 0.723 26.332 1.00 91.56 620 ASP A CA 1
ATOM 4962 C C . ASP A 1 620 ? -33.076 0.469 25.059 1.00 91.56 620 ASP A C 1
ATOM 4964 O O . ASP A 1 620 ? -31.854 0.510 25.100 1.00 91.56 620 ASP A O 1
ATOM 4968 N N . TYR A 1 621 ? -33.725 0.374 23.892 1.00 91.25 621 TYR A N 1
ATOM 4969 C CA . TYR A 1 621 ? -33.015 0.350 22.610 1.00 91.25 621 TYR A CA 1
ATOM 4970 C C . TYR A 1 621 ? -32.131 1.593 22.402 1.00 91.25 621 TYR A C 1
ATOM 4972 O O . TYR A 1 621 ? -30.960 1.465 22.041 1.00 91.25 621 TYR A O 1
ATOM 4980 N N . LEU A 1 622 ? -32.662 2.800 22.645 1.00 91.69 622 LEU A N 1
ATOM 4981 C CA . LEU A 1 622 ? -31.897 4.049 22.516 1.00 91.69 622 LEU A CA 1
ATOM 4982 C C . LEU A 1 622 ? -30.732 4.117 23.515 1.00 91.69 622 LEU A C 1
ATOM 4984 O O . LEU A 1 622 ? -29.655 4.603 23.169 1.00 91.69 622 LEU A O 1
ATOM 4988 N N . PHE A 1 623 ? -30.930 3.603 24.729 1.00 93.81 623 PHE A N 1
ATOM 4989 C CA . PHE A 1 623 ? -29.879 3.476 25.731 1.00 93.81 623 PHE A CA 1
ATOM 4990 C C . PHE A 1 623 ? -28.793 2.491 25.286 1.00 93.81 623 PHE A C 1
ATOM 4992 O O . PHE A 1 623 ? -27.623 2.863 25.274 1.00 93.81 623 PHE A O 1
ATOM 4999 N N . VAL A 1 624 ? -29.162 1.276 24.862 1.00 91.94 624 VAL A N 1
ATOM 5000 C CA . VAL A 1 624 ? -28.225 0.218 24.447 1.00 91.94 624 VAL A CA 1
ATOM 5001 C C . VAL A 1 624 ? -27.380 0.656 23.247 1.00 91.94 624 VAL A C 1
ATOM 5003 O O . VAL A 1 624 ? -26.188 0.351 23.185 1.00 91.94 624 VAL A O 1
ATOM 5006 N N . LEU A 1 625 ? -27.948 1.440 22.325 1.00 89.06 625 LEU A N 1
ATOM 5007 C CA . LEU A 1 625 ? -27.200 2.039 21.216 1.00 89.06 625 LEU A CA 1
ATOM 5008 C C . LEU A 1 625 ? -26.024 2.905 21.694 1.00 89.06 625 LEU A C 1
ATOM 5010 O O . LEU A 1 625 ? -24.908 2.782 21.185 1.00 89.06 625 LEU A O 1
ATOM 5014 N N . GLU A 1 626 ? -26.261 3.776 22.672 1.00 92.81 626 GLU A N 1
ATOM 5015 C CA . GLU A 1 626 ? -25.223 4.644 23.236 1.00 92.81 626 GLU A CA 1
ATOM 5016 C C . GLU A 1 626 ? -24.326 3.895 24.229 1.00 92.81 626 GLU A C 1
ATOM 5018 O O . GLU A 1 626 ? -23.125 4.162 24.315 1.00 92.81 626 GLU A O 1
ATOM 5023 N N . PHE A 1 627 ? -24.868 2.887 24.909 1.00 94.50 627 PHE A N 1
ATOM 5024 C CA . PHE A 1 627 ? -24.116 1.989 25.771 1.00 94.50 627 PHE A CA 1
ATOM 5025 C C . PHE A 1 627 ? -23.081 1.179 24.975 1.00 94.50 627 PHE A C 1
ATOM 5027 O O . PHE A 1 627 ? -21.932 1.085 25.399 1.00 94.50 627 PHE A O 1
ATOM 5034 N N . ALA A 1 628 ? -23.405 0.709 23.766 1.00 92.50 628 ALA A N 1
ATOM 5035 C CA . ALA A 1 628 ? -22.440 0.049 22.884 1.00 92.50 628 ALA A CA 1
ATOM 5036 C C . ALA A 1 628 ? -21.244 0.958 22.541 1.00 92.50 628 ALA A C 1
ATOM 5038 O O . ALA A 1 628 ? -20.093 0.516 22.576 1.00 92.50 628 ALA A O 1
ATOM 5039 N N . ARG A 1 629 ? -21.479 2.256 22.292 1.00 93.75 629 ARG A N 1
ATOM 5040 C CA . ARG A 1 629 ? -20.392 3.241 22.105 1.00 93.75 629 ARG A CA 1
ATOM 5041 C C . ARG A 1 629 ? -19.578 3.420 23.378 1.00 93.75 629 ARG A C 1
ATOM 5043 O O . ARG A 1 629 ? -18.349 3.467 23.326 1.00 93.75 629 ARG A O 1
ATOM 5050 N N . PHE A 1 630 ? -20.259 3.501 24.519 1.00 95.69 630 PHE A N 1
ATOM 5051 C CA . PHE A 1 630 ? -19.629 3.625 25.828 1.00 95.69 630 PHE A CA 1
ATOM 5052 C C . PHE A 1 630 ? -18.720 2.425 26.137 1.00 95.69 630 PHE A C 1
ATOM 5054 O O . PHE A 1 630 ? -17.590 2.613 26.597 1.00 95.69 630 PHE A O 1
ATOM 5061 N N . MET A 1 631 ? -19.155 1.203 25.817 1.00 95.25 631 MET A N 1
ATOM 5062 C CA . MET A 1 631 ? -18.346 -0.015 25.921 1.00 95.25 631 MET A CA 1
ATOM 5063 C C . MET A 1 631 ? -17.158 -0.003 24.958 1.00 95.25 631 MET A C 1
ATOM 5065 O O . MET A 1 631 ? -16.034 -0.307 25.363 1.00 95.25 631 MET A O 1
ATOM 5069 N N . ALA A 1 632 ? -17.372 0.408 23.706 1.00 94.88 632 ALA A N 1
ATOM 5070 C CA . ALA A 1 632 ? -16.305 0.508 22.715 1.00 94.88 632 ALA A CA 1
ATOM 5071 C C . ALA A 1 632 ? -15.193 1.465 23.183 1.00 94.88 632 ALA A C 1
ATOM 5073 O O . ALA A 1 632 ? -14.007 1.139 23.121 1.00 94.88 632 ALA A O 1
ATOM 5074 N N . LEU A 1 633 ? -15.565 2.610 23.763 1.00 95.19 633 LEU A N 1
ATOM 5075 C CA . LEU A 1 633 ? -14.622 3.556 24.365 1.00 95.19 633 LEU A CA 1
ATOM 5076 C C . LEU A 1 633 ? -13.936 3.018 25.631 1.00 95.19 633 LEU A C 1
ATOM 5078 O O . LEU A 1 633 ? -12.821 3.439 25.937 1.00 95.19 633 LEU A O 1
ATOM 5082 N N . ALA A 1 634 ? -14.542 2.080 26.362 1.00 95.56 634 ALA A N 1
ATOM 5083 C CA . ALA A 1 634 ? -13.855 1.395 27.457 1.00 95.56 634 ALA A CA 1
ATOM 5084 C C . ALA A 1 634 ? -12.727 0.497 26.917 1.00 95.56 634 ALA A C 1
ATOM 5086 O O . ALA A 1 634 ? -11.624 0.490 27.473 1.00 95.56 634 ALA A O 1
ATOM 5087 N N . ILE A 1 635 ? -12.972 -0.210 25.804 1.00 95.50 635 ILE A N 1
ATOM 5088 C CA . ILE A 1 635 ? -11.982 -1.072 25.136 1.00 95.50 635 ILE A CA 1
ATOM 5089 C C . ILE A 1 635 ? -10.775 -0.256 24.672 1.00 95.50 635 ILE A C 1
ATOM 5091 O O . ILE A 1 635 ? -9.643 -0.701 24.861 1.00 95.50 635 ILE A O 1
ATOM 5095 N N . THR A 1 636 ? -10.962 0.968 24.160 1.00 94.31 636 THR A N 1
ATOM 5096 C CA . THR A 1 636 ? -9.832 1.813 23.715 1.00 94.31 636 THR A CA 1
ATOM 5097 C C . THR A 1 636 ? -8.847 2.148 24.841 1.00 94.31 636 THR A C 1
ATOM 5099 O O . THR A 1 636 ? -7.667 2.357 24.567 1.00 94.31 636 THR A O 1
ATOM 5102 N N . LYS A 1 637 ? -9.275 2.095 26.110 1.00 93.06 637 LYS A N 1
ATOM 5103 C CA . LYS A 1 637 ? -8.451 2.400 27.297 1.00 93.06 637 LYS A CA 1
ATOM 5104 C C . LYS A 1 637 ? -8.029 1.169 28.106 1.00 93.06 637 LYS A C 1
ATOM 5106 O O . LYS A 1 637 ? -7.147 1.268 28.958 1.00 93.06 637 LYS A O 1
ATOM 5111 N N . ALA A 1 638 ? -8.675 0.026 27.888 1.00 94.25 638 ALA A N 1
ATOM 5112 C CA . ALA A 1 638 ? -8.516 -1.162 28.722 1.00 94.25 638 ALA A CA 1
ATOM 5113 C C . ALA A 1 638 ? -7.130 -1.809 28.575 1.00 94.25 638 ALA A C 1
ATOM 5115 O O . ALA A 1 638 ? -6.589 -1.818 27.475 1.00 94.25 638 ALA A O 1
ATOM 5116 N N . PRO A 1 639 ? -6.535 -2.419 29.609 1.00 92.25 639 PRO A N 1
ATOM 5117 C CA . PRO A 1 639 ? -5.389 -3.304 29.417 1.00 92.25 639 PRO A CA 1
ATOM 5118 C C . PRO A 1 639 ? -5.810 -4.583 28.667 1.00 92.25 639 PRO A C 1
ATOM 5120 O O . PRO A 1 639 ? -6.946 -5.033 28.798 1.00 92.25 639 PRO A O 1
ATOM 5123 N N . TYR A 1 640 ? -4.881 -5.206 27.928 1.00 89.56 640 TYR A N 1
ATOM 5124 C CA . TYR A 1 640 ? -5.154 -6.405 27.108 1.00 89.56 640 TYR A CA 1
ATOM 5125 C C . TYR A 1 640 ? -5.874 -7.523 27.867 1.00 89.56 640 TYR A C 1
ATOM 5127 O O . TYR A 1 640 ? -6.831 -8.098 27.370 1.00 89.56 640 TYR A O 1
ATOM 5135 N N . ARG A 1 641 ? -5.458 -7.791 29.110 1.00 89.25 641 ARG A N 1
ATOM 5136 C CA . ARG A 1 641 ? -6.058 -8.831 29.961 1.00 89.25 641 ARG A CA 1
ATOM 5137 C C . ARG A 1 641 ? -7.563 -8.656 30.214 1.00 89.25 641 ARG A C 1
ATOM 5139 O O . ARG A 1 641 ? -8.195 -9.594 30.675 1.00 89.25 641 ARG A O 1
ATOM 5146 N N . HIS A 1 642 ? -8.128 -7.476 29.948 1.00 93.94 642 HIS A N 1
ATOM 5147 C CA . HIS A 1 642 ? -9.562 -7.199 30.085 1.00 93.94 642 HIS A CA 1
ATOM 5148 C C . HIS A 1 642 ? -10.314 -7.249 28.747 1.00 93.94 642 HIS A C 1
ATOM 5150 O O . HIS A 1 642 ? -11.537 -7.132 28.746 1.00 93.94 642 HIS A O 1
ATOM 5156 N N . PHE A 1 643 ? -9.614 -7.409 27.616 1.00 93.12 643 PHE A N 1
ATOM 5157 C CA . PHE A 1 643 ? -10.216 -7.380 26.280 1.00 93.12 643 PHE A CA 1
ATOM 5158 C C . PHE A 1 643 ? -11.277 -8.455 26.122 1.00 93.12 643 PHE A C 1
ATOM 5160 O O . PHE A 1 643 ? -12.398 -8.110 25.785 1.00 93.12 643 PHE A O 1
ATOM 5167 N N . HIS A 1 644 ? -10.960 -9.709 26.449 1.00 90.44 644 HIS A N 1
ATOM 5168 C CA . HIS A 1 644 ? -11.881 -10.832 26.265 1.00 90.44 644 HIS A CA 1
ATOM 5169 C C . HIS A 1 644 ? -13.252 -10.587 26.918 1.00 90.44 644 HIS A C 1
ATOM 5171 O O . HIS A 1 644 ? -14.287 -10.733 26.276 1.00 90.44 644 HIS A O 1
ATOM 5177 N N . THR A 1 645 ? -13.274 -10.130 28.176 1.00 93.69 645 THR A N 1
ATOM 5178 C CA . THR A 1 645 ? -14.528 -9.811 28.871 1.00 93.69 645 THR A CA 1
ATOM 5179 C C . THR A 1 645 ? -15.247 -8.629 28.219 1.00 93.69 645 THR A C 1
ATOM 5181 O O . THR A 1 645 ? -16.443 -8.708 27.967 1.00 93.69 645 THR A O 1
ATOM 5184 N N . LEU A 1 646 ? -14.553 -7.530 27.913 1.00 95.12 646 LEU A N 1
ATOM 5185 C CA . LEU A 1 646 ? -15.197 -6.350 27.319 1.00 95.12 646 LEU A CA 1
ATOM 5186 C C . LEU A 1 646 ? -15.721 -6.611 25.897 1.00 95.12 646 LEU A C 1
ATOM 5188 O O . LEU A 1 646 ? -16.806 -6.141 25.558 1.00 95.12 646 LEU A O 1
ATOM 5192 N N . LEU A 1 647 ? -14.976 -7.375 25.095 1.00 92.19 647 LEU A N 1
ATOM 5193 C CA . LEU A 1 647 ? -15.362 -7.801 23.751 1.00 92.19 647 LEU A CA 1
ATOM 5194 C C . LEU A 1 647 ? -16.572 -8.733 23.812 1.00 92.19 647 LEU A C 1
ATOM 5196 O O . LEU A 1 647 ? -17.546 -8.495 23.109 1.00 92.19 647 LEU A O 1
ATOM 5200 N N . GLY A 1 648 ? -16.582 -9.711 24.722 1.00 90.06 648 GLY A N 1
ATOM 5201 C CA . GLY A 1 648 ? -17.741 -10.585 24.914 1.00 90.06 648 GLY A CA 1
ATOM 5202 C C . GLY A 1 648 ? -19.035 -9.816 25.207 1.00 90.06 648 GLY A C 1
ATOM 5203 O O . GLY A 1 648 ? -20.087 -10.166 24.680 1.00 90.06 648 GLY A O 1
ATOM 5204 N N . GLY A 1 649 ? -18.952 -8.732 25.984 1.00 90.81 649 GLY A N 1
ATOM 5205 C CA . GLY A 1 649 ? -20.105 -7.875 26.256 1.00 90.81 649 GLY A CA 1
ATOM 5206 C C . GLY A 1 649 ? -20.564 -7.064 25.041 1.00 90.81 649 GLY A C 1
ATOM 5207 O O . GLY A 1 649 ? -21.736 -7.116 24.690 1.00 90.81 649 GLY A O 1
ATOM 5208 N N . ILE A 1 650 ? -19.654 -6.363 24.348 1.00 89.88 650 ILE A N 1
ATOM 5209 C CA . ILE A 1 650 ? -20.049 -5.532 23.195 1.00 89.88 650 ILE A CA 1
ATOM 5210 C C . ILE A 1 650 ? -20.545 -6.375 22.010 1.00 89.88 650 ILE A C 1
ATOM 5212 O O . ILE A 1 650 ? -21.435 -5.942 21.285 1.00 89.88 650 ILE A O 1
ATOM 5216 N N . ILE A 1 651 ? -20.010 -7.587 21.833 1.00 85.00 651 ILE A N 1
ATOM 5217 C CA . ILE A 1 651 ? -20.469 -8.540 20.814 1.00 85.00 651 ILE A CA 1
ATOM 5218 C C . ILE A 1 651 ? -21.889 -9.018 21.144 1.00 85.00 651 ILE A C 1
ATOM 5220 O O . ILE A 1 651 ? -22.741 -9.061 20.261 1.00 85.00 651 ILE A O 1
ATOM 5224 N N . ALA A 1 652 ? -22.193 -9.290 22.419 1.00 86.12 652 ALA A N 1
ATOM 5225 C CA . ALA A 1 652 ? -23.544 -9.666 22.841 1.00 86.12 652 ALA A CA 1
ATOM 5226 C C . ALA A 1 652 ? -24.589 -8.561 22.579 1.00 86.12 652 ALA A C 1
ATOM 5228 O O . ALA A 1 652 ? -25.761 -8.871 22.349 1.00 86.12 652 ALA A O 1
ATOM 5229 N N . LEU A 1 653 ? -24.172 -7.287 22.541 1.00 84.88 653 LEU A N 1
ATOM 5230 C CA . LEU A 1 653 ? -25.065 -6.178 22.199 1.00 84.88 653 LEU A CA 1
ATOM 5231 C C . LEU A 1 653 ? -25.534 -6.209 20.735 1.00 84.88 653 LEU A C 1
ATOM 5233 O O . LEU A 1 653 ? -26.588 -5.653 20.431 1.00 84.88 653 LEU A O 1
ATOM 5237 N N . GLU A 1 654 ? -24.809 -6.853 19.814 1.00 81.00 654 GLU A N 1
ATOM 5238 C CA . GLU A 1 654 ? -25.263 -6.995 18.421 1.00 81.00 654 GLU A CA 1
ATOM 5239 C C . GLU A 1 654 ? -26.547 -7.838 18.338 1.00 81.00 654 GLU A C 1
ATOM 5241 O O . GLU A 1 654 ? -27.544 -7.432 17.725 1.00 81.00 654 GLU A O 1
ATOM 5246 N N . ASP A 1 655 ? -26.540 -8.987 19.018 1.00 81.81 655 ASP A N 1
ATOM 5247 C CA . ASP A 1 655 ? -27.691 -9.886 19.141 1.00 81.81 655 ASP A CA 1
ATOM 5248 C C . ASP A 1 655 ? -28.857 -9.216 19.885 1.00 81.81 655 ASP A C 1
ATOM 5250 O O . ASP A 1 655 ? -30.037 -9.496 19.635 1.00 81.81 655 ASP A O 1
ATOM 5254 N N . GLU A 1 656 ? -28.543 -8.324 20.821 1.00 84.62 656 GLU A N 1
ATOM 5255 C CA . GLU A 1 656 ? -29.515 -7.539 21.574 1.00 84.62 656 GLU A CA 1
ATOM 5256 C C . GLU A 1 656 ? -30.180 -6.451 20.727 1.00 84.62 656 GLU A C 1
ATOM 5258 O O . GLU A 1 656 ? -31.409 -6.419 20.632 1.00 84.62 656 GLU A O 1
ATOM 5263 N N . LEU A 1 657 ? -29.402 -5.621 20.032 1.00 84.81 657 LEU A N 1
ATOM 5264 C CA . LEU A 1 657 ? -29.916 -4.583 19.136 1.00 84.81 657 LEU A CA 1
ATOM 5265 C C . LEU A 1 657 ? -30.760 -5.180 18.002 1.00 84.81 657 LEU A C 1
ATOM 5267 O O . LEU A 1 657 ? -31.844 -4.671 17.700 1.00 84.81 657 LEU A O 1
ATOM 5271 N N . SER A 1 658 ? -30.311 -6.296 17.422 1.00 84.19 658 SER A N 1
ATOM 5272 C CA . SER A 1 658 ? -31.060 -7.030 16.392 1.00 84.19 658 SER A CA 1
ATOM 5273 C C . SER A 1 658 ? -32.406 -7.536 16.920 1.00 84.19 658 SER A C 1
ATOM 5275 O O . SER A 1 658 ? -33.429 -7.487 16.229 1.00 84.19 658 SER A O 1
ATOM 5277 N N . TRP A 1 659 ? -32.437 -7.990 18.175 1.00 86.56 659 TRP A N 1
ATOM 5278 C CA . TRP A 1 659 ? -33.668 -8.420 18.827 1.00 86.56 659 TRP A CA 1
ATOM 5279 C C . TRP A 1 659 ? -34.627 -7.261 19.101 1.00 86.56 659 TRP A C 1
ATOM 5281 O O . TRP A 1 659 ? -35.813 -7.390 18.789 1.00 86.56 659 TRP A O 1
ATOM 5291 N N . PHE A 1 660 ? -34.140 -6.124 19.610 1.00 86.62 660 PHE A N 1
ATOM 5292 C CA . PHE A 1 660 ? -34.965 -4.927 19.805 1.00 86.62 660 PHE A CA 1
ATOM 5293 C C . PHE A 1 660 ? -35.638 -4.500 18.501 1.00 86.62 660 PHE A C 1
ATOM 5295 O O . PHE A 1 660 ? -36.854 -4.300 18.470 1.00 86.62 660 PHE A O 1
ATOM 5302 N N . GLN A 1 661 ? -34.877 -4.439 17.405 1.00 84.81 661 GLN A N 1
ATOM 5303 C CA . GLN A 1 661 ? -35.404 -4.100 16.082 1.00 84.81 661 GLN A CA 1
ATOM 5304 C C . GLN A 1 661 ? -36.487 -5.085 15.622 1.00 84.81 661 GLN A C 1
ATOM 5306 O O . GLN A 1 661 ? -37.534 -4.663 15.128 1.00 84.81 661 GLN A O 1
ATOM 5311 N N . GLY A 1 662 ? -36.291 -6.390 15.835 1.00 85.50 662 GLY A N 1
ATOM 5312 C CA . GLY A 1 662 ? -37.311 -7.402 15.551 1.00 85.50 662 GLY A CA 1
ATOM 5313 C C . GLY A 1 662 ? -38.578 -7.224 16.399 1.00 85.50 662 GLY A C 1
ATOM 5314 O O . GLY A 1 662 ? -39.697 -7.229 15.871 1.00 85.50 662 GLY A O 1
ATOM 5315 N N . CYS A 1 663 ? -38.428 -7.013 17.709 1.00 84.31 663 CYS A N 1
ATOM 5316 C CA . CYS A 1 663 ? -39.556 -6.815 18.620 1.00 84.31 663 CYS A CA 1
ATOM 5317 C C . CYS A 1 663 ? -40.343 -5.534 18.306 1.00 84.31 663 CYS A C 1
ATOM 5319 O O . CYS A 1 663 ? -41.575 -5.572 18.307 1.00 84.31 663 CYS A O 1
ATOM 5321 N N . LEU A 1 664 ? -39.670 -4.428 17.999 1.00 86.38 664 LEU A N 1
ATOM 5322 C CA . LEU A 1 664 ? -40.304 -3.154 17.647 1.00 86.38 664 LEU A CA 1
ATOM 5323 C C . LEU A 1 664 ? -40.932 -3.199 16.247 1.00 86.38 664 LEU A C 1
ATOM 5325 O O . LEU A 1 664 ? -42.057 -2.733 16.057 1.00 86.38 664 LEU A O 1
ATOM 5329 N N . GLY A 1 665 ? -40.279 -3.871 15.294 1.00 85.56 665 GLY A N 1
ATOM 5330 C CA . GLY A 1 665 ? -40.800 -4.085 13.945 1.00 85.56 665 GLY A CA 1
ATOM 5331 C C . GLY A 1 665 ? -42.110 -4.878 13.930 1.00 85.56 665 GLY A C 1
ATOM 5332 O O . GLY A 1 665 ? -43.062 -4.486 13.257 1.00 85.56 665 GLY A O 1
ATOM 5333 N N . THR A 1 666 ? -42.220 -5.946 14.734 1.00 86.69 666 THR A N 1
ATOM 5334 C CA . THR A 1 666 ? -43.484 -6.708 14.872 1.00 86.69 666 THR A CA 1
ATOM 5335 C C . THR A 1 666 ? -44.629 -5.897 15.487 1.00 86.69 666 THR A C 1
ATOM 5337 O O . THR A 1 666 ? -45.795 -6.228 15.269 1.00 86.69 666 THR A O 1
ATOM 5340 N N . ARG A 1 667 ? -44.312 -4.819 16.214 1.00 86.19 667 ARG A N 1
ATOM 5341 C CA . ARG A 1 667 ? -45.272 -3.878 16.816 1.00 86.19 667 ARG A CA 1
ATOM 5342 C C . ARG A 1 667 ? -45.594 -2.684 15.913 1.00 86.19 667 ARG A C 1
ATOM 5344 O O . ARG A 1 667 ? -46.473 -1.898 16.249 1.00 86.19 667 ARG A O 1
ATOM 5351 N N . GLY A 1 668 ? -44.922 -2.557 14.766 1.00 86.62 668 GLY A N 1
ATOM 5352 C CA . GLY A 1 668 ? -45.103 -1.444 13.832 1.00 86.62 668 GLY A CA 1
ATOM 5353 C C . GLY A 1 668 ? -44.558 -0.106 14.342 1.00 86.62 668 GLY A C 1
ATOM 5354 O O . GLY A 1 668 ? -45.008 0.935 13.870 1.00 86.62 668 GLY A O 1
ATOM 5355 N N . ILE A 1 669 ? -43.625 -0.125 15.300 1.00 86.94 669 ILE A N 1
ATOM 5356 C CA . ILE A 1 669 ? -42.995 1.081 15.849 1.00 86.94 669 ILE A CA 1
ATOM 5357 C C . ILE A 1 669 ? -41.837 1.493 14.935 1.00 86.94 669 ILE A C 1
ATOM 5359 O O . ILE A 1 669 ? -40.934 0.695 14.674 1.00 86.94 669 ILE A O 1
ATOM 5363 N N . ASN A 1 670 ? -41.868 2.736 14.445 1.00 83.25 670 ASN A N 1
ATOM 5364 C CA . ASN A 1 670 ? -40.798 3.294 13.624 1.00 83.25 670 ASN A CA 1
ATOM 5365 C C . ASN A 1 670 ? -39.741 3.969 14.507 1.00 83.25 670 ASN A C 1
ATOM 5367 O O . ASN A 1 670 ? -39.924 5.097 14.953 1.00 83.25 670 ASN A O 1
ATOM 5371 N N . LEU A 1 671 ? -38.614 3.288 14.707 1.00 81.69 671 LEU A N 1
ATOM 5372 C CA . LEU A 1 671 ? -37.491 3.776 15.511 1.00 81.69 671 LEU A CA 1
ATOM 5373 C C . LEU A 1 671 ? -36.906 5.119 15.042 1.00 81.69 671 LEU A C 1
ATOM 5375 O O . LEU A 1 671 ? -36.309 5.819 15.851 1.00 81.69 671 LEU A O 1
ATOM 5379 N N . GLU A 1 672 ? -37.066 5.496 13.769 1.00 76.69 672 GLU A N 1
ATOM 5380 C CA . GLU A 1 672 ? -36.562 6.780 13.254 1.00 76.69 672 GLU A CA 1
ATOM 5381 C C . GLU A 1 672 ? -37.374 7.994 13.748 1.00 76.69 672 GLU A C 1
ATOM 5383 O O . GLU A 1 672 ? -36.902 9.126 13.649 1.00 76.69 672 GLU A O 1
ATOM 5388 N N . GLU A 1 673 ? -38.585 7.778 14.272 1.00 83.38 673 GLU A N 1
ATOM 5389 C CA . GLU A 1 673 ? -39.486 8.833 14.766 1.00 83.38 673 GLU A CA 1
ATOM 5390 C C . GLU A 1 673 ? -39.467 8.975 16.297 1.00 83.38 673 GLU A C 1
ATOM 5392 O O . GLU A 1 673 ? -40.058 9.911 16.841 1.00 83.38 673 GLU A O 1
ATOM 5397 N N . GLU A 1 674 ? -38.779 8.071 16.995 1.00 88.00 674 GLU A N 1
ATOM 5398 C CA . GLU A 1 674 ? -38.722 8.027 18.453 1.00 88.00 674 GLU A CA 1
ATOM 5399 C C . GLU A 1 674 ? -37.533 8.827 19.003 1.00 88.00 674 GLU A C 1
ATOM 5401 O O . GLU A 1 674 ? -36.458 8.890 18.405 1.00 88.00 674 GLU A O 1
ATOM 5406 N N . ALA A 1 675 ? -37.712 9.434 20.179 1.00 88.38 675 ALA A N 1
ATOM 5407 C CA . ALA A 1 675 ? -36.676 10.212 20.855 1.00 88.38 675 ALA A CA 1
ATOM 5408 C C . ALA A 1 675 ? -36.491 9.761 22.308 1.00 88.38 675 ALA A C 1
ATOM 5410 O O . ALA A 1 675 ? -37.425 9.272 22.954 1.00 88.38 675 ALA A O 1
ATOM 5411 N N . ALA A 1 676 ? -35.283 9.967 22.837 1.00 91.25 676 ALA A N 1
ATOM 5412 C CA . ALA A 1 676 ? -34.999 9.699 24.238 1.00 91.25 676 ALA A CA 1
ATOM 5413 C C . ALA A 1 676 ? -35.830 10.635 25.134 1.00 91.25 676 ALA A C 1
ATOM 5415 O O . ALA A 1 676 ? -35.836 11.859 24.972 1.00 91.25 676 ALA A O 1
ATOM 5416 N N . LYS A 1 677 ? -36.547 10.052 26.093 1.00 92.44 677 LYS A N 1
ATOM 5417 C CA . LYS A 1 677 ? -37.225 10.765 27.180 1.00 92.44 677 LYS A CA 1
ATOM 5418 C C . LYS A 1 677 ? -36.189 11.325 28.148 1.00 92.44 677 LYS A C 1
ATOM 5420 O O . LYS A 1 677 ? -35.054 10.860 28.184 1.00 92.44 677 LYS A O 1
ATOM 5425 N N . ALA A 1 678 ? -36.587 12.304 28.961 1.00 93.19 678 ALA A N 1
ATOM 5426 C CA . ALA A 1 678 ? -35.661 13.021 29.836 1.00 93.19 678 ALA A CA 1
ATOM 5427 C C . ALA A 1 678 ? -34.806 12.099 30.738 1.00 93.19 678 ALA A C 1
ATOM 5429 O O . ALA A 1 678 ? -33.597 12.324 30.768 1.00 93.19 678 ALA A O 1
ATOM 5430 N N . PRO A 1 679 ? -35.344 11.039 31.384 1.00 93.06 679 PRO A N 1
ATOM 5431 C CA . PRO A 1 679 ? -34.513 10.125 32.177 1.00 93.06 679 PRO A CA 1
ATOM 5432 C C . PRO A 1 679 ? -33.499 9.332 31.339 1.00 93.06 679 PRO A C 1
ATOM 5434 O O . PRO A 1 679 ? -32.336 9.226 31.721 1.00 93.06 679 PRO A O 1
ATOM 5437 N N . CYS A 1 680 ? -33.906 8.824 30.169 1.00 93.81 680 CYS A N 1
ATOM 5438 C CA . CYS A 1 680 ? -33.008 8.129 29.242 1.00 93.81 680 CYS A CA 1
ATOM 5439 C C . CYS A 1 680 ? -31.918 9.070 28.710 1.00 93.81 680 CYS A C 1
ATOM 5441 O O . CYS A 1 680 ? -30.746 8.704 28.681 1.00 93.81 680 CYS A O 1
ATOM 5443 N N . GLN A 1 681 ? -32.285 10.298 28.332 1.00 94.94 681 GLN A N 1
ATOM 5444 C CA . GLN A 1 681 ? -31.339 11.299 27.845 1.00 94.94 681 GLN A CA 1
ATOM 5445 C C . GLN A 1 681 ? -30.344 11.709 28.936 1.00 94.94 681 GLN A C 1
ATOM 5447 O O . GLN A 1 681 ? -29.155 11.786 28.661 1.00 94.94 681 GLN A O 1
ATOM 5452 N N . GLU A 1 682 ? -30.792 11.907 30.180 1.00 95.62 682 GLU A N 1
ATOM 5453 C CA . GLU A 1 682 ? -29.899 12.210 31.305 1.00 95.62 682 GLU A CA 1
ATOM 5454 C C . GLU A 1 682 ? -28.894 11.071 31.550 1.00 95.62 682 GLU A C 1
ATOM 5456 O O . GLU A 1 682 ? -27.725 11.320 31.860 1.00 95.62 682 GLU A O 1
ATOM 5461 N N . TYR A 1 683 ? -29.328 9.819 31.377 1.00 96.31 683 TYR A N 1
ATOM 5462 C CA . TYR A 1 683 ? -28.449 8.661 31.493 1.00 96.31 683 TYR A CA 1
ATOM 5463 C C . TYR A 1 683 ? -27.406 8.626 30.364 1.00 96.31 683 TYR A C 1
ATOM 5465 O O . TYR A 1 683 ? -26.210 8.472 30.627 1.00 96.31 683 TYR A O 1
ATOM 5473 N N . ILE A 1 684 ? -27.834 8.855 29.121 1.00 95.56 684 ILE A N 1
ATOM 5474 C CA . ILE A 1 684 ? -26.947 8.966 27.954 1.00 95.56 684 ILE A CA 1
ATOM 5475 C C . ILE A 1 684 ? -25.924 10.091 28.160 1.00 95.56 684 ILE A C 1
ATOM 5477 O O . ILE A 1 684 ? -24.721 9.857 28.041 1.00 95.56 684 ILE A O 1
ATOM 5481 N N . ASP A 1 685 ? -26.375 11.281 28.562 1.00 96.00 685 ASP A N 1
ATOM 5482 C CA . ASP A 1 685 ? -25.512 12.436 28.826 1.00 96.00 685 ASP A CA 1
ATOM 5483 C C . ASP A 1 685 ? -24.484 12.125 29.926 1.00 96.00 685 ASP A C 1
ATOM 5485 O O . ASP A 1 685 ? -23.320 12.534 29.852 1.00 96.00 685 ASP A O 1
ATOM 5489 N N . TYR A 1 686 ? -24.886 11.364 30.949 1.00 96.44 686 TYR A N 1
ATOM 5490 C CA . TYR A 1 686 ? -23.973 10.926 31.996 1.00 96.44 686 TYR A CA 1
ATOM 5491 C C . TYR A 1 686 ? -22.921 9.936 31.479 1.00 96.44 686 TYR A C 1
ATOM 5493 O O . TYR A 1 686 ? -21.737 10.112 31.787 1.00 96.44 686 TYR A O 1
ATOM 5501 N N . MET A 1 687 ? -23.307 8.943 30.671 1.00 96.12 687 MET A N 1
ATOM 5502 C CA . MET A 1 687 ? -22.352 8.036 30.020 1.00 96.12 687 MET A CA 1
ATOM 5503 C C . MET A 1 687 ? -21.368 8.822 29.150 1.00 96.12 687 MET A C 1
ATOM 5505 O O . MET A 1 687 ? -20.156 8.639 29.269 1.00 96.12 687 MET A O 1
ATOM 5509 N N . HIS A 1 688 ? -21.861 9.783 28.366 1.00 94.75 688 HIS A N 1
ATOM 5510 C CA . HIS A 1 688 ? -21.016 10.668 27.563 1.00 94.75 688 HIS A CA 1
ATOM 5511 C C . HIS A 1 688 ? -20.050 11.486 28.422 1.00 94.75 688 HIS A C 1
ATOM 5513 O O . HIS A 1 688 ? -18.870 11.579 28.091 1.00 94.75 688 HIS A O 1
ATOM 5519 N N . SER A 1 689 ? -20.489 12.004 29.574 1.00 95.19 689 SER A N 1
ATOM 5520 C CA . SER A 1 689 ? -19.604 12.703 30.523 1.00 95.19 689 SER A CA 1
ATOM 5521 C C . SER A 1 689 ? -18.503 11.805 31.114 1.00 95.19 689 SER A C 1
ATOM 5523 O O . SER A 1 689 ? -17.479 12.295 31.603 1.00 95.19 689 SER A O 1
ATOM 5525 N N . CYS A 1 690 ? -18.700 10.484 31.057 1.00 94.88 690 CYS A N 1
ATOM 5526 C CA . CYS A 1 690 ? -17.744 9.485 31.516 1.00 94.88 690 CYS A CA 1
ATOM 5527 C C . CYS A 1 690 ? -16.757 9.043 30.417 1.00 94.88 690 CYS A C 1
ATOM 5529 O O . CYS A 1 690 ? -15.737 8.431 30.741 1.00 94.88 690 CYS A O 1
ATOM 5531 N N . ASN A 1 691 ? -16.992 9.397 29.145 1.00 92.56 691 ASN A N 1
ATOM 5532 C CA . ASN A 1 691 ? -16.167 8.981 28.002 1.00 92.56 691 ASN A CA 1
ATOM 5533 C C . ASN A 1 691 ? -14.704 9.421 28.089 1.00 92.56 691 ASN A C 1
ATOM 5535 O O . ASN A 1 691 ? -13.851 8.737 27.536 1.00 92.56 691 ASN A O 1
ATOM 5539 N N . ASP A 1 692 ? -14.391 10.495 28.813 1.00 89.75 692 ASP A N 1
ATOM 5540 C CA . ASP A 1 692 ? -13.017 10.989 29.001 1.00 89.75 692 ASP A CA 1
ATOM 5541 C C . ASP A 1 692 ? -12.432 10.634 30.378 1.00 89.75 692 ASP A C 1
ATOM 5543 O O . ASP A 1 692 ? -11.293 10.981 30.694 1.00 89.75 692 ASP A O 1
ATOM 5547 N N . GLN A 1 693 ? -13.187 9.918 31.219 1.00 94.44 693 GLN A N 1
ATOM 5548 C CA . GLN A 1 693 ? -12.718 9.534 32.549 1.00 94.44 693 GLN A CA 1
ATOM 5549 C C . GLN A 1 693 ? -11.631 8.447 32.470 1.00 94.44 693 GLN A C 1
ATOM 5551 O O . GLN A 1 693 ? -11.621 7.637 31.529 1.00 94.44 693 GLN A O 1
ATOM 5556 N N . PRO A 1 694 ? -10.729 8.382 33.470 1.00 95.31 694 PRO A N 1
ATOM 5557 C CA . PRO A 1 694 ? -9.780 7.285 33.620 1.00 95.31 694 PRO A CA 1
ATOM 5558 C C . PRO A 1 694 ? -10.450 5.908 33.570 1.00 95.31 694 PRO A C 1
ATOM 5560 O O . PRO A 1 694 ? -11.558 5.717 34.076 1.00 95.31 694 PRO A O 1
ATOM 5563 N N . TYR A 1 695 ? -9.741 4.930 33.003 1.00 95.94 695 TYR A N 1
ATOM 5564 C CA . TYR A 1 695 ? -10.258 3.577 32.781 1.00 95.94 695 TYR A CA 1
ATOM 5565 C C . TYR A 1 695 ? -10.904 2.924 34.022 1.00 95.94 695 TYR A C 1
ATOM 5567 O O . TYR A 1 695 ? -11.999 2.383 33.869 1.00 95.94 695 TYR A O 1
ATOM 5575 N N . PRO A 1 696 ? -10.337 3.016 35.248 1.00 95.69 696 PRO A N 1
ATOM 5576 C CA . PRO A 1 696 ? -10.974 2.441 36.436 1.00 95.69 696 PRO A CA 1
ATOM 5577 C C . PRO A 1 696 ? -12.378 2.989 36.716 1.00 95.69 696 PRO A C 1
ATOM 5579 O O . PRO A 1 696 ? -13.254 2.242 37.141 1.00 95.69 696 PRO A O 1
ATOM 5582 N N . ILE A 1 697 ? -12.621 4.276 36.452 1.00 96.06 697 ILE A N 1
ATOM 5583 C CA . ILE A 1 697 ? -13.938 4.903 36.636 1.00 96.06 697 ILE A CA 1
ATOM 5584 C C . ILE A 1 697 ? -14.887 4.437 35.531 1.00 96.06 697 ILE A C 1
ATOM 5586 O O . ILE A 1 697 ? -15.997 4.006 35.826 1.00 96.06 697 ILE A O 1
ATOM 5590 N N . HIS A 1 698 ? -14.425 4.465 34.277 1.00 96.75 698 HIS A N 1
ATOM 5591 C CA . HIS A 1 698 ? -15.197 4.038 33.105 1.00 96.75 698 HIS A CA 1
ATOM 5592 C C . HIS A 1 698 ? -15.709 2.602 33.268 1.00 96.75 698 HIS A C 1
ATOM 5594 O O . HIS A 1 698 ? -16.907 2.351 33.154 1.00 96.75 698 HIS A O 1
ATOM 5600 N N . VAL A 1 699 ? -14.822 1.666 33.613 1.00 96.31 699 VAL A N 1
ATOM 5601 C CA . VAL A 1 699 ? -15.197 0.254 33.765 1.00 96.31 699 VAL A CA 1
ATOM 5602 C C . VAL A 1 699 ? -16.042 -0.005 35.016 1.00 96.31 699 VAL A C 1
ATOM 5604 O O . VAL A 1 699 ? -16.868 -0.911 35.009 1.00 96.31 699 VAL A O 1
ATOM 5607 N N . THR A 1 700 ? -15.907 0.821 36.063 1.00 95.75 700 THR A N 1
ATOM 5608 C CA . THR A 1 700 ? -16.799 0.766 37.236 1.00 95.75 700 THR A CA 1
ATOM 5609 C C . THR A 1 700 ? -18.225 1.170 36.866 1.00 95.75 700 THR A C 1
ATOM 5611 O O . THR A 1 700 ? -19.166 0.536 37.332 1.00 95.75 700 THR A O 1
ATOM 5614 N N . VAL A 1 701 ? -18.398 2.199 36.027 1.00 96.56 701 VAL A N 1
ATOM 5615 C CA . VAL A 1 701 ? -19.722 2.603 35.522 1.00 96.56 701 VAL A CA 1
ATOM 5616 C C . VAL A 1 701 ? -20.336 1.478 34.693 1.00 96.56 701 VAL A C 1
ATOM 5618 O O . VAL A 1 701 ? -21.464 1.088 34.966 1.00 96.56 701 VAL A O 1
ATOM 5621 N N . LEU A 1 702 ? -19.570 0.901 33.761 1.00 95.94 702 LEU A N 1
ATOM 5622 C CA . LEU A 1 702 ? -20.006 -0.221 32.920 1.00 95.94 702 LEU A CA 1
ATOM 5623 C C . LEU A 1 702 ? -20.463 -1.416 33.776 1.00 95.94 702 LEU A C 1
ATOM 5625 O O . LEU A 1 702 ? -21.576 -1.904 33.619 1.00 95.94 702 LEU A O 1
ATOM 5629 N N . TRP A 1 703 ? -19.647 -1.822 34.754 1.00 95.94 703 TRP A N 1
ATOM 5630 C CA . TRP A 1 703 ? -20.003 -2.871 35.713 1.00 95.94 703 TRP A CA 1
ATOM 5631 C C . TRP A 1 703 ? -21.266 -2.551 36.518 1.00 95.94 703 TRP A C 1
ATOM 5633 O O . TRP A 1 703 ? -22.106 -3.428 36.712 1.00 95.94 703 TRP A O 1
ATOM 5643 N N . ALA A 1 704 ? -21.399 -1.318 37.009 1.00 94.56 704 ALA A N 1
ATOM 5644 C CA . ALA A 1 704 ? -22.533 -0.921 37.832 1.00 94.56 704 ALA A CA 1
ATOM 5645 C C . ALA A 1 704 ? -23.856 -0.973 37.055 1.00 94.56 704 ALA A C 1
ATOM 5647 O O . ALA A 1 704 ? -24.838 -1.456 37.616 1.00 94.56 704 ALA A O 1
ATOM 5648 N N . ILE A 1 705 ? -23.856 -0.534 35.790 1.00 95.12 705 ILE A N 1
ATOM 5649 C CA . ILE A 1 705 ? -25.006 -0.602 34.873 1.00 95.12 705 ILE A CA 1
ATOM 5650 C C . ILE A 1 705 ? -25.434 -2.064 34.694 1.00 95.12 705 ILE A C 1
ATOM 5652 O O . ILE A 1 705 ? -26.526 -2.457 35.097 1.00 95.12 705 ILE A O 1
ATOM 5656 N N . GLU A 1 706 ? -24.524 -2.903 34.194 1.00 94.31 706 GLU A N 1
ATOM 5657 C CA . GLU A 1 706 ? -24.786 -4.316 33.884 1.00 94.31 706 GLU A CA 1
ATOM 5658 C C . GLU A 1 706 ? -25.252 -5.106 35.112 1.00 94.31 706 GLU A C 1
ATOM 5660 O O . GLU A 1 706 ? -26.195 -5.902 35.066 1.00 94.31 706 GLU A O 1
ATOM 5665 N N . LYS A 1 707 ? -24.617 -4.859 36.264 1.00 93.12 707 LYS A N 1
ATOM 5666 C CA . LYS A 1 707 ? -24.988 -5.510 37.520 1.00 93.12 707 LYS A CA 1
ATOM 5667 C C . LYS A 1 707 ? -26.360 -5.056 38.015 1.00 93.12 707 LYS A C 1
ATOM 5669 O O . LYS A 1 707 ? -27.116 -5.899 38.502 1.00 93.12 707 LYS A O 1
ATOM 5674 N N . ALA A 1 708 ? -26.680 -3.763 37.923 1.00 90.50 708 ALA A N 1
ATOM 5675 C CA . ALA A 1 708 ? -27.988 -3.251 38.320 1.00 90.50 708 ALA A CA 1
ATOM 5676 C C . ALA A 1 708 ? -29.087 -3.868 37.450 1.00 90.50 708 ALA A C 1
ATOM 5678 O O . ALA A 1 708 ? -30.077 -4.365 37.985 1.00 90.50 708 ALA A O 1
ATOM 5679 N N . TYR A 1 709 ? -28.856 -3.939 36.139 1.00 89.56 709 TYR A N 1
ATOM 5680 C CA . TYR A 1 709 ? -29.777 -4.536 35.181 1.00 89.56 709 TYR A CA 1
ATOM 5681 C C . TYR A 1 709 ? -30.003 -6.035 35.435 1.00 89.56 709 TYR A C 1
ATOM 5683 O O . TYR A 1 709 ? -31.145 -6.490 35.542 1.00 89.56 709 TYR A O 1
ATOM 5691 N N . HIS A 1 710 ? -28.923 -6.803 35.632 1.00 91.38 710 HIS A N 1
ATOM 5692 C CA . HIS A 1 710 ? -29.005 -8.226 35.979 1.00 91.38 710 HIS A CA 1
ATOM 5693 C C . HIS A 1 710 ? -29.767 -8.457 37.288 1.00 91.38 710 HIS A C 1
ATOM 5695 O O . HIS A 1 710 ? -30.671 -9.289 37.344 1.00 91.38 710 HIS A O 1
ATOM 5701 N N . GLU A 1 711 ? -29.413 -7.747 38.365 1.00 89.25 711 GLU A N 1
ATOM 5702 C CA . GLU A 1 711 ? -30.063 -7.942 39.666 1.00 89.25 711 GLU A CA 1
ATOM 5703 C C . GLU A 1 711 ? -31.533 -7.505 39.650 1.00 89.25 711 GLU A C 1
ATOM 5705 O O . GLU A 1 711 ? -32.362 -8.179 40.266 1.00 89.25 711 GLU A O 1
ATOM 5710 N N . ALA A 1 712 ? -31.870 -6.446 38.907 1.00 87.06 712 ALA A N 1
ATOM 5711 C CA . ALA A 1 712 ? -33.240 -5.993 38.706 1.00 87.06 712 ALA A CA 1
ATOM 5712 C C . ALA A 1 712 ? -34.108 -7.091 38.076 1.00 87.06 712 ALA A C 1
ATOM 5714 O O . ALA A 1 712 ? -35.109 -7.503 38.667 1.00 87.06 712 ALA A O 1
ATOM 5715 N N . TRP A 1 713 ? -33.704 -7.635 36.926 1.00 88.75 713 TRP A N 1
ATOM 5716 C CA . TRP A 1 713 ? -34.469 -8.682 36.245 1.00 88.75 713 TRP A CA 1
ATOM 5717 C C . TRP A 1 713 ? -34.437 -10.023 36.982 1.00 88.75 713 TRP A C 1
ATOM 5719 O O . TRP A 1 713 ? -35.458 -10.707 37.064 1.00 88.75 713 TRP A O 1
ATOM 5729 N N . HIS A 1 714 ? -33.303 -10.391 37.584 1.00 86.75 714 HIS A N 1
ATOM 5730 C CA . HIS A 1 714 ? -33.172 -11.637 38.339 1.00 86.75 714 HIS A CA 1
ATOM 5731 C C . HIS A 1 714 ? -34.031 -11.640 39.613 1.00 86.75 714 HIS A C 1
ATOM 5733 O O . HIS A 1 714 ? -34.596 -12.673 39.975 1.00 86.75 714 HIS A O 1
ATOM 5739 N N . ALA A 1 715 ? -34.168 -10.507 40.308 1.00 85.00 715 ALA A N 1
ATOM 5740 C CA . ALA A 1 715 ? -35.029 -10.405 41.489 1.00 85.00 715 ALA A CA 1
ATOM 5741 C C . ALA A 1 715 ? -36.533 -10.444 41.152 1.00 85.00 715 ALA A C 1
ATOM 5743 O O . ALA A 1 715 ? -37.348 -10.771 42.018 1.00 85.00 715 ALA A O 1
ATOM 5744 N N . HIS A 1 716 ? -36.901 -10.145 39.902 1.00 86.44 716 HIS A N 1
ATOM 5745 C CA . HIS A 1 716 ? -38.286 -10.015 39.443 1.00 86.44 716 HIS A CA 1
ATOM 5746 C C . HIS A 1 716 ? -38.688 -11.099 38.428 1.00 86.44 716 HIS A C 1
ATOM 5748 O O . HIS A 1 716 ? -39.595 -10.893 37.625 1.00 86.44 716 HIS A O 1
ATOM 5754 N N . GLN A 1 717 ? -38.064 -12.280 38.487 1.00 80.81 717 GLN A N 1
ATOM 5755 C CA . GLN A 1 717 ? -38.481 -13.427 37.677 1.00 80.81 717 GLN A CA 1
ATOM 5756 C C . GLN A 1 717 ? -39.897 -13.900 38.059 1.00 80.81 717 GLN A C 1
ATOM 5758 O O . GLN A 1 717 ? -40.198 -14.052 39.252 1.00 80.81 717 GLN A O 1
ATOM 5763 N N . PRO A 1 718 ? -40.783 -14.158 37.080 1.00 74.69 718 PRO A N 1
ATOM 5764 C CA . PRO A 1 718 ? -42.124 -14.636 37.366 1.00 74.69 718 PRO A CA 1
ATOM 5765 C C . PRO A 1 718 ? -42.087 -16.092 37.878 1.00 74.69 718 PRO A C 1
ATOM 5767 O O . PRO A 1 718 ? -41.296 -16.910 37.405 1.00 74.69 718 PRO A O 1
ATOM 5770 N N . PRO A 1 719 ? -42.945 -16.465 38.849 1.00 68.81 719 PRO A N 1
ATOM 5771 C CA . PRO A 1 719 ? -42.955 -17.811 39.433 1.00 68.81 719 PRO A CA 1
ATOM 5772 C C . PRO A 1 719 ? -43.427 -18.912 38.462 1.00 68.81 719 PRO A C 1
ATOM 5774 O O . PRO A 1 719 ? -43.168 -20.093 38.699 1.00 68.81 719 PRO A O 1
ATOM 5777 N N . GLN A 1 720 ? -44.135 -18.543 37.392 1.00 67.12 720 GLN A N 1
ATOM 5778 C CA . GLN A 1 720 ? -44.464 -19.363 36.219 1.00 67.12 720 GLN A CA 1
ATOM 5779 C C . GLN A 1 720 ? -44.436 -18.448 34.981 1.00 67.12 720 GLN A C 1
ATOM 5781 O O . GLN A 1 720 ? -44.705 -17.262 35.163 1.00 67.12 720 GLN A O 1
ATOM 5786 N N . PRO A 1 721 ? -44.163 -18.953 33.759 1.00 65.56 721 PRO A N 1
ATOM 5787 C CA . PRO A 1 721 ? -44.180 -18.137 32.542 1.00 65.56 721 PRO A CA 1
ATOM 5788 C C . PRO A 1 721 ? -45.528 -17.422 32.406 1.00 65.56 721 PRO A C 1
ATOM 5790 O O . PRO A 1 721 ? -46.572 -18.071 32.259 1.00 65.56 721 PRO A O 1
ATOM 5793 N N . ASN A 1 722 ? -45.521 -16.099 32.536 1.00 56.22 722 ASN A N 1
ATOM 5794 C CA . ASN A 1 722 ? -46.718 -15.278 32.491 1.00 56.22 722 ASN A CA 1
ATOM 5795 C C . ASN A 1 722 ? -46.794 -14.704 31.078 1.00 56.22 722 ASN A C 1
ATOM 5797 O O . ASN A 1 722 ? -45.978 -13.872 30.715 1.00 56.22 722 ASN A O 1
ATOM 5801 N N . GLN A 1 723 ? -47.768 -15.192 30.298 1.00 57.72 723 GLN A N 1
ATOM 5802 C CA . GLN A 1 723 ? -48.126 -14.785 28.927 1.00 57.72 723 GLN A CA 1
ATOM 5803 C C . GLN A 1 723 ? -47.323 -13.614 28.325 1.00 57.72 723 GLN A C 1
ATOM 5805 O O . GLN A 1 723 ? -47.346 -12.500 28.842 1.00 57.72 723 GLN A O 1
ATOM 5810 N N . ALA A 1 724 ? -46.734 -13.864 27.147 1.00 59.62 724 ALA A N 1
ATOM 5811 C CA . ALA A 1 724 ? -46.094 -12.871 26.283 1.00 59.62 724 ALA A CA 1
ATOM 5812 C C . ALA A 1 724 ? -46.806 -11.498 26.331 1.00 59.62 724 ALA A C 1
ATOM 5814 O O . ALA A 1 724 ? -48.021 -11.454 26.105 1.00 59.62 724 ALA A O 1
ATOM 5815 N N . PRO A 1 725 ? -46.072 -10.395 26.595 1.00 63.69 725 PRO A N 1
ATOM 5816 C CA . PRO A 1 725 ? -44.705 -10.173 26.099 1.00 63.69 725 PRO A CA 1
ATOM 5817 C C . PRO A 1 725 ? -43.575 -9.993 27.141 1.00 63.69 725 PRO A C 1
ATOM 5819 O O . PRO A 1 725 ? -42.464 -9.670 26.726 1.00 63.69 725 PRO A O 1
ATOM 5822 N N . TYR A 1 726 ? -43.804 -10.175 28.447 1.00 71.00 726 TYR A N 1
ATOM 5823 C CA . TYR A 1 726 ? -42.840 -9.742 29.484 1.00 71.00 726 TYR A CA 1
ATOM 5824 C C . TYR A 1 726 ? -41.733 -10.759 29.826 1.00 71.00 726 TYR A C 1
ATOM 5826 O O . TYR A 1 726 ? -40.643 -10.354 30.228 1.00 71.00 726 TYR A O 1
ATOM 5834 N N . ASP A 1 727 ? -41.971 -12.060 29.620 1.00 68.00 727 ASP A N 1
ATOM 5835 C CA . ASP A 1 727 ? -41.026 -13.136 29.979 1.00 68.00 727 ASP A CA 1
ATOM 5836 C C . ASP A 1 727 ? -39.663 -13.012 29.259 1.00 68.00 727 ASP A C 1
ATOM 5838 O O . ASP A 1 727 ? -38.618 -13.317 29.841 1.00 68.00 727 ASP A O 1
ATOM 5842 N N . TYR A 1 728 ? -39.650 -12.480 28.028 1.00 71.56 728 TYR A N 1
ATOM 5843 C CA . TYR A 1 728 ? -38.442 -12.342 27.199 1.00 71.56 728 TYR A CA 1
ATOM 5844 C C . TYR A 1 728 ? -37.328 -11.527 27.861 1.00 71.56 728 TYR A C 1
ATOM 5846 O O . TYR A 1 728 ? -36.148 -11.799 27.640 1.00 71.56 728 TYR A O 1
ATOM 5854 N N . ALA A 1 729 ? -37.697 -10.540 28.679 1.00 70.56 729 ALA A N 1
ATOM 5855 C CA . ALA A 1 729 ? -36.734 -9.715 29.389 1.00 70.56 729 ALA A CA 1
ATOM 5856 C C . ALA A 1 729 ? -35.948 -10.540 30.419 1.00 70.56 729 ALA A C 1
ATOM 5858 O O . ALA A 1 729 ? -34.717 -10.532 30.467 1.00 70.56 729 ALA A O 1
ATOM 5859 N N . THR A 1 730 ? -36.661 -11.351 31.199 1.00 74.31 730 THR A N 1
ATOM 5860 C CA . THR A 1 730 ? -36.040 -12.230 32.194 1.00 74.31 730 THR A CA 1
ATOM 5861 C C . THR A 1 730 ? -35.228 -13.361 31.559 1.00 74.31 730 THR A C 1
ATOM 5863 O O . THR A 1 730 ? -34.195 -13.741 32.105 1.00 74.31 730 THR A O 1
ATOM 5866 N N . GLU A 1 731 ? -35.622 -13.855 30.380 1.00 78.38 731 GLU A N 1
ATOM 5867 C CA . GLU A 1 731 ? -34.857 -14.869 29.635 1.00 78.38 731 GLU A CA 1
ATOM 5868 C C . GLU A 1 731 ? -33.477 -14.374 29.184 1.00 78.38 731 GLU A C 1
ATOM 5870 O O . GLU A 1 731 ? -32.566 -15.187 29.034 1.00 78.38 731 GLU A O 1
ATOM 5875 N N . ARG A 1 732 ? -33.306 -13.060 28.986 1.00 81.94 732 ARG A N 1
ATOM 5876 C CA . ARG A 1 732 ? -32.038 -12.447 28.565 1.00 81.94 732 ARG A CA 1
ATOM 5877 C C . ARG A 1 732 ? -31.204 -11.995 29.758 1.00 81.94 732 ARG A C 1
ATOM 5879 O O . ARG A 1 732 ? -30.116 -12.528 29.990 1.00 81.94 732 ARG A O 1
ATOM 5886 N N . TRP A 1 733 ? -31.739 -11.075 30.557 1.00 85.62 733 TRP A N 1
ATOM 5887 C CA . TRP A 1 733 ? -30.970 -10.368 31.588 1.00 85.62 733 TRP A CA 1
ATOM 5888 C C . TRP A 1 733 ? -30.992 -11.046 32.963 1.00 85.62 733 TRP A C 1
ATOM 5890 O O . TRP A 1 733 ? -30.276 -10.633 33.867 1.00 85.62 733 TRP A O 1
ATOM 5900 N N . ALA A 1 734 ? -31.751 -12.131 33.131 1.00 84.38 734 ALA A N 1
ATOM 5901 C CA . ALA A 1 734 ? -31.628 -13.024 34.287 1.00 84.38 734 ALA A CA 1
ATOM 5902 C C . ALA A 1 734 ? -31.081 -14.412 33.901 1.00 84.38 734 ALA A C 1
ATOM 5904 O O . ALA A 1 734 ? -31.239 -15.385 34.643 1.00 84.38 734 ALA A O 1
ATOM 5905 N N . SER A 1 735 ? -30.447 -14.510 32.728 1.00 86.88 735 SER A N 1
ATOM 5906 C CA . SER A 1 735 ? -29.867 -15.746 32.211 1.00 86.88 735 SER A CA 1
ATOM 5907 C C . SER A 1 735 ? -28.551 -16.116 32.906 1.00 86.88 735 SER A C 1
ATOM 5909 O O . SER A 1 735 ? -27.803 -15.264 33.391 1.00 86.88 735 SER A O 1
ATOM 5911 N N . GLU A 1 736 ? -28.228 -17.412 32.926 1.00 88.06 736 GLU A N 1
ATOM 5912 C CA . GLU A 1 736 ? -26.952 -17.899 33.464 1.00 88.06 736 GLU A CA 1
ATOM 5913 C C . GLU A 1 736 ? -25.722 -17.336 32.714 1.00 88.06 736 GLU A C 1
ATOM 5915 O O . GLU A 1 736 ? -24.777 -16.917 33.394 1.00 88.06 736 GLU A O 1
ATOM 5920 N N . PRO A 1 737 ? -25.707 -17.241 31.363 1.00 89.31 737 PRO A N 1
ATOM 5921 C CA . PRO A 1 737 ? -24.615 -16.593 30.632 1.00 89.31 737 PRO A CA 1
ATOM 5922 C C . PRO A 1 737 ? -24.391 -15.136 31.046 1.00 89.31 737 PRO A C 1
ATOM 5924 O O . PRO A 1 737 ? -23.252 -14.747 31.302 1.00 89.31 737 PRO A O 1
ATOM 5927 N N . PHE A 1 738 ? -25.461 -14.352 31.195 1.00 89.31 738 PHE A N 1
ATOM 5928 C CA . PHE A 1 738 ? -25.351 -12.953 31.604 1.00 89.31 738 PHE A CA 1
ATOM 5929 C C . PHE A 1 738 ? -24.893 -12.819 33.064 1.00 89.31 738 PHE A C 1
ATOM 5931 O O . PHE A 1 738 ? -24.015 -12.020 33.380 1.00 89.31 738 PHE A O 1
ATOM 5938 N N . SER A 1 739 ? -25.372 -13.693 33.956 1.00 91.12 739 SER A N 1
ATOM 5939 C CA . SER A 1 739 ? -24.888 -13.763 35.342 1.00 91.12 739 SER A CA 1
ATOM 5940 C C . SER A 1 739 ? -23.386 -14.062 35.432 1.00 91.12 739 SER A C 1
ATOM 5942 O O . SER A 1 739 ? -22.679 -13.529 36.294 1.00 91.12 739 SER A O 1
ATOM 5944 N N . LYS A 1 740 ? -22.877 -14.927 34.546 1.00 92.62 740 LYS A N 1
ATOM 5945 C CA . LYS A 1 740 ? -21.444 -15.213 34.432 1.00 92.62 740 LYS A CA 1
ATOM 5946 C C . LYS A 1 740 ? -20.682 -13.981 33.934 1.00 92.62 740 LYS A C 1
ATOM 5948 O O . LYS A 1 740 ? -19.692 -13.612 34.564 1.00 92.62 740 LYS A O 1
ATOM 5953 N N . TYR A 1 741 ? -21.176 -13.326 32.885 1.00 93.31 741 TYR A N 1
ATOM 5954 C CA . TYR A 1 741 ? -20.586 -12.105 32.337 1.00 93.31 741 TYR A CA 1
ATOM 5955 C C . TYR A 1 741 ? -20.453 -10.994 33.391 1.00 93.31 741 TYR A C 1
ATOM 5957 O O . TYR A 1 741 ? -19.361 -10.471 33.598 1.00 93.31 741 TYR A O 1
ATOM 5965 N N . VAL A 1 742 ? -21.515 -10.709 34.152 1.00 93.94 742 VAL A N 1
ATOM 5966 C CA . VAL A 1 742 ? -21.501 -9.686 35.216 1.00 93.94 742 VAL A CA 1
ATOM 5967 C C . VAL A 1 742 ? -20.438 -9.977 36.284 1.00 93.94 742 VAL A C 1
ATOM 5969 O O . VAL A 1 742 ? -19.795 -9.056 36.791 1.00 93.94 742 VAL A O 1
ATOM 5972 N N . LYS A 1 743 ? -20.204 -11.252 36.623 1.00 93.00 743 LYS A N 1
ATOM 5973 C CA . LYS A 1 743 ? -19.146 -11.649 37.573 1.00 93.00 743 LYS A CA 1
ATOM 5974 C C . LYS A 1 743 ? -17.745 -11.453 37.000 1.00 93.00 743 LYS A C 1
ATOM 5976 O O . LYS A 1 743 ? -16.847 -11.034 37.726 1.00 93.00 743 LYS A O 1
ATOM 5981 N N . GLU A 1 744 ? -17.546 -11.759 35.724 1.00 94.56 744 GLU A N 1
ATOM 5982 C CA . GLU A 1 744 ? -16.270 -11.528 35.038 1.00 94.56 744 GLU A CA 1
ATOM 5983 C C . GLU A 1 744 ? -15.984 -10.031 34.912 1.00 94.56 744 GLU A C 1
ATOM 5985 O O . GLU A 1 744 ? -14.884 -9.575 35.225 1.00 94.56 744 GLU A O 1
ATOM 5990 N N . LEU A 1 745 ? -17.002 -9.245 34.567 1.00 94.81 745 LEU A N 1
ATOM 5991 C CA . LEU A 1 745 ? -16.915 -7.795 34.513 1.00 94.81 745 LEU A CA 1
ATOM 5992 C C . LEU A 1 745 ? -16.641 -7.179 35.895 1.00 94.81 745 LEU A C 1
ATOM 5994 O O . LEU A 1 745 ? -15.863 -6.231 36.004 1.00 94.81 745 LEU A O 1
ATOM 5998 N N . GLN A 1 746 ? -17.195 -7.754 36.968 1.00 94.81 746 GLN A N 1
ATOM 5999 C CA . GLN A 1 746 ? -16.843 -7.369 38.336 1.00 94.81 746 GLN A CA 1
ATOM 6000 C C . GLN A 1 746 ? -15.353 -7.595 38.623 1.00 94.81 746 GLN A C 1
ATOM 6002 O O . GLN A 1 746 ? -14.700 -6.716 39.180 1.00 94.81 746 GLN A O 1
ATOM 6007 N N . ALA A 1 747 ? -14.803 -8.749 38.234 1.00 93.94 747 ALA A N 1
ATOM 6008 C CA . ALA A 1 747 ? -13.377 -9.035 38.394 1.00 93.94 747 ALA A CA 1
ATOM 6009 C C . ALA A 1 747 ? -12.497 -8.044 37.612 1.00 93.94 747 ALA A C 1
ATOM 6011 O O . ALA A 1 747 ? -11.477 -7.590 38.131 1.00 93.94 747 ALA A O 1
ATOM 6012 N N . VAL A 1 748 ? -12.915 -7.659 36.404 1.00 94.12 748 VAL A N 1
ATOM 6013 C CA . VAL A 1 748 ? -12.252 -6.624 35.597 1.00 94.12 748 VAL A CA 1
ATOM 6014 C C . VAL A 1 748 ? -12.269 -5.258 36.298 1.00 94.12 748 VAL A C 1
ATOM 6016 O O . VAL A 1 748 ? -11.240 -4.577 36.352 1.00 94.12 748 VAL A O 1
ATOM 6019 N N . ALA A 1 749 ? -13.411 -4.853 36.860 1.00 94.19 749 ALA A N 1
ATOM 6020 C CA . ALA A 1 749 ? -13.527 -3.597 37.597 1.00 94.19 749 ALA A CA 1
ATOM 6021 C C . ALA A 1 749 ? -12.693 -3.607 38.890 1.00 94.19 749 ALA A C 1
ATOM 6023 O O . ALA A 1 749 ? -12.003 -2.628 39.184 1.00 94.19 749 ALA A O 1
ATOM 6024 N N . ASP A 1 750 ? -12.685 -4.725 39.621 1.00 93.06 750 ASP A N 1
ATOM 6025 C CA . ASP A 1 750 ? -11.853 -4.913 40.812 1.00 93.06 750 ASP A CA 1
ATOM 6026 C C . ASP A 1 750 ? -10.350 -4.815 40.486 1.00 93.06 750 ASP A C 1
ATOM 6028 O O . ASP A 1 750 ? -9.629 -4.107 41.193 1.00 93.06 750 ASP A O 1
ATOM 6032 N N . ASP A 1 751 ? -9.869 -5.439 39.402 1.00 92.06 751 ASP A N 1
ATOM 6033 C CA . ASP A 1 751 ? -8.463 -5.335 38.968 1.00 92.06 751 ASP A CA 1
ATOM 6034 C C . ASP A 1 751 ? -8.078 -3.894 38.592 1.00 92.06 751 ASP A C 1
ATOM 6036 O O . ASP A 1 751 ? -7.034 -3.377 39.013 1.00 92.06 751 ASP A O 1
ATOM 6040 N N . ALA A 1 752 ? -8.950 -3.204 37.849 1.00 92.62 752 ALA A N 1
ATOM 6041 C CA . ALA A 1 752 ? -8.729 -1.813 37.469 1.00 92.62 752 ALA A CA 1
ATOM 6042 C C . ALA A 1 752 ? -8.674 -0.893 38.700 1.00 92.62 752 ALA A C 1
ATOM 6044 O O . ALA A 1 752 ? -7.787 -0.042 38.806 1.00 92.62 752 ALA A O 1
ATOM 6045 N N . LEU A 1 753 ? -9.582 -1.090 39.662 1.00 91.94 753 LEU A N 1
ATOM 6046 C CA . LEU A 1 753 ? -9.610 -0.334 40.911 1.00 91.94 753 LEU A CA 1
ATOM 6047 C C . LEU A 1 753 ? -8.428 -0.671 41.816 1.00 91.94 753 LEU A C 1
ATOM 6049 O O . LEU A 1 753 ? -7.925 0.233 42.479 1.00 91.94 753 LEU A O 1
ATOM 6053 N N . ALA A 1 754 ? -7.937 -1.914 41.831 1.00 88.81 754 ALA A N 1
ATOM 6054 C CA . ALA A 1 754 ? -6.770 -2.314 42.617 1.00 88.81 754 ALA A CA 1
ATOM 6055 C C . ALA A 1 754 ? -5.526 -1.479 42.264 1.00 88.81 754 ALA A C 1
ATOM 6057 O O . ALA A 1 754 ? -4.785 -1.062 43.157 1.00 88.81 754 ALA A O 1
ATOM 6058 N N . SER A 1 755 ? -5.362 -1.147 40.983 1.00 84.69 755 SER A N 1
ATOM 6059 C CA . SER A 1 755 ? -4.260 -0.314 40.485 1.00 84.69 755 SER A CA 1
ATOM 6060 C C . SER A 1 755 ? -4.557 1.196 40.505 1.00 84.69 755 SER A C 1
ATOM 6062 O O . SER A 1 755 ? -3.667 1.994 40.212 1.00 84.69 755 SER A O 1
ATOM 6064 N N . ALA A 1 756 ? -5.784 1.605 40.851 1.00 89.69 756 ALA A N 1
ATOM 6065 C CA . ALA A 1 756 ? -6.230 2.995 40.793 1.00 89.69 756 ALA A CA 1
ATOM 6066 C C . ALA A 1 756 ? -5.747 3.839 41.983 1.00 89.69 756 ALA A C 1
ATOM 6068 O O . ALA A 1 756 ? -5.670 3.382 43.134 1.00 89.69 756 ALA A O 1
ATOM 6069 N N . THR A 1 757 ? -5.497 5.118 41.709 1.00 90.81 757 THR A N 1
ATOM 6070 C CA . THR A 1 757 ? -5.187 6.144 42.707 1.00 90.81 757 THR A CA 1
ATOM 6071 C C . THR A 1 757 ? -6.358 6.372 43.667 1.00 90.81 757 THR A C 1
ATOM 6073 O O . THR A 1 757 ? -7.511 6.022 43.407 1.00 90.81 757 THR A O 1
ATOM 6076 N N . ARG A 1 758 ? -6.082 7.001 44.815 1.00 87.06 758 ARG A N 1
ATOM 6077 C CA . ARG A 1 758 ? -7.121 7.328 45.805 1.00 87.06 758 ARG A CA 1
ATOM 6078 C C . ARG A 1 758 ? -8.217 8.237 45.232 1.00 87.06 758 ARG A C 1
ATOM 6080 O O . ARG A 1 758 ? -9.388 8.059 45.573 1.00 87.06 758 ARG A O 1
ATOM 6087 N N . ASP A 1 759 ? -7.837 9.184 44.381 1.00 89.62 759 ASP A N 1
ATOM 6088 C CA . ASP A 1 759 ? -8.772 10.121 43.758 1.00 89.62 759 ASP A CA 1
ATOM 6089 C C . ASP A 1 759 ? -9.653 9.395 42.735 1.00 89.62 759 ASP A C 1
ATOM 6091 O O . ASP A 1 759 ? -10.873 9.550 42.770 1.00 89.62 759 ASP A O 1
ATOM 6095 N N . GLU A 1 760 ? -9.077 8.500 41.924 1.00 91.44 760 GLU A N 1
ATOM 6096 C CA . GLU A 1 760 ? -9.834 7.651 40.993 1.00 91.44 760 GLU A CA 1
ATOM 6097 C C . GLU A 1 760 ? -10.813 6.722 41.717 1.00 91.44 760 GLU A C 1
ATOM 6099 O O . GLU A 1 760 ? -11.962 6.615 41.303 1.00 91.44 760 GLU A O 1
ATOM 6104 N N . ARG A 1 761 ? -10.420 6.104 42.841 1.00 89.00 761 ARG A N 1
ATOM 6105 C CA . ARG A 1 761 ? -11.338 5.281 43.656 1.00 89.00 761 ARG A CA 1
ATOM 6106 C C . ARG A 1 761 ? -12.481 6.103 44.252 1.00 89.00 761 ARG A C 1
ATOM 6108 O O . ARG A 1 761 ? -13.611 5.629 44.340 1.00 89.00 761 ARG A O 1
ATOM 6115 N N . THR A 1 762 ? -12.202 7.344 44.654 1.00 88.69 762 THR A N 1
ATOM 6116 C CA . THR A 1 762 ? -13.227 8.263 45.175 1.00 88.69 762 THR A CA 1
ATOM 6117 C C . THR A 1 762 ? -14.203 8.673 44.071 1.00 88.69 762 THR A C 1
ATOM 6119 O O . THR A 1 762 ? -15.414 8.664 44.289 1.00 88.69 762 THR A O 1
ATOM 6122 N N . ALA A 1 763 ? -13.691 8.972 42.876 1.00 91.56 763 ALA A N 1
ATOM 6123 C CA . ALA A 1 763 ? -14.500 9.273 41.702 1.00 91.56 763 ALA A CA 1
ATOM 6124 C C . ALA A 1 763 ? -15.328 8.060 41.245 1.00 91.56 763 ALA A C 1
ATOM 6126 O O . ALA A 1 763 ? -16.517 8.209 40.986 1.00 91.56 763 ALA A O 1
ATOM 6127 N N . ALA A 1 764 ? -14.753 6.854 41.243 1.00 91.88 764 ALA A N 1
ATOM 6128 C CA . ALA A 1 764 ? -15.454 5.613 40.911 1.00 91.88 764 ALA A CA 1
ATOM 6129 C C . ALA A 1 764 ? -16.611 5.329 41.885 1.00 91.88 764 ALA A C 1
ATOM 6131 O O . ALA A 1 764 ? -17.705 4.957 41.468 1.00 91.88 764 ALA A O 1
ATOM 6132 N N . ARG A 1 765 ? -16.417 5.602 43.183 1.00 89.94 765 ARG A N 1
ATOM 6133 C CA . ARG A 1 765 ? -17.488 5.528 44.190 1.00 89.94 765 ARG A CA 1
ATOM 6134 C C . ARG A 1 765 ? -18.607 6.534 43.928 1.00 89.94 765 ARG A C 1
ATOM 6136 O O . ARG A 1 765 ? -19.777 6.186 44.049 1.00 89.94 765 ARG A O 1
ATOM 6143 N N . ALA A 1 766 ? -18.264 7.776 43.588 1.00 89.62 766 ALA A N 1
ATOM 6144 C CA . ALA A 1 766 ? -19.258 8.786 43.230 1.00 89.62 766 ALA A CA 1
ATOM 6145 C C . ALA A 1 766 ? -20.030 8.388 41.960 1.00 89.62 766 ALA A C 1
ATOM 6147 O O . ALA A 1 766 ? -21.245 8.568 41.900 1.00 89.62 766 ALA A O 1
ATOM 6148 N N . ALA A 1 767 ? -19.334 7.793 40.990 1.00 92.75 767 ALA A N 1
ATOM 6149 C CA . ALA A 1 767 ? -19.923 7.309 39.754 1.00 92.75 767 ALA A CA 1
ATOM 6150 C C . ALA A 1 767 ? -20.920 6.165 39.997 1.00 92.75 767 ALA A C 1
ATOM 6152 O O . ALA A 1 767 ? -22.054 6.237 39.534 1.00 92.75 767 ALA A O 1
ATOM 6153 N N . PHE A 1 768 ? -20.553 5.181 40.825 1.00 91.75 768 PHE A N 1
ATOM 6154 C CA . PHE A 1 768 ? -21.442 4.093 41.248 1.00 91.75 768 PHE A CA 1
ATOM 6155 C C . PHE A 1 768 ? -22.751 4.604 41.876 1.00 91.75 768 PHE A C 1
ATOM 6157 O O . PHE A 1 768 ? -23.839 4.141 41.534 1.00 91.75 768 PHE A O 1
ATOM 6164 N N . ILE A 1 769 ? -22.667 5.599 42.768 1.00 88.44 769 ILE A N 1
ATOM 6165 C CA . ILE A 1 769 ? -23.853 6.203 43.399 1.00 88.44 769 ILE A CA 1
ATOM 6166 C C . ILE A 1 769 ? -24.736 6.897 42.354 1.00 88.44 769 ILE A C 1
ATOM 6168 O O . ILE A 1 769 ? -25.963 6.826 42.441 1.00 88.44 769 ILE A O 1
ATOM 6172 N N . ASN A 1 770 ? -24.131 7.573 41.374 1.00 91.94 770 ASN A N 1
ATOM 6173 C CA . ASN A 1 770 ? -24.893 8.241 40.326 1.00 91.94 770 ASN A CA 1
ATOM 6174 C C . ASN A 1 770 ? -25.581 7.240 39.388 1.00 91.94 770 ASN A C 1
ATOM 6176 O O . ASN A 1 770 ? -26.740 7.461 39.055 1.00 91.94 770 ASN A O 1
ATOM 6180 N N . VAL A 1 771 ? -24.928 6.120 39.052 1.00 93.44 771 VAL A N 1
ATOM 6181 C CA . VAL A 1 771 ? -25.558 5.001 38.325 1.00 93.44 771 VAL A CA 1
ATOM 6182 C C . VAL A 1 771 ? -26.791 4.501 39.077 1.00 93.44 771 VAL A C 1
ATOM 6184 O O . VAL A 1 771 ? -27.868 4.460 38.501 1.00 93.44 771 VAL A O 1
ATOM 6187 N N . CYS A 1 772 ? -26.694 4.251 40.390 1.00 88.38 772 CYS A N 1
ATOM 6188 C CA . CYS A 1 772 ? -27.852 3.813 41.188 1.00 88.38 772 CYS A CA 1
ATOM 6189 C C . CYS A 1 772 ? -29.045 4.783 41.097 1.00 88.38 772 CYS A C 1
ATOM 6191 O O . CYS A 1 772 ? -30.202 4.368 41.080 1.00 88.38 772 CYS A O 1
ATOM 6193 N N . ARG A 1 773 ? -28.769 6.094 41.075 1.00 91.25 773 ARG A N 1
ATOM 6194 C CA . ARG A 1 773 ? -29.805 7.123 40.930 1.00 91.25 773 ARG A CA 1
ATOM 6195 C C . ARG A 1 773 ? -30.433 7.087 39.535 1.00 91.25 773 ARG A C 1
ATOM 6197 O O . ARG A 1 773 ? -31.654 7.150 39.442 1.00 91.25 773 ARG A O 1
ATOM 6204 N N . LEU A 1 774 ? -29.607 7.005 38.495 1.00 92.19 774 LEU A N 1
ATOM 6205 C CA . LEU A 1 774 ? -30.051 7.001 37.102 1.00 92.19 774 LEU A CA 1
ATOM 6206 C C . LEU A 1 774 ? -30.868 5.750 36.777 1.00 92.19 774 LEU A C 1
ATOM 6208 O O . LEU A 1 774 ? -31.939 5.890 36.207 1.00 92.19 774 LEU A O 1
ATOM 6212 N N . GLU A 1 775 ? -30.449 4.570 37.238 1.00 89.81 775 GLU A N 1
ATOM 6213 C CA . GLU A 1 775 ? -31.212 3.319 37.102 1.00 89.81 775 GLU A CA 1
ATOM 6214 C C . GLU A 1 775 ? -32.626 3.439 37.680 1.00 89.81 775 GLU A C 1
ATOM 6216 O O . GLU A 1 775 ? -33.617 3.129 37.021 1.00 89.81 775 GLU A O 1
ATOM 6221 N N . ARG A 1 776 ? -32.752 3.978 38.900 1.00 86.25 776 ARG A N 1
ATOM 6222 C CA . ARG A 1 776 ? -34.063 4.220 39.521 1.00 86.25 776 ARG A CA 1
ATOM 6223 C C . ARG A 1 776 ? -34.942 5.126 38.651 1.00 86.25 776 ARG A C 1
ATOM 6225 O O . ARG A 1 776 ? -36.131 4.853 38.491 1.00 86.25 776 ARG A O 1
ATOM 6232 N N . ASP A 1 777 ? -34.373 6.218 38.145 1.00 87.31 777 ASP A N 1
ATOM 6233 C CA . ASP A 1 777 ? -35.101 7.217 37.356 1.00 87.31 777 ASP A CA 1
ATOM 6234 C C . ASP A 1 777 ? -35.458 6.668 35.957 1.00 87.31 777 ASP A C 1
ATOM 6236 O O . ASP A 1 777 ? -36.528 6.970 35.425 1.00 87.31 777 ASP A O 1
ATOM 6240 N N . PHE A 1 778 ? -34.623 5.784 35.404 1.00 88.25 778 PHE A N 1
ATOM 6241 C CA . PHE A 1 778 ? -34.835 5.102 34.129 1.00 88.25 778 PHE A CA 1
ATOM 6242 C C . PHE A 1 778 ? -36.088 4.220 34.161 1.00 88.25 778 PHE A C 1
ATOM 6244 O O . PHE A 1 778 ? -36.956 4.351 33.303 1.00 88.25 778 PHE A O 1
ATOM 6251 N N . TRP A 1 779 ? -36.288 3.401 35.199 1.00 87.31 779 TRP A N 1
ATOM 6252 C CA . TRP A 1 779 ? -37.504 2.579 35.303 1.00 87.31 779 TRP A CA 1
ATOM 6253 C C . TRP A 1 779 ? -38.799 3.398 35.411 1.00 87.31 779 TRP A C 1
ATOM 6255 O O . TRP A 1 779 ? -39.870 2.928 35.012 1.00 87.31 779 TRP A O 1
ATOM 6265 N N . ALA A 1 780 ? -38.733 4.614 35.960 1.00 84.81 780 ALA A N 1
ATOM 6266 C CA . ALA A 1 780 ? -39.895 5.486 36.111 1.00 84.81 780 ALA A CA 1
ATOM 6267 C C . ALA A 1 780 ? -40.410 6.019 34.763 1.00 84.81 780 ALA A C 1
ATOM 6269 O O . ALA A 1 780 ? -41.618 6.229 34.612 1.00 84.81 780 ALA A O 1
ATOM 6270 N N . MET A 1 781 ? -39.528 6.161 33.766 1.00 88.19 781 MET A N 1
ATOM 6271 C CA . MET A 1 781 ? -39.863 6.734 32.456 1.00 88.19 781 MET A CA 1
ATOM 6272 C C . MET A 1 781 ? -40.885 5.899 31.671 1.00 88.19 781 MET A C 1
ATOM 6274 O O . MET A 1 781 ? -41.588 6.433 30.815 1.00 88.19 781 MET A O 1
ATOM 6278 N N . ALA A 1 782 ? -41.011 4.603 31.980 1.00 83.88 782 ALA A N 1
ATOM 6279 C CA . ALA A 1 782 ? -41.986 3.709 31.356 1.00 83.88 782 ALA A CA 1
ATOM 6280 C C . ALA A 1 782 ? -43.441 4.176 31.562 1.00 83.88 782 ALA A C 1
ATOM 6282 O O . ALA A 1 782 ? -44.325 3.821 30.786 1.00 83.88 782 ALA A O 1
ATOM 6283 N N . TYR A 1 783 ? -43.696 4.989 32.593 1.00 83.44 783 TYR A N 1
ATOM 6284 C CA . TYR A 1 783 ? -45.018 5.531 32.912 1.00 83.44 783 TYR A CA 1
ATOM 6285 C C . TYR A 1 783 ? -45.236 6.966 32.412 1.00 83.44 783 TYR A C 1
ATOM 6287 O O . TYR A 1 783 ? -46.333 7.509 32.568 1.00 83.44 783 TYR A O 1
ATOM 6295 N N . GLU A 1 784 ? -44.222 7.597 31.816 1.00 73.75 784 GLU A N 1
ATOM 6296 C CA . GLU A 1 784 ? -44.343 8.935 31.241 1.00 73.75 784 GLU A CA 1
ATOM 6297 C C . GLU A 1 784 ? -45.020 8.837 29.869 1.00 73.75 784 GLU A C 1
ATOM 6299 O O . GLU A 1 784 ? -44.408 8.405 28.892 1.00 73.75 784 GLU A O 1
ATOM 6304 N N . THR A 1 785 ? -46.296 9.220 29.787 1.00 55.16 785 THR A N 1
ATOM 6305 C CA . THR A 1 785 ? -47.076 9.215 28.534 1.00 55.16 785 THR A CA 1
ATOM 6306 C C . THR A 1 785 ? -46.693 10.311 27.567 1.00 55.16 785 THR A C 1
ATOM 6308 O O . THR A 1 785 ? -46.601 11.473 28.025 1.00 55.16 785 THR A O 1
#

Radius of gyration: 36.27 Å; chains: 1; bounding box: 93×52×109 Å

Sequence (785 aa):
TGPRLADHWEKSVVDDVFSSALRKQTGVSLKYMLDFGSRPIERQLILSAQFLHNELPVRLAHRVAELENSPYGLSAKPHVLKVRDWYVESFKELRAFSRIRNASDEEEFTNLLRHIYFRHRNVVPVLAMGVAELKRELQHEVGLNDLPDIHQMLDSFYLSRIGIRMLIGQHVALHEPQKENHIGLIDTRCSPGVVCADAIADARMICMREKGSAPEVSIYGDPGFAFPYVPSHLHHMVFELVKNSLRAVYDRWEDAAQEPPPIRVVVAEGEEDICIKVSDEGGGIARSGQPKIWTYLYTTARSPLEDIRDRSAGSTESAEGPSVLAGYGYGLPISRLYARYFGGDLQMISMENYGTDAYLHLNRLGNHAEAWRDSVRAPFLDRCKDGSVDPRDFETWLIQDFFFARECTRFIALNVANAPFKLFPTLLGGLTAIDDELQWFQGELEKRNVIVEEHNPLPTCAQYIEYLNKSTGIPYAVQLTILWVVEKAYHDSWRLNSPMEEPYGTYAQRWASDAFAEYILALEGHLDTLMETEGSAVREAASEAFLEVCKLEKEFWGMRPRTRVHRAVQIPPDQGMSVCNDLHAEHSTAWSQAVSHPFLEACRDGTLDLKAFDTWLVQDYLFVLEFARFMALAITKAPYRHFHTLLGGIIALEDELSWFQGCLGTRGINLEEEAAKAPCQEYIDYMHSCNDQPYPIHVTVLWAIEKAYHEAWHAHQPPQPNQAPYDYATERWASEPFSKYVKELQAVADDALASATRDERTAARAAFINVCRLERDFWAMAYET